Protein AF-A0A085LPL0-F1 (afdb_monomer_lite)

Organism: NCBI:txid68888

Foldseek 3Di:
DDDQADADDQWDDPDLFKIWGFLCDDDPAFHNHFTWIWGANDQETEIEFFAAPPPPVSLVVVLCCCVVVNHAHAEYEFQDQDRRRHRRVVVNQVSCVVVPHDRHQYEFADDPDQPLDDCRPPPPVDDHDHDDQQDWDDDHPWIWGWHQQAWLGNRGTKTQTPNQREIACEQLAEQDDHHFTSAPVSSLVSLVVQLVSLRQWYDYRHDDIGRRSNVRSVVRNVVLVLLLVLLVCVVVVDPADDQLLRSCCSRPPPDDPVCSVSSSSSSVNSVVVCVVVDVDDDDDDDADDDDDDDDDDDDDDDFFDALVNLPAAEQEWEDDQQKTKGQPQVSQCSCCVVVVFADWDDDPDDPDPDDDRRIGIGGLLRQLCCCPPRVHYWYAYPVRHTQDSVRSVVVNCVSPVCSVQLNVVVVVVSRVVWNWDACVVLVAGIFTDNDRVVPDDTAEGEHTDEPDPDPDDDPCDPVNVVVSCVSQVVVVHYYDYDYDDDDPDDDDDDDDDDDPPPQAFFKAKEFQDDDPPDDDFFADPPVLLSVLLPDLDPSVSSLSVLQVLCVLVNCCSHPVDASQRFDWDADPLRFIDGRDPVCLQKDKEWEDDDGMIMIGIHRFNWKFKYKYFLDDDPDPDQLVVVVVVVVQLAAPVLSVVLVPPPDDSSLSSVSVRQLVRALRRVCSRVSPPPPDRNNQWHKDDDDDSDQDAKDWPIWIGGPNRTDPQKTKIWGDPDPGMIMIMITGCPRPDPVCCVVPPPRRGHHYDYPCRSCVSRDHNDGDDPVSVVSSVPSDPPDD

pLDDT: mean 73.2, std 21.79, range [21.56, 98.81]

Radius of gyration: 35.39 Å; chains: 1; bounding box: 104×82×75 Å

InterPro domains:
  IPR001279 Metallo-beta-lactamase [PF00753] (32-206)
  IPR001279 Metallo-beta-lactamase [SM00849] (33-206)
  IPR006677 tRNA intron endonuclease, catalytic domain-like [PF01974] (403-450)
  IPR006677 tRNA intron endonuclease, catalytic domain-like [cd22363] (402-481)
  IPR006678 tRNA intron endonuclease, N-terminal [PF02778] (315-393)
  IPR008278 4'-phosphopantetheinyl transferase domain [PF01648] (607-726)
  IPR011856 tRNA endonuclease-like domain superfamily [G3DSA:3.40.1350.10] (401-495)
  IPR036167 tRNA intron endonuclease, catalytic domain-like superfamily [SSF53032] (401-481)
  IPR036388 Winged helix-like DNA-binding domain superfamily [G3DSA:1.10.10.10] (213-284)
  IPR036866 Ribonuclease Z/Hydroxyacylglutathione hydrolase-like [G3DSA:3.60.15.10] (4-211)
  IPR036866 Ribonuclease Z/Hydroxyacylglutathione hydrolase-like [SSF56281] (18-275)
  IPR037143 4'-phosphopantetheinyl transferase domain superfamily [G3DSA:3.90.470.20] (526-762)
  IPR037143 4'-phosphopantetheinyl transferase domain superfamily [G3DSA:3.90.470.20] (605-741)
  IPR037143 4'-phosphopantetheinyl transferase domain superfamily [SSF56214] (525-598)
  IPR037143 4'-phosphopantetheinyl transferase domain superfamily [SSF56214] (607-739)
  IPR041516 LACTB2, winged helix domain [PF17778] (243-276)
  IPR047921 LACTB2-like, MBL-fold metallo hydrolase domain [cd07722] (18-210)
  IPR050662 Secondary metabolite biosynthesis-associated thioesterase [PTHR23131] (6-276)
  IPR055066 4'-phosphopantetheinyl transferase, N-terminal [PF22624] (527-601)

Sequence (780 aa):
MTAVHKPLPYVALISGAVLRLLGRNPGPFTLQGSNIYLVGTGKRRILIDTGVSNDSEYLNDLKQLIVSSNIEVFAIVCTHWHLDHTGGVNDVLKVLRNIGQPKPSVMKYSVTDKSEDVNWPETLKFEYEHLCDGQEVMTAGATLRVVHTPGHTSDHIALHFLEENSLFSGDCILGHGSTVVSNMTCYMSSLNRLKGLNPVKLYPGHGPVVEDGPDRILRYIAHRNEREQAVLAALKSSHCNLTAKQIVDMVYKNLSADLHHAAERNVLVHLKKLQDSVDLVCMSVLPNLPPRIKPKKTRTSSSVVRSEQLSLKAVQGNLFGLVVVIENASAGLQLHAVGGFGKLAINTGSEQPSDGNGRLSLFLEEAWFLISHLNCLRVFNCNQKEIAPDEFLRLSKSMRPNFSSLYAVYFHFRSKNWIIAQGTNYGVDYVLYPDLPSVVHSSYLVVIRPNLIRKGRCPLIFRNLACYSRLATTISKVTLVTQWFANRHFSAERKCTASNANACGGPFASPVGTPRYRNGSIAWSPIEVERIGAMQCKQDALAAVVGRLMLRKAVCLGTGFSWRELTLCRELNGKPCLSDDQHAQYAFNISHHGDFVVLAAGAYGMCGVDVMRLQVPKVRKTIGEYLELMKSNFSPNEWARFWSPNLDDSGRLRLFYRYWCLKESYLKAVGKGIHCELSRLDFQLGRSTEIINIQTDTQLCIDGRTLDNVYFEESSISNDHVACVCYSDAYLLPSCRKYHQTGLSFREVDWNYLIEDAQALHRLSESECLSLKDKRIRGY

Secondary structure (DSSP, 8-state):
----PPP--SEEE-SSSEEEEE-S--BTTTBT-BEEEEE-SSSEEEEE---STT-HHHHHHHHHHHHHTT-EEEEEEESSS-HHHHTTHHHHHHHHHHTTPPPPEEEEE--S--TTSTT--TT--S-PEEE-TT-EEEETTEEEEEEE-TTSSTT-EEEEETTTTEEEEETTS-SSS----S-HHHHHHHHHHHHHH--S-EEESBSS-BS-HHHHHHHHHHHHHHHHHHHHHHHHH-SS---HHHHHHHHSTT--GGGHHHHHHHHHHHHHHHHHHS-----------PPPPPPSS-S---SS--GGGS--S-EEEEEETTEEEE--HHHHHHHHHHH--SEEPP-SS-S---S---PEEEEHHHHHHHHHTS--EEEE-TTSPEEPHHHHHHHHHHH-TTHHHHHHHHHHHHHTT-EEEE-GGGTSSEEEESS-TTTS---EEEEEEE----TTPPP--HHHHHHHHHHHHHTT-EEEEEEE-------------S--TTSSS--EEEE-PPP---S------HHHHHHHHT-SSHHHHHHHHHHHHHHHHHHHHHH---TTT--EEE-TTS-EEESSGGGTT-EEEEEEETTEEEEEEES-SEEEEEEEE----SSSS-HHHHHHHHGGGS-HHHHHHHT-TT--HHHHHHHHHHHHHHHHHHHHHHT-TT-S-GGGEEEE--S-SS--SEE---EEEETTEE-TT-EEEEEEEETTEEEEEEEE-TT--GGGGGGTTS--PPEE--HHHHHTT---SS---HHHHHHHH-------

Structure (mmCIF, N/CA/C/O backbone):
data_AF-A0A085LPL0-F1
#
_entry.id   AF-A0A085LPL0-F1
#
loop_
_atom_site.group_PDB
_atom_site.id
_atom_site.type_symbol
_atom_site.label_atom_id
_atom_site.label_alt_id
_atom_site.label_comp_id
_atom_site.label_asym_id
_atom_site.label_entity_id
_atom_site.label_seq_id
_atom_site.pdbx_PDB_ins_code
_atom_site.Cartn_x
_atom_site.Cartn_y
_atom_site.Cartn_z
_atom_site.occupancy
_atom_site.B_iso_or_equiv
_atom_site.auth_seq_id
_atom_site.auth_comp_id
_atom_site.auth_asym_id
_atom_site.auth_atom_id
_atom_site.pdbx_PDB_model_num
ATOM 1 N N . MET A 1 1 ? -21.525 12.798 -9.452 1.00 28.67 1 MET A N 1
ATOM 2 C CA . MET A 1 1 ? -22.712 13.268 -8.707 1.00 28.67 1 MET A CA 1
ATOM 3 C C . MET A 1 1 ? -22.917 12.311 -7.548 1.00 28.67 1 MET A C 1
ATOM 5 O O . MET A 1 1 ? -23.213 11.149 -7.792 1.00 28.67 1 MET A O 1
ATOM 9 N N . THR A 1 2 ? -22.638 12.744 -6.320 1.00 32.75 2 THR A N 1
ATOM 10 C CA . THR A 1 2 ? -22.842 11.947 -5.104 1.00 32.75 2 THR A CA 1
ATOM 11 C C . THR A 1 2 ? -24.338 11.731 -4.910 1.00 32.75 2 THR A C 1
ATOM 13 O O . THR A 1 2 ? -25.100 12.689 -4.803 1.00 32.75 2 THR A O 1
ATOM 16 N N . ALA A 1 3 ? -24.783 10.475 -4.926 1.00 39.72 3 ALA A N 1
ATOM 17 C CA . ALA A 1 3 ? -26.145 10.150 -4.533 1.00 39.72 3 ALA A CA 1
ATOM 18 C C . ALA A 1 3 ? -26.328 10.618 -3.083 1.00 39.72 3 ALA A C 1
ATOM 20 O O . ALA A 1 3 ? -25.626 10.149 -2.189 1.00 39.72 3 ALA A O 1
ATOM 21 N N . VAL A 1 4 ? -27.223 11.578 -2.853 1.00 50.56 4 VAL A N 1
ATOM 22 C CA . VAL A 1 4 ? -27.562 12.043 -1.506 1.00 50.56 4 VAL A CA 1
ATOM 23 C C . VAL A 1 4 ? -28.211 10.867 -0.781 1.00 50.56 4 VAL A C 1
ATOM 25 O O . VAL A 1 4 ? -29.355 10.507 -1.061 1.00 50.56 4 VAL A O 1
ATOM 28 N N . HIS A 1 5 ? -27.458 10.202 0.097 1.00 65.69 5 HIS A N 1
ATOM 29 C CA . HIS A 1 5 ? -27.999 9.108 0.892 1.00 65.69 5 HIS A CA 1
ATOM 30 C C . HIS A 1 5 ? -29.097 9.645 1.812 1.00 65.69 5 HIS A C 1
ATOM 32 O O . HIS A 1 5 ? -28.974 10.736 2.370 1.00 65.69 5 HIS A O 1
ATOM 38 N N . LYS A 1 6 ? -30.177 8.874 1.982 1.00 76.12 6 LYS A N 1
ATOM 39 C CA . LYS A 1 6 ? -31.279 9.259 2.870 1.00 76.12 6 LYS A CA 1
ATOM 40 C C . LYS A 1 6 ? -30.713 9.548 4.274 1.00 76.12 6 LYS A C 1
ATOM 42 O O . LYS A 1 6 ? -29.949 8.713 4.778 1.00 76.12 6 LYS A O 1
ATOM 47 N N . PRO A 1 7 ? -31.047 10.697 4.890 1.00 86.81 7 PRO A N 1
ATOM 48 C CA . PRO A 1 7 ? -30.532 11.046 6.204 1.00 86.81 7 PRO A CA 1
ATOM 49 C C . PRO A 1 7 ? -31.000 10.028 7.244 1.00 86.81 7 PRO A C 1
ATOM 51 O O . PRO A 1 7 ? -32.133 9.541 7.198 1.00 86.81 7 PRO A O 1
ATOM 54 N N . LEU A 1 8 ? -30.104 9.702 8.170 1.00 92.12 8 LEU A N 1
ATOM 55 C CA . LEU A 1 8 ? -30.374 8.829 9.301 1.00 92.12 8 LEU A CA 1
ATOM 56 C C . LEU A 1 8 ? -30.473 9.678 10.574 1.00 92.12 8 LEU A C 1
ATOM 58 O O . LEU A 1 8 ? -29.663 10.588 10.744 1.00 92.12 8 LEU A O 1
ATOM 62 N N . PRO A 1 9 ? -31.427 9.396 11.478 1.00 93.69 9 PRO A N 1
ATOM 63 C CA . PRO A 1 9 ? -31.464 10.062 12.776 1.00 93.69 9 PRO A CA 1
ATOM 64 C C . PRO A 1 9 ? -30.202 9.729 13.584 1.00 93.69 9 PRO A C 1
ATOM 66 O O . PRO A 1 9 ? -29.759 8.573 13.587 1.00 93.69 9 PRO A O 1
ATOM 69 N N . TYR A 1 10 ? -29.657 10.735 14.278 1.00 94.19 10 TYR A N 1
ATOM 70 C CA . TYR A 1 10 ? -28.447 10.602 15.101 1.00 94.19 10 TYR A CA 1
ATOM 71 C C . TYR A 1 10 ? -28.617 9.612 16.250 1.00 94.19 10 TYR A C 1
ATOM 73 O O . TYR A 1 10 ? -27.673 8.903 16.573 1.00 94.19 10 TYR A O 1
ATOM 81 N N . VAL A 1 11 ? -29.820 9.525 16.819 1.00 95.75 11 VAL A N 1
ATOM 82 C CA . VAL A 1 11 ? -30.198 8.519 17.815 1.00 95.75 11 VAL A CA 1
ATOM 83 C C . VAL A 1 11 ? -31.520 7.893 17.384 1.00 95.75 11 VAL A C 1
ATOM 85 O O . VAL A 1 11 ? -32.460 8.609 17.038 1.00 95.75 11 VAL A O 1
ATOM 88 N N . ALA A 1 12 ? -31.602 6.565 17.384 1.00 96.12 12 ALA A N 1
ATOM 89 C CA . ALA A 1 12 ? -32.832 5.847 17.064 1.00 96.12 12 ALA A CA 1
ATOM 90 C C . ALA A 1 12 ? -32.970 4.548 17.856 1.00 96.12 12 ALA A C 1
ATOM 92 O O . ALA A 1 12 ? -32.013 3.786 17.989 1.00 96.12 12 ALA A O 1
ATOM 93 N N . LEU A 1 13 ? -34.190 4.271 18.315 1.00 96.19 13 LEU A N 1
ATOM 94 C CA . LEU A 1 13 ? -34.595 2.941 18.758 1.00 96.19 13 LEU A CA 1
ATOM 95 C C . LEU A 1 13 ? -34.911 2.103 17.519 1.00 96.19 13 LEU A C 1
ATOM 97 O O . LEU A 1 13 ? -35.834 2.421 16.772 1.00 96.19 13 LEU A O 1
ATOM 101 N N . ILE A 1 14 ? -34.100 1.077 17.282 1.00 95.88 14 ILE A N 1
ATOM 102 C CA . ILE A 1 14 ? -34.196 0.210 16.105 1.00 95.88 14 ILE A CA 1
ATOM 103 C C . ILE A 1 14 ? -35.081 -1.003 16.396 1.00 95.88 14 ILE A C 1
ATOM 105 O O . ILE A 1 14 ? -35.869 -1.422 15.550 1.00 95.88 14 ILE A O 1
ATOM 109 N N . SER A 1 15 ? -34.973 -1.543 17.608 1.00 94.25 15 SER A N 1
ATOM 110 C CA . SER A 1 15 ? -35.792 -2.646 18.107 1.00 94.25 15 SER A CA 1
ATOM 111 C C . SER A 1 15 ? -36.008 -2.505 19.617 1.00 94.25 15 SER A C 1
ATOM 113 O O . SER A 1 15 ? -35.498 -1.568 20.231 1.00 94.25 15 SER A O 1
ATOM 115 N N . GLY A 1 16 ? -36.726 -3.442 20.246 1.00 92.69 16 GLY A N 1
ATOM 116 C CA . GLY A 1 16 ? -36.928 -3.434 21.701 1.00 92.69 16 GLY A CA 1
ATOM 117 C C . GLY A 1 16 ? -35.629 -3.513 22.520 1.00 92.69 16 GLY A C 1
ATOM 118 O O . GLY A 1 16 ? -35.604 -3.050 23.659 1.00 92.69 16 GLY A O 1
ATOM 119 N N . ALA A 1 17 ? -34.549 -4.052 21.943 1.00 96.31 17 ALA A N 1
ATOM 120 C CA . ALA A 1 17 ? -33.258 -4.232 22.608 1.00 96.31 17 ALA A CA 1
ATOM 121 C C . ALA A 1 17 ? -32.105 -3.437 21.969 1.00 96.31 17 ALA A C 1
ATOM 123 O O . ALA A 1 17 ? -31.012 -3.428 22.534 1.00 96.31 17 ALA A O 1
ATOM 124 N N . VAL A 1 18 ? -32.313 -2.779 20.821 1.00 98.06 18 VAL A N 1
ATOM 125 C CA . VAL A 1 18 ? -31.241 -2.137 20.041 1.00 98.06 18 VAL A CA 1
ATOM 126 C C . VAL A 1 18 ? -31.493 -0.639 19.879 1.00 98.06 18 VAL A C 1
ATOM 128 O O . VAL A 1 18 ? -32.429 -0.207 19.205 1.00 98.06 18 VAL A O 1
ATOM 131 N N . LEU A 1 19 ? -30.601 0.163 20.458 1.00 98.12 19 LEU A N 1
ATOM 132 C CA . LEU A 1 19 ? -30.471 1.598 20.206 1.00 98.12 19 LEU A CA 1
ATOM 133 C C . LEU A 1 19 ? -29.275 1.831 19.283 1.00 98.12 19 LEU A C 1
ATOM 135 O O . LEU A 1 19 ? -28.215 1.252 19.500 1.00 98.12 19 LEU A O 1
ATOM 139 N N . ARG A 1 20 ? -29.416 2.707 18.290 1.00 98.00 20 ARG A N 1
ATOM 140 C CA . ARG A 1 20 ? -28.324 3.119 17.404 1.00 98.00 20 ARG A CA 1
ATOM 141 C C . ARG A 1 20 ? -28.000 4.591 17.606 1.00 98.00 20 ARG A C 1
ATOM 143 O O . ARG A 1 20 ? -28.906 5.424 17.543 1.00 98.00 20 ARG A O 1
ATOM 150 N N . LEU A 1 21 ? -26.716 4.897 17.753 1.00 97.62 21 LEU A N 1
ATOM 151 C CA . LEU A 1 21 ? -26.152 6.233 17.620 1.00 97.62 21 LEU A CA 1
ATOM 152 C C . LEU A 1 21 ? -25.326 6.322 16.340 1.00 97.62 21 LEU A C 1
ATOM 154 O O . LEU A 1 21 ? -24.636 5.374 15.970 1.00 97.62 21 LEU A O 1
ATOM 158 N N . LEU A 1 22 ? -25.386 7.463 15.667 1.00 96.88 22 LEU A N 1
ATOM 159 C CA . LEU A 1 22 ? -24.558 7.745 14.503 1.00 96.88 22 LEU A CA 1
ATOM 160 C C . LEU A 1 22 ? -23.307 8.512 14.948 1.00 96.88 22 LEU A C 1
ATOM 162 O O . LEU A 1 22 ? -23.424 9.546 15.599 1.00 96.88 22 LEU A O 1
ATOM 166 N N . GLY A 1 23 ? -22.122 8.045 14.562 1.00 94.25 23 GLY A N 1
ATOM 167 C CA . GLY A 1 23 ? -20.823 8.595 14.972 1.00 94.25 23 GLY A CA 1
ATOM 168 C C . GLY A 1 23 ? -20.458 9.964 14.387 1.00 94.25 23 GLY A C 1
ATOM 169 O O . GLY A 1 23 ? -19.317 10.377 14.538 1.00 94.25 23 GLY A O 1
ATOM 170 N N . ARG A 1 24 ? -21.396 10.636 13.697 1.00 93.06 24 ARG A N 1
ATOM 171 C CA . ARG A 1 24 ? -21.269 11.983 13.091 1.00 93.06 24 ARG A CA 1
ATOM 172 C C . ARG A 1 24 ? -20.062 12.197 12.166 1.00 93.06 24 ARG A C 1
ATOM 174 O O . ARG A 1 24 ? -19.694 13.321 11.849 1.00 93.06 24 ARG A O 1
ATOM 181 N N . ASN A 1 25 ? -19.552 11.111 11.602 1.00 93.19 25 ASN A N 1
ATOM 182 C CA . ASN A 1 25 ? -18.387 11.056 10.727 1.00 93.19 25 ASN A CA 1
ATOM 183 C C . ASN A 1 25 ? -18.752 10.644 9.282 1.00 93.19 25 ASN A C 1
ATOM 185 O O . ASN A 1 25 ? -18.275 9.605 8.818 1.00 93.19 25 ASN A O 1
ATOM 189 N N . PRO A 1 26 ? -19.612 11.387 8.553 1.00 93.06 26 PRO A N 1
ATOM 190 C CA . PRO A 1 26 ? -20.010 11.017 7.199 1.00 93.06 26 PRO A CA 1
ATOM 191 C C . PRO A 1 26 ? -18.833 11.098 6.223 1.00 93.06 26 PRO A C 1
ATOM 193 O O . PRO A 1 26 ? -17.962 11.961 6.330 1.00 93.06 26 PRO A O 1
ATOM 196 N N . GLY A 1 27 ? -18.825 10.217 5.230 1.00 85.38 27 GLY A N 1
ATOM 197 C CA . GLY A 1 27 ? -17.711 10.113 4.301 1.00 85.38 27 GLY A CA 1
ATOM 198 C C . GLY A 1 27 ? -17.926 9.058 3.219 1.00 85.38 27 GLY A C 1
ATOM 199 O O . GLY A 1 27 ? -18.890 8.296 3.262 1.00 85.38 27 GLY A O 1
ATOM 200 N N . PRO A 1 28 ? -17.021 8.985 2.228 1.00 76.94 28 PRO A N 1
ATOM 201 C CA . PRO A 1 28 ? -17.141 8.035 1.122 1.00 76.94 28 PRO A CA 1
ATOM 202 C C . PRO A 1 28 ? -17.081 6.566 1.570 1.00 76.94 28 PRO A C 1
ATOM 204 O O . PRO A 1 28 ? -17.645 5.711 0.893 1.00 76.94 28 PRO A O 1
ATOM 207 N N . PHE A 1 29 ? -16.423 6.278 2.698 1.00 83.50 29 PHE A N 1
ATOM 208 C CA . PHE A 1 29 ? -16.316 4.929 3.269 1.00 83.50 29 PHE A CA 1
ATOM 209 C C . PHE A 1 29 ? -17.303 4.688 4.418 1.00 83.50 29 PHE A C 1
ATOM 211 O O . PHE A 1 29 ? -17.795 3.578 4.564 1.00 83.50 29 PHE A O 1
ATOM 218 N N . THR A 1 30 ? -17.668 5.737 5.157 1.00 89.94 30 THR A N 1
ATOM 219 C CA . THR A 1 30 ? -18.537 5.662 6.342 1.00 89.94 30 THR A CA 1
ATOM 220 C C . THR A 1 30 ? -20.007 5.991 6.052 1.00 89.94 30 THR A C 1
ATOM 222 O O . THR A 1 30 ? -20.852 5.935 6.943 1.00 89.94 30 THR A O 1
ATOM 225 N N . LEU A 1 31 ? -20.351 6.340 4.807 1.00 92.44 31 LEU A N 1
ATOM 226 C CA . LEU A 1 31 ? -21.689 6.765 4.379 1.00 92.44 31 LEU A CA 1
ATOM 227 C C . LEU A 1 31 ? -22.206 7.954 5.214 1.00 92.44 31 LEU A C 1
ATOM 229 O O . LEU A 1 31 ? -21.602 9.025 5.202 1.00 92.44 31 LEU A O 1
ATOM 233 N N . GLN A 1 32 ? -23.327 7.795 5.925 1.00 94.69 32 GLN A N 1
ATOM 234 C CA . GLN A 1 32 ? -23.854 8.807 6.847 1.00 94.69 32 GLN A CA 1
ATOM 235 C C . GLN A 1 32 ? -23.040 8.922 8.153 1.00 94.69 32 GLN A C 1
ATOM 237 O O . GLN A 1 32 ? -23.232 9.883 8.894 1.00 94.69 32 GLN A O 1
ATOM 242 N N . GLY A 1 33 ? -22.160 7.961 8.441 1.00 94.75 33 GLY A N 1
ATOM 243 C CA . GLY A 1 33 ? -21.382 7.832 9.672 1.00 94.75 33 GLY A CA 1
ATOM 244 C C . GLY A 1 33 ? -21.336 6.383 10.167 1.00 94.75 33 GLY A C 1
ATOM 245 O O . GLY A 1 33 ? -22.073 5.518 9.683 1.00 94.75 33 GLY A O 1
ATOM 246 N N . SER A 1 34 ? -20.474 6.112 11.144 1.00 97.69 34 SER A N 1
ATOM 247 C CA . SER A 1 34 ? -20.438 4.826 11.849 1.00 97.69 34 SER A CA 1
ATOM 248 C C . SER A 1 34 ? -21.726 4.628 12.641 1.00 97.69 34 SER A C 1
ATOM 250 O O . SER A 1 34 ? -22.193 5.544 13.315 1.00 97.69 34 SER A O 1
ATOM 252 N N . ASN A 1 35 ? -22.306 3.438 12.580 1.00 98.44 35 ASN A N 1
ATOM 253 C CA . ASN A 1 35 ? -23.418 3.033 13.420 1.00 98.44 35 ASN A CA 1
ATOM 254 C C . ASN A 1 35 ? -22.863 2.373 14.684 1.00 98.44 35 ASN A C 1
ATOM 256 O O . ASN A 1 35 ? -22.312 1.276 14.631 1.00 98.44 35 ASN A O 1
ATOM 260 N N . ILE A 1 36 ? -23.045 3.036 15.819 1.00 98.56 36 ILE A N 1
ATOM 261 C CA . ILE A 1 36 ? -22.702 2.529 17.144 1.00 98.56 36 ILE A CA 1
ATOM 262 C C . ILE A 1 36 ? -23.982 2.006 17.787 1.00 98.56 36 ILE A C 1
ATOM 264 O O . ILE A 1 36 ? -25.001 2.699 17.785 1.00 98.56 36 ILE A O 1
ATOM 268 N N . TYR A 1 37 ? -23.951 0.801 18.352 1.00 98.75 37 TYR A N 1
ATOM 269 C CA . TYR A 1 37 ? -25.153 0.171 18.906 1.00 98.75 37 TYR A CA 1
ATOM 270 C C . TYR A 1 37 ? -25.051 -0.034 20.414 1.00 98.75 37 TYR A C 1
ATOM 272 O O . TYR A 1 37 ? -24.065 -0.570 20.904 1.00 98.75 37 TYR A O 1
ATOM 280 N N . LEU A 1 38 ? -26.100 0.341 21.145 1.00 98.44 38 LEU A N 1
ATOM 281 C CA . LEU A 1 38 ? -26.320 -0.041 22.539 1.00 98.44 38 LEU A CA 1
ATOM 282 C C . LEU A 1 38 ? -27.350 -1.167 22.587 1.00 98.44 38 LEU A C 1
ATOM 284 O O . LEU A 1 38 ? -28.499 -0.975 22.182 1.00 98.44 38 LEU A O 1
ATOM 288 N N . VAL A 1 39 ? -26.938 -2.322 23.106 1.00 98.62 39 VAL A N 1
ATOM 289 C CA . VAL A 1 39 ? -27.707 -3.567 23.032 1.00 98.62 39 VAL A CA 1
ATOM 290 C C . VAL A 1 39 ? -28.039 -4.110 24.420 1.00 98.62 39 VAL A C 1
ATOM 292 O O . VAL A 1 39 ? -27.176 -4.191 25.298 1.00 98.62 39 VAL A O 1
ATOM 295 N N . GLY A 1 40 ? -29.305 -4.477 24.604 1.00 98.06 40 GLY A N 1
ATOM 296 C CA . GLY A 1 40 ? -29.882 -5.008 25.837 1.00 98.06 40 GLY A CA 1
ATOM 297 C C . GLY A 1 40 ? -31.146 -4.253 26.242 1.00 98.06 40 GLY A C 1
ATOM 298 O O . GLY A 1 40 ? -31.354 -3.104 25.859 1.00 98.06 40 GLY A O 1
ATOM 299 N N . THR A 1 41 ? -31.995 -4.887 27.044 1.00 96.94 41 THR A N 1
ATOM 300 C CA . THR A 1 41 ? -33.237 -4.291 27.564 1.00 96.94 41 THR A CA 1
ATOM 301 C C . THR A 1 41 ? -33.061 -3.732 28.975 1.00 96.94 41 THR A C 1
ATOM 303 O O . THR A 1 41 ? -33.719 -2.759 29.342 1.00 96.94 41 THR A O 1
ATOM 306 N N . GLY A 1 42 ? -32.141 -4.302 29.759 1.00 93.50 42 GLY A N 1
ATOM 307 C CA . GLY A 1 42 ? -31.882 -3.901 31.142 1.00 93.50 42 GLY A CA 1
ATOM 308 C C . GLY A 1 42 ? -30.979 -2.674 31.306 1.00 93.50 42 GLY A C 1
ATOM 309 O O . GLY A 1 42 ? -30.605 -1.999 30.342 1.00 93.50 42 GLY A O 1
ATOM 310 N N . LYS A 1 43 ? -30.610 -2.419 32.572 1.00 95.81 43 LYS A N 1
ATOM 311 C CA . LYS A 1 43 ? -29.707 -1.330 32.976 1.00 95.81 43 LYS A CA 1
ATOM 312 C C . LYS A 1 43 ? -28.322 -1.482 32.347 1.00 95.81 43 LYS A C 1
ATOM 314 O O . LYS A 1 43 ? -27.794 -0.526 31.800 1.00 95.81 43 LYS A O 1
ATOM 319 N N . ARG A 1 44 ? -27.728 -2.677 32.418 1.00 97.75 44 ARG A N 1
ATOM 320 C CA . ARG A 1 44 ? -26.390 -2.949 31.874 1.00 97.75 44 ARG A CA 1
ATOM 321 C C . ARG A 1 44 ? -26.502 -3.289 30.389 1.00 97.75 44 ARG A C 1
ATOM 323 O O . ARG A 1 44 ? -27.282 -4.168 30.035 1.00 97.75 44 ARG A O 1
ATOM 330 N N . ARG A 1 45 ? -25.756 -2.615 29.516 1.00 98.44 45 ARG A N 1
ATOM 331 C CA . ARG A 1 45 ? -25.820 -2.813 28.057 1.00 98.44 45 ARG A CA 1
ATOM 332 C C . ARG A 1 45 ? -24.439 -2.949 27.429 1.00 98.44 45 ARG A C 1
ATOM 334 O O . ARG A 1 45 ? -23.440 -2.496 27.992 1.00 98.44 45 ARG A O 1
ATOM 341 N N . ILE A 1 46 ? -24.414 -3.597 26.270 1.00 98.75 46 ILE A N 1
ATOM 342 C CA . ILE A 1 46 ? -23.220 -3.783 25.441 1.00 98.75 46 ILE A CA 1
ATOM 343 C C . ILE A 1 46 ? -23.169 -2.634 24.436 1.00 98.75 46 ILE A C 1
ATOM 345 O O . ILE A 1 46 ? -24.176 -2.351 23.789 1.00 98.75 46 ILE A O 1
ATOM 349 N N . LEU A 1 47 ? -22.017 -1.981 24.305 1.00 98.75 47 LEU A N 1
ATOM 350 C CA . LEU A 1 47 ? -21.745 -1.013 23.247 1.00 98.75 47 LEU A CA 1
ATOM 351 C C . LEU A 1 47 ? -20.974 -1.710 22.119 1.00 98.75 47 LEU A C 1
ATOM 353 O O . LEU A 1 47 ? -19.926 -2.299 22.375 1.00 98.75 47 LEU A O 1
ATOM 357 N N . ILE A 1 48 ? -21.477 -1.658 20.891 1.00 98.81 48 ILE A N 1
ATOM 358 C CA . ILE A 1 48 ? -20.807 -2.206 19.706 1.00 98.81 48 ILE A CA 1
ATOM 359 C C . ILE A 1 48 ? -20.214 -1.047 18.911 1.00 98.81 48 ILE A C 1
ATOM 361 O O . ILE A 1 48 ? -20.957 -0.159 18.489 1.00 98.81 48 ILE A O 1
ATOM 365 N N . ASP A 1 49 ? -18.896 -1.103 18.704 1.00 98.44 49 ASP A N 1
ATOM 366 C CA . ASP A 1 49 ? -18.052 -0.062 18.107 1.00 98.44 49 ASP A CA 1
ATOM 367 C C . ASP A 1 49 ? -18.100 1.292 18.839 1.00 98.44 49 ASP A C 1
ATOM 369 O O . ASP A 1 49 ? -18.826 1.489 19.813 1.00 98.44 49 ASP A O 1
ATOM 373 N N . THR A 1 50 ? -17.226 2.221 18.442 1.00 96.94 50 THR A N 1
ATOM 374 C CA . THR A 1 50 ? -17.004 3.476 19.184 1.00 96.94 50 THR A CA 1
ATOM 375 C C . THR A 1 50 ? -16.893 4.727 18.322 1.00 96.94 50 THR A C 1
ATOM 377 O O . THR A 1 50 ? -16.801 5.817 18.884 1.00 96.94 50 THR A O 1
ATOM 380 N N . GLY A 1 51 ? -16.945 4.603 16.994 1.00 93.94 51 GLY A N 1
ATOM 381 C CA . GLY A 1 51 ? -16.766 5.739 16.092 1.00 93.94 51 GLY A CA 1
ATOM 382 C C . GLY A 1 51 ? -15.305 6.190 15.980 1.00 93.94 51 GLY A C 1
ATOM 383 O O . GLY A 1 51 ? -14.373 5.477 16.367 1.00 93.94 51 GLY A O 1
ATOM 384 N N . VAL A 1 52 ? -15.118 7.403 15.457 1.00 92.19 52 VAL A N 1
ATOM 385 C CA . VAL A 1 52 ? -13.815 8.081 15.350 1.00 92.19 52 VAL A CA 1
ATOM 386 C C . VAL A 1 52 ? -13.433 8.792 16.654 1.00 92.19 52 VAL A C 1
ATOM 388 O O . VAL A 1 52 ? -14.275 9.085 17.500 1.00 92.19 52 VAL A O 1
ATOM 391 N N . SER A 1 53 ? -12.147 9.101 16.819 1.00 89.50 53 SER A N 1
ATOM 392 C CA . SER A 1 53 ? -11.649 9.873 17.966 1.00 89.50 53 SER A CA 1
ATOM 393 C C . SER A 1 53 ? -12.057 11.350 17.909 1.00 89.50 53 SER A C 1
ATOM 395 O O . SER A 1 53 ? -12.075 11.934 16.826 1.00 89.50 53 SER A O 1
ATOM 397 N N . ASN A 1 54 ? -12.211 11.981 19.076 1.00 85.25 54 ASN A N 1
ATOM 398 C CA . ASN A 1 54 ? -12.422 13.425 19.264 1.00 85.25 54 ASN A CA 1
ATOM 399 C C . ASN A 1 54 ? -13.700 14.027 18.637 1.00 85.25 54 ASN A C 1
ATOM 401 O O . ASN A 1 54 ? -13.755 15.242 18.442 1.00 85.25 54 ASN A O 1
ATOM 405 N N . ASP A 1 55 ? -14.741 13.234 18.370 1.00 90.25 55 ASP A N 1
ATOM 406 C CA . ASP A 1 55 ? -16.048 13.771 17.961 1.00 90.25 55 ASP A CA 1
ATOM 407 C C . ASP A 1 55 ? -16.878 14.184 19.190 1.00 90.25 55 ASP A C 1
ATOM 409 O O . ASP A 1 55 ? -17.489 13.360 19.874 1.00 90.25 55 ASP A O 1
ATOM 413 N N . SER A 1 56 ? -16.864 15.476 19.522 1.00 91.94 56 SER A N 1
ATOM 414 C CA . SER A 1 56 ? -17.524 15.997 20.725 1.00 91.94 56 SER A CA 1
ATOM 415 C C . SER A 1 56 ? -19.050 15.894 20.680 1.00 91.94 56 SER A C 1
ATOM 417 O O . SER A 1 56 ? -19.674 15.727 21.731 1.00 91.94 56 SER A O 1
ATOM 419 N N . GLU A 1 57 ? -19.655 15.973 19.495 1.00 94.19 57 GLU A N 1
ATOM 420 C CA . GLU A 1 57 ? -21.106 15.927 19.326 1.00 94.19 57 GLU A CA 1
ATOM 421 C C . GLU A 1 57 ? -21.633 14.504 19.531 1.00 94.19 57 GLU A C 1
ATOM 423 O O . GLU A 1 57 ? -22.550 14.305 20.329 1.00 94.19 57 GLU A O 1
ATOM 428 N N . TYR A 1 58 ? -21.004 13.503 18.907 1.00 95.50 58 TYR A N 1
ATOM 429 C CA . TYR A 1 58 ? -21.330 12.093 19.132 1.00 95.50 58 TYR A CA 1
ATOM 430 C C . TYR A 1 58 ? -21.141 11.698 20.605 1.00 95.50 58 TYR A C 1
ATOM 432 O O . TYR A 1 58 ? -22.013 11.059 21.198 1.00 95.50 58 TYR A O 1
ATOM 440 N N . LEU A 1 59 ? -20.034 12.110 21.232 1.00 96.75 59 LEU A N 1
ATOM 441 C CA . LEU A 1 59 ? -19.774 11.811 22.644 1.00 96.75 59 LEU A CA 1
ATOM 442 C C . LEU A 1 59 ? -20.811 12.460 23.573 1.00 96.75 59 LEU A C 1
ATOM 444 O O . LEU A 1 59 ? -21.173 11.877 24.600 1.00 96.75 59 LEU A O 1
ATOM 448 N N . ASN A 1 60 ? -21.305 13.649 23.219 1.00 96.38 60 ASN A N 1
ATOM 449 C CA . ASN A 1 60 ? -22.394 14.297 23.939 1.00 96.38 60 ASN A CA 1
ATOM 450 C C . ASN A 1 60 ? -23.726 13.552 23.748 1.00 96.38 60 ASN A C 1
ATOM 452 O O . ASN A 1 60 ? -24.406 13.300 24.743 1.00 96.38 60 ASN A O 1
ATOM 456 N N . ASP A 1 61 ? -24.067 13.141 22.524 1.00 95.62 61 ASP A N 1
ATOM 457 C CA . ASP A 1 61 ? -25.269 12.346 22.234 1.00 95.62 61 ASP A CA 1
ATOM 458 C C . ASP A 1 61 ? -25.246 11.012 23.009 1.00 95.62 61 ASP A C 1
ATOM 460 O O . ASP A 1 61 ? -26.227 10.640 23.661 1.00 95.62 61 ASP A O 1
ATOM 464 N N . LEU A 1 62 ? -24.092 10.333 23.037 1.00 97.31 62 LEU A N 1
ATOM 465 C CA . LEU A 1 62 ? -23.874 9.111 23.816 1.00 97.31 62 LEU A CA 1
ATOM 466 C C . LEU A 1 62 ? -24.063 9.352 25.316 1.00 97.31 62 LEU A C 1
ATOM 468 O O . LEU A 1 62 ? -24.795 8.613 25.976 1.00 97.31 62 LEU A O 1
ATOM 472 N N . LYS A 1 63 ? -23.441 10.404 25.861 1.00 97.62 63 LYS A N 1
ATOM 473 C CA . LYS A 1 63 ? -23.585 10.777 27.274 1.00 97.62 63 LYS A CA 1
ATOM 474 C C . LYS A 1 63 ? -25.047 11.042 27.633 1.00 97.62 63 LYS A C 1
ATOM 476 O O . LYS A 1 63 ? -25.523 10.538 28.650 1.00 97.62 63 LYS A O 1
ATOM 481 N N . GLN A 1 64 ? -25.753 11.831 26.823 1.00 96.88 64 GLN A N 1
ATOM 482 C CA . GLN A 1 64 ? -27.155 12.175 27.061 1.00 96.88 64 GLN A CA 1
ATOM 483 C C . GLN A 1 64 ? -28.048 10.935 27.031 1.00 96.88 64 GLN A C 1
ATOM 485 O O . GLN A 1 64 ? -28.877 10.765 27.926 1.00 96.88 64 GLN A O 1
ATOM 490 N N . LEU A 1 65 ? -27.853 10.042 26.059 1.00 96.19 65 LEU A N 1
ATOM 491 C CA . LEU A 1 65 ? -28.621 8.804 25.956 1.00 96.19 65 LEU A CA 1
ATOM 492 C C . LEU A 1 65 ? -28.396 7.890 27.166 1.00 96.19 65 LEU A C 1
ATOM 494 O O . LEU A 1 65 ? -29.358 7.410 27.764 1.00 96.19 65 LEU A O 1
ATOM 498 N N . ILE A 1 66 ? -27.136 7.693 27.559 1.00 96.94 66 ILE A N 1
ATOM 499 C CA . ILE A 1 66 ? -26.764 6.853 28.701 1.00 96.94 66 ILE A CA 1
ATOM 500 C C . ILE A 1 66 ? -27.379 7.385 30.002 1.00 96.94 66 ILE A C 1
ATOM 502 O O . ILE A 1 66 ? -27.973 6.616 30.759 1.00 96.94 66 ILE A O 1
ATOM 506 N N . VAL A 1 67 ? -27.275 8.695 30.254 1.00 96.62 67 VAL A N 1
ATOM 507 C CA . VAL A 1 67 ? -27.799 9.324 31.477 1.00 96.62 67 VAL A CA 1
ATOM 508 C C . VAL A 1 67 ? -29.329 9.318 31.496 1.00 96.62 67 VAL A C 1
ATOM 510 O O . VAL A 1 67 ? -29.921 8.892 32.484 1.00 96.62 67 VAL A O 1
ATOM 513 N N . SER A 1 68 ? -29.977 9.749 30.409 1.00 95.44 68 SER A N 1
ATOM 514 C CA . SER A 1 68 ? -31.445 9.842 30.338 1.00 95.44 68 SER A CA 1
ATOM 515 C C . SER A 1 68 ? -32.138 8.481 30.412 1.00 95.44 68 SER A C 1
ATOM 517 O O . SER A 1 68 ? -33.220 8.376 30.983 1.00 95.44 68 SER A O 1
ATOM 519 N N . SER A 1 69 ? -31.503 7.434 29.881 1.00 94.50 69 SER A N 1
ATOM 520 C CA . SER A 1 69 ? -32.046 6.071 29.882 1.00 94.50 69 SER A CA 1
ATOM 521 C C . SER A 1 69 ? -31.556 5.224 31.063 1.00 94.50 69 SER A C 1
ATOM 523 O O . SER A 1 69 ? -31.872 4.037 31.122 1.00 94.50 69 SER A O 1
ATOM 525 N N . ASN A 1 70 ? -30.784 5.806 31.993 1.00 95.25 70 ASN A N 1
ATOM 526 C CA . ASN A 1 70 ? -30.167 5.112 33.131 1.00 95.25 70 ASN A CA 1
ATOM 527 C C . ASN A 1 70 ? -29.430 3.822 32.710 1.00 95.25 70 ASN A C 1
ATOM 529 O O . ASN A 1 70 ? -29.597 2.768 33.321 1.00 95.25 70 ASN A O 1
ATOM 533 N N . ILE A 1 71 ? -28.648 3.894 31.631 1.00 97.62 71 ILE A N 1
ATOM 534 C CA . ILE A 1 71 ? -27.890 2.761 31.083 1.00 97.62 71 ILE A CA 1
ATOM 535 C C . ILE A 1 71 ? -26.494 2.730 31.713 1.00 97.62 71 ILE A C 1
ATOM 537 O O . ILE A 1 71 ? -25.865 3.764 31.890 1.00 97.62 71 ILE A O 1
ATOM 541 N N . GLU A 1 72 ? -25.977 1.544 32.012 1.00 98.12 72 GLU A N 1
ATOM 542 C CA . GLU A 1 72 ? -24.583 1.286 32.374 1.00 98.12 72 GLU A CA 1
ATOM 543 C C . GLU A 1 72 ? -23.914 0.496 31.245 1.00 98.12 72 GLU A C 1
ATOM 545 O O . GLU A 1 72 ? -24.354 -0.605 30.912 1.00 98.12 72 GLU A O 1
ATOM 550 N N . VAL A 1 73 ? -22.850 1.031 30.648 1.00 98.44 73 VAL A N 1
ATOM 551 C CA . VAL A 1 73 ? -22.077 0.291 29.642 1.00 98.44 73 VAL A CA 1
ATOM 552 C C . VAL A 1 73 ? -21.097 -0.610 30.379 1.00 98.44 73 VAL A C 1
ATOM 554 O O . VAL A 1 73 ? -20.164 -0.114 31.003 1.00 98.44 73 VAL A O 1
ATOM 557 N N . PHE A 1 74 ? -21.305 -1.927 30.323 1.00 97.38 74 PHE A N 1
ATOM 558 C CA . PHE A 1 74 ? -20.422 -2.883 31.008 1.00 97.38 74 PHE A CA 1
ATOM 559 C C . PHE A 1 74 ? -19.420 -3.565 30.070 1.00 97.38 74 PHE A C 1
ATOM 561 O O . PHE A 1 74 ? -18.388 -4.049 30.533 1.00 97.38 74 PHE A O 1
ATOM 568 N N . ALA A 1 75 ? -19.714 -3.592 28.768 1.00 97.94 75 ALA A N 1
ATOM 569 C CA . ALA A 1 75 ? -18.849 -4.156 27.743 1.00 97.94 75 ALA A CA 1
ATOM 570 C C . ALA A 1 75 ? -18.855 -3.273 26.490 1.00 97.94 75 ALA A C 1
ATOM 572 O O . ALA A 1 75 ? -19.909 -2.791 26.072 1.00 97.94 75 ALA A O 1
ATOM 573 N N . ILE A 1 76 ? -17.680 -3.087 25.892 1.00 98.50 76 ILE A N 1
ATOM 574 C CA . ILE A 1 76 ? -17.482 -2.464 24.582 1.00 98.50 76 ILE A CA 1
ATOM 575 C C . ILE A 1 76 ? -16.908 -3.538 23.661 1.00 98.50 76 ILE A C 1
ATOM 577 O O . ILE A 1 76 ? -15.844 -4.074 23.952 1.00 98.50 76 ILE A O 1
ATOM 581 N N . VAL A 1 77 ? -17.584 -3.850 22.561 1.00 98.56 77 VAL A N 1
ATOM 582 C CA . VAL A 1 77 ? -17.148 -4.855 21.585 1.00 98.56 77 VAL A CA 1
ATOM 583 C C . VAL A 1 77 ? -16.812 -4.159 20.272 1.00 98.56 77 VAL A C 1
ATOM 585 O O . VAL A 1 77 ? -17.685 -3.554 19.658 1.00 98.56 77 VAL A O 1
ATOM 588 N N . CYS A 1 78 ? -15.553 -4.239 19.842 1.00 97.62 78 CYS A N 1
ATOM 589 C CA . CYS A 1 78 ? -15.106 -3.654 18.575 1.00 97.62 78 CYS A CA 1
ATOM 590 C C . CYS A 1 78 ? -15.086 -4.710 17.465 1.00 97.62 78 CYS A C 1
ATOM 592 O O . CYS A 1 78 ? -14.427 -5.744 17.607 1.00 97.62 78 CYS A O 1
ATOM 594 N N . THR A 1 79 ? -15.752 -4.427 16.346 1.00 98.00 79 THR A N 1
ATOM 595 C CA . THR A 1 79 ? -15.915 -5.355 15.218 1.00 98.00 79 THR A CA 1
ATOM 596 C C . THR A 1 79 ? -14.606 -5.634 14.487 1.00 98.00 79 THR A C 1
ATOM 598 O O . THR A 1 79 ? -14.314 -6.785 14.182 1.00 98.00 79 THR A O 1
ATOM 601 N N . HIS A 1 80 ? -13.793 -4.610 14.224 1.00 94.94 80 HIS A N 1
ATOM 602 C CA . HIS A 1 80 ? -12.508 -4.731 13.525 1.00 94.94 80 HIS A CA 1
ATOM 603 C C . HIS A 1 80 ? -11.596 -3.525 13.803 1.00 94.94 80 HIS A C 1
ATOM 605 O O . HIS A 1 80 ? -11.922 -2.708 14.661 1.00 94.94 80 HIS A O 1
ATOM 611 N N . TRP A 1 81 ? -10.368 -3.497 13.273 1.00 91.12 81 TRP A N 1
ATOM 612 C CA . TRP A 1 81 ? -9.338 -2.543 13.722 1.00 91.12 81 TRP A CA 1
ATOM 613 C C . TRP A 1 81 ? -9.457 -1.130 13.143 1.00 91.12 81 TRP A C 1
ATOM 615 O O . TRP A 1 81 ? -8.778 -0.238 13.651 1.00 91.12 81 TRP A O 1
ATOM 625 N N . HIS A 1 82 ? -10.274 -0.899 12.111 1.00 91.31 82 HIS A N 1
ATOM 626 C CA . HIS A 1 82 ? -10.357 0.422 11.487 1.00 91.31 82 HIS A CA 1
ATOM 627 C C . HIS A 1 82 ? -10.767 1.514 12.496 1.00 91.31 82 HIS A C 1
ATOM 629 O O . HIS A 1 82 ? -11.466 1.281 13.493 1.00 91.31 82 HIS A O 1
ATOM 635 N N . LEU A 1 83 ? -10.242 2.722 12.272 1.00 91.69 83 LEU A N 1
ATOM 636 C CA . LEU A 1 83 ? -10.276 3.821 13.245 1.00 91.69 83 LEU A CA 1
ATOM 637 C C . LEU A 1 83 ? -11.661 4.446 13.419 1.00 91.69 83 LEU A C 1
ATOM 639 O O . LEU A 1 83 ? -11.915 5.105 14.416 1.00 91.69 83 LEU A O 1
ATOM 643 N N . ASP A 1 84 ? -12.559 4.241 12.477 1.00 93.50 84 ASP A N 1
ATOM 644 C CA . ASP A 1 84 ? -13.962 4.629 12.542 1.00 93.50 84 ASP A CA 1
ATOM 645 C C . ASP A 1 84 ? -14.829 3.657 13.358 1.00 93.50 84 ASP A C 1
ATOM 647 O O . ASP A 1 84 ? -15.986 3.970 13.643 1.00 93.50 84 ASP A O 1
ATOM 651 N N . HIS A 1 85 ? -14.257 2.539 13.815 1.00 95.56 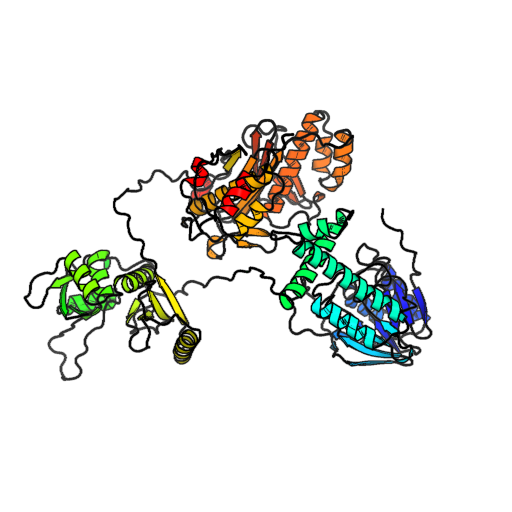85 HIS A N 1
ATOM 652 C CA . HIS A 1 85 ? -14.879 1.599 14.753 1.00 95.56 85 HIS A CA 1
ATOM 653 C C . HIS A 1 85 ? -14.169 1.584 16.113 1.00 95.56 85 HIS A C 1
ATOM 655 O O . HIS A 1 85 ? -14.823 1.468 17.152 1.00 95.56 85 HIS A O 1
ATOM 661 N N . THR A 1 86 ? -12.841 1.747 16.131 1.00 93.69 86 THR A N 1
ATOM 662 C CA . THR A 1 86 ? -12.008 1.671 17.351 1.00 93.69 86 THR A CA 1
ATOM 663 C C . THR A 1 86 ? -11.448 3.010 17.832 1.00 93.69 86 THR A C 1
ATOM 665 O O . THR A 1 86 ? -10.947 3.096 18.955 1.00 93.69 86 THR A O 1
ATOM 668 N N . GLY A 1 87 ? -11.499 4.065 17.016 1.00 92.25 87 GLY A N 1
ATOM 669 C CA . GLY A 1 87 ? -10.844 5.338 17.321 1.00 92.25 87 GLY A CA 1
ATOM 670 C C . GLY A 1 87 ? -11.426 6.032 18.548 1.00 92.25 87 GLY A C 1
ATOM 671 O O . GLY A 1 87 ? -10.687 6.664 19.303 1.00 92.25 87 GLY A O 1
ATOM 672 N N . GLY A 1 88 ? -12.728 5.867 18.786 1.00 94.12 88 GLY A N 1
ATOM 673 C CA . GLY A 1 88 ? -13.442 6.463 19.911 1.00 94.12 88 GLY A CA 1
ATOM 674 C C . GLY A 1 88 ? -13.271 5.752 21.259 1.00 94.12 88 GLY A C 1
ATOM 675 O O . GLY A 1 88 ? -13.734 6.288 22.264 1.00 94.12 88 GLY A O 1
ATOM 676 N N . VAL A 1 89 ? -12.605 4.589 21.343 1.00 95.12 89 VAL A N 1
ATOM 677 C CA . VAL A 1 89 ? -12.528 3.771 22.580 1.00 95.12 89 VAL A CA 1
ATOM 678 C C . VAL A 1 89 ? -12.082 4.586 23.794 1.00 95.12 89 VAL A C 1
ATOM 680 O O . VAL A 1 89 ? -12.755 4.603 24.825 1.00 95.12 89 VAL A O 1
ATOM 683 N N . ASN A 1 90 ? -10.967 5.310 23.678 1.00 94.69 90 ASN A N 1
ATOM 684 C CA . ASN A 1 90 ? -10.442 6.109 24.786 1.00 94.69 90 ASN A CA 1
ATOM 685 C C . ASN A 1 90 ? -11.373 7.263 25.173 1.00 94.69 90 ASN A C 1
ATOM 687 O O . ASN A 1 90 ? -11.435 7.634 26.345 1.00 94.69 90 ASN A O 1
ATOM 691 N N . ASP A 1 91 ? -12.089 7.837 24.213 1.00 94.94 91 ASP A N 1
ATOM 692 C CA . ASP A 1 91 ? -12.964 8.979 24.453 1.00 94.94 91 ASP A CA 1
ATOM 693 C C . ASP A 1 91 ? -14.283 8.544 25.093 1.00 94.94 91 ASP A C 1
ATOM 695 O O . ASP A 1 91 ? -14.715 9.153 26.073 1.00 94.94 91 ASP A O 1
ATOM 699 N N . VAL A 1 92 ? -14.846 7.416 24.653 1.00 96.94 92 VAL A N 1
ATOM 700 C CA . VAL A 1 92 ? -15.984 6.762 25.311 1.00 96.94 92 VAL A CA 1
ATOM 701 C C . VAL A 1 92 ? -15.632 6.418 26.759 1.00 96.94 92 VAL A C 1
ATOM 703 O O . VAL A 1 92 ? -16.374 6.780 27.670 1.00 96.94 92 VAL A O 1
ATOM 706 N N . LEU A 1 93 ? -14.470 5.808 27.019 1.00 96.94 93 LEU A N 1
ATOM 707 C CA . LEU A 1 93 ? -14.036 5.494 28.387 1.00 96.94 93 LEU A CA 1
ATOM 708 C C . LEU A 1 93 ? -13.900 6.742 29.270 1.00 96.94 93 LEU A C 1
ATOM 710 O O . LEU A 1 93 ? -14.276 6.708 30.445 1.00 96.94 93 LEU A O 1
ATOM 714 N N . LYS A 1 94 ? -13.397 7.858 28.723 1.00 96.56 94 LYS A N 1
ATOM 715 C CA . LYS A 1 94 ? -13.361 9.144 29.442 1.00 96.56 94 LYS A CA 1
ATOM 716 C C . LYS A 1 94 ? -14.773 9.631 29.767 1.00 96.56 94 LYS A C 1
ATOM 718 O O . LYS A 1 94 ? -14.997 10.063 30.895 1.00 96.56 94 LYS A O 1
ATOM 723 N N . VAL A 1 95 ? -15.714 9.551 28.822 1.00 97.44 95 VAL A N 1
ATOM 724 C CA . VAL A 1 95 ? -17.118 9.936 29.043 1.00 97.44 95 VAL A CA 1
ATOM 725 C C . VAL A 1 95 ? -17.741 9.099 30.158 1.00 97.44 95 VAL A C 1
ATOM 727 O O . VAL A 1 95 ? -18.269 9.681 31.103 1.00 97.44 95 VAL A O 1
ATOM 730 N N . LEU A 1 96 ? -17.617 7.768 30.095 1.00 97.69 96 LEU A N 1
ATOM 731 C CA . LEU A 1 96 ? -18.158 6.840 31.098 1.00 97.69 96 LEU A CA 1
ATOM 732 C C . LEU A 1 96 ? -17.586 7.111 32.496 1.00 97.69 96 LEU A C 1
ATOM 734 O O . LEU A 1 96 ? -18.333 7.203 33.471 1.00 97.69 96 LEU A O 1
ATOM 738 N N . ARG A 1 97 ? -16.271 7.340 32.591 1.00 97.31 97 ARG A N 1
ATOM 739 C CA . ARG A 1 97 ? -15.612 7.717 33.849 1.00 97.31 97 ARG A CA 1
ATOM 740 C C . ARG A 1 97 ? -16.140 9.044 34.396 1.00 97.31 97 ARG A C 1
ATOM 742 O O . ARG A 1 97 ? -16.384 9.155 35.593 1.00 97.31 97 ARG A O 1
ATOM 749 N N . ASN A 1 98 ? -16.329 10.047 33.538 1.00 97.12 98 ASN A N 1
ATOM 750 C CA . ASN A 1 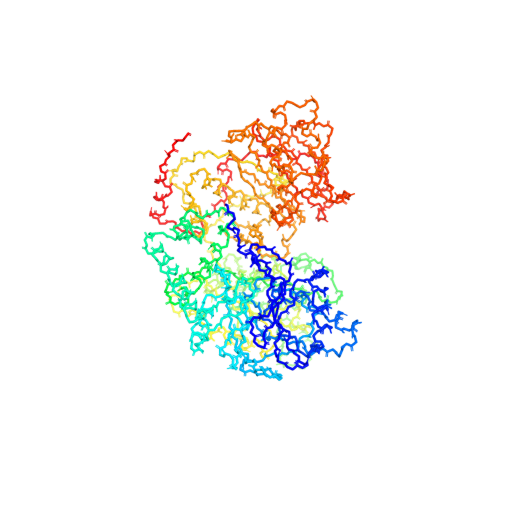98 ? -16.791 11.377 33.947 1.00 97.12 98 ASN A CA 1
ATOM 751 C C . ASN A 1 98 ? -18.239 11.379 34.465 1.00 97.12 98 ASN A C 1
ATOM 753 O O . ASN A 1 98 ? -18.601 12.269 35.228 1.00 97.12 98 ASN A O 1
ATOM 757 N N . ILE A 1 99 ? -19.060 10.406 34.063 1.00 96.69 99 ILE A N 1
ATOM 758 C CA . ILE A 1 99 ? -20.418 10.206 34.598 1.00 96.69 99 ILE A CA 1
ATOM 759 C C . ILE A 1 99 ? -20.468 9.182 35.746 1.00 96.69 99 ILE A C 1
ATOM 761 O O . ILE A 1 99 ? -21.553 8.798 36.171 1.00 96.69 99 ILE A O 1
ATOM 765 N N . GLY A 1 100 ? -19.311 8.741 36.253 1.00 96.31 100 GLY A N 1
ATOM 766 C CA . GLY A 1 100 ? -19.208 7.861 37.418 1.00 96.31 100 GLY A CA 1
ATOM 767 C C . GLY A 1 100 ? -19.510 6.384 37.153 1.00 96.31 100 GLY A C 1
ATOM 768 O O . GLY A 1 100 ? -19.784 5.655 38.105 1.00 96.31 100 GLY A O 1
ATOM 769 N N . GLN A 1 101 ? -19.477 5.920 35.899 1.00 96.94 101 GLN A N 1
ATOM 770 C CA . GLN A 1 101 ? -19.658 4.496 35.602 1.00 96.94 101 GLN A CA 1
ATOM 771 C C . GLN A 1 101 ? -18.382 3.681 35.863 1.00 96.94 101 GLN A C 1
ATOM 773 O O . GLN A 1 101 ? -17.273 4.195 35.675 1.00 96.94 101 GLN A O 1
ATOM 778 N N . PRO A 1 102 ? -18.514 2.398 36.257 1.00 95.19 102 PRO A N 1
ATOM 779 C CA . PRO A 1 102 ? -17.393 1.465 36.287 1.00 95.19 102 PRO A CA 1
ATOM 780 C C . PRO A 1 102 ? -16.718 1.352 34.915 1.00 95.19 102 PRO A C 1
ATOM 782 O O . PRO A 1 102 ? -17.359 1.527 33.879 1.00 95.19 102 PRO A O 1
ATOM 785 N N . LYS A 1 103 ? -15.421 1.023 34.895 1.00 95.38 103 LYS A N 1
ATOM 786 C CA . LYS A 1 103 ? -14.708 0.758 33.639 1.00 95.38 103 LYS A CA 1
ATOM 787 C C . LYS A 1 103 ? -15.304 -0.503 32.980 1.00 95.38 103 LYS A C 1
ATOM 789 O O . LYS A 1 103 ? -15.260 -1.553 33.621 1.00 95.38 103 LYS A O 1
ATOM 794 N N . PRO A 1 104 ? -15.818 -0.432 31.738 1.00 97.00 104 PRO A N 1
ATOM 795 C CA . PRO A 1 104 ? -16.282 -1.618 31.027 1.00 97.00 104 PRO A CA 1
ATOM 796 C C . PRO A 1 104 ? -15.118 -2.512 30.594 1.00 97.00 104 PRO A C 1
ATOM 798 O O . PRO A 1 104 ? -13.996 -2.034 30.390 1.00 97.00 104 PRO A O 1
ATOM 801 N N . SER A 1 105 ? -15.417 -3.790 30.365 1.00 96.81 105 SER A N 1
ATOM 802 C CA . SER A 1 105 ? -14.546 -4.674 29.587 1.00 96.81 105 SER A CA 1
ATOM 803 C C . SER A 1 105 ? -14.528 -4.214 28.134 1.00 96.81 105 SER A C 1
ATOM 805 O O . SER A 1 105 ? -15.578 -3.978 27.539 1.00 96.81 105 SER A O 1
ATOM 807 N N . VAL A 1 106 ? -13.343 -4.065 27.550 1.00 97.06 106 VAL A N 1
ATOM 808 C CA . VAL A 1 106 ? -13.193 -3.610 26.163 1.00 97.06 106 VAL A CA 1
ATOM 809 C C . VAL A 1 106 ? -12.598 -4.748 25.357 1.00 97.06 106 VAL A C 1
ATOM 811 O O . VAL A 1 106 ? -11.451 -5.139 25.560 1.00 97.06 106 VAL A O 1
ATOM 814 N N . MET A 1 107 ? -13.412 -5.294 24.467 1.00 96.88 107 MET A N 1
ATOM 815 C CA . MET A 1 107 ? -13.226 -6.599 23.865 1.00 96.88 107 MET A CA 1
ATOM 816 C C . MET A 1 107 ? -13.010 -6.484 22.360 1.00 96.88 107 MET A C 1
ATOM 818 O O . MET A 1 107 ? -13.678 -5.706 21.670 1.00 96.88 107 MET A O 1
ATOM 822 N N . LYS A 1 108 ? -12.084 -7.288 21.842 1.00 94.31 108 LYS A N 1
ATOM 823 C CA . LYS A 1 108 ? -11.757 -7.340 20.420 1.00 94.31 108 LYS A CA 1
ATOM 824 C C . LYS A 1 108 ? -11.229 -8.714 20.036 1.00 94.31 108 LYS A C 1
ATOM 826 O O . LYS A 1 108 ? -10.509 -9.349 20.803 1.00 94.31 108 LYS A O 1
ATOM 831 N N . TYR A 1 109 ? -11.555 -9.168 18.833 1.00 92.31 109 TYR A N 1
ATOM 832 C CA . TYR A 1 109 ? -10.999 -10.411 18.314 1.00 92.31 109 TYR A CA 1
ATOM 833 C C . TYR A 1 109 ? -9.489 -10.292 18.087 1.00 92.31 109 TYR A C 1
ATOM 835 O O . TYR A 1 109 ? -9.008 -9.297 17.540 1.00 92.31 109 TYR A O 1
ATOM 843 N N . SER A 1 110 ? -8.738 -11.295 18.538 1.00 82.81 110 SER A N 1
ATOM 844 C CA . SER A 1 110 ? -7.281 -11.323 18.394 1.00 82.81 110 SER A CA 1
ATOM 845 C C . SER A 1 110 ? -6.874 -12.107 17.158 1.00 82.81 110 SER A C 1
ATOM 847 O O . SER A 1 110 ? -7.418 -13.177 16.896 1.00 82.81 110 SER A O 1
ATOM 849 N N . VAL A 1 111 ? -5.875 -11.610 16.433 1.00 74.00 111 VAL A N 1
ATOM 850 C CA . VAL A 1 111 ? -5.289 -12.313 15.287 1.00 74.00 111 VAL A CA 1
ATOM 851 C C . VAL A 1 111 ? -3.801 -12.477 15.531 1.00 74.00 111 VAL A C 1
ATOM 853 O O . VAL A 1 111 ? -3.113 -11.533 15.928 1.00 74.00 111 VAL A O 1
ATOM 856 N N . THR A 1 112 ? -3.314 -13.693 15.314 1.00 60.72 112 THR A N 1
ATOM 857 C CA . THR A 1 112 ? -1.905 -14.058 15.488 1.00 60.72 112 THR A CA 1
ATOM 858 C C . THR A 1 112 ? -1.039 -13.601 14.316 1.00 60.72 112 THR A C 1
ATOM 860 O O . THR A 1 112 ? 0.125 -13.269 14.523 1.00 60.72 112 THR A O 1
ATOM 863 N N . ASP A 1 113 ? -1.607 -13.534 13.111 1.00 56.34 113 ASP A N 1
ATOM 864 C CA . ASP A 1 113 ? -0.954 -13.047 11.898 1.00 56.34 113 ASP A CA 1
ATOM 865 C C . ASP A 1 113 ? -1.660 -11.785 11.387 1.00 56.34 113 ASP A C 1
ATOM 867 O O . ASP A 1 113 ? -2.842 -11.809 11.055 1.00 56.34 113 ASP A O 1
ATOM 871 N N . LYS A 1 114 ? -0.924 -10.672 11.354 1.00 61.59 114 LYS A N 1
ATOM 872 C CA . LYS A 1 114 ? -1.408 -9.354 10.908 1.00 61.59 114 LYS A CA 1
ATOM 873 C C . LYS A 1 114 ? -0.881 -8.979 9.521 1.00 61.59 114 LYS A C 1
ATOM 875 O O . LYS A 1 114 ? -1.118 -7.868 9.059 1.00 61.59 114 LYS A O 1
ATOM 880 N N . SER A 1 115 ? -0.133 -9.873 8.870 1.00 52.94 115 SER A N 1
ATOM 881 C CA . SER A 1 115 ? 0.567 -9.595 7.610 1.00 52.94 115 SER A CA 1
ATOM 882 C C . SER A 1 115 ? -0.368 -9.337 6.423 1.00 52.94 115 SER A C 1
ATOM 884 O O . SER A 1 115 ? 0.050 -8.720 5.443 1.00 52.94 115 SER A O 1
ATOM 886 N N . GLU A 1 116 ? -1.632 -9.767 6.509 1.00 52.88 116 GLU A N 1
ATOM 887 C CA . GLU A 1 116 ? -2.633 -9.571 5.455 1.00 52.88 116 GLU A CA 1
ATOM 888 C C . GLU A 1 116 ? -3.330 -8.200 5.495 1.00 52.88 116 GLU A C 1
ATOM 890 O O . GLU A 1 116 ? -3.929 -7.799 4.495 1.00 52.88 116 GLU A O 1
ATOM 895 N N . ASP A 1 117 ? -3.236 -7.458 6.605 1.00 56.28 117 ASP A N 1
ATOM 896 C CA . ASP A 1 117 ? -3.888 -6.156 6.762 1.00 56.28 117 ASP A CA 1
ATOM 897 C C . ASP A 1 117 ? -2.905 -5.005 6.485 1.00 56.28 117 ASP A C 1
ATOM 899 O O . ASP A 1 117 ? -2.002 -4.699 7.267 1.00 56.28 117 ASP A O 1
ATOM 903 N N . VAL A 1 118 ? -3.094 -4.324 5.350 1.00 47.34 118 VAL A N 1
ATOM 904 C CA . VAL A 1 118 ? -2.307 -3.140 4.971 1.00 47.34 118 VAL A CA 1
ATOM 905 C C . VAL A 1 118 ? -2.634 -1.990 5.931 1.00 47.34 118 VAL A C 1
ATOM 907 O O . VAL A 1 118 ? -3.792 -1.600 6.049 1.00 47.34 118 VAL A O 1
ATOM 910 N N . ASN A 1 119 ? -1.611 -1.404 6.559 1.00 51.12 119 ASN A N 1
ATOM 911 C CA . ASN A 1 119 ? -1.716 -0.307 7.534 1.00 51.12 119 ASN A CA 1
ATOM 912 C C . ASN A 1 119 ? -2.300 -0.678 8.908 1.00 51.12 119 ASN A C 1
ATOM 914 O O . ASN A 1 119 ? -2.872 0.202 9.556 1.00 51.12 119 ASN A O 1
ATOM 918 N N . TRP A 1 120 ? -2.121 -1.918 9.392 1.00 57.12 120 TRP A N 1
ATOM 919 C CA . TRP A 1 120 ? -2.373 -2.217 10.808 1.00 57.12 120 TRP A CA 1
ATOM 920 C C . TRP A 1 120 ? -1.653 -1.171 11.675 1.00 57.12 120 TRP A C 1
ATOM 922 O O . TRP A 1 120 ? -0.426 -1.057 11.584 1.00 57.12 120 TRP A O 1
ATOM 932 N N . PRO A 1 121 ? -2.358 -0.382 12.502 1.00 56.53 121 PRO A N 1
ATOM 933 C CA . PRO A 1 121 ? -1.702 0.651 13.267 1.00 56.53 121 PRO A CA 1
ATOM 934 C C . PRO A 1 121 ? -0.755 -0.034 14.250 1.00 56.53 121 PRO A C 1
ATOM 936 O O . PRO A 1 121 ? -1.196 -0.708 15.184 1.00 56.53 121 PRO A O 1
ATOM 939 N N . GLU A 1 122 ? 0.557 0.184 14.082 1.00 45.06 122 GLU A N 1
ATOM 940 C CA . GLU A 1 122 ? 1.593 -0.191 15.069 1.00 45.06 122 GLU A CA 1
ATOM 941 C C . GLU A 1 122 ? 1.256 0.356 16.471 1.00 45.06 122 GLU A C 1
ATOM 943 O O . GLU A 1 122 ? 1.780 -0.090 17.486 1.00 45.06 122 GLU A O 1
ATOM 948 N N . THR A 1 123 ? 0.328 1.314 16.521 1.00 44.03 123 THR A N 1
ATOM 949 C CA . THR A 1 123 ? -0.153 2.042 17.684 1.00 44.03 123 THR A CA 1
ATOM 950 C C . THR A 1 123 ? -1.642 1.810 17.975 1.00 44.03 123 THR A C 1
ATOM 952 O O . THR A 1 123 ? -2.351 2.754 18.325 1.00 44.03 123 THR A O 1
ATOM 955 N N . LEU A 1 124 ? -2.145 0.569 17.940 1.00 53.00 124 LEU A N 1
ATOM 956 C CA . LEU A 1 124 ? -3.293 0.238 18.804 1.00 53.00 124 LEU A CA 1
ATOM 957 C C . LEU A 1 124 ? -2.825 0.367 20.266 1.00 53.00 124 LEU A C 1
ATOM 959 O O . LEU A 1 124 ? -2.442 -0.605 20.903 1.00 53.00 124 LEU A O 1
ATOM 963 N N . LYS A 1 125 ? -2.800 1.598 20.790 1.00 56.94 125 LYS A N 1
ATOM 964 C CA . LYS A 1 125 ? -2.325 1.967 22.140 1.00 56.94 125 LYS A CA 1
ATOM 965 C C . LYS A 1 125 ? -3.272 1.514 23.262 1.00 56.94 125 LYS A C 1
ATOM 967 O O . LYS A 1 125 ? -3.251 2.087 24.348 1.00 56.94 125 LYS A O 1
ATOM 972 N N . PHE A 1 126 ? -4.145 0.552 22.989 1.00 69.56 126 PHE A N 1
ATOM 973 C CA . PHE A 1 126 ? -5.172 0.091 23.907 1.00 69.56 126 PHE A CA 1
ATOM 974 C C . PHE A 1 126 ? -5.089 -1.430 24.033 1.00 69.56 126 PHE A C 1
ATOM 976 O O . PHE A 1 126 ? -5.097 -2.139 23.028 1.00 69.56 126 PHE A O 1
ATOM 983 N N . GLU A 1 127 ? -4.987 -1.921 25.265 1.00 80.56 127 GLU A N 1
ATOM 984 C CA . GLU A 1 127 ? -5.006 -3.353 25.561 1.00 80.56 127 GLU A CA 1
ATOM 985 C C . GLU A 1 127 ? -6.454 -3.845 25.584 1.00 80.56 127 GLU A C 1
ATOM 987 O O . GLU A 1 127 ? -7.255 -3.411 26.412 1.00 80.56 127 GLU A O 1
ATOM 992 N N . TYR A 1 128 ? -6.785 -4.734 24.649 1.00 88.62 128 TYR A N 1
ATOM 993 C CA . TYR A 1 128 ? -8.113 -5.326 24.521 1.00 88.62 128 TYR A CA 1
ATOM 994 C C . TYR A 1 128 ? -8.168 -6.690 25.203 1.00 88.62 128 TYR A C 1
ATOM 996 O O . TYR A 1 128 ? -7.238 -7.488 25.091 1.00 88.62 128 TYR A O 1
ATOM 1004 N N . GLU A 1 129 ? -9.306 -6.993 25.816 1.00 93.56 129 GLU A N 1
ATOM 1005 C CA . GLU A 1 129 ? -9.673 -8.366 26.141 1.00 93.56 129 GLU A CA 1
ATOM 1006 C C . GLU A 1 129 ? -9.955 -9.132 24.842 1.00 93.56 129 GLU A C 1
ATOM 1008 O O . GLU A 1 129 ? -10.633 -8.634 23.937 1.00 93.56 129 GLU A O 1
ATOM 1013 N N . HIS A 1 130 ? -9.413 -10.341 24.724 1.00 91.88 130 HIS A N 1
ATOM 1014 C CA . HIS A 1 130 ? -9.480 -11.102 23.483 1.00 91.88 130 HIS A CA 1
ATOM 1015 C C . HIS A 1 130 ? -10.768 -11.914 23.376 1.00 91.88 130 HIS A C 1
ATOM 1017 O O . HIS A 1 130 ? -11.057 -12.749 24.230 1.00 91.88 130 HIS A O 1
ATOM 1023 N N . LEU A 1 131 ? -11.509 -11.688 22.292 1.00 93.31 131 LEU A N 1
ATOM 1024 C CA . LEU A 1 131 ? -12.664 -12.505 21.927 1.00 93.31 131 LEU A CA 1
ATOM 1025 C C . LEU A 1 131 ? -12.237 -13.745 21.146 1.00 93.31 131 LEU A C 1
ATOM 1027 O O . LEU A 1 131 ? -11.295 -13.693 20.354 1.00 93.31 131 LEU A O 1
ATOM 1031 N N . CYS A 1 132 ? -12.988 -14.827 21.337 1.00 93.56 132 CYS A N 1
ATOM 1032 C CA . CYS A 1 132 ? -12.885 -16.061 20.562 1.00 93.56 132 CYS A CA 1
ATOM 1033 C C . CYS A 1 132 ? -14.132 -16.281 19.698 1.00 93.56 132 CYS A C 1
ATOM 1035 O O . CYS A 1 132 ? -15.221 -15.795 20.005 1.00 93.56 132 CYS A O 1
ATOM 1037 N N . ASP A 1 133 ? -13.983 -17.044 18.617 1.00 96.00 133 ASP A N 1
ATOM 1038 C CA . ASP A 1 133 ? -15.106 -17.413 17.759 1.00 96.00 133 ASP A CA 1
ATOM 1039 C C . ASP A 1 133 ? -16.105 -18.279 18.540 1.00 96.00 133 ASP A C 1
ATOM 1041 O O . ASP A 1 133 ? -15.711 -19.163 19.301 1.00 96.00 133 ASP A O 1
ATOM 1045 N N . GLY A 1 134 ? -17.399 -17.999 18.390 1.00 96.31 134 GLY A N 1
ATOM 1046 C CA . GLY A 1 134 ? -18.466 -18.665 19.135 1.00 96.31 134 GLY A CA 1
ATOM 1047 C C . GLY A 1 134 ? -18.647 -18.194 20.583 1.00 96.31 134 GLY A C 1
ATOM 1048 O O . GLY A 1 134 ? -19.613 -18.612 21.215 1.00 96.31 134 GLY A O 1
ATOM 1049 N N . GLN A 1 135 ? -17.781 -17.319 21.110 1.00 97.50 135 GLN A N 1
ATOM 1050 C CA . GLN A 1 135 ? -17.955 -16.741 22.445 1.00 97.50 135 GLN A CA 1
ATOM 1051 C C . GLN A 1 135 ? -19.257 -15.934 22.521 1.00 97.50 135 GLN A C 1
ATOM 1053 O O . GLN A 1 135 ? -19.584 -15.190 21.601 1.00 97.50 135 GLN A O 1
ATOM 1058 N N . G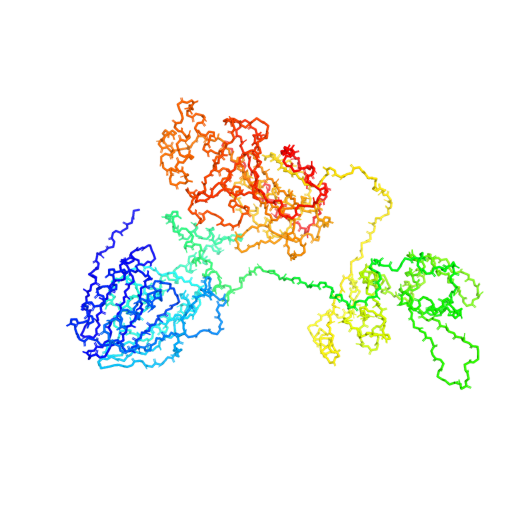LU A 1 136 ? -19.984 -16.041 23.630 1.00 98.31 136 GLU A N 1
ATOM 1059 C CA . GLU A 1 136 ? -21.217 -15.285 23.857 1.00 98.31 136 GLU A CA 1
ATOM 1060 C C . GLU A 1 136 ? -20.985 -14.149 24.857 1.00 98.31 136 GLU A C 1
ATOM 1062 O O . GLU A 1 136 ? -20.402 -14.346 25.924 1.00 98.31 136 GLU A O 1
ATOM 1067 N N . VAL A 1 137 ? -21.452 -12.949 24.508 1.00 97.62 137 VAL A N 1
ATOM 1068 C CA . VAL A 1 137 ? -21.495 -11.780 25.394 1.00 97.62 137 VAL A CA 1
ATOM 1069 C C . VAL A 1 137 ? -22.958 -11.498 25.715 1.00 97.62 137 VAL A C 1
ATOM 1071 O O . VAL A 1 137 ? -23.756 -11.216 24.821 1.00 97.62 137 VAL A O 1
ATOM 1074 N N . MET A 1 138 ? -23.319 -11.610 26.993 1.00 97.88 138 MET A N 1
ATOM 1075 C CA . MET A 1 138 ? -24.714 -11.639 27.436 1.00 97.88 138 MET A CA 1
ATOM 1076 C C . MET A 1 138 ? -25.064 -10.437 28.307 1.00 97.88 138 MET A C 1
ATOM 1078 O O . MET A 1 138 ? -24.284 -10.014 29.159 1.00 97.88 138 MET A O 1
ATOM 1082 N N . THR A 1 139 ? -26.280 -9.933 28.143 1.00 97.38 139 THR A N 1
ATOM 1083 C CA . THR A 1 139 ? -26.938 -9.020 29.077 1.00 97.38 139 THR A CA 1
ATOM 1084 C C . THR A 1 139 ? -28.443 -9.293 29.114 1.00 97.38 139 THR A C 1
ATOM 1086 O O . THR A 1 139 ? -28.962 -10.118 28.365 1.00 97.38 139 THR A O 1
ATOM 1089 N N . ALA A 1 140 ? -29.177 -8.614 29.994 1.00 97.06 140 ALA A N 1
ATOM 1090 C CA . ALA A 1 140 ? -30.629 -8.722 30.048 1.00 97.06 140 ALA A CA 1
ATOM 1091 C C . ALA A 1 140 ? -31.247 -8.407 28.673 1.00 97.06 140 ALA A C 1
ATOM 1093 O O . ALA A 1 140 ? -31.075 -7.303 28.151 1.00 97.06 140 ALA A O 1
ATOM 1094 N N . GLY A 1 141 ? -31.956 -9.386 28.106 1.00 96.19 141 GLY A N 1
ATOM 1095 C CA . GLY A 1 141 ? -32.624 -9.285 26.809 1.00 96.19 141 GLY A CA 1
ATOM 1096 C C . GLY A 1 141 ? -31.704 -9.326 25.588 1.00 96.19 141 GLY A C 1
ATOM 1097 O O . GLY A 1 141 ? -32.187 -9.015 24.502 1.00 96.19 141 GLY A O 1
ATOM 1098 N N . ALA A 1 142 ? -30.414 -9.661 25.743 1.00 98.19 142 ALA A N 1
ATOM 1099 C CA . ALA A 1 142 ? -29.536 -9.862 24.597 1.00 98.19 142 ALA A CA 1
ATOM 1100 C C . ALA A 1 142 ? -28.378 -10.843 24.817 1.00 98.19 142 ALA A C 1
ATOM 1102 O O . ALA A 1 142 ? -27.577 -10.686 25.740 1.00 98.19 142 ALA A O 1
ATOM 1103 N N . THR A 1 143 ? -28.230 -11.770 23.873 1.00 98.62 143 THR A N 1
ATOM 1104 C CA . THR A 1 143 ? -27.127 -12.719 23.751 1.00 98.62 143 THR A CA 1
ATOM 1105 C C . THR A 1 143 ? -26.452 -12.512 22.402 1.00 98.62 143 THR A C 1
ATOM 1107 O O . THR A 1 143 ? -27.025 -12.798 21.348 1.00 98.62 143 THR A O 1
ATOM 1110 N N . LEU A 1 144 ? -25.224 -11.990 22.429 1.00 98.69 144 LEU A N 1
ATOM 1111 C CA . LEU A 1 144 ? -24.425 -11.725 21.236 1.00 98.69 144 LEU A CA 1
ATOM 1112 C C . LEU A 1 144 ? -23.358 -12.801 21.077 1.00 98.69 144 LEU A C 1
ATOM 1114 O O . LEU A 1 144 ? -22.359 -12.801 21.797 1.00 98.69 144 LEU A O 1
ATOM 1118 N N . ARG A 1 145 ? -23.554 -13.707 20.121 1.00 98.69 145 ARG A N 1
ATOM 1119 C CA . ARG A 1 145 ? -22.556 -14.718 19.770 1.00 98.69 145 ARG A CA 1
ATOM 1120 C C . ARG A 1 145 ? -21.564 -14.152 18.760 1.00 98.69 145 ARG A C 1
ATOM 1122 O O . ARG A 1 145 ? -21.957 -13.685 17.692 1.00 98.69 145 ARG A O 1
ATOM 1129 N N . VAL A 1 146 ? -20.279 -14.217 19.086 1.00 98.62 146 VAL A N 1
ATOM 1130 C CA . VAL A 1 146 ? -19.180 -13.810 18.209 1.00 98.62 146 VAL A CA 1
ATOM 1131 C C . VAL A 1 146 ? -19.088 -14.766 17.027 1.00 98.62 146 VAL A C 1
ATOM 1133 O O . VAL A 1 146 ? -19.008 -15.981 17.195 1.00 98.62 146 VAL A O 1
ATOM 1136 N N . VAL A 1 147 ? -19.071 -14.201 15.825 1.00 98.31 147 VAL A N 1
ATOM 1137 C CA . VAL A 1 147 ? -18.850 -14.919 14.573 1.00 98.31 147 VAL A CA 1
ATOM 1138 C C . VAL A 1 147 ? -17.643 -14.282 13.901 1.00 98.31 147 VAL A C 1
ATOM 1140 O O . VAL A 1 147 ? -17.724 -13.167 13.392 1.00 98.31 147 VAL A O 1
ATOM 1143 N N . HIS A 1 148 ? -16.505 -14.970 13.902 1.00 97.50 148 HIS A N 1
ATOM 1144 C CA . HIS A 1 148 ? -15.317 -14.539 13.171 1.00 97.50 148 HIS A CA 1
ATOM 1145 C C . HIS A 1 148 ? -15.594 -14.580 11.669 1.00 97.50 148 HIS A C 1
ATOM 1147 O O . HIS A 1 148 ? -15.957 -15.618 11.104 1.00 97.50 148 HIS A O 1
ATOM 1153 N N . THR A 1 149 ? -15.470 -13.419 11.034 1.00 96.94 149 THR A N 1
ATOM 1154 C CA . THR A 1 149 ? -15.811 -13.200 9.627 1.00 96.94 149 THR A CA 1
ATOM 1155 C C . THR A 1 149 ? -14.674 -12.455 8.924 1.00 96.94 149 THR A C 1
ATOM 1157 O O . THR A 1 149 ? -14.865 -11.308 8.501 1.00 96.94 149 THR A O 1
ATOM 1160 N N . PRO A 1 150 ? -13.482 -13.070 8.794 1.00 94.56 150 PRO A N 1
ATOM 1161 C CA . PRO A 1 150 ? -12.337 -12.425 8.170 1.00 94.56 150 PRO A CA 1
ATOM 1162 C C . PRO A 1 150 ? -12.604 -12.122 6.692 1.00 94.56 150 PRO A C 1
ATOM 1164 O O . PRO A 1 150 ? -13.413 -12.777 6.025 1.00 94.56 150 PRO A O 1
ATOM 1167 N N . GLY A 1 151 ? -11.884 -11.139 6.159 1.00 89.75 151 GLY A N 1
ATOM 1168 C CA . GLY A 1 151 ? -11.845 -10.827 4.731 1.00 89.75 151 GLY A CA 1
ATOM 1169 C C . GLY A 1 151 ? -12.063 -9.354 4.409 1.00 89.75 151 GLY A C 1
ATOM 1170 O O . GLY A 1 151 ? -11.469 -8.874 3.452 1.00 89.75 151 GLY A O 1
ATOM 1171 N N . HIS A 1 152 ? -12.852 -8.624 5.205 1.00 90.75 152 HIS A N 1
ATOM 1172 C CA . HIS A 1 152 ? -12.788 -7.155 5.203 1.00 90.75 152 HIS A CA 1
ATOM 1173 C C . HIS A 1 152 ? -11.473 -6.695 5.855 1.00 90.75 152 HIS A C 1
ATOM 1175 O O . HIS A 1 152 ? -10.689 -5.980 5.238 1.00 90.75 152 HIS A O 1
ATOM 1181 N N . THR A 1 153 ? -11.212 -7.223 7.051 1.00 91.00 153 THR A N 1
ATOM 1182 C CA . THR A 1 153 ? -9.918 -7.263 7.746 1.00 91.00 153 THR A CA 1
ATOM 1183 C C . THR A 1 153 ? -9.713 -8.671 8.317 1.00 91.00 153 THR A C 1
ATOM 1185 O O . THR A 1 153 ? -10.659 -9.472 8.354 1.00 91.00 153 THR A O 1
ATOM 1188 N N . SER A 1 154 ? -8.496 -9.013 8.743 1.00 90.38 154 SER A N 1
ATOM 1189 C CA . SER A 1 154 ? -8.196 -10.330 9.334 1.00 90.38 154 SER A CA 1
ATOM 1190 C C . SER A 1 154 ? -8.888 -10.550 10.692 1.00 90.38 154 SER A C 1
ATOM 1192 O O . SER A 1 154 ? -9.260 -11.673 11.043 1.00 90.38 154 SER A O 1
ATOM 1194 N N . ASP A 1 155 ? -9.126 -9.466 11.432 1.00 92.56 155 ASP A N 1
ATOM 1195 C CA . ASP A 1 155 ? -9.693 -9.458 12.785 1.00 92.56 155 ASP A CA 1
ATOM 1196 C C . ASP A 1 155 ? -11.208 -9.232 12.838 1.00 92.56 155 ASP A C 1
ATOM 1198 O O . ASP A 1 155 ? -11.771 -9.105 13.925 1.00 92.56 155 ASP A O 1
ATOM 1202 N N . HIS A 1 156 ? -11.866 -9.152 11.680 1.00 97.19 156 HIS A N 1
ATOM 1203 C CA . HIS A 1 156 ? -13.267 -8.769 11.615 1.00 97.19 156 HIS A CA 1
ATOM 1204 C C . HIS A 1 156 ? -14.179 -9.821 12.255 1.00 97.19 156 HIS A C 1
ATOM 1206 O O . HIS A 1 156 ? -14.137 -11.005 11.907 1.00 97.19 156 HIS A O 1
ATOM 1212 N N . ILE A 1 157 ? -15.089 -9.365 13.114 1.00 98.44 157 ILE A N 1
ATOM 1213 C CA . ILE A 1 157 ? -16.192 -10.162 13.658 1.00 98.44 157 ILE A CA 1
ATOM 1214 C C . ILE A 1 157 ? -17.550 -9.568 13.291 1.00 98.44 157 ILE A C 1
ATOM 1216 O O . ILE A 1 157 ? -17.727 -8.353 13.227 1.00 98.44 157 ILE A O 1
ATOM 1220 N N . ALA A 1 158 ? -18.521 -10.449 13.094 1.00 98.69 158 ALA A N 1
ATOM 1221 C CA . ALA A 1 158 ? -19.936 -10.136 13.199 1.00 98.69 158 ALA A CA 1
ATOM 1222 C C . ALA A 1 158 ? -20.470 -10.659 14.543 1.00 98.69 158 ALA A C 1
ATOM 1224 O O . ALA A 1 158 ? -19.883 -11.555 15.154 1.00 98.69 158 ALA A O 1
ATOM 1225 N N . LEU A 1 159 ? -21.595 -10.116 15.004 1.00 98.81 159 LEU A N 1
ATOM 1226 C CA . LEU A 1 159 ? -22.246 -10.559 16.241 1.00 98.81 159 LEU A CA 1
ATOM 1227 C C . LEU A 1 159 ? -23.658 -11.044 15.919 1.00 98.81 159 LEU A C 1
ATOM 1229 O O . LEU A 1 159 ? -24.499 -10.267 15.462 1.00 98.81 159 LEU A O 1
ATOM 1233 N N . HIS A 1 160 ? -23.918 -12.332 16.141 1.00 98.69 160 HIS A N 1
ATOM 1234 C CA . HIS A 1 160 ? -25.244 -12.927 15.984 1.00 98.69 160 HIS A CA 1
ATOM 1235 C C . HIS A 1 160 ? -26.054 -12.681 17.249 1.00 98.69 160 HIS A C 1
ATOM 1237 O O . HIS A 1 160 ? -25.739 -13.202 18.317 1.00 98.69 160 HIS A O 1
ATOM 1243 N N . PHE A 1 161 ? -27.080 -11.852 17.115 1.00 98.50 161 PHE A N 1
ATOM 1244 C CA . PHE A 1 161 ? -28.037 -11.556 18.162 1.00 98.50 161 PHE A CA 1
ATOM 1245 C C . PHE A 1 161 ? -29.133 -12.620 18.152 1.00 98.50 161 PHE A C 1
ATOM 1247 O O . PHE A 1 161 ? -29.973 -12.648 17.247 1.00 98.50 161 PHE A O 1
ATOM 1254 N N . LEU A 1 162 ? -29.086 -13.520 19.136 1.00 98.25 162 LEU A N 1
ATOM 1255 C CA . LEU A 1 162 ? -29.874 -14.752 19.125 1.00 98.25 162 LEU A CA 1
ATOM 1256 C C . LEU A 1 162 ? -31.376 -14.501 19.302 1.00 98.25 162 LEU A C 1
ATOM 1258 O O . LEU A 1 162 ? -32.178 -15.134 18.620 1.00 98.25 162 LEU A O 1
ATOM 1262 N N . GLU A 1 163 ? -31.764 -13.566 20.168 1.00 97.56 163 GLU A N 1
ATOM 1263 C CA . GLU A 1 163 ? -33.165 -13.304 20.515 1.00 97.56 163 GLU A CA 1
ATOM 1264 C C . GLU A 1 163 ? -33.971 -12.723 19.344 1.00 97.56 163 GLU A C 1
ATOM 1266 O O . GLU A 1 163 ? -35.141 -13.060 19.178 1.00 97.56 163 GLU A O 1
ATOM 1271 N N . GLU A 1 164 ? -33.352 -11.885 18.507 1.00 95.75 164 GLU A N 1
ATOM 1272 C CA . GLU A 1 164 ? -33.986 -11.324 17.302 1.00 95.75 164 GLU A CA 1
ATOM 1273 C C . GLU A 1 164 ? -33.602 -12.071 16.018 1.00 95.75 164 GLU A C 1
ATOM 1275 O O . GLU A 1 164 ? -33.981 -11.646 14.924 1.00 95.75 164 GLU A O 1
ATOM 1280 N N . ASN A 1 165 ? -32.804 -13.139 16.128 1.00 97.25 165 ASN A N 1
ATOM 1281 C CA . ASN A 1 165 ? -32.123 -13.791 15.009 1.00 97.25 165 ASN A CA 1
ATOM 1282 C C . ASN A 1 165 ? -31.584 -12.769 13.987 1.00 97.25 165 ASN A C 1
ATOM 1284 O O . ASN A 1 165 ? -31.890 -12.820 12.797 1.00 97.25 165 ASN A O 1
ATOM 1288 N N . SER A 1 166 ? -30.843 -11.778 14.471 1.00 98.25 166 SER A N 1
ATOM 1289 C CA . SER A 1 166 ? -30.350 -10.651 13.673 1.00 98.25 166 SER A CA 1
ATOM 1290 C C . SER A 1 166 ? -28.833 -10.556 13.775 1.00 98.25 166 SER A C 1
ATOM 1292 O O . SER A 1 166 ? -28.224 -11.161 14.654 1.00 98.25 166 SER A O 1
ATOM 1294 N N . LEU A 1 167 ? -28.191 -9.832 12.863 1.00 98.31 167 LEU A N 1
ATOM 1295 C CA . LEU A 1 167 ? -26.732 -9.794 12.790 1.00 98.31 167 LEU A CA 1
ATOM 1296 C C . LEU A 1 167 ? -26.205 -8.364 12.835 1.00 98.31 167 LEU A C 1
ATOM 1298 O O . LEU A 1 167 ? -26.512 -7.569 11.950 1.00 98.31 167 LEU A O 1
ATOM 1302 N N . PHE A 1 168 ? -25.332 -8.062 13.792 1.00 98.81 168 PHE A N 1
ATOM 1303 C CA . PHE A 1 168 ? -24.468 -6.890 13.687 1.00 98.81 168 PHE A CA 1
ATOM 1304 C C . PHE A 1 168 ? -23.322 -7.232 12.740 1.00 98.81 168 PHE A C 1
ATOM 1306 O O . PHE A 1 168 ? -22.420 -7.990 13.098 1.00 98.81 168 PHE A O 1
ATOM 1313 N N . SER A 1 169 ? -23.398 -6.745 11.502 1.00 98.56 169 SER A N 1
ATOM 1314 C CA . SER A 1 169 ? -22.521 -7.200 10.417 1.00 98.56 169 SER A CA 1
ATOM 1315 C C . SER A 1 169 ? -21.200 -6.443 10.312 1.00 98.56 169 SER A C 1
ATOM 1317 O O . SER A 1 169 ? -20.369 -6.837 9.492 1.00 98.56 169 SER A O 1
ATOM 1319 N N . GLY A 1 170 ? -21.007 -5.376 11.099 1.00 98.19 170 GLY A N 1
ATOM 1320 C CA . GLY A 1 170 ? -19.863 -4.473 10.952 1.00 98.19 170 GLY A CA 1
ATOM 1321 C C . GLY A 1 170 ? -19.717 -4.026 9.496 1.00 98.19 170 GLY A C 1
ATOM 1322 O O . GLY A 1 170 ? -20.716 -3.737 8.826 1.00 98.19 170 GLY A O 1
ATOM 1323 N N . ASP A 1 171 ? -18.493 -4.096 8.989 1.00 97.88 171 ASP A N 1
ATOM 1324 C CA . ASP A 1 171 ? -18.154 -3.734 7.614 1.00 97.88 171 ASP A CA 1
ATOM 1325 C C . ASP A 1 171 ? -18.122 -4.919 6.650 1.00 97.88 171 ASP A C 1
ATOM 1327 O O . ASP A 1 171 ? -17.866 -4.763 5.451 1.00 97.88 171 ASP A O 1
ATOM 1331 N N . CYS A 1 172 ? -18.480 -6.114 7.131 1.00 96.81 172 CYS A N 1
ATOM 1332 C CA . CYS A 1 172 ? -18.669 -7.276 6.275 1.00 96.81 172 CYS A CA 1
ATOM 1333 C C . CYS A 1 172 ? -19.840 -7.055 5.301 1.00 96.81 172 CYS A C 1
ATOM 1335 O O . CYS A 1 172 ? -19.722 -7.353 4.109 1.00 96.81 172 CYS A O 1
ATOM 1337 N N . ILE A 1 173 ? -20.956 -6.489 5.778 1.00 97.69 173 ILE A N 1
ATOM 1338 C CA . ILE A 1 173 ? -22.137 -6.148 4.968 1.00 97.69 173 ILE A CA 1
ATOM 1339 C C . ILE A 1 173 ? -22.650 -4.775 5.399 1.00 97.69 173 ILE A C 1
ATOM 1341 O O . ILE A 1 173 ? -22.938 -4.567 6.574 1.00 97.69 173 ILE A O 1
ATOM 1345 N N . LEU A 1 174 ? -22.806 -3.862 4.436 1.00 96.75 174 LEU A N 1
ATOM 1346 C CA . LEU A 1 174 ? -23.263 -2.490 4.665 1.00 96.75 174 LEU A CA 1
ATOM 1347 C C . LEU A 1 174 ? -24.754 -2.345 4.351 1.00 96.75 174 LEU A C 1
ATOM 1349 O O . LEU A 1 174 ? -25.307 -3.051 3.495 1.00 96.75 174 LEU A O 1
ATOM 1353 N N . GLY A 1 175 ? -25.392 -1.357 4.975 1.00 93.44 175 GLY A N 1
ATOM 1354 C CA . GLY A 1 175 ? -26.800 -1.021 4.754 1.00 93.44 175 GLY A CA 1
ATOM 1355 C C . GLY A 1 175 ? -27.092 -0.478 3.358 1.00 93.44 175 GLY A C 1
ATOM 1356 O O . GLY A 1 175 ? -28.203 -0.593 2.845 1.00 93.44 175 GLY A O 1
ATOM 1357 N N . HIS A 1 176 ? -26.080 0.091 2.708 1.00 88.94 176 HIS A N 1
ATOM 1358 C CA . HIS A 1 176 ? -26.162 0.588 1.344 1.00 88.94 176 HIS A CA 1
ATOM 1359 C C . HIS A 1 176 ? -24.838 0.358 0.611 1.00 88.94 176 HIS A C 1
ATOM 1361 O O . HIS A 1 176 ? -23.785 0.274 1.234 1.00 88.94 176 HIS A O 1
ATOM 1367 N N . GLY A 1 177 ? -24.885 0.248 -0.719 1.00 86.62 177 GLY A N 1
ATOM 1368 C CA . GLY A 1 177 ? -23.684 0.032 -1.528 1.00 86.62 177 GLY A CA 1
ATOM 1369 C C . GLY A 1 177 ? -23.019 -1.325 -1.276 1.00 86.62 177 GLY A C 1
ATOM 1370 O O . GLY A 1 177 ? -23.709 -2.314 -1.011 1.00 86.62 177 GLY A O 1
ATOM 1371 N N . SER A 1 178 ? -21.691 -1.352 -1.409 1.00 85.50 178 SER A N 1
ATOM 1372 C CA . SER A 1 178 ? -20.809 -2.507 -1.202 1.00 85.50 178 SER A CA 1
ATOM 1373 C C . SER A 1 178 ? -19.610 -2.100 -0.334 1.00 85.50 178 SER A C 1
ATOM 1375 O O . SER A 1 178 ? -19.340 -0.911 -0.199 1.00 85.50 178 SER A O 1
ATOM 1377 N N . THR A 1 179 ? -18.891 -3.072 0.232 1.00 88.38 179 THR A N 1
ATOM 1378 C CA . THR A 1 179 ? -17.725 -2.842 1.112 1.00 88.38 179 THR A CA 1
ATOM 1379 C C . THR A 1 179 ? -16.389 -3.079 0.396 1.00 88.38 179 THR A C 1
ATOM 1381 O O . THR A 1 179 ? -16.338 -3.743 -0.651 1.00 88.38 179 THR A O 1
ATOM 1384 N N . VAL A 1 180 ? -15.302 -2.572 0.980 1.00 84.06 180 VAL A N 1
ATOM 1385 C CA . VAL A 1 180 ? -13.918 -2.904 0.607 1.00 84.06 180 VAL A CA 1
ATOM 1386 C C . VAL A 1 180 ? -13.537 -4.260 1.218 1.00 84.06 180 VAL A C 1
ATOM 1388 O O . VAL A 1 180 ? -14.059 -4.650 2.257 1.00 84.06 180 VAL A O 1
ATOM 1391 N N . VAL A 1 181 ? -12.665 -5.014 0.549 1.00 86.00 181 VAL A N 1
ATOM 1392 C CA . VAL A 1 181 ? -12.276 -6.381 0.935 1.00 86.00 181 VAL A CA 1
ATOM 1393 C C . VAL A 1 181 ? -10.757 -6.503 0.829 1.00 86.00 181 VAL A C 1
ATOM 1395 O O . VAL A 1 181 ? -10.209 -6.102 -0.197 1.00 86.00 181 VAL A O 1
ATOM 1398 N N . SER A 1 182 ? -10.091 -7.050 1.849 1.00 82.06 182 SER A N 1
ATOM 1399 C CA . SER A 1 182 ? -8.647 -7.332 1.860 1.00 82.06 182 SER A CA 1
ATOM 1400 C C . SER A 1 182 ? -8.317 -8.741 1.351 1.00 82.06 182 SER A C 1
ATOM 1402 O O . SER A 1 182 ? -7.352 -8.917 0.608 1.00 82.06 182 SER A O 1
ATOM 1404 N N . ASN A 1 183 ? -9.152 -9.737 1.669 1.00 84.88 183 ASN A N 1
ATOM 1405 C CA . ASN A 1 183 ? -8.977 -11.131 1.253 1.00 84.88 183 ASN A CA 1
ATOM 1406 C C . ASN A 1 183 ? -10.310 -11.732 0.763 1.00 84.88 183 ASN A C 1
ATOM 1408 O O . ASN A 1 183 ? -11.212 -12.006 1.557 1.00 84.88 183 ASN A O 1
ATOM 1412 N N . MET A 1 184 ? -10.441 -11.955 -0.554 1.00 89.06 184 MET A N 1
ATOM 1413 C CA . MET A 1 184 ? -11.697 -12.414 -1.169 1.00 89.06 184 MET A CA 1
ATOM 1414 C C . MET A 1 184 ? -12.068 -13.840 -0.757 1.00 89.06 184 MET A C 1
ATOM 1416 O O . MET A 1 184 ? -13.250 -14.140 -0.604 1.00 89.06 184 MET A O 1
ATOM 1420 N N . THR A 1 185 ? -11.086 -14.727 -0.581 1.00 87.25 185 THR A N 1
ATOM 1421 C CA . THR A 1 185 ? -11.327 -16.130 -0.208 1.00 87.25 185 THR A CA 1
ATOM 1422 C C . THR A 1 185 ? -11.946 -16.210 1.183 1.00 87.25 185 THR A C 1
ATOM 1424 O O . THR A 1 185 ? -13.002 -16.829 1.366 1.00 87.25 185 THR A O 1
ATOM 1427 N N . CYS A 1 186 ? -11.340 -15.511 2.146 1.00 90.62 186 CYS A N 1
ATOM 1428 C CA . CYS A 1 186 ? -11.868 -15.389 3.501 1.00 90.62 186 CYS A CA 1
ATOM 1429 C C . CYS A 1 186 ? -13.237 -14.703 3.494 1.00 90.62 186 CYS A C 1
ATOM 1431 O O . CYS A 1 186 ? -14.189 -15.225 4.069 1.00 90.62 186 CYS A O 1
ATOM 1433 N N . TYR A 1 187 ? -13.377 -13.598 2.757 1.00 94.69 187 TYR A N 1
ATOM 1434 C CA . TYR A 1 187 ? -14.620 -12.831 2.698 1.00 94.69 187 TYR A CA 1
ATOM 1435 C C . TYR A 1 187 ? -15.803 -13.643 2.150 1.00 94.69 187 TYR A C 1
ATOM 1437 O O . TYR A 1 187 ? -16.883 -13.638 2.737 1.00 94.69 187 TYR A O 1
ATOM 1445 N N . MET A 1 188 ? -15.611 -14.398 1.063 1.00 94.06 188 MET A N 1
ATOM 1446 C CA . MET A 1 188 ? -16.658 -15.270 0.516 1.00 94.06 188 MET A CA 1
ATOM 1447 C C . MET A 1 188 ? -17.013 -16.417 1.465 1.00 94.06 188 MET A C 1
ATOM 1449 O O . MET A 1 188 ? -18.183 -16.788 1.568 1.00 94.06 188 MET A O 1
ATOM 1453 N N . SER A 1 189 ? -16.033 -16.963 2.186 1.00 94.75 189 SER A N 1
ATOM 1454 C CA . SER A 1 189 ? -16.284 -17.973 3.223 1.00 94.75 189 SER A CA 1
ATOM 1455 C C . SER A 1 189 ? -17.111 -17.385 4.371 1.00 94.75 189 SER A C 1
ATOM 1457 O O . SER A 1 189 ? -18.101 -17.986 4.786 1.00 94.75 189 SER A O 1
ATOM 1459 N N . SER A 1 190 ? -16.784 -16.165 4.801 1.00 97.88 190 SER A N 1
ATOM 1460 C CA . SER A 1 190 ? -17.532 -15.401 5.801 1.00 97.88 190 SER A CA 1
ATOM 1461 C C . SER A 1 190 ? -18.974 -15.134 5.368 1.00 97.88 190 SER A C 1
ATOM 1463 O O . SER A 1 190 ? -19.896 -15.420 6.127 1.00 97.88 190 SER A O 1
ATOM 1465 N N . LEU A 1 191 ? -19.212 -14.679 4.132 1.00 97.88 191 LEU A N 1
ATOM 1466 C CA . LEU A 1 191 ? -20.573 -14.476 3.618 1.00 97.88 191 LEU A CA 1
ATOM 1467 C C . LEU A 1 191 ? -21.388 -15.778 3.584 1.00 97.88 191 LEU A C 1
ATOM 1469 O O . LEU A 1 191 ? -22.562 -15.774 3.947 1.00 97.88 191 LEU A O 1
ATOM 1473 N N . ASN A 1 192 ? -20.779 -16.901 3.189 1.00 97.12 192 ASN A N 1
ATOM 1474 C CA . ASN A 1 192 ? -21.450 -18.204 3.208 1.00 97.12 192 ASN A CA 1
ATOM 1475 C C . ASN A 1 192 ? -21.747 -18.685 4.636 1.00 97.12 192 ASN A C 1
ATOM 1477 O O . ASN A 1 192 ? -22.813 -19.249 4.881 1.00 97.12 192 ASN A O 1
ATOM 1481 N N . ARG A 1 193 ? -20.847 -18.416 5.588 1.00 97.75 193 ARG A N 1
ATOM 1482 C CA . ARG A 1 193 ? -21.079 -18.681 7.012 1.00 97.75 193 ARG A CA 1
ATOM 1483 C C . ARG A 1 193 ? -22.267 -17.871 7.533 1.00 97.75 193 ARG A C 1
ATOM 1485 O O . ARG A 1 193 ? -23.166 -18.445 8.137 1.00 97.75 193 ARG A O 1
ATOM 1492 N N . LEU A 1 194 ? -22.311 -16.570 7.239 1.00 97.81 194 LEU A N 1
ATOM 1493 C CA . LEU A 1 194 ? -23.416 -15.686 7.626 1.00 97.81 194 LEU A CA 1
ATOM 1494 C C . LEU A 1 194 ? -24.742 -16.081 6.964 1.00 97.81 194 LEU A C 1
ATOM 1496 O O . LEU A 1 194 ? -25.780 -16.058 7.619 1.00 97.81 194 LEU A O 1
ATOM 1500 N N . LYS A 1 195 ? -24.712 -16.519 5.699 1.00 97.62 195 LYS A N 1
ATOM 1501 C CA . LYS A 1 195 ? -25.877 -17.100 5.015 1.00 97.62 195 LYS A CA 1
ATOM 1502 C C . LYS A 1 195 ? -26.433 -18.304 5.782 1.00 97.62 195 LYS A C 1
ATOM 1504 O O . LYS A 1 195 ? -27.646 -18.433 5.900 1.00 97.62 195 LYS A O 1
ATOM 1509 N N . GLY A 1 196 ? -25.561 -19.164 6.312 1.00 96.50 196 GLY A N 1
ATOM 1510 C CA . GLY A 1 196 ? -25.951 -20.333 7.106 1.00 96.50 196 GLY A CA 1
ATOM 1511 C C . GLY A 1 196 ? -26.652 -19.993 8.425 1.00 96.50 196 GLY A C 1
ATOM 1512 O O . GLY A 1 196 ? -27.417 -20.814 8.920 1.00 96.50 196 GLY A O 1
ATOM 1513 N N . LEU A 1 197 ? -26.443 -18.786 8.966 1.00 96.44 197 LEU A N 1
ATOM 1514 C CA . LEU A 1 197 ? -27.156 -18.300 10.155 1.00 96.44 197 LEU A CA 1
ATOM 1515 C C . LEU A 1 197 ? -28.589 -17.847 9.838 1.00 96.44 197 LEU A C 1
ATOM 1517 O O . LEU A 1 197 ? -29.409 -17.768 10.745 1.00 96.44 197 LEU A O 1
ATOM 1521 N N . ASN A 1 198 ? -28.883 -17.553 8.565 1.00 96.62 198 ASN A N 1
ATOM 1522 C CA . ASN A 1 198 ? -30.173 -17.050 8.088 1.00 96.62 198 ASN A CA 1
ATOM 1523 C C . ASN A 1 198 ? -30.747 -15.901 8.957 1.00 96.62 198 ASN A C 1
ATOM 1525 O O . ASN A 1 198 ? -31.866 -16.025 9.470 1.00 96.62 198 ASN A O 1
ATOM 1529 N N . PRO A 1 199 ? -29.986 -14.807 9.179 1.00 97.25 199 PRO A N 1
ATOM 1530 C CA . PRO A 1 199 ? -30.428 -13.716 10.040 1.00 97.25 199 PRO A CA 1
ATOM 1531 C C . PRO A 1 199 ? -31.571 -12.942 9.380 1.00 97.25 199 PRO A C 1
ATOM 1533 O O . PRO A 1 199 ? -31.475 -12.594 8.207 1.00 97.25 199 PRO A O 1
ATOM 1536 N N . VAL A 1 200 ? -32.620 -12.629 10.140 1.00 97.12 200 VAL A N 1
ATOM 1537 C CA . VAL A 1 200 ? -33.803 -11.897 9.664 1.00 97.12 200 VAL A CA 1
ATOM 1538 C C . VAL A 1 200 ? -33.428 -10.472 9.260 1.00 97.12 200 VAL A C 1
ATOM 1540 O O . VAL A 1 200 ? -33.773 -10.043 8.163 1.00 97.12 200 VAL A O 1
ATOM 1543 N N . LYS A 1 201 ? -32.674 -9.761 10.110 1.00 97.38 201 LYS A N 1
ATOM 1544 C CA . LYS A 1 201 ? -32.209 -8.388 9.860 1.00 97.38 201 LYS A CA 1
ATOM 1545 C C . LYS A 1 201 ? -30.701 -8.254 10.011 1.00 97.38 201 LYS A C 1
ATOM 1547 O O . LYS A 1 201 ? -30.070 -9.017 10.747 1.00 97.38 201 LYS A O 1
ATOM 1552 N N . LEU A 1 202 ? -30.136 -7.235 9.363 1.00 98.50 202 LEU A N 1
ATOM 1553 C CA . LEU A 1 202 ? -28.744 -6.825 9.568 1.00 98.50 202 LEU A CA 1
ATOM 1554 C C . LEU A 1 202 ? -28.677 -5.407 10.142 1.00 98.50 202 LEU A C 1
ATOM 1556 O O . LEU A 1 202 ? -29.320 -4.480 9.640 1.00 98.50 202 LEU A O 1
ATOM 1560 N N . TYR A 1 203 ? -27.831 -5.251 11.153 1.00 98.62 203 TYR A N 1
ATOM 1561 C CA . TYR A 1 203 ? -27.442 -4.002 11.792 1.00 98.62 203 TYR A CA 1
ATOM 1562 C C . TYR A 1 203 ? -26.000 -3.670 11.361 1.00 98.62 203 TYR A C 1
ATOM 1564 O O . TYR A 1 203 ? -25.040 -4.117 11.993 1.00 98.62 203 TYR A O 1
ATOM 1572 N N . PRO A 1 204 ? -25.813 -2.963 10.232 1.00 98.44 204 PRO A N 1
ATOM 1573 C CA . PRO A 1 204 ? -24.494 -2.779 9.629 1.00 98.44 204 PRO A CA 1
ATOM 1574 C C . PRO A 1 204 ? -23.652 -1.732 10.356 1.00 98.44 204 PRO A C 1
ATOM 1576 O O . PRO A 1 204 ? -24.204 -0.851 11.017 1.00 98.44 204 PRO A O 1
ATOM 1579 N N . GLY A 1 205 ? -22.332 -1.776 10.154 1.00 97.94 205 GLY A N 1
ATOM 1580 C CA . GLY A 1 205 ? -21.393 -0.740 10.601 1.00 97.94 205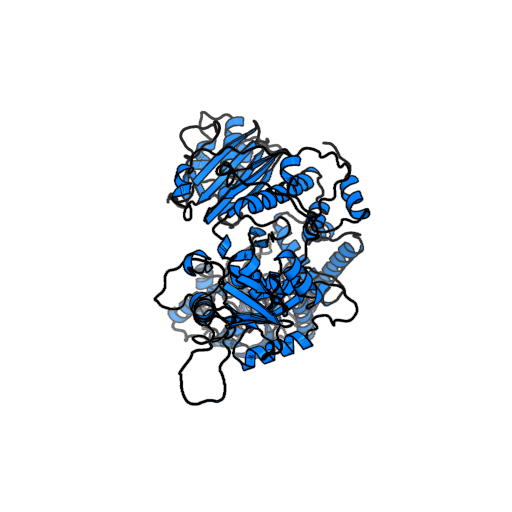 GLY A CA 1
ATOM 1581 C C . GLY A 1 205 ? -21.675 0.621 9.964 1.00 97.94 205 GLY A C 1
ATOM 1582 O O . GLY A 1 205 ? -21.592 1.641 10.636 1.00 97.94 205 GLY A O 1
ATOM 1583 N N . HIS A 1 206 ? -22.159 0.633 8.716 1.00 97.50 206 HIS A N 1
ATOM 1584 C CA . HIS A 1 206 ?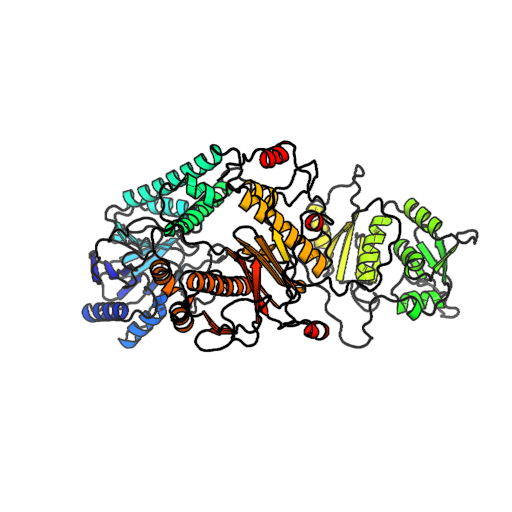 -22.576 1.852 8.018 1.00 97.50 206 HIS A CA 1
ATOM 1585 C C . HIS A 1 206 ? -23.880 1.673 7.239 1.00 97.50 206 HIS A C 1
ATOM 1587 O O . HIS A 1 206 ? -24.173 0.608 6.683 1.00 97.50 206 HIS A O 1
ATOM 1593 N N . GLY A 1 207 ? -24.645 2.760 7.127 1.00 96.56 207 GLY A N 1
ATOM 1594 C CA . GLY A 1 207 ? -25.886 2.810 6.356 1.00 96.56 207 GLY A CA 1
ATOM 1595 C C . GLY A 1 207 ? -27.136 2.377 7.138 1.00 96.56 207 GLY A C 1
ATOM 1596 O O . GLY A 1 207 ? -27.084 2.166 8.349 1.00 96.56 207 GLY A O 1
ATOM 1597 N N . PRO A 1 208 ? -28.303 2.307 6.472 1.00 96.69 208 PRO A N 1
ATOM 1598 C CA . PRO A 1 208 ? -29.567 1.958 7.119 1.00 96.69 208 PRO A CA 1
ATOM 1599 C C . PRO A 1 208 ? -29.615 0.488 7.560 1.00 96.69 208 PRO A C 1
ATOM 1601 O O . PRO A 1 208 ? -28.882 -0.352 7.046 1.00 96.69 208 PRO A O 1
ATOM 1604 N N . VAL A 1 209 ? -30.539 0.179 8.472 1.00 97.50 209 VAL A N 1
ATOM 1605 C CA . VAL A 1 209 ? -30.893 -1.204 8.826 1.00 97.50 209 VAL A CA 1
ATOM 1606 C C . VAL A 1 209 ? -31.349 -1.950 7.576 1.00 97.50 209 VAL A C 1
ATOM 1608 O O . VAL A 1 209 ? -32.052 -1.395 6.727 1.00 97.50 209 VAL A O 1
ATOM 1611 N N . VAL A 1 210 ? -30.940 -3.210 7.468 1.00 97.56 210 VAL A N 1
ATOM 1612 C CA . VAL A 1 210 ? -31.370 -4.104 6.397 1.00 97.56 210 VAL A CA 1
ATOM 1613 C C . VAL A 1 210 ? -32.483 -4.988 6.940 1.00 97.56 210 VAL A C 1
ATOM 1615 O O . VAL A 1 210 ? -32.228 -5.863 7.763 1.00 97.56 210 VAL A O 1
ATOM 1618 N N . GLU A 1 211 ? -33.707 -4.752 6.470 1.00 96.94 211 GLU A N 1
ATOM 1619 C CA . GLU A 1 211 ? -34.901 -5.487 6.915 1.00 96.94 211 GLU A CA 1
ATOM 1620 C C . GLU A 1 211 ? -34.980 -6.919 6.363 1.00 96.94 211 GLU A C 1
ATOM 1622 O O . GLU A 1 211 ? -35.606 -7.769 6.983 1.00 96.94 211 GLU A O 1
ATOM 1627 N N . ASP A 1 212 ? -34.345 -7.181 5.215 1.00 97.50 212 ASP A N 1
ATOM 1628 C CA . ASP A 1 212 ? -34.263 -8.505 4.584 1.00 97.50 212 ASP A CA 1
ATOM 1629 C C . ASP A 1 212 ? -32.799 -8.967 4.546 1.00 97.50 212 ASP A C 1
ATOM 1631 O O . ASP A 1 212 ? -32.047 -8.725 3.592 1.00 97.50 212 ASP A O 1
ATOM 1635 N N . GLY A 1 213 ? -32.361 -9.556 5.659 1.00 97.06 213 GLY A N 1
ATOM 1636 C CA . GLY A 1 213 ? -31.002 -10.057 5.831 1.00 97.06 213 GLY A CA 1
ATOM 1637 C C . GLY A 1 213 ? -30.614 -11.162 4.843 1.00 97.06 213 GLY A C 1
ATOM 1638 O O . GLY A 1 213 ? -29.543 -11.041 4.229 1.00 97.06 213 GLY A O 1
ATOM 1639 N N . PRO A 1 214 ? -31.445 -12.204 4.625 1.00 97.75 214 PRO A N 1
ATOM 1640 C CA . PRO A 1 214 ? -31.098 -13.300 3.727 1.00 97.75 214 PRO A CA 1
ATOM 1641 C C . PRO A 1 214 ? -30.910 -12.829 2.282 1.00 97.75 214 PRO A C 1
ATOM 1643 O O . PRO A 1 214 ? -29.906 -13.177 1.650 1.00 97.75 214 PRO A O 1
ATOM 1646 N N . ASP A 1 215 ? -31.811 -11.986 1.771 1.00 97.06 215 ASP A N 1
ATOM 1647 C CA . ASP A 1 215 ? -31.685 -11.419 0.426 1.00 97.06 215 ASP A CA 1
ATOM 1648 C C . ASP A 1 215 ? -30.430 -10.544 0.298 1.00 97.06 215 ASP A C 1
ATOM 1650 O O . ASP A 1 215 ? -29.672 -10.687 -0.666 1.00 97.06 215 ASP A O 1
ATOM 1654 N N . ARG A 1 216 ? -30.131 -9.689 1.286 1.00 96.81 216 ARG A N 1
ATOM 1655 C CA . ARG A 1 216 ? -28.942 -8.825 1.234 1.00 96.81 216 ARG A CA 1
ATOM 1656 C C . ARG A 1 216 ? -27.643 -9.627 1.178 1.00 96.81 216 ARG A C 1
ATOM 1658 O O . ARG A 1 216 ? -26.760 -9.275 0.391 1.00 96.81 216 ARG A O 1
ATOM 1665 N N . ILE A 1 217 ? -27.530 -10.701 1.965 1.00 97.56 217 ILE A N 1
ATOM 1666 C CA . ILE A 1 217 ? -26.367 -11.603 1.943 1.00 97.56 217 ILE A CA 1
ATOM 1667 C C . ILE A 1 217 ? -26.244 -12.268 0.567 1.00 97.56 217 ILE A C 1
ATOM 1669 O O . ILE A 1 217 ? -25.160 -12.271 -0.022 1.00 97.56 217 ILE A O 1
ATOM 1673 N N . LEU A 1 218 ? -27.349 -12.785 0.017 1.00 96.69 218 LEU A N 1
ATOM 1674 C CA . LEU A 1 218 ? -27.359 -13.407 -1.310 1.00 96.69 218 LEU A CA 1
ATOM 1675 C C . LEU A 1 218 ? -26.960 -12.421 -2.410 1.00 96.69 218 LEU A C 1
ATOM 1677 O O . LEU A 1 218 ? -26.153 -12.775 -3.267 1.00 96.69 218 LEU A O 1
ATOM 1681 N N . ARG A 1 219 ? -27.447 -11.176 -2.362 1.00 94.69 219 ARG A N 1
ATOM 1682 C CA . ARG A 1 219 ? -27.046 -10.116 -3.301 1.00 94.69 219 ARG A CA 1
ATOM 1683 C C . ARG A 1 219 ? -25.559 -9.799 -3.202 1.00 94.69 219 ARG A C 1
ATOM 1685 O O . ARG A 1 219 ? -24.922 -9.602 -4.232 1.00 94.69 219 ARG A O 1
ATOM 1692 N N . TYR A 1 220 ? -24.984 -9.780 -1.998 1.00 95.69 220 TYR A N 1
ATOM 1693 C CA . TYR A 1 220 ? -23.539 -9.604 -1.817 1.00 95.69 220 TYR A CA 1
ATOM 1694 C C . TYR A 1 220 ? -22.746 -10.756 -2.443 1.00 95.69 220 TYR A C 1
ATOM 1696 O O . TYR A 1 220 ? -21.813 -10.504 -3.203 1.00 95.69 220 TYR A O 1
ATOM 1704 N N . ILE A 1 221 ? -23.143 -12.007 -2.185 1.00 95.06 221 ILE A N 1
ATOM 1705 C CA . ILE A 1 221 ? -22.515 -13.200 -2.777 1.00 95.06 221 ILE A CA 1
ATOM 1706 C C . ILE A 1 221 ? -22.609 -13.155 -4.308 1.00 95.06 221 ILE A C 1
ATOM 1708 O O . ILE A 1 221 ? -21.596 -13.316 -4.990 1.00 95.06 221 ILE A O 1
ATOM 1712 N N . ALA A 1 222 ? -23.803 -12.898 -4.848 1.00 93.31 222 ALA A N 1
ATOM 1713 C CA . ALA A 1 222 ? -24.039 -12.800 -6.285 1.00 93.31 222 ALA A CA 1
ATOM 1714 C C . ALA A 1 222 ? -23.173 -11.704 -6.913 1.00 93.31 222 ALA A C 1
ATOM 1716 O O . ALA A 1 222 ? -22.442 -11.975 -7.859 1.00 93.31 222 ALA A O 1
ATOM 1717 N N . HIS A 1 223 ? -23.145 -10.512 -6.314 1.00 89.75 223 HIS A N 1
ATOM 1718 C CA . HIS A 1 223 ? -22.339 -9.393 -6.791 1.00 89.75 223 HIS A CA 1
ATOM 1719 C C . HIS A 1 223 ? -20.840 -9.724 -6.875 1.00 89.75 223 HIS A C 1
ATOM 1721 O O . HIS A 1 223 ? -20.173 -9.351 -7.843 1.00 89.75 223 HIS A O 1
ATOM 1727 N N . ARG A 1 224 ? -20.285 -10.432 -5.877 1.00 90.44 224 ARG A N 1
ATOM 1728 C CA . ARG A 1 224 ? -18.873 -10.854 -5.902 1.00 90.44 224 ARG A CA 1
ATOM 1729 C C . ARG A 1 224 ? -18.617 -11.931 -6.949 1.00 90.44 224 ARG A C 1
ATOM 1731 O O . ARG A 1 224 ? -17.616 -11.845 -7.655 1.00 90.44 224 ARG A O 1
ATOM 1738 N N . ASN A 1 225 ? -19.521 -12.896 -7.091 1.00 88.94 225 ASN A N 1
ATOM 1739 C CA . ASN A 1 225 ? -19.403 -13.941 -8.105 1.00 88.94 225 ASN A CA 1
ATOM 1740 C C . ASN A 1 225 ? -19.505 -13.368 -9.524 1.00 88.94 225 ASN A C 1
ATOM 1742 O O . ASN A 1 225 ? -18.692 -13.707 -10.375 1.00 88.94 225 ASN A O 1
ATOM 1746 N N . GLU A 1 226 ? -20.448 -12.462 -9.780 1.00 89.38 226 GLU A N 1
ATOM 1747 C CA . GLU A 1 226 ? -20.575 -11.752 -11.057 1.00 89.38 226 GLU A CA 1
ATOM 1748 C C . GLU A 1 226 ? -19.302 -10.972 -11.386 1.00 89.38 226 GLU A C 1
ATOM 1750 O O . GLU A 1 226 ? -18.811 -11.026 -12.515 1.00 89.38 226 GLU A O 1
ATOM 1755 N N . ARG A 1 227 ? -18.721 -10.287 -10.390 1.00 87.81 227 ARG A N 1
ATOM 1756 C CA . ARG A 1 227 ? -17.460 -9.565 -10.570 1.00 87.81 227 ARG A CA 1
ATOM 1757 C C . ARG A 1 227 ? -16.305 -10.508 -10.881 1.00 87.81 227 ARG A C 1
ATOM 1759 O O . ARG A 1 227 ? -15.542 -10.235 -11.801 1.00 87.81 227 ARG A O 1
ATOM 1766 N N . GLU A 1 228 ? -16.193 -11.614 -10.155 1.00 89.31 228 GLU A N 1
ATOM 1767 C CA . GLU A 1 228 ? -15.179 -12.637 -10.400 1.00 89.31 228 GLU A CA 1
ATOM 1768 C C . GLU A 1 228 ? -15.315 -13.243 -11.800 1.00 89.31 228 GLU A C 1
ATOM 1770 O O . GLU A 1 228 ? -14.319 -13.376 -12.505 1.00 89.31 228 GLU A O 1
ATOM 1775 N N . GLN A 1 229 ? -16.540 -13.534 -12.248 1.00 86.75 229 GLN A N 1
ATOM 1776 C CA . GLN A 1 229 ? -16.789 -14.012 -13.608 1.00 86.75 229 GLN A CA 1
ATOM 1777 C C . GLN A 1 229 ? -16.442 -12.959 -14.659 1.00 86.75 229 GLN A C 1
ATOM 1779 O O . GLN A 1 229 ? -15.872 -13.304 -15.690 1.00 86.75 229 GLN A O 1
ATOM 1784 N N . ALA A 1 230 ? -16.711 -11.677 -14.405 1.00 87.50 230 ALA A N 1
ATOM 1785 C CA . ALA A 1 230 ? -16.297 -10.599 -15.297 1.00 87.50 230 ALA A CA 1
ATOM 1786 C C . ALA A 1 230 ? -14.763 -10.477 -15.377 1.00 87.50 230 ALA A C 1
ATOM 1788 O O . ALA A 1 230 ? -14.222 -10.317 -16.469 1.00 87.50 230 ALA A O 1
ATOM 1789 N N . VAL A 1 231 ? -14.056 -10.617 -14.249 1.00 88.31 231 VAL A N 1
ATOM 1790 C CA . VAL A 1 231 ? -12.583 -10.664 -14.200 1.00 88.31 231 VAL A CA 1
ATOM 1791 C C . VAL A 1 231 ? -12.053 -11.885 -14.956 1.00 88.31 231 VAL A C 1
ATOM 1793 O O . VAL A 1 231 ? -11.169 -11.746 -15.796 1.00 88.31 231 VAL A O 1
ATOM 1796 N N . LEU A 1 232 ? -12.626 -13.070 -14.739 1.00 85.06 232 LEU A N 1
ATOM 1797 C CA . LEU A 1 232 ? -12.268 -14.289 -15.467 1.00 85.06 232 LEU A CA 1
ATOM 1798 C C . LEU A 1 232 ? -12.545 -14.174 -16.967 1.00 85.06 232 LEU A C 1
ATOM 1800 O O . LEU A 1 232 ? -11.735 -14.621 -17.773 1.00 85.06 232 LEU A O 1
ATOM 1804 N N . ALA A 1 233 ? -13.666 -13.575 -17.361 1.00 84.56 233 ALA A N 1
ATOM 1805 C CA . ALA A 1 233 ? -13.993 -13.331 -18.760 1.00 84.56 233 ALA A CA 1
ATOM 1806 C C . ALA A 1 233 ? -13.014 -12.334 -19.390 1.00 84.56 233 ALA A C 1
ATOM 1808 O O . ALA A 1 233 ? -12.570 -12.554 -20.516 1.00 84.56 233 ALA A O 1
ATOM 1809 N N . ALA A 1 234 ? -12.619 -11.283 -18.665 1.00 86.44 234 ALA A N 1
ATOM 1810 C CA . ALA A 1 234 ? -11.584 -10.351 -19.105 1.00 86.44 234 ALA A CA 1
ATOM 1811 C C . ALA A 1 234 ? -10.236 -11.065 -19.308 1.00 86.44 234 ALA A C 1
ATOM 1813 O O . ALA A 1 234 ? -9.611 -10.901 -20.352 1.00 86.44 234 ALA A O 1
ATOM 1814 N N . LEU A 1 235 ? -9.842 -11.934 -18.372 1.00 80.38 235 LEU A N 1
ATOM 1815 C CA . LEU A 1 235 ? -8.634 -12.757 -18.488 1.00 80.38 235 LEU A CA 1
ATOM 1816 C C . LEU A 1 235 ? -8.703 -13.734 -19.674 1.00 80.38 235 LEU A C 1
ATOM 1818 O O . LEU A 1 235 ? -7.748 -13.829 -20.431 1.00 80.38 235 LEU A O 1
ATOM 1822 N N . LYS A 1 236 ? -9.830 -14.432 -19.869 1.00 78.31 236 LYS A N 1
ATOM 1823 C CA . LYS A 1 236 ? -10.012 -15.424 -20.950 1.00 78.31 236 LYS A CA 1
ATOM 1824 C C . LYS A 1 236 ? -10.119 -14.801 -22.341 1.00 78.31 236 LYS A C 1
ATOM 1826 O O . LYS A 1 236 ? -9.711 -15.420 -23.318 1.00 78.31 236 LYS A O 1
ATOM 1831 N N . SER A 1 237 ? -10.720 -13.617 -22.441 1.00 73.62 237 SER A N 1
ATOM 1832 C CA . SER A 1 237 ? -10.871 -12.890 -23.710 1.00 73.62 237 SER A CA 1
ATOM 1833 C C . SER A 1 237 ? -9.594 -12.164 -24.133 1.00 73.62 237 SER A C 1
ATOM 1835 O O . SER A 1 237 ? -9.465 -11.783 -25.295 1.00 73.62 237 SER A O 1
ATOM 1837 N N . SER A 1 238 ? -8.644 -11.994 -23.213 1.00 62.00 238 SER A N 1
ATOM 1838 C CA . SER A 1 238 ? -7.336 -11.428 -23.504 1.00 62.00 238 SER A CA 1
ATOM 1839 C C . SER A 1 238 ? -6.345 -12.522 -23.890 1.00 62.00 238 SER A C 1
ATOM 1841 O O . SER A 1 238 ? -6.165 -13.506 -23.180 1.00 62.00 238 SER A O 1
ATOM 1843 N N . HIS A 1 239 ? -5.645 -12.333 -25.006 1.00 53.72 239 HIS A N 1
ATOM 1844 C CA . HIS A 1 239 ? -4.535 -13.200 -25.419 1.00 53.72 239 HIS A CA 1
ATOM 1845 C C . HIS A 1 239 ? -3.175 -12.730 -24.863 1.00 53.72 239 HIS A C 1
ATOM 1847 O O . HIS A 1 239 ? -2.129 -13.210 -25.296 1.00 53.72 239 HIS A O 1
ATOM 1853 N N . CYS A 1 240 ? -3.177 -11.772 -23.927 1.00 48.38 240 CYS A N 1
ATOM 1854 C CA . CYS A 1 240 ? -1.994 -11.224 -23.265 1.00 48.38 240 CYS A CA 1
ATOM 1855 C C . CYS A 1 240 ? -2.212 -11.049 -21.754 1.00 48.38 240 CYS A C 1
ATOM 1857 O O . CYS A 1 240 ? -3.351 -10.986 -21.280 1.00 48.38 240 CYS A O 1
ATOM 1859 N N . ASN A 1 241 ? -1.111 -10.934 -21.007 1.00 61.12 241 ASN A N 1
ATOM 1860 C CA . ASN A 1 241 ? -1.140 -10.674 -19.571 1.00 61.12 241 ASN A CA 1
ATOM 1861 C C . ASN A 1 241 ? -1.769 -9.303 -19.277 1.00 61.12 241 ASN A C 1
ATOM 1863 O O . ASN A 1 241 ? -1.483 -8.310 -19.953 1.00 61.12 241 ASN A O 1
ATOM 1867 N N . LEU A 1 242 ? -2.637 -9.259 -18.266 1.00 71.06 242 LEU A N 1
ATOM 1868 C CA . LEU A 1 242 ? -3.399 -8.075 -17.884 1.00 71.06 242 LEU A CA 1
ATOM 1869 C C . LEU A 1 242 ? -2.942 -7.555 -16.520 1.00 71.06 242 LEU A C 1
ATOM 1871 O O . LEU A 1 242 ? -2.820 -8.307 -15.555 1.00 71.06 242 LEU A O 1
ATOM 1875 N N . THR A 1 243 ? -2.753 -6.244 -16.421 1.00 78.56 243 THR A N 1
ATOM 1876 C CA . THR A 1 243 ? -2.616 -5.553 -15.132 1.00 78.56 243 THR A CA 1
ATOM 1877 C C . THR A 1 243 ? -3.985 -5.383 -14.471 1.00 78.56 243 THR A C 1
ATOM 1879 O O . THR A 1 243 ? -5.012 -5.329 -15.153 1.00 78.56 243 THR A O 1
ATOM 1882 N N . ALA A 1 244 ? -4.018 -5.232 -13.143 1.00 77.00 244 ALA A N 1
ATOM 1883 C CA . ALA A 1 244 ? -5.268 -5.014 -12.414 1.00 77.00 244 ALA A CA 1
ATOM 1884 C C . ALA A 1 244 ? -6.050 -3.799 -12.943 1.00 77.00 244 ALA A C 1
ATOM 1886 O O . ALA A 1 244 ? -7.254 -3.902 -13.165 1.00 77.00 244 ALA A O 1
ATOM 1887 N N . LYS A 1 245 ? -5.367 -2.691 -13.255 1.00 81.25 245 LYS A N 1
ATOM 1888 C CA . LYS A 1 245 ? -5.973 -1.512 -13.889 1.00 81.25 245 LYS A CA 1
ATOM 1889 C C . LYS A 1 245 ? -6.637 -1.813 -15.241 1.00 81.25 245 LYS A C 1
ATOM 1891 O O . LYS A 1 245 ? -7.746 -1.356 -15.481 1.00 81.25 245 LYS A O 1
ATOM 1896 N N . GLN A 1 246 ? -6.014 -2.611 -16.109 1.00 83.06 246 GLN A N 1
ATOM 1897 C CA . GLN A 1 246 ? -6.620 -2.972 -17.402 1.00 83.06 246 GLN A CA 1
ATOM 1898 C C . GLN A 1 246 ? -7.877 -3.825 -17.225 1.00 83.06 246 GLN A C 1
ATOM 1900 O O . GLN A 1 246 ? -8.867 -3.625 -17.922 1.00 83.06 246 GLN A O 1
ATOM 1905 N N . ILE A 1 247 ? -7.863 -4.743 -16.259 1.00 84.50 247 ILE A N 1
ATOM 1906 C CA . ILE A 1 247 ? -9.058 -5.511 -15.908 1.00 84.50 247 ILE A CA 1
ATOM 1907 C C . ILE A 1 247 ? -10.138 -4.573 -15.356 1.00 84.50 247 ILE A C 1
ATOM 1909 O O . ILE A 1 247 ? -11.301 -4.737 -15.716 1.00 84.50 247 ILE A O 1
ATOM 1913 N N . VAL A 1 248 ? -9.786 -3.559 -14.553 1.00 83.56 248 VAL A N 1
ATOM 1914 C CA . VAL A 1 248 ? -10.746 -2.531 -14.113 1.00 83.56 248 VAL A CA 1
ATOM 1915 C C . VAL A 1 248 ? -11.400 -1.846 -15.307 1.00 83.56 248 VAL A C 1
ATOM 1917 O O . VAL A 1 248 ? -12.624 -1.794 -15.358 1.00 83.56 248 VAL A O 1
ATOM 1920 N N . ASP A 1 249 ? -10.626 -1.388 -16.288 1.00 83.44 249 ASP A N 1
ATOM 1921 C CA . ASP A 1 249 ? -11.162 -0.691 -17.465 1.00 83.44 249 ASP A CA 1
ATOM 1922 C C . ASP A 1 249 ? -12.091 -1.591 -18.306 1.00 83.44 249 ASP A C 1
ATOM 1924 O O . ASP A 1 249 ? -13.078 -1.126 -18.880 1.00 83.44 249 ASP A O 1
ATOM 1928 N N . MET A 1 250 ? -11.818 -2.900 -18.348 1.00 85.62 250 MET A N 1
ATOM 1929 C CA . MET A 1 250 ? -12.661 -3.886 -19.036 1.00 85.62 250 MET A CA 1
ATOM 1930 C C . MET A 1 250 ? -13.952 -4.206 -18.267 1.00 85.62 250 MET A C 1
ATOM 1932 O O . MET A 1 250 ? -15.008 -4.409 -18.873 1.00 85.62 250 MET A O 1
ATOM 1936 N N . VAL A 1 251 ? -13.870 -4.272 -16.937 1.00 84.88 251 VAL A N 1
ATOM 1937 C CA . VAL A 1 251 ? -14.916 -4.814 -16.054 1.00 84.88 251 VAL A CA 1
ATOM 1938 C C . VAL A 1 251 ? -15.798 -3.716 -15.434 1.00 84.88 251 VAL A C 1
ATOM 1940 O O . VAL A 1 251 ? -16.964 -3.960 -15.124 1.00 84.88 251 VAL A O 1
ATOM 1943 N N . TYR A 1 252 ? -15.298 -2.490 -15.276 1.00 80.12 252 TYR A N 1
ATOM 1944 C CA . TYR A 1 252 ? -15.996 -1.348 -14.670 1.00 80.12 252 TYR A CA 1
ATOM 1945 C C . TYR A 1 252 ? -16.220 -0.235 -15.706 1.00 80.12 252 TYR A C 1
ATOM 1947 O O . TYR A 1 252 ? -15.556 0.799 -15.700 1.00 80.12 252 TYR A O 1
ATOM 1955 N N . LYS A 1 253 ? -17.191 -0.430 -16.606 1.00 73.25 253 LYS A N 1
ATOM 1956 C CA . LYS A 1 253 ? -17.549 0.579 -17.619 1.00 73.25 253 LYS A CA 1
ATOM 1957 C C . LYS A 1 253 ? -18.153 1.826 -16.953 1.00 73.25 253 LYS A C 1
ATOM 1959 O O . LYS A 1 253 ? -19.078 1.698 -16.156 1.00 73.25 253 LYS A O 1
ATOM 1964 N N . ASN A 1 254 ? -17.674 3.017 -17.325 1.00 67.00 254 ASN A N 1
ATOM 1965 C CA . ASN A 1 254 ? -18.142 4.328 -16.835 1.00 67.00 254 ASN A CA 1
ATOM 1966 C C . ASN A 1 254 ? -17.910 4.595 -15.333 1.00 67.00 254 ASN A C 1
ATOM 1968 O O . ASN A 1 254 ? -18.678 5.328 -14.707 1.00 67.00 254 ASN A O 1
ATOM 1972 N N . LEU A 1 255 ? -16.861 4.013 -14.746 1.00 73.50 255 LEU A N 1
ATOM 1973 C CA . LEU A 1 255 ? -16.462 4.318 -13.374 1.00 73.50 255 LEU A CA 1
ATOM 1974 C C . LEU A 1 255 ? -15.885 5.743 -13.284 1.00 73.50 255 LEU A C 1
ATOM 1976 O O . LEU A 1 255 ? -15.096 6.157 -14.130 1.00 73.50 255 LEU A O 1
ATOM 1980 N N . SER A 1 256 ? -16.275 6.516 -12.269 1.00 67.44 256 SER A N 1
ATOM 1981 C CA . SER A 1 256 ? -15.673 7.832 -12.022 1.00 67.44 256 SER A CA 1
ATOM 1982 C C . SER A 1 256 ? -14.211 7.687 -11.590 1.00 67.44 256 SER A C 1
ATOM 1984 O O . SER A 1 256 ? -13.877 6.744 -10.872 1.00 67.44 256 SER A O 1
ATOM 1986 N N . ALA A 1 257 ? -13.357 8.648 -11.963 1.00 67.81 257 ALA A N 1
ATOM 1987 C CA . ALA A 1 257 ? -11.920 8.638 -11.656 1.00 67.81 257 ALA A CA 1
ATOM 1988 C C . ALA A 1 257 ? -11.620 8.348 -10.171 1.00 67.81 257 ALA A C 1
ATOM 1990 O O . ALA A 1 257 ? -10.757 7.527 -9.865 1.00 67.81 257 ALA A O 1
ATOM 1991 N N . ASP A 1 258 ? -12.415 8.923 -9.265 1.00 56.06 258 ASP A N 1
ATOM 1992 C CA . ASP A 1 258 ? -12.265 8.787 -7.809 1.00 56.06 258 ASP A CA 1
ATOM 1993 C C . ASP A 1 258 ? -12.432 7.345 -7.291 1.00 56.06 258 ASP A C 1
ATOM 1995 O O . ASP A 1 258 ? -11.962 7.010 -6.206 1.00 56.06 258 ASP A O 1
ATOM 1999 N N . LEU A 1 259 ? -13.086 6.466 -8.060 1.00 61.69 259 LEU A N 1
ATOM 2000 C CA . LEU A 1 259 ? -13.366 5.082 -7.667 1.00 61.69 259 LEU A CA 1
ATOM 2001 C C . LEU A 1 259 ? -12.423 4.062 -8.324 1.00 61.69 259 LEU A C 1
ATOM 2003 O O . LEU A 1 259 ? -12.446 2.888 -7.945 1.00 61.69 259 LEU A O 1
ATOM 2007 N N . HIS A 1 260 ? -11.564 4.478 -9.265 1.00 73.19 260 HIS A N 1
ATOM 2008 C CA . HIS A 1 260 ? -10.674 3.559 -9.989 1.00 73.19 260 HIS A CA 1
ATOM 2009 C C . HIS A 1 260 ? -9.699 2.827 -9.066 1.00 73.19 260 HIS A C 1
ATOM 2011 O O . HIS A 1 260 ? -9.523 1.620 -9.208 1.00 73.19 260 HIS A O 1
ATOM 2017 N N . HIS A 1 261 ? -9.115 3.511 -8.080 1.00 68.12 261 HIS A N 1
ATOM 2018 C CA . HIS A 1 261 ? -8.203 2.867 -7.130 1.00 68.12 261 HIS A CA 1
ATOM 2019 C C . HIS A 1 261 ? -8.902 1.815 -6.258 1.00 68.12 261 HIS A C 1
ATOM 2021 O O . HIS A 1 261 ? -8.328 0.765 -5.968 1.00 68.12 261 HIS A O 1
ATOM 2027 N N . ALA A 1 262 ? -10.150 2.070 -5.857 1.00 65.12 262 ALA A N 1
ATOM 2028 C CA . ALA A 1 262 ? -10.939 1.105 -5.098 1.00 65.12 262 ALA A CA 1
ATOM 2029 C C . ALA A 1 262 ? -11.298 -0.118 -5.959 1.00 65.12 262 ALA A C 1
ATOM 2031 O O . ALA A 1 262 ? -11.199 -1.254 -5.494 1.00 65.12 262 ALA A O 1
ATOM 2032 N N . ALA A 1 263 ? -11.647 0.102 -7.230 1.00 75.69 263 ALA A N 1
ATOM 2033 C CA . ALA A 1 263 ? -11.889 -0.973 -8.187 1.00 75.69 263 ALA A CA 1
ATOM 2034 C C . ALA A 1 263 ? -10.618 -1.785 -8.489 1.00 75.69 263 ALA A C 1
ATOM 2036 O O . ALA A 1 263 ? -10.690 -3.008 -8.555 1.00 75.69 263 ALA A O 1
ATOM 2037 N N . GLU A 1 264 ? -9.450 -1.147 -8.600 1.00 79.50 264 GLU A N 1
ATOM 2038 C CA . GLU A 1 264 ? -8.170 -1.832 -8.832 1.00 79.50 264 GLU A CA 1
ATOM 2039 C C . GLU A 1 264 ? -7.798 -2.736 -7.660 1.00 79.50 264 GLU A C 1
ATOM 2041 O O . GLU A 1 264 ? -7.466 -3.904 -7.863 1.00 79.50 264 GLU A O 1
ATOM 2046 N N . ARG A 1 265 ? -7.951 -2.245 -6.424 1.00 75.75 265 ARG A N 1
ATOM 2047 C CA . ARG A 1 265 ? -7.812 -3.082 -5.225 1.00 75.75 265 ARG A CA 1
ATOM 2048 C C . ARG A 1 265 ? -8.796 -4.246 -5.234 1.00 75.75 265 ARG A C 1
ATOM 2050 O O . ARG A 1 265 ? -8.405 -5.371 -4.944 1.00 75.75 265 ARG A O 1
ATOM 2057 N N . ASN A 1 266 ? -10.052 -4.007 -5.611 1.00 78.69 266 ASN A N 1
ATOM 2058 C CA . ASN A 1 266 ? -11.050 -5.070 -5.689 1.00 78.69 266 ASN A CA 1
ATOM 2059 C C . ASN A 1 266 ? -10.663 -6.150 -6.716 1.00 78.69 266 ASN A C 1
ATOM 2061 O O . ASN A 1 266 ? -10.754 -7.338 -6.410 1.00 78.69 266 ASN A O 1
ATOM 2065 N N . VAL A 1 267 ? -10.156 -5.752 -7.886 1.00 84.31 267 VAL A N 1
ATOM 2066 C CA . VAL A 1 267 ? -9.617 -6.676 -8.894 1.00 84.31 267 VAL A CA 1
ATOM 2067 C C . VAL A 1 267 ? -8.423 -7.459 -8.355 1.00 84.31 267 VAL A C 1
ATOM 2069 O O . VAL A 1 267 ? -8.410 -8.676 -8.496 1.00 84.31 267 VAL A O 1
ATOM 2072 N N . LEU A 1 268 ? -7.444 -6.809 -7.715 1.00 82.12 268 LEU A N 1
ATOM 2073 C CA . LEU A 1 268 ? -6.272 -7.488 -7.141 1.00 82.12 268 LEU A CA 1
ATOM 2074 C C . LEU A 1 268 ? -6.672 -8.582 -6.145 1.00 82.12 268 LEU A C 1
ATOM 2076 O O . LEU A 1 268 ? -6.109 -9.675 -6.150 1.00 82.12 268 LEU A O 1
ATOM 2080 N N . VAL A 1 269 ? -7.678 -8.304 -5.322 1.00 81.88 269 VAL A N 1
ATOM 2081 C CA . VAL A 1 269 ? -8.170 -9.231 -4.300 1.00 81.88 269 VAL A CA 1
ATOM 2082 C C . VAL A 1 269 ? -8.943 -10.402 -4.928 1.00 81.88 269 VAL A C 1
ATOM 2084 O O . VAL A 1 269 ? -8.805 -11.537 -4.468 1.00 81.88 269 VAL A O 1
ATOM 2087 N N . HIS A 1 270 ? -9.663 -10.179 -6.036 1.00 82.56 270 HIS A N 1
ATOM 2088 C CA . HIS A 1 270 ? -10.207 -11.264 -6.866 1.00 82.56 270 HIS A CA 1
ATOM 2089 C C . HIS A 1 270 ? -9.103 -12.095 -7.539 1.00 82.56 270 HIS A C 1
ATOM 2091 O O . HIS A 1 270 ? -9.159 -13.320 -7.495 1.00 82.56 270 HIS A O 1
ATOM 2097 N N . LEU A 1 271 ? -8.083 -11.457 -8.121 1.00 82.19 271 LEU A N 1
ATOM 2098 C CA . LEU A 1 271 ? -6.962 -12.148 -8.766 1.00 82.19 271 LEU A CA 1
ATOM 2099 C C . LEU A 1 271 ? -6.204 -13.046 -7.789 1.00 82.19 271 LEU A C 1
ATOM 2101 O O . LEU A 1 271 ? -5.889 -14.175 -8.145 1.00 82.19 271 LEU A O 1
ATOM 2105 N N . LYS A 1 272 ? -5.964 -12.584 -6.555 1.00 78.75 272 LYS A N 1
ATOM 2106 C CA . LYS A 1 272 ? -5.310 -13.387 -5.513 1.00 78.75 272 LYS A CA 1
ATOM 2107 C C . LYS A 1 272 ? -6.109 -14.657 -5.195 1.00 78.75 272 LYS A C 1
ATOM 2109 O O . LYS A 1 272 ? -5.548 -15.743 -5.216 1.00 78.75 272 LYS A O 1
ATOM 2114 N N . LYS A 1 273 ? -7.434 -14.552 -5.022 1.00 79.69 273 LYS A N 1
ATOM 2115 C CA . LYS A 1 273 ? -8.308 -15.730 -4.854 1.00 79.69 273 LYS A CA 1
ATOM 2116 C C . LYS A 1 273 ? -8.271 -16.669 -6.065 1.00 79.69 273 LYS A C 1
ATOM 2118 O O . LYS A 1 273 ? -8.299 -17.888 -5.907 1.00 79.69 273 LYS A O 1
ATOM 2123 N N . LEU A 1 274 ? -8.248 -16.117 -7.278 1.00 75.38 274 LEU A N 1
ATOM 2124 C CA . LEU A 1 274 ? -8.173 -16.914 -8.503 1.00 75.38 274 LEU A CA 1
ATOM 2125 C C . LEU A 1 274 ? -6.818 -17.617 -8.650 1.00 75.38 274 LEU A C 1
ATOM 2127 O O . LEU A 1 274 ? -6.790 -18.742 -9.128 1.00 75.38 274 LEU A O 1
ATOM 2131 N N . GLN A 1 275 ? -5.726 -17.005 -8.188 1.00 68.38 275 GLN A N 1
ATOM 2132 C CA . GLN A 1 275 ? -4.396 -17.615 -8.141 1.00 68.38 275 GLN A CA 1
ATOM 2133 C C . GLN A 1 275 ? -4.357 -18.881 -7.276 1.00 68.38 275 GLN A C 1
ATOM 2135 O O . GLN A 1 275 ? -3.687 -19.847 -7.627 1.00 68.38 275 GLN A O 1
ATOM 2140 N N . ASP A 1 276 ? -5.107 -18.891 -6.174 1.00 55.38 276 ASP A N 1
ATOM 2141 C CA . ASP A 1 276 ? -5.175 -20.034 -5.260 1.00 55.38 276 ASP A CA 1
ATOM 2142 C C . ASP A 1 276 ? -6.093 -21.165 -5.770 1.00 55.38 276 ASP A C 1
ATOM 2144 O O . ASP A 1 276 ? -6.049 -22.280 -5.252 1.00 55.38 276 ASP A O 1
ATOM 2148 N N . SER A 1 277 ? -6.955 -20.893 -6.761 1.00 49.12 277 SER A N 1
ATOM 2149 C CA . SER A 1 277 ? -8.017 -21.812 -7.220 1.00 49.12 277 SER A CA 1
ATOM 2150 C C . SER A 1 277 ? -7.941 -22.212 -8.700 1.00 49.12 277 SER A C 1
ATOM 2152 O O . SER A 1 277 ? -8.625 -23.147 -9.116 1.00 49.12 277 SER A O 1
ATOM 2154 N N . VAL A 1 278 ? -7.114 -21.534 -9.497 1.00 42.62 278 VAL A N 1
ATOM 2155 C CA . VAL A 1 278 ? -6.908 -21.742 -10.937 1.00 42.62 278 VAL A CA 1
ATOM 2156 C C . VAL A 1 278 ? -5.405 -21.601 -11.220 1.00 42.62 278 VAL A C 1
ATOM 2158 O O . VAL A 1 278 ? -4.759 -20.798 -10.556 1.00 42.62 278 VAL A O 1
ATOM 2161 N N . ASP A 1 279 ? -4.847 -22.333 -12.198 1.00 35.19 279 ASP A N 1
ATOM 2162 C CA . ASP A 1 279 ? -3.437 -22.238 -12.646 1.00 35.19 279 ASP A CA 1
ATOM 2163 C C . ASP A 1 279 ? -3.092 -20.836 -13.213 1.00 35.19 279 ASP A C 1
ATOM 2165 O O . ASP A 1 279 ? -2.929 -20.627 -14.415 1.00 35.19 279 ASP A O 1
ATOM 2169 N N . LEU A 1 280 ? -3.009 -19.841 -12.333 1.00 35.84 280 LEU A N 1
ATOM 2170 C CA . LEU A 1 280 ? -2.614 -18.458 -12.579 1.00 35.84 280 LEU A CA 1
ATOM 2171 C C . LEU A 1 280 ? -1.235 -18.252 -11.945 1.00 35.84 280 LEU A C 1
ATOM 2173 O O . LEU A 1 280 ? -1.036 -18.487 -10.756 1.00 35.84 280 LEU A O 1
ATOM 2177 N N . VAL A 1 281 ? -0.256 -17.816 -12.737 1.00 35.59 281 VAL A N 1
ATOM 2178 C CA . VAL A 1 281 ? 1.127 -17.632 -12.275 1.00 35.59 281 VAL A CA 1
ATOM 2179 C C . VAL A 1 281 ? 1.361 -16.168 -11.901 1.00 35.59 281 VAL A C 1
ATOM 2181 O O . VAL A 1 281 ? 1.237 -15.282 -12.743 1.00 35.59 281 VAL A O 1
ATOM 2184 N N . CYS A 1 282 ? 1.744 -15.918 -10.646 1.00 31.86 282 CYS A N 1
ATOM 2185 C CA . CYS A 1 282 ? 2.125 -14.600 -10.127 1.00 31.86 282 CYS A CA 1
ATOM 2186 C C . CYS A 1 282 ? 3.627 -14.584 -9.785 1.00 31.86 282 CYS A C 1
ATOM 2188 O O . CYS A 1 282 ? 4.135 -15.538 -9.198 1.00 31.86 282 CYS A O 1
ATOM 2190 N N . MET A 1 283 ? 4.361 -13.531 -10.162 1.00 27.27 283 MET A N 1
ATOM 2191 C CA . MET A 1 283 ? 5.830 -13.465 -10.023 1.00 27.27 283 MET A CA 1
ATOM 2192 C C . MET A 1 283 ? 6.282 -12.519 -8.877 1.00 27.27 283 MET A C 1
ATOM 2194 O O . MET A 1 283 ? 5.918 -11.346 -8.895 1.00 27.27 283 MET A O 1
ATOM 2198 N N . SER A 1 284 ? 7.112 -12.989 -7.915 1.00 25.78 284 SER A N 1
ATOM 2199 C CA . SER A 1 284 ? 7.652 -12.230 -6.738 1.00 25.78 284 SER A CA 1
ATOM 2200 C C . SER A 1 284 ? 9.147 -12.542 -6.392 1.00 25.78 284 SER A C 1
ATOM 2202 O O . SER A 1 284 ? 9.603 -13.632 -6.725 1.00 25.78 284 SER A O 1
ATOM 2204 N N . VAL A 1 285 ? 9.926 -11.651 -5.715 1.00 28.00 285 VAL A N 1
ATOM 2205 C CA . VAL A 1 285 ? 11.424 -11.732 -5.490 1.00 28.00 285 VAL A CA 1
ATOM 2206 C C . VAL A 1 285 ? 11.890 -11.419 -4.016 1.00 28.00 285 VAL A C 1
ATOM 2208 O O . VAL A 1 285 ? 11.214 -10.639 -3.356 1.00 28.00 285 VAL A O 1
ATOM 2211 N N . LEU A 1 286 ? 13.025 -11.990 -3.507 1.00 25.34 286 LEU A N 1
ATOM 2212 C CA . LEU A 1 286 ? 13.543 -12.082 -2.081 1.00 25.34 286 LEU A CA 1
ATOM 2213 C C . LEU A 1 286 ? 14.960 -11.414 -1.764 1.00 25.34 286 LEU A C 1
ATOM 2215 O O . LEU A 1 286 ? 15.629 -11.059 -2.733 1.00 25.34 286 LEU A O 1
ATOM 2219 N N . PRO A 1 287 ? 15.457 -11.274 -0.475 1.00 27.62 287 PRO A N 1
ATOM 2220 C CA . PRO A 1 287 ? 16.526 -10.321 0.024 1.00 27.62 287 PRO A CA 1
ATOM 2221 C C . PRO A 1 287 ? 17.970 -10.837 0.453 1.00 27.62 287 PRO A C 1
ATOM 2223 O O . PRO A 1 287 ? 18.195 -12.043 0.520 1.00 27.62 287 PRO A O 1
ATOM 2226 N N . ASN A 1 288 ? 18.942 -9.918 0.758 1.00 32.03 288 ASN A N 1
ATOM 2227 C CA . ASN A 1 288 ? 20.445 -10.037 0.925 1.00 32.03 288 ASN A CA 1
ATOM 2228 C C . ASN A 1 288 ? 21.044 -10.309 2.363 1.00 32.03 288 ASN A C 1
ATOM 2230 O O . ASN A 1 288 ? 20.406 -10.000 3.363 1.00 32.03 288 ASN A O 1
ATOM 2234 N N . LEU A 1 289 ? 22.303 -10.820 2.486 1.00 33.09 289 LEU A N 1
ATOM 2235 C CA . LEU A 1 289 ? 23.039 -11.165 3.752 1.00 33.09 289 LEU A CA 1
ATOM 2236 C C . LEU A 1 289 ? 24.204 -10.190 4.142 1.00 33.09 289 LEU A C 1
ATOM 2238 O O . LEU A 1 289 ? 24.921 -9.738 3.249 1.00 33.09 289 LEU A O 1
ATOM 2242 N N . PRO A 1 290 ? 24.499 -9.948 5.448 1.00 30.86 290 PRO A N 1
ATOM 2243 C CA . PRO A 1 290 ? 25.409 -8.881 5.920 1.00 30.86 290 PRO A CA 1
ATOM 2244 C C . PRO A 1 290 ? 26.920 -9.242 6.048 1.00 30.86 290 PRO A C 1
ATOM 2246 O O . PRO A 1 290 ? 27.271 -10.401 6.293 1.00 30.86 290 PRO A O 1
ATOM 2249 N N . PRO A 1 291 ? 27.849 -8.257 5.962 1.00 36.88 291 PRO A N 1
ATOM 2250 C CA . PRO A 1 291 ? 29.295 -8.451 6.146 1.00 36.88 291 PRO A CA 1
ATOM 2251 C C . PRO A 1 291 ? 29.798 -8.375 7.611 1.00 36.88 291 PRO A C 1
ATOM 2253 O O . PRO A 1 291 ? 29.126 -7.911 8.524 1.00 36.88 291 PRO A O 1
ATOM 2256 N N . ARG A 1 292 ? 31.028 -8.876 7.810 1.00 34.72 292 ARG A N 1
ATOM 2257 C CA . ARG A 1 292 ? 31.683 -9.331 9.058 1.00 34.72 292 ARG A CA 1
ATOM 2258 C C . ARG A 1 292 ? 31.809 -8.304 10.213 1.00 34.72 292 ARG A C 1
ATOM 2260 O O . ARG A 1 292 ? 32.277 -7.186 10.013 1.00 34.72 292 ARG A O 1
ATOM 2267 N N . ILE A 1 293 ? 31.542 -8.765 11.446 1.00 35.47 293 ILE A N 1
ATOM 2268 C CA . ILE A 1 293 ? 31.804 -8.075 12.731 1.00 35.47 293 ILE A CA 1
ATOM 2269 C C . ILE A 1 293 ? 33.317 -8.081 13.043 1.00 35.47 293 ILE A C 1
ATOM 2271 O O . ILE A 1 293 ? 33.966 -9.129 12.995 1.00 35.47 293 ILE A O 1
ATOM 2275 N N . LYS A 1 294 ? 33.892 -6.910 13.358 1.00 30.86 294 LYS A N 1
ATOM 2276 C CA . LYS A 1 294 ? 35.321 -6.730 13.695 1.00 30.86 294 LYS A CA 1
ATOM 2277 C C . LYS A 1 294 ? 35.658 -7.344 15.071 1.00 30.86 294 LYS A C 1
ATOM 2279 O O . LYS A 1 294 ? 34.956 -7.033 16.033 1.00 30.86 294 LYS A O 1
ATOM 2284 N N . PRO A 1 295 ? 36.740 -8.137 15.222 1.00 30.33 295 PRO A N 1
ATOM 2285 C CA . PRO A 1 295 ? 37.219 -8.543 16.541 1.00 30.33 295 PRO A CA 1
ATOM 2286 C C . PRO A 1 295 ? 37.896 -7.369 17.272 1.00 30.33 295 PRO A C 1
ATOM 2288 O O . PRO A 1 295 ? 38.444 -6.448 16.658 1.00 30.33 295 PRO A O 1
ATOM 2291 N N . LYS A 1 296 ? 37.821 -7.389 18.608 1.00 30.25 296 LYS A N 1
ATOM 2292 C CA . LYS A 1 296 ? 38.346 -6.346 19.497 1.00 30.25 296 LYS A CA 1
ATOM 2293 C C . LYS A 1 296 ? 39.880 -6.322 19.492 1.00 30.25 296 LYS A C 1
ATOM 2295 O O . LYS A 1 296 ? 40.497 -7.268 19.950 1.00 30.25 296 LYS A O 1
ATOM 2300 N N . LYS A 1 297 ? 40.411 -5.158 19.093 1.00 36.75 297 LYS A N 1
ATOM 2301 C CA . LYS A 1 297 ? 41.727 -4.552 19.385 1.00 36.75 297 LYS A CA 1
ATOM 2302 C C . LYS A 1 297 ? 42.990 -5.359 19.020 1.00 36.75 297 LYS A C 1
ATOM 2304 O O . LYS A 1 297 ? 43.178 -6.499 19.404 1.00 36.75 297 LYS A O 1
ATOM 2309 N N . THR A 1 298 ? 43.922 -4.631 18.395 1.00 34.34 298 THR A N 1
ATOM 2310 C CA . THR A 1 298 ? 45.336 -4.962 18.114 1.00 34.34 298 THR A CA 1
ATOM 2311 C C . THR A 1 298 ? 45.649 -5.801 16.868 1.00 34.34 298 THR A C 1
ATOM 2313 O O . THR A 1 298 ? 46.176 -6.899 16.943 1.00 34.34 298 THR A O 1
ATOM 2316 N N . ARG A 1 299 ? 45.434 -5.214 15.686 1.00 31.00 299 ARG A N 1
ATOM 2317 C CA . ARG A 1 299 ? 46.455 -5.097 14.622 1.00 31.00 299 ARG A CA 1
ATOM 2318 C C . ARG A 1 299 ? 45.905 -4.248 13.478 1.00 31.00 299 ARG A C 1
ATOM 2320 O O . ARG A 1 299 ? 44.701 -4.196 13.245 1.00 31.00 299 ARG A O 1
ATOM 2327 N N . THR A 1 300 ? 46.800 -3.497 12.858 1.00 32.03 300 THR A N 1
ATOM 2328 C CA . THR A 1 300 ? 46.546 -2.461 11.859 1.00 32.03 300 THR A CA 1
ATOM 2329 C C . THR A 1 300 ? 45.661 -2.951 10.715 1.00 32.03 300 THR A C 1
ATOM 2331 O O . THR A 1 300 ? 45.912 -3.965 10.070 1.00 32.03 300 THR A O 1
ATOM 2334 N N . SER A 1 301 ? 44.597 -2.196 10.464 1.00 32.34 301 SER A N 1
ATOM 2335 C CA . SER A 1 301 ? 43.662 -2.405 9.369 1.00 32.34 301 SER A CA 1
ATOM 2336 C C . SER A 1 301 ? 44.318 -2.058 8.033 1.00 32.34 301 SER A C 1
ATOM 2338 O O . SER A 1 301 ? 44.361 -0.891 7.649 1.00 32.34 301 SER A O 1
ATOM 2340 N N . SER A 1 302 ? 44.791 -3.069 7.306 1.00 31.75 302 SER A N 1
ATOM 2341 C CA . SER A 1 302 ? 44.953 -2.983 5.854 1.00 31.75 302 SER A CA 1
ATOM 2342 C C . SER A 1 302 ? 44.616 -4.325 5.205 1.00 31.75 302 SER A C 1
ATOM 2344 O O . SER A 1 302 ? 44.958 -5.393 5.703 1.00 31.75 302 SER A O 1
ATOM 2346 N N . SER A 1 303 ? 43.848 -4.217 4.130 1.00 40.91 303 SER A N 1
ATOM 2347 C CA . SER A 1 303 ? 43.372 -5.243 3.206 1.00 40.91 303 SER A CA 1
ATOM 2348 C C . SER A 1 303 ? 44.480 -6.145 2.660 1.00 40.91 303 SER A C 1
ATOM 2350 O O . SER A 1 303 ? 45.468 -5.599 2.182 1.00 40.91 303 SER A O 1
ATOM 2352 N N . VAL A 1 304 ? 44.225 -7.459 2.611 1.00 41.69 304 VAL A N 1
ATOM 2353 C CA . VAL A 1 304 ? 44.949 -8.518 1.879 1.00 41.69 304 VAL A CA 1
ATOM 2354 C C . VAL A 1 304 ? 46.453 -8.535 2.153 1.00 41.69 304 VAL A C 1
ATOM 2356 O O . VAL A 1 304 ? 47.165 -7.619 1.766 1.00 41.69 304 VAL A O 1
ATOM 2359 N N . VAL A 1 305 ? 46.960 -9.611 2.763 1.00 47.06 305 VAL A N 1
ATOM 2360 C CA . VAL A 1 305 ? 48.405 -9.816 2.981 1.00 47.06 305 VAL A CA 1
ATOM 2361 C C . VAL A 1 305 ? 49.156 -9.581 1.666 1.00 47.06 305 VAL A C 1
ATOM 2363 O O . VAL A 1 305 ? 49.019 -10.363 0.725 1.00 47.06 305 VAL A O 1
ATOM 2366 N N . ARG A 1 306 ? 49.897 -8.470 1.577 1.00 46.78 306 ARG A N 1
ATOM 2367 C CA . ARG A 1 306 ? 50.696 -8.106 0.396 1.00 46.78 306 ARG A CA 1
ATOM 2368 C C . ARG A 1 306 ? 52.047 -8.811 0.467 1.00 46.78 306 ARG A C 1
ATOM 2370 O O . ARG A 1 306 ? 52.569 -9.034 1.557 1.00 46.78 306 ARG A O 1
ATOM 2377 N N . SER A 1 307 ? 52.642 -9.125 -0.684 1.00 44.66 307 SER A N 1
ATOM 2378 C CA . SER A 1 307 ? 53.972 -9.759 -0.774 1.00 44.66 307 SER A CA 1
ATOM 2379 C C . SER A 1 307 ? 55.056 -8.982 -0.008 1.00 44.66 307 SER A C 1
ATOM 2381 O O . SER A 1 307 ? 55.947 -9.578 0.592 1.00 44.66 307 SER A O 1
ATOM 2383 N N . GLU A 1 308 ? 54.915 -7.658 0.055 1.00 45.00 308 GLU A N 1
ATOM 2384 C CA . GLU A 1 308 ? 55.772 -6.718 0.788 1.00 45.00 308 GLU A CA 1
ATOM 2385 C C . GLU A 1 308 ? 55.786 -6.956 2.310 1.00 45.00 308 GLU A C 1
ATOM 2387 O O . GLU A 1 308 ? 56.808 -6.731 2.952 1.00 45.00 308 GLU A O 1
ATOM 2392 N N . GLN A 1 309 ? 54.690 -7.460 2.893 1.00 49.41 309 GLN A N 1
ATOM 2393 C CA . GLN A 1 309 ? 54.598 -7.779 4.328 1.00 49.41 309 GLN A CA 1
ATOM 2394 C C . GLN A 1 309 ? 55.242 -9.122 4.688 1.00 49.41 309 GLN A C 1
ATOM 2396 O O . GLN A 1 309 ? 55.517 -9.377 5.859 1.00 49.41 309 GLN A O 1
ATOM 2401 N N . LEU A 1 310 ? 55.468 -9.989 3.699 1.00 52.78 310 LEU A N 1
ATOM 2402 C CA . LEU A 1 310 ? 56.038 -11.315 3.911 1.00 52.78 310 LEU A CA 1
ATOM 2403 C C . LEU A 1 310 ? 57.563 -11.334 3.781 1.00 52.78 310 LEU A C 1
ATOM 2405 O O . LEU A 1 310 ? 58.133 -12.363 4.089 1.00 52.78 310 LEU A O 1
ATOM 2409 N N . SER A 1 311 ? 58.218 -10.252 3.332 1.00 49.84 311 SER A N 1
ATOM 2410 C CA . SER A 1 311 ? 59.688 -10.105 3.209 1.00 49.84 311 SER A CA 1
ATOM 2411 C C . SER A 1 311 ? 60.456 -11.292 2.586 1.00 49.84 311 SER A C 1
ATOM 2413 O O . SER A 1 311 ? 61.670 -11.399 2.748 1.00 49.84 311 SER A O 1
ATOM 2415 N N . LEU A 1 312 ? 59.781 -12.177 1.848 1.00 54.75 312 LEU A N 1
ATOM 2416 C CA . LEU A 1 312 ? 60.335 -13.419 1.314 1.00 54.75 312 LEU A CA 1
ATOM 2417 C C . LEU A 1 312 ? 60.585 -13.272 -0.187 1.00 54.75 312 LEU A C 1
ATOM 2419 O O . LEU A 1 312 ? 59.649 -13.180 -0.982 1.00 54.75 312 LEU A O 1
ATOM 2423 N N . LYS A 1 313 ? 61.856 -13.293 -0.600 1.00 53.62 313 LYS A N 1
ATOM 2424 C CA . LYS A 1 313 ? 62.210 -13.462 -2.013 1.00 53.62 313 LYS A CA 1
ATOM 2425 C C . LYS A 1 313 ? 62.304 -14.957 -2.324 1.00 53.62 313 LYS A C 1
ATOM 2427 O O . LYS A 1 313 ? 63.272 -15.604 -1.951 1.00 53.62 313 LYS A O 1
ATOM 2432 N N . ALA A 1 314 ? 61.294 -15.454 -3.041 1.00 63.75 314 ALA A N 1
ATOM 2433 C CA . ALA A 1 314 ? 61.237 -16.766 -3.692 1.00 63.75 314 ALA A CA 1
ATOM 2434 C C . ALA A 1 314 ? 61.399 -17.993 -2.772 1.00 63.75 314 ALA A C 1
ATOM 2436 O O . ALA A 1 314 ? 62.424 -18.671 -2.780 1.00 63.75 314 ALA A O 1
ATOM 2437 N N . VAL A 1 315 ? 60.334 -18.324 -2.041 1.00 81.19 315 VAL A N 1
ATOM 2438 C CA . VAL A 1 315 ? 60.210 -19.594 -1.316 1.00 81.19 315 VAL A CA 1
ATOM 2439 C C . VAL A 1 315 ? 60.143 -20.748 -2.314 1.00 81.19 315 VAL A C 1
ATOM 2441 O O . VAL A 1 315 ? 59.441 -20.654 -3.319 1.00 81.19 315 VAL A O 1
ATOM 2444 N N . GLN A 1 316 ? 60.862 -21.837 -2.051 1.00 87.19 316 GLN A N 1
ATOM 2445 C CA . GLN A 1 316 ? 60.839 -23.036 -2.891 1.00 87.19 316 GLN A CA 1
ATOM 2446 C C . GLN A 1 316 ? 59.895 -24.087 -2.301 1.00 87.19 316 GLN A C 1
ATOM 2448 O O . GLN A 1 316 ? 59.903 -24.325 -1.092 1.00 87.19 316 GLN A O 1
ATOM 2453 N N . GLY A 1 317 ? 59.090 -24.717 -3.155 1.00 88.88 317 GLY A N 1
ATOM 2454 C CA . GLY A 1 317 ? 58.225 -25.832 -2.787 1.00 88.88 317 GLY A CA 1
ATOM 2455 C C . GLY A 1 317 ? 58.282 -26.970 -3.802 1.00 88.88 317 GLY A C 1
ATOM 2456 O O . GLY A 1 317 ? 58.458 -26.744 -4.993 1.00 88.88 317 GLY A O 1
ATOM 2457 N N . ASN A 1 318 ? 58.096 -28.198 -3.339 1.00 89.06 318 ASN A N 1
ATOM 2458 C CA . ASN A 1 318 ? 58.093 -29.404 -4.161 1.00 89.06 318 ASN A CA 1
ATOM 2459 C C . ASN A 1 318 ? 56.648 -29.882 -4.377 1.00 89.06 318 ASN A C 1
ATOM 2461 O O . ASN A 1 318 ? 55.882 -30.002 -3.417 1.00 89.06 318 ASN A O 1
ATOM 2465 N N . LEU A 1 319 ? 56.248 -30.130 -5.628 1.00 88.69 319 LEU A N 1
ATOM 2466 C CA . LEU A 1 319 ? 54.912 -30.633 -5.967 1.00 88.69 319 LEU A CA 1
ATOM 2467 C C . LEU A 1 319 ? 54.832 -32.153 -5.770 1.00 88.69 319 LEU A C 1
ATOM 2469 O O . LEU A 1 319 ? 55.493 -32.913 -6.475 1.00 88.69 319 LEU A O 1
ATOM 2473 N N . PHE A 1 320 ? 53.939 -32.587 -4.881 1.00 83.12 320 PHE A N 1
ATOM 2474 C CA . PHE A 1 320 ? 53.614 -33.987 -4.620 1.00 83.12 320 PHE A CA 1
ATOM 2475 C C . PHE A 1 320 ? 52.104 -34.216 -4.777 1.00 83.12 320 PHE A C 1
ATOM 2477 O O . PHE A 1 320 ? 51.304 -33.960 -3.874 1.00 83.12 320 PHE A O 1
ATOM 2484 N N . GLY A 1 321 ? 51.687 -34.700 -5.950 1.00 83.12 321 GLY A N 1
ATOM 2485 C CA . GLY A 1 321 ? 50.274 -34.947 -6.251 1.00 83.12 321 GLY A CA 1
ATOM 2486 C C . GLY A 1 321 ? 49.427 -33.669 -6.173 1.00 83.12 321 GLY A C 1
ATOM 2487 O O . GLY A 1 321 ? 49.632 -32.737 -6.943 1.00 83.12 321 GLY A O 1
ATOM 2488 N N . LEU A 1 322 ? 48.462 -33.619 -5.245 1.00 82.94 322 LEU A N 1
ATOM 2489 C CA . LEU A 1 322 ? 47.565 -32.465 -5.045 1.00 82.94 322 LEU A CA 1
ATOM 2490 C C . LEU A 1 322 ? 48.082 -31.443 -4.012 1.00 82.94 322 LEU A C 1
ATOM 2492 O O . LEU A 1 322 ? 47.328 -30.559 -3.594 1.00 82.94 322 LEU A O 1
ATOM 2496 N N . VAL A 1 323 ? 49.332 -31.573 -3.566 1.00 87.12 323 VAL A N 1
ATOM 2497 C CA . VAL A 1 323 ? 49.913 -30.747 -2.500 1.00 87.12 323 VAL A CA 1
ATOM 2498 C C . VAL A 1 323 ? 51.290 -30.239 -2.918 1.00 87.12 323 VAL A C 1
ATOM 2500 O O . VAL A 1 323 ? 52.057 -30.953 -3.557 1.00 87.12 323 VAL A O 1
ATOM 2503 N N . VAL A 1 324 ? 51.616 -29.006 -2.536 1.00 88.88 324 VAL A N 1
ATOM 2504 C CA . VAL A 1 324 ? 52.970 -28.446 -2.631 1.00 88.88 324 VAL A CA 1
ATOM 2505 C C . VAL A 1 324 ? 53.557 -28.349 -1.229 1.00 88.88 324 VAL A C 1
ATOM 2507 O O . VAL A 1 324 ? 52.927 -27.782 -0.336 1.00 88.88 324 VAL A O 1
ATOM 2510 N N . VAL A 1 325 ? 54.751 -28.904 -1.034 1.00 88.94 325 VAL A N 1
ATOM 2511 C CA . VAL A 1 325 ? 55.436 -28.945 0.263 1.00 88.94 325 VAL A CA 1
ATOM 2512 C C . VAL A 1 325 ? 56.622 -27.993 0.252 1.00 88.94 325 VAL A C 1
ATOM 2514 O O . VAL A 1 325 ? 57.491 -28.091 -0.607 1.00 88.94 325 VAL A O 1
ATOM 2517 N N . ILE A 1 326 ? 56.671 -27.083 1.220 1.00 87.69 326 ILE A N 1
ATOM 2518 C CA . ILE A 1 326 ? 57.807 -26.187 1.450 1.00 87.69 326 ILE A CA 1
ATOM 2519 C C . ILE A 1 326 ? 58.654 -26.789 2.563 1.00 87.69 326 ILE A C 1
ATOM 2521 O O . ILE A 1 326 ? 58.182 -26.944 3.690 1.00 87.69 326 ILE A O 1
ATOM 2525 N N . GLU A 1 327 ? 59.897 -27.132 2.240 1.00 80.62 327 GLU A N 1
ATOM 2526 C CA . GLU A 1 327 ? 60.812 -27.789 3.180 1.00 80.62 327 GLU A CA 1
ATOM 2527 C C . GLU A 1 327 ? 61.583 -26.799 4.058 1.00 80.62 327 GLU A C 1
ATOM 2529 O O . GLU A 1 327 ? 61.970 -27.139 5.172 1.00 80.62 327 GLU A O 1
ATOM 2534 N N . ASN A 1 328 ? 61.750 -25.552 3.604 1.00 80.94 328 ASN A N 1
ATOM 2535 C CA . ASN A 1 328 ? 62.379 -24.505 4.401 1.00 80.94 328 ASN A CA 1
ATOM 2536 C C . ASN A 1 328 ? 61.457 -24.083 5.559 1.00 80.94 328 ASN A C 1
ATOM 2538 O O . ASN A 1 328 ? 60.461 -23.381 5.356 1.00 80.94 328 ASN A O 1
ATOM 2542 N N . ALA A 1 329 ? 61.827 -24.489 6.775 1.00 71.94 329 ALA A N 1
ATOM 2543 C CA . ALA A 1 329 ? 61.031 -24.295 7.982 1.00 71.94 329 ALA A CA 1
ATOM 2544 C C . ALA A 1 329 ? 60.745 -22.821 8.305 1.00 71.94 329 ALA A C 1
ATOM 2546 O O . ALA A 1 329 ? 59.625 -22.476 8.679 1.00 71.94 329 ALA A O 1
ATOM 2547 N N . SER A 1 330 ? 61.735 -21.941 8.122 1.00 74.56 330 SER A N 1
ATOM 2548 C CA . SER A 1 330 ? 61.595 -20.509 8.410 1.00 74.56 330 SER A CA 1
ATOM 2549 C C . SER A 1 330 ? 60.594 -19.846 7.457 1.00 74.56 330 SER A C 1
ATOM 2551 O O . SER A 1 330 ? 59.666 -19.166 7.899 1.00 74.56 330 SER A O 1
ATOM 2553 N N . ALA A 1 331 ? 60.709 -20.132 6.157 1.00 73.81 331 ALA A N 1
ATOM 2554 C CA . ALA A 1 331 ? 59.790 -19.611 5.149 1.00 73.81 331 ALA A CA 1
ATOM 2555 C C . ALA A 1 331 ? 58.365 -20.175 5.306 1.00 73.81 331 ALA A C 1
ATOM 2557 O O . ALA A 1 331 ? 57.382 -19.441 5.174 1.00 73.81 331 ALA A O 1
ATOM 2558 N N . GLY A 1 332 ? 58.242 -21.468 5.628 1.00 76.69 332 GLY A N 1
ATOM 2559 C CA . GLY A 1 332 ? 56.958 -22.118 5.891 1.00 76.69 332 GLY A CA 1
ATOM 2560 C C . GLY A 1 332 ? 56.231 -21.526 7.104 1.00 76.69 332 GLY A C 1
ATOM 2561 O O . GLY A 1 332 ? 55.045 -21.201 7.023 1.00 76.69 332 GLY A O 1
ATOM 2562 N N . LEU A 1 333 ? 56.945 -21.308 8.211 1.00 75.88 333 LEU A N 1
ATOM 2563 C CA . LEU A 1 333 ? 56.389 -20.688 9.418 1.00 75.88 333 LEU A CA 1
ATOM 2564 C C . LEU A 1 333 ? 55.899 -19.262 9.163 1.00 75.88 333 LEU A C 1
ATOM 2566 O O . LEU A 1 333 ? 54.824 -18.896 9.634 1.00 75.88 333 LEU A O 1
ATOM 2570 N N . GLN A 1 334 ? 56.637 -18.469 8.385 1.00 75.44 334 GLN A N 1
ATOM 2571 C CA . GLN A 1 334 ? 56.242 -17.096 8.081 1.00 75.44 334 GLN A CA 1
ATOM 2572 C C . GLN A 1 334 ? 54.978 -17.039 7.206 1.00 75.44 334 GLN A C 1
ATOM 2574 O O . GLN A 1 334 ? 54.058 -16.275 7.505 1.00 75.44 334 GLN A O 1
ATOM 2579 N N . LEU A 1 335 ? 54.873 -17.891 6.179 1.00 78.62 335 LEU A N 1
ATOM 2580 C CA . LEU A 1 335 ? 53.665 -17.992 5.348 1.00 78.62 335 LEU A CA 1
ATOM 2581 C C . LEU A 1 335 ? 52.433 -18.423 6.160 1.00 78.62 335 LEU A C 1
ATOM 2583 O O . LEU A 1 335 ? 51.338 -17.893 5.949 1.00 78.62 335 LEU A O 1
ATOM 2587 N N . HIS A 1 336 ? 52.607 -19.336 7.115 1.00 80.06 336 HIS A N 1
ATOM 2588 C CA . HIS A 1 336 ? 51.519 -19.787 7.975 1.00 80.06 336 HIS A CA 1
ATOM 2589 C C . HIS A 1 336 ? 51.112 -18.730 9.010 1.00 80.06 336 HIS A C 1
ATOM 2591 O O . HIS A 1 336 ? 49.945 -18.356 9.078 1.00 80.06 336 HIS A O 1
ATOM 2597 N N . ALA A 1 337 ? 52.064 -18.205 9.783 1.00 71.12 337 ALA A N 1
ATOM 2598 C CA . ALA A 1 337 ? 51.786 -17.309 10.905 1.00 71.12 337 ALA A CA 1
ATOM 2599 C C . ALA A 1 337 ? 51.355 -15.898 10.476 1.00 71.12 337 ALA A C 1
ATOM 2601 O O . ALA A 1 337 ? 50.600 -15.244 11.192 1.00 71.12 337 ALA A O 1
ATOM 2602 N N . VAL A 1 338 ? 51.826 -15.416 9.322 1.00 68.62 338 VAL A N 1
ATOM 2603 C CA . VAL A 1 338 ? 51.503 -14.066 8.825 1.00 68.62 338 VAL A CA 1
ATOM 2604 C C . VAL A 1 338 ? 50.383 -14.107 7.786 1.00 68.62 338 VAL A C 1
ATOM 2606 O O . VAL A 1 338 ? 49.519 -13.234 7.775 1.00 68.62 338 VAL A O 1
ATOM 2609 N N . GLY A 1 339 ? 50.377 -15.117 6.912 1.00 69.25 339 GLY A N 1
ATOM 2610 C CA . GLY A 1 339 ? 49.430 -15.211 5.798 1.00 69.25 339 GLY A CA 1
ATOM 2611 C C . GLY A 1 339 ? 48.251 -16.164 6.009 1.00 69.25 339 GLY A C 1
ATOM 2612 O O . GLY A 1 339 ? 47.292 -16.153 5.225 1.00 69.25 339 GLY A O 1
ATOM 2613 N N . GLY A 1 340 ? 48.310 -17.009 7.042 1.00 79.06 340 GLY A N 1
ATOM 2614 C CA . GLY A 1 340 ? 47.348 -18.087 7.249 1.00 79.06 340 GLY A CA 1
ATOM 2615 C C . GLY A 1 340 ? 47.321 -19.075 6.088 1.00 79.06 340 GLY A C 1
ATOM 2616 O O . GLY A 1 340 ? 46.241 -19.514 5.707 1.00 79.06 340 GLY A O 1
ATOM 2617 N N . PHE A 1 341 ? 48.468 -19.330 5.450 1.00 84.75 341 PHE A N 1
ATOM 2618 C CA . PHE A 1 341 ? 48.584 -20.283 4.345 1.00 84.75 341 PHE A CA 1
ATOM 2619 C C . PHE A 1 341 ? 49.019 -21.657 4.846 1.00 84.75 341 PHE A C 1
ATOM 2621 O O . PHE A 1 341 ? 49.903 -21.764 5.698 1.00 84.75 341 PHE A O 1
ATOM 2628 N N . GLY A 1 342 ? 48.439 -22.699 4.258 1.00 80.31 342 GLY A N 1
ATOM 2629 C CA . GLY A 1 342 ? 48.885 -24.076 4.413 1.00 80.31 342 GLY A CA 1
ATOM 2630 C C . GLY A 1 342 ? 48.701 -24.665 5.808 1.00 80.31 342 GLY A C 1
ATOM 2631 O O . GLY A 1 342 ? 48.255 -24.021 6.759 1.00 80.31 342 GLY A O 1
ATOM 2632 N N . LYS A 1 343 ? 49.066 -25.940 5.923 1.00 82.50 343 LYS A N 1
ATOM 2633 C CA . LYS A 1 343 ? 49.048 -26.715 7.163 1.00 82.50 343 LYS A CA 1
ATOM 2634 C C . LYS A 1 343 ? 50.470 -27.145 7.511 1.00 82.50 343 LYS A C 1
ATOM 2636 O O . LYS A 1 343 ? 51.149 -27.749 6.680 1.00 82.50 343 LYS A O 1
ATOM 2641 N N . LEU A 1 344 ? 50.914 -26.841 8.729 1.00 76.06 344 LEU A N 1
ATOM 2642 C CA . LEU A 1 344 ? 52.210 -27.291 9.237 1.00 76.06 344 LEU A CA 1
ATOM 2643 C C . LEU A 1 344 ? 52.161 -28.797 9.533 1.00 76.06 344 LEU A C 1
ATOM 2645 O O . LEU A 1 344 ? 51.202 -29.286 10.137 1.00 76.06 344 LEU A O 1
ATOM 2649 N N . ALA A 1 345 ? 53.182 -29.532 9.094 1.00 63.91 345 ALA A N 1
ATOM 2650 C CA . ALA A 1 345 ? 53.367 -30.928 9.470 1.00 63.91 345 ALA A CA 1
ATOM 2651 C C . ALA A 1 345 ? 53.885 -30.996 10.916 1.00 63.91 345 ALA A C 1
ATOM 2653 O O . ALA A 1 345 ? 54.927 -30.429 11.232 1.00 63.91 345 ALA A O 1
ATOM 2654 N N . ILE A 1 346 ? 53.147 -31.671 11.797 1.00 53.12 346 ILE A N 1
ATOM 2655 C CA . ILE A 1 346 ? 53.560 -31.937 13.179 1.00 53.12 346 ILE A CA 1
ATOM 2656 C C . ILE A 1 346 ? 54.038 -33.389 13.200 1.00 53.12 346 ILE A C 1
ATOM 2658 O O . ILE A 1 346 ? 53.239 -34.283 12.921 1.00 53.12 346 ILE A O 1
ATOM 2662 N N . ASN A 1 347 ? 55.320 -33.634 13.486 1.00 44.69 347 ASN A N 1
ATOM 2663 C CA . ASN A 1 347 ? 55.805 -35.000 13.678 1.00 44.69 347 ASN A CA 1
ATOM 2664 C C . ASN A 1 347 ? 55.205 -35.552 14.974 1.00 44.69 347 ASN A C 1
ATOM 2666 O O . ASN A 1 347 ? 55.574 -35.156 16.078 1.00 44.69 347 ASN A O 1
ATOM 2670 N N . THR A 1 348 ? 54.264 -36.475 14.838 1.00 39.16 348 THR A N 1
ATOM 2671 C CA . THR A 1 348 ? 53.827 -37.346 15.924 1.00 39.16 348 THR A CA 1
ATOM 2672 C C . THR A 1 348 ? 54.895 -38.421 16.123 1.00 39.16 348 THR A C 1
ATOM 2674 O O . THR A 1 348 ? 54.838 -39.463 15.475 1.00 39.16 348 THR A O 1
ATOM 2677 N N . GLY A 1 349 ? 55.884 -38.148 16.979 1.00 39.44 349 GLY A N 1
ATOM 2678 C CA . GLY A 1 349 ? 56.814 -39.160 17.493 1.00 39.44 349 GLY A CA 1
ATOM 2679 C C . GLY A 1 349 ? 58.300 -38.829 17.342 1.00 39.44 349 GLY A C 1
ATOM 2680 O O . GLY A 1 349 ? 58.942 -39.352 16.444 1.00 39.44 349 GLY A O 1
ATOM 2681 N N . SER A 1 350 ? 58.842 -38.005 18.243 1.00 28.86 350 SER A N 1
ATOM 2682 C CA . SER A 1 350 ? 60.196 -38.145 18.814 1.00 28.86 350 SER A CA 1
ATOM 2683 C C . SER A 1 350 ? 60.428 -37.022 19.829 1.00 28.86 350 SER A C 1
ATOM 2685 O O . SER A 1 350 ? 60.341 -35.840 19.495 1.00 28.86 350 SER A O 1
ATOM 2687 N N . GLU A 1 351 ? 60.693 -37.398 21.076 1.00 39.31 351 GLU A N 1
ATOM 2688 C CA . GLU A 1 351 ? 61.110 -36.506 22.155 1.00 39.31 351 GLU A CA 1
ATOM 2689 C C . GLU A 1 351 ? 62.499 -35.938 21.842 1.00 39.31 351 GLU A C 1
ATOM 2691 O O . GLU A 1 351 ? 63.482 -36.662 21.924 1.00 39.31 351 GLU A O 1
ATOM 2696 N N . GLN A 1 352 ? 62.545 -34.673 21.417 1.00 32.88 352 GLN A N 1
ATOM 2697 C CA . GLN A 1 352 ? 63.588 -33.645 21.607 1.00 32.88 352 GLN A CA 1
ATOM 2698 C C . GLN A 1 352 ? 63.439 -32.606 20.474 1.00 32.88 352 GLN A C 1
ATOM 2700 O O . GLN A 1 352 ? 63.477 -32.975 19.300 1.00 32.88 352 GLN A O 1
ATOM 2705 N N . PRO A 1 353 ? 63.245 -31.306 20.775 1.00 36.97 353 PRO A N 1
ATOM 2706 C CA . PRO A 1 353 ? 63.176 -30.251 19.771 1.00 36.97 353 PRO A CA 1
ATOM 2707 C C . PRO A 1 353 ? 64.596 -29.797 19.406 1.00 36.97 353 PRO A C 1
ATOM 2709 O O . PRO A 1 353 ? 65.011 -28.686 19.726 1.00 36.97 353 PRO A O 1
ATOM 2712 N N . SER A 1 354 ? 65.355 -30.670 18.757 1.00 40.78 354 SER A N 1
ATOM 2713 C CA . SER A 1 354 ? 66.606 -30.320 18.089 1.00 40.78 354 SER A CA 1
ATOM 2714 C C . SER A 1 354 ? 66.432 -30.603 16.597 1.00 40.78 354 SER A C 1
ATOM 2716 O O . SER A 1 354 ? 66.080 -31.705 16.195 1.00 40.78 354 SER A O 1
ATOM 2718 N N . ASP A 1 355 ? 66.600 -29.549 15.799 1.00 37.75 355 ASP A N 1
ATOM 2719 C CA . ASP A 1 355 ? 66.350 -29.431 14.355 1.00 37.75 355 ASP A CA 1
ATOM 2720 C C . ASP A 1 355 ? 64.875 -29.385 13.912 1.00 37.75 355 ASP A C 1
ATOM 2722 O O . ASP A 1 355 ? 64.230 -30.355 13.511 1.00 37.75 355 ASP A O 1
ATOM 2726 N N . GLY A 1 356 ? 64.333 -28.162 13.936 1.00 48.19 356 GLY A N 1
ATOM 2727 C CA . GLY A 1 356 ? 63.010 -27.827 13.425 1.00 48.19 356 GLY A CA 1
ATOM 2728 C C . GLY A 1 356 ? 62.860 -28.084 11.924 1.00 48.19 356 GLY A C 1
ATOM 2729 O O . GLY A 1 356 ? 63.182 -27.233 11.101 1.00 48.19 356 GLY A O 1
ATOM 2730 N N . ASN A 1 357 ? 62.250 -29.211 11.565 1.00 52.09 357 ASN A N 1
ATOM 2731 C CA . ASN A 1 357 ? 61.756 -29.468 10.211 1.00 52.09 357 ASN A CA 1
ATOM 2732 C C . ASN A 1 357 ? 60.287 -29.017 10.074 1.00 52.09 357 ASN A C 1
ATOM 2734 O O . ASN A 1 357 ? 59.357 -29.818 9.991 1.00 52.09 357 ASN A O 1
ATOM 2738 N N . GLY A 1 358 ? 60.072 -27.698 10.069 1.00 57.19 358 GLY A N 1
ATOM 2739 C CA . GLY A 1 358 ? 58.769 -27.036 9.902 1.00 57.19 358 GLY A CA 1
ATOM 2740 C C . GLY A 1 358 ? 58.235 -27.078 8.466 1.00 57.19 358 GLY A C 1
ATOM 2741 O O . GLY A 1 358 ? 58.094 -26.037 7.826 1.00 57.19 358 GLY A O 1
ATOM 2742 N N . ARG A 1 359 ? 57.942 -28.271 7.938 1.00 73.25 359 ARG A N 1
ATOM 2743 C CA . ARG A 1 359 ? 57.434 -28.421 6.564 1.00 73.25 359 ARG A CA 1
ATOM 2744 C C . ARG A 1 359 ? 55.998 -27.901 6.447 1.00 73.25 359 ARG A C 1
ATOM 2746 O O . ARG A 1 359 ? 55.113 -28.334 7.191 1.00 73.25 359 ARG A O 1
ATOM 2753 N N . LEU A 1 360 ? 55.750 -27.001 5.494 1.00 85.06 360 LEU A N 1
ATOM 2754 C CA . LEU A 1 360 ? 54.420 -26.438 5.227 1.00 85.06 360 LEU A CA 1
ATOM 2755 C C . LEU A 1 360 ? 53.790 -27.109 4.006 1.00 85.06 360 LEU A C 1
ATOM 2757 O O . LEU A 1 360 ? 54.379 -27.111 2.929 1.00 85.06 360 LEU A O 1
ATOM 2761 N N . SER A 1 361 ? 52.580 -27.644 4.165 1.00 87.12 361 SER A N 1
ATOM 2762 C CA . SER A 1 361 ? 51.808 -28.248 3.074 1.00 87.12 361 SER A CA 1
ATOM 2763 C C . SER A 1 361 ? 50.721 -27.300 2.576 1.00 87.12 361 SER A C 1
ATOM 2765 O O . SER A 1 361 ? 49.877 -26.861 3.356 1.00 87.12 361 SER A O 1
ATOM 2767 N N . LEU A 1 362 ? 50.713 -27.024 1.275 1.00 89.25 362 LEU A N 1
ATOM 2768 C CA . LEU A 1 362 ? 49.752 -26.155 0.594 1.00 89.25 362 LEU A CA 1
ATOM 2769 C C . LEU A 1 362 ? 48.905 -26.969 -0.374 1.00 89.25 362 LEU A C 1
ATOM 2771 O O . LEU A 1 362 ? 49.438 -27.781 -1.131 1.00 89.25 362 LEU A O 1
ATOM 2775 N N . PHE A 1 363 ? 47.601 -26.717 -0.422 1.00 90.56 363 PHE A N 1
ATOM 2776 C CA . PHE A 1 363 ? 46.779 -27.286 -1.490 1.00 90.56 363 PHE A CA 1
ATOM 2777 C C . PHE A 1 363 ? 46.897 -26.481 -2.788 1.00 90.56 363 PHE A C 1
ATOM 2779 O O . PHE A 1 363 ? 47.335 -25.333 -2.780 1.00 90.56 363 PHE A O 1
ATOM 2786 N N . LEU A 1 364 ? 46.526 -27.081 -3.925 1.00 89.81 364 LEU A N 1
ATOM 2787 C CA . LEU A 1 364 ? 46.802 -26.500 -5.247 1.00 89.81 364 LEU A CA 1
ATOM 2788 C C . LEU A 1 364 ? 46.271 -25.066 -5.417 1.00 89.81 364 LEU A C 1
ATOM 2790 O O . LEU A 1 364 ? 46.959 -24.235 -6.006 1.00 89.81 364 LEU A O 1
ATOM 2794 N N . GLU A 1 365 ? 45.065 -24.755 -4.926 1.00 91.62 365 GLU A N 1
ATOM 2795 C CA . GLU A 1 365 ? 44.481 -23.411 -5.046 1.00 91.62 365 GLU A CA 1
ATOM 2796 C C . GLU A 1 365 ? 45.252 -22.370 -4.212 1.00 91.62 365 GLU A C 1
ATOM 2798 O O . GLU A 1 365 ? 45.465 -21.244 -4.662 1.00 91.62 365 GLU A O 1
ATOM 2803 N N . GLU A 1 366 ? 45.732 -22.769 -3.033 1.00 90.25 366 GLU A N 1
ATOM 2804 C CA . GLU A 1 366 ? 46.623 -21.975 -2.183 1.00 90.25 366 GLU A CA 1
ATOM 2805 C C . GLU A 1 366 ? 47.975 -21.730 -2.852 1.00 90.25 366 GLU A C 1
ATOM 2807 O O . GLU A 1 366 ? 48.404 -20.583 -2.979 1.00 90.25 366 GLU A O 1
ATOM 2812 N N . ALA A 1 367 ? 48.626 -22.797 -3.320 1.00 89.19 367 ALA A N 1
ATOM 2813 C CA . ALA A 1 367 ? 49.920 -22.716 -3.987 1.00 89.19 367 ALA A CA 1
ATOM 2814 C C . ALA A 1 367 ? 49.836 -21.840 -5.243 1.00 89.19 367 ALA A C 1
ATOM 2816 O O . ALA A 1 367 ? 50.676 -20.967 -5.447 1.00 89.19 367 ALA A O 1
ATOM 2817 N N . TRP A 1 368 ? 48.775 -21.992 -6.041 1.00 92.25 368 TRP A N 1
ATOM 2818 C CA . TRP A 1 368 ? 48.559 -21.148 -7.211 1.00 92.25 368 TRP A CA 1
ATOM 2819 C C . TRP A 1 368 ? 48.357 -19.679 -6.843 1.00 92.25 368 TRP A C 1
ATOM 2821 O O . TRP A 1 368 ? 48.856 -18.814 -7.555 1.00 92.25 368 TRP A O 1
ATOM 2831 N N . PHE A 1 369 ? 47.694 -19.361 -5.727 1.00 88.56 369 PHE A N 1
ATOM 2832 C CA . PHE A 1 369 ? 47.605 -17.980 -5.240 1.00 88.56 369 PHE A CA 1
ATOM 2833 C C . PHE A 1 369 ? 48.983 -17.407 -4.876 1.00 88.56 369 PHE A C 1
ATOM 2835 O O . PHE A 1 369 ? 49.290 -16.275 -5.251 1.00 88.56 369 PHE A O 1
ATOM 2842 N N . LEU A 1 370 ? 49.838 -18.193 -4.215 1.00 86.75 370 LEU A N 1
ATOM 2843 C CA . LEU A 1 370 ? 51.200 -17.768 -3.871 1.00 86.75 370 LEU A CA 1
ATOM 2844 C C . LEU A 1 370 ? 52.096 -17.571 -5.103 1.00 86.75 370 LEU A C 1
ATOM 2846 O O . LEU A 1 370 ? 52.906 -16.647 -5.120 1.00 86.75 370 LEU A O 1
ATOM 2850 N N . ILE A 1 371 ? 51.925 -18.398 -6.137 1.00 84.94 371 ILE A N 1
ATOM 2851 C CA . ILE A 1 371 ? 52.654 -18.291 -7.411 1.00 84.94 371 ILE A CA 1
ATOM 2852 C C . ILE A 1 371 ? 52.145 -17.095 -8.227 1.00 84.94 371 ILE A C 1
ATOM 2854 O O . ILE A 1 371 ? 52.929 -16.258 -8.654 1.00 84.94 371 ILE A O 1
ATOM 2858 N N . SER A 1 372 ? 50.831 -17.002 -8.445 1.00 79.50 372 SER A N 1
ATOM 2859 C CA . SER A 1 372 ? 50.249 -16.071 -9.425 1.00 79.50 372 SER A CA 1
ATOM 2860 C C . SER A 1 372 ? 49.950 -14.677 -8.879 1.00 79.50 372 SER A C 1
ATOM 2862 O O . SER A 1 372 ? 50.046 -13.710 -9.626 1.00 79.50 372 SER A O 1
ATOM 2864 N N . HIS A 1 373 ? 49.574 -14.558 -7.601 1.00 77.50 373 HIS A N 1
ATOM 2865 C CA . HIS A 1 373 ? 49.126 -13.284 -7.024 1.00 77.50 373 HIS A CA 1
ATOM 2866 C C . HIS A 1 373 ? 50.119 -12.692 -6.031 1.00 77.50 373 HIS A C 1
ATOM 2868 O O . HIS A 1 373 ? 50.280 -11.476 -5.998 1.00 77.50 373 HIS A O 1
ATOM 2874 N N . LEU A 1 374 ? 50.794 -13.525 -5.232 1.00 79.19 374 LEU A N 1
ATOM 2875 C CA . LEU A 1 374 ? 51.838 -13.045 -4.316 1.00 79.19 374 LEU A CA 1
ATOM 2876 C C . LEU A 1 374 ? 53.255 -13.162 -4.889 1.00 79.19 374 LEU A C 1
ATOM 2878 O O . LEU A 1 374 ? 54.170 -12.557 -4.334 1.00 79.19 374 LEU A O 1
ATOM 2882 N N . ASN A 1 375 ? 53.423 -13.887 -6.000 1.00 78.81 375 ASN A N 1
ATOM 2883 C CA . ASN A 1 375 ? 54.687 -14.097 -6.709 1.00 78.81 375 ASN A CA 1
ATOM 2884 C C . ASN A 1 375 ? 55.862 -14.461 -5.779 1.00 78.81 375 ASN A C 1
ATOM 2886 O O . ASN A 1 375 ? 56.979 -13.963 -5.926 1.00 78.81 375 ASN A O 1
ATOM 2890 N N . CYS A 1 376 ? 55.591 -15.292 -4.770 1.00 82.25 376 CYS A N 1
ATOM 2891 C CA . CYS A 1 376 ? 56.537 -15.590 -3.693 1.00 82.25 376 CYS A CA 1
ATOM 2892 C C . CYS A 1 376 ? 56.893 -17.076 -3.567 1.00 82.25 376 CYS A C 1
ATOM 2894 O O . CYS A 1 376 ? 57.751 -17.410 -2.753 1.00 82.25 376 CYS A O 1
ATOM 2896 N N . LEU A 1 377 ? 56.289 -17.951 -4.379 1.00 87.12 377 LEU A N 1
ATOM 2897 C CA . LEU A 1 377 ? 56.528 -19.396 -4.385 1.00 87.12 377 LEU A CA 1
ATOM 2898 C C . LEU A 1 377 ? 57.012 -19.861 -5.766 1.00 87.12 377 LEU A C 1
ATOM 2900 O O . LEU A 1 377 ? 56.357 -19.585 -6.768 1.00 87.12 377 LEU A O 1
ATOM 2904 N N . ARG A 1 378 ? 58.123 -20.603 -5.810 1.00 88.75 378 ARG A N 1
ATOM 2905 C CA . ARG A 1 378 ? 58.591 -21.358 -6.984 1.00 88.75 378 ARG A CA 1
ATOM 2906 C C . ARG A 1 378 ? 58.427 -22.847 -6.725 1.00 88.75 378 ARG A C 1
ATOM 2908 O O . ARG A 1 378 ? 58.736 -23.305 -5.624 1.00 88.75 378 ARG A O 1
ATOM 2915 N N . VAL A 1 379 ? 57.936 -23.589 -7.715 1.00 90.31 379 VAL A N 1
ATOM 2916 C CA . VAL A 1 379 ? 57.583 -25.003 -7.539 1.00 90.31 379 VAL A CA 1
ATOM 2917 C C . VAL A 1 379 ? 58.475 -25.907 -8.374 1.00 90.31 379 VAL A C 1
ATOM 2919 O O . VAL A 1 379 ? 58.665 -25.653 -9.555 1.00 90.31 379 VAL A O 1
ATOM 2922 N N . PHE A 1 380 ? 58.976 -26.983 -7.775 1.00 90.25 380 PHE A N 1
ATOM 2923 C CA . PHE A 1 380 ? 59.839 -27.976 -8.409 1.00 90.25 380 PHE A CA 1
ATOM 2924 C C . PHE A 1 380 ? 59.151 -29.345 -8.448 1.00 90.25 380 PHE A C 1
ATOM 2926 O O . PHE A 1 380 ? 58.305 -29.663 -7.607 1.00 90.25 380 PHE A O 1
ATOM 2933 N N . ASN A 1 381 ? 59.482 -30.151 -9.456 1.00 85.88 381 ASN A N 1
ATOM 2934 C CA . ASN A 1 381 ? 59.019 -31.535 -9.560 1.00 85.88 381 ASN A CA 1
ATOM 2935 C C . ASN A 1 381 ? 59.964 -32.515 -8.833 1.00 85.88 381 ASN A C 1
ATOM 2937 O O . ASN A 1 381 ? 61.007 -32.128 -8.311 1.00 85.88 381 ASN A O 1
ATOM 2941 N N . CYS A 1 382 ? 59.626 -33.808 -8.842 1.00 79.31 382 CYS A N 1
ATOM 2942 C CA . CYS A 1 382 ? 60.420 -34.858 -8.189 1.00 79.31 382 CYS A CA 1
ATOM 2943 C C . CYS A 1 382 ? 61.860 -34.995 -8.718 1.00 79.31 382 CYS A C 1
ATOM 2945 O O . CYS A 1 382 ? 62.714 -35.516 -8.010 1.00 79.31 382 CYS A O 1
ATOM 2947 N N . ASN A 1 383 ? 62.142 -34.497 -9.925 1.00 82.56 383 ASN A N 1
ATOM 2948 C CA . ASN A 1 383 ? 63.471 -34.514 -10.539 1.00 82.56 383 ASN A CA 1
ATOM 2949 C C . ASN A 1 383 ? 64.232 -33.195 -10.307 1.00 82.56 383 ASN A C 1
ATOM 2951 O O . ASN A 1 383 ? 65.185 -32.913 -11.029 1.00 82.56 383 ASN A O 1
ATOM 2955 N N . GLN A 1 384 ? 63.789 -32.364 -9.352 1.00 83.19 384 GLN A N 1
ATOM 2956 C CA . GLN A 1 384 ? 64.367 -31.051 -9.029 1.00 83.19 384 GLN A CA 1
ATOM 2957 C C . GLN A 1 384 ? 64.369 -30.058 -10.201 1.00 83.19 384 GLN A C 1
ATOM 2959 O O . GLN A 1 384 ? 65.132 -29.094 -10.227 1.00 83.19 384 GLN A O 1
ATOM 2964 N N . LYS A 1 385 ? 63.477 -30.257 -11.176 1.00 87.00 385 LYS A N 1
ATOM 2965 C CA . LYS A 1 385 ? 63.271 -29.305 -12.265 1.00 87.00 385 LYS A CA 1
ATOM 2966 C C . LYS A 1 385 ? 62.160 -28.329 -11.890 1.00 87.00 385 LYS A C 1
ATOM 2968 O O . LYS A 1 385 ? 61.075 -28.753 -11.484 1.00 87.00 385 LYS A O 1
ATOM 2973 N N . GLU A 1 386 ? 62.431 -27.035 -12.048 1.00 90.12 386 GLU A N 1
ATOM 2974 C CA . GLU A 1 386 ? 61.448 -25.977 -11.811 1.00 90.12 386 GLU A CA 1
ATOM 2975 C C . GLU A 1 386 ? 60.278 -26.097 -12.798 1.00 90.12 386 GLU A C 1
ATOM 2977 O O . GLU A 1 386 ? 60.471 -26.281 -14.003 1.00 90.12 386 GLU A O 1
ATOM 2982 N N . ILE A 1 387 ? 59.060 -26.003 -12.272 1.00 89.50 387 ILE A N 1
ATOM 2983 C CA . ILE A 1 387 ? 57.810 -26.013 -13.021 1.00 89.50 387 ILE A CA 1
ATOM 2984 C C . ILE A 1 387 ? 57.406 -24.560 -13.258 1.00 89.50 387 ILE A C 1
ATOM 2986 O O . ILE A 1 387 ? 57.100 -23.825 -12.316 1.00 89.50 387 ILE A O 1
ATOM 2990 N N . ALA A 1 388 ? 57.355 -24.149 -14.524 1.00 87.81 388 ALA A N 1
ATOM 2991 C CA . ALA A 1 388 ? 56.912 -22.804 -14.875 1.00 87.81 388 ALA A CA 1
ATOM 2992 C C . ALA A 1 388 ? 55.438 -22.575 -14.461 1.00 87.81 388 ALA A C 1
ATOM 2994 O O . ALA A 1 388 ? 54.639 -23.514 -14.523 1.00 87.81 388 ALA A O 1
ATOM 2995 N N . PRO A 1 389 ? 55.017 -21.344 -14.105 1.00 86.94 389 PRO A N 1
ATOM 2996 C CA . PRO A 1 389 ? 53.648 -21.066 -13.650 1.00 86.94 389 PRO A CA 1
ATOM 2997 C C . PRO A 1 389 ? 52.543 -21.580 -14.590 1.00 86.94 389 PRO A C 1
ATOM 2999 O O . PRO A 1 389 ? 51.587 -22.214 -14.141 1.00 86.94 389 PRO A O 1
ATOM 3002 N N . ASP A 1 390 ? 52.691 -21.390 -15.903 1.00 82.31 390 ASP A N 1
ATOM 3003 C CA . ASP A 1 390 ? 51.714 -21.871 -16.892 1.00 82.31 390 ASP A CA 1
ATOM 3004 C C . ASP A 1 390 ? 51.658 -23.401 -16.985 1.00 82.31 390 ASP A C 1
ATOM 3006 O O . ASP A 1 390 ? 50.616 -23.995 -17.284 1.00 82.31 390 ASP A O 1
ATOM 3010 N N . GLU A 1 391 ? 52.785 -24.065 -16.739 1.00 85.81 391 GLU A N 1
ATOM 3011 C CA . GLU A 1 391 ? 52.857 -25.519 -16.640 1.00 85.81 391 GLU A CA 1
ATOM 3012 C C . GLU A 1 391 ? 52.196 -26.004 -15.345 1.00 85.81 391 GLU A C 1
ATOM 3014 O O . GLU A 1 391 ? 51.355 -26.901 -15.395 1.00 85.81 391 GLU A O 1
ATOM 3019 N N . PHE A 1 392 ? 52.448 -25.339 -14.214 1.00 89.25 392 PHE A N 1
ATOM 3020 C CA . PHE A 1 392 ? 51.807 -25.643 -12.935 1.00 89.25 392 PHE A CA 1
ATOM 3021 C C . PHE A 1 392 ? 50.278 -25.496 -13.002 1.00 89.25 392 PHE A C 1
ATOM 3023 O O . PHE A 1 392 ? 49.544 -26.362 -12.518 1.00 89.25 392 PHE A O 1
ATOM 3030 N N . LEU A 1 393 ? 49.768 -24.441 -13.649 1.00 83.69 393 LEU A N 1
ATOM 3031 C CA . LEU A 1 393 ? 48.330 -24.240 -13.849 1.00 83.69 393 LEU A CA 1
ATOM 3032 C C . LEU A 1 393 ? 47.710 -25.344 -14.717 1.00 83.69 393 LEU A C 1
ATOM 3034 O O . LEU A 1 393 ? 46.608 -25.821 -14.423 1.00 83.69 393 LEU A O 1
ATOM 3038 N N . ARG A 1 394 ? 48.397 -25.760 -15.790 1.00 83.00 394 ARG A N 1
ATOM 3039 C CA . ARG A 1 394 ? 47.948 -26.866 -16.652 1.00 83.00 394 ARG A CA 1
ATOM 3040 C C . ARG A 1 394 ? 47.923 -28.189 -15.892 1.00 83.00 394 ARG A C 1
ATOM 3042 O O . ARG A 1 394 ? 46.907 -28.884 -15.939 1.00 83.00 394 ARG A O 1
ATOM 3049 N N . LEU A 1 395 ? 48.982 -28.496 -15.144 1.00 85.06 395 LEU A N 1
ATOM 3050 C CA . LEU A 1 395 ? 49.060 -29.685 -14.295 1.00 85.06 395 LEU A CA 1
ATOM 3051 C C . LEU A 1 395 ? 47.955 -29.679 -13.232 1.00 85.06 395 LEU A C 1
ATOM 3053 O O . LEU A 1 395 ? 47.253 -30.673 -13.080 1.00 85.06 395 LEU A O 1
ATOM 3057 N N . SER A 1 396 ? 47.708 -28.544 -12.575 1.00 85.31 396 SER A N 1
ATOM 3058 C CA . SER A 1 396 ? 46.659 -28.410 -11.553 1.00 85.31 396 SER A CA 1
ATOM 3059 C C . SER A 1 396 ? 45.254 -28.663 -12.108 1.00 85.31 396 SER A C 1
ATOM 3061 O O . SER A 1 396 ? 44.457 -29.367 -11.488 1.00 85.31 396 SER A O 1
ATOM 3063 N N . LYS A 1 397 ? 44.950 -28.151 -13.310 1.00 81.12 397 LYS A N 1
ATOM 3064 C CA . LYS A 1 397 ? 43.680 -28.424 -14.011 1.00 81.12 397 LYS A CA 1
ATOM 3065 C C . LYS A 1 397 ? 43.544 -29.888 -14.437 1.00 81.12 397 LYS A C 1
ATOM 3067 O O . LYS A 1 397 ? 42.432 -30.410 -14.429 1.00 81.12 397 LYS A O 1
ATOM 3072 N N . SER A 1 398 ? 44.653 -30.530 -14.811 1.00 81.81 398 SER A N 1
ATOM 3073 C CA . SER A 1 398 ? 44.685 -31.951 -15.175 1.00 81.81 398 SER A CA 1
ATOM 3074 C C . SER A 1 398 ? 44.445 -32.848 -13.956 1.00 81.81 398 SER A C 1
ATOM 3076 O O . SER A 1 398 ? 43.561 -33.700 -13.974 1.00 81.81 398 SER A O 1
ATOM 3078 N N . MET A 1 399 ? 45.164 -32.596 -12.858 1.00 81.62 399 MET A N 1
ATOM 3079 C CA . MET A 1 399 ? 45.061 -33.376 -11.621 1.00 81.62 399 MET A CA 1
ATOM 3080 C C . MET A 1 399 ? 43.735 -33.146 -10.883 1.00 81.62 399 MET A C 1
ATOM 3082 O O . MET A 1 399 ? 43.218 -34.060 -10.241 1.00 81.62 399 MET A O 1
ATOM 3086 N N . ARG A 1 400 ? 43.153 -31.940 -10.976 1.00 78.38 400 ARG A N 1
ATOM 3087 C CA . ARG A 1 400 ? 41.871 -31.597 -10.345 1.00 78.38 400 ARG A CA 1
ATOM 3088 C C . ARG A 1 400 ? 40.914 -30.950 -11.361 1.00 78.38 400 ARG A C 1
ATOM 3090 O O . ARG A 1 400 ? 40.952 -29.738 -11.560 1.00 78.38 400 ARG A O 1
ATOM 3097 N N . PRO A 1 401 ? 39.961 -31.709 -11.938 1.00 69.31 401 PRO A N 1
ATOM 3098 C CA . PRO A 1 401 ? 39.079 -31.213 -13.005 1.00 69.31 401 PRO A CA 1
ATOM 3099 C C . PRO A 1 401 ? 38.233 -29.974 -12.660 1.00 69.31 401 PRO A C 1
ATOM 3101 O O . PRO A 1 401 ? 37.852 -29.223 -13.555 1.00 69.31 401 PRO A O 1
ATOM 3104 N N . ASN A 1 402 ? 37.947 -29.736 -11.373 1.00 69.25 402 ASN A N 1
ATOM 3105 C CA . ASN A 1 402 ? 37.176 -28.576 -10.897 1.00 69.25 402 ASN A CA 1
ATOM 3106 C C . ASN A 1 402 ? 38.059 -27.420 -10.390 1.00 69.25 402 ASN A C 1
ATOM 3108 O O . ASN A 1 402 ? 37.543 -26.476 -9.791 1.00 69.25 402 ASN A O 1
ATOM 3112 N N . PHE A 1 403 ? 39.375 -27.484 -10.615 1.00 79.81 403 PHE A N 1
ATOM 3113 C CA . PHE A 1 403 ? 40.353 -26.539 -10.075 1.00 79.81 403 PHE A CA 1
ATOM 3114 C C . PHE A 1 403 ? 39.990 -25.074 -10.341 1.00 79.81 403 PHE A C 1
ATOM 3116 O O . PHE A 1 403 ? 40.072 -24.248 -9.443 1.00 79.81 403 PHE A O 1
ATOM 3123 N N . SER A 1 404 ? 39.528 -24.736 -11.549 1.00 75.50 404 SER A N 1
ATOM 3124 C CA . SER A 1 404 ? 39.206 -23.343 -11.899 1.00 75.50 404 SER A CA 1
ATOM 3125 C C . SER A 1 404 ? 38.053 -22.762 -11.078 1.00 75.50 404 SER A C 1
ATOM 3127 O O . SER A 1 404 ? 38.110 -21.601 -10.686 1.00 75.50 404 SER A O 1
ATOM 3129 N N . SER A 1 405 ? 37.034 -23.569 -10.783 1.00 67.94 405 SER A N 1
ATOM 3130 C CA . SER A 1 405 ? 35.891 -23.138 -9.971 1.00 67.94 405 SER A CA 1
ATOM 3131 C C . SER A 1 405 ? 36.269 -23.008 -8.501 1.00 67.94 405 SER A C 1
ATOM 3133 O O . SER A 1 405 ? 35.896 -22.039 -7.847 1.00 67.94 405 SER A O 1
ATOM 3135 N N . LEU A 1 406 ? 37.047 -23.968 -8.002 1.00 73.06 406 LEU A N 1
ATOM 3136 C CA . LEU A 1 406 ? 37.559 -23.961 -6.637 1.00 73.06 406 LEU A CA 1
ATOM 3137 C C . LEU A 1 406 ? 38.472 -22.755 -6.405 1.00 73.06 406 LEU A C 1
ATOM 3139 O O . LEU A 1 406 ? 38.257 -21.988 -5.470 1.00 73.06 406 LEU A O 1
ATOM 3143 N N . TYR A 1 407 ? 39.403 -22.509 -7.326 1.00 82.00 407 TYR A N 1
ATOM 3144 C CA . TYR A 1 407 ? 40.317 -21.382 -7.241 1.00 82.00 407 TYR A CA 1
ATOM 3145 C C . TYR A 1 407 ? 39.606 -20.027 -7.310 1.00 82.00 407 TYR A C 1
ATOM 3147 O O . TYR A 1 407 ? 39.960 -19.122 -6.565 1.00 82.00 407 TYR A O 1
ATOM 3155 N N . ALA A 1 408 ? 38.581 -19.868 -8.151 1.00 69.94 408 ALA A N 1
ATOM 3156 C CA . ALA A 1 408 ? 37.853 -18.603 -8.238 1.00 69.94 408 ALA A CA 1
ATOM 3157 C C . ALA A 1 408 ? 37.110 -18.257 -6.937 1.00 69.94 408 ALA A C 1
ATOM 3159 O O . ALA A 1 408 ? 37.112 -17.105 -6.505 1.00 69.94 408 ALA A O 1
ATOM 3160 N N . VAL A 1 409 ? 36.512 -19.257 -6.283 1.00 69.19 409 VAL A N 1
ATOM 3161 C CA . VAL A 1 409 ? 35.867 -19.064 -4.978 1.00 69.19 409 VAL A CA 1
ATOM 3162 C C . VAL A 1 409 ? 36.909 -18.844 -3.880 1.00 69.19 409 VAL A C 1
ATOM 3164 O O . VAL A 1 409 ? 36.733 -17.963 -3.039 1.00 69.19 409 VAL A O 1
ATOM 3167 N N . TYR A 1 410 ? 38.018 -19.587 -3.915 1.00 83.31 410 TYR A N 1
ATOM 3168 C CA . TYR A 1 410 ? 39.154 -19.365 -3.023 1.00 83.31 410 TYR A CA 1
ATOM 3169 C C . TYR A 1 410 ? 39.672 -17.922 -3.141 1.00 83.31 410 TYR A C 1
ATOM 3171 O O . TYR A 1 410 ? 39.826 -17.237 -2.132 1.00 83.31 410 TYR A O 1
ATOM 3179 N N . PHE A 1 411 ? 39.850 -17.427 -4.369 1.00 77.00 411 PHE A N 1
ATOM 3180 C CA . PHE A 1 411 ? 40.275 -16.061 -4.660 1.00 77.00 411 PHE A CA 1
ATOM 3181 C C . PHE A 1 411 ? 39.276 -15.026 -4.133 1.00 77.00 411 PHE A C 1
ATOM 3183 O O . PHE A 1 411 ? 39.686 -14.091 -3.452 1.00 77.00 411 PHE A O 1
ATOM 3190 N N . HIS A 1 412 ? 37.973 -15.222 -4.365 1.00 73.19 412 HIS A N 1
ATOM 3191 C CA . HIS A 1 412 ? 36.923 -14.325 -3.872 1.00 73.19 412 HIS A CA 1
ATOM 3192 C C . HIS A 1 412 ? 36.930 -14.183 -2.345 1.00 73.19 412 HIS A C 1
ATOM 3194 O O . HIS A 1 412 ? 36.801 -13.084 -1.803 1.00 73.19 412 HIS A O 1
ATOM 3200 N N . PHE A 1 413 ? 37.063 -15.295 -1.620 1.00 74.00 413 PHE A N 1
ATOM 3201 C CA . PHE A 1 413 ? 37.087 -15.238 -0.162 1.00 74.00 413 PHE A CA 1
ATOM 3202 C C . PHE A 1 413 ? 38.423 -14.711 0.368 1.00 74.00 413 PHE A C 1
ATOM 3204 O O . PHE A 1 413 ? 38.418 -13.925 1.320 1.00 74.00 413 PHE A O 1
ATOM 3211 N N . ARG A 1 414 ? 39.551 -15.034 -0.284 1.00 77.56 414 ARG A N 1
ATOM 3212 C CA . ARG A 1 414 ? 40.858 -14.446 0.047 1.00 77.56 414 ARG A CA 1
ATOM 3213 C C . ARG A 1 414 ? 40.877 -12.937 -0.177 1.00 77.56 414 ARG A C 1
ATOM 3215 O O . ARG A 1 414 ? 41.385 -12.223 0.683 1.00 77.56 414 ARG A O 1
ATOM 3222 N N . SER A 1 415 ? 40.279 -12.432 -1.258 1.00 66.06 415 SER A N 1
ATOM 3223 C CA . SER A 1 415 ? 40.203 -10.991 -1.539 1.00 66.06 415 SER A CA 1
ATOM 3224 C C . SER A 1 415 ? 39.333 -10.237 -0.527 1.00 66.06 415 SER A C 1
ATOM 3226 O O . SER A 1 415 ? 39.489 -9.033 -0.348 1.00 66.06 415 SER A O 1
ATOM 3228 N N . LYS A 1 416 ? 38.446 -10.953 0.179 1.00 68.31 416 LYS A N 1
ATOM 3229 C CA . LYS A 1 416 ? 37.650 -10.458 1.313 1.00 68.31 416 LYS A CA 1
ATOM 3230 C C . LYS A 1 416 ? 38.281 -10.752 2.684 1.00 68.31 416 LYS A C 1
ATOM 3232 O O . LYS A 1 416 ? 37.620 -10.577 3.705 1.00 68.31 416 LYS A O 1
ATOM 3237 N N . ASN A 1 417 ? 39.550 -11.165 2.721 1.00 72.75 417 ASN A N 1
ATOM 3238 C CA . ASN A 1 417 ? 40.330 -11.449 3.933 1.00 72.75 417 ASN A CA 1
ATOM 3239 C C . ASN A 1 417 ? 39.791 -12.593 4.807 1.00 72.75 417 ASN A C 1
ATOM 3241 O O . ASN A 1 417 ? 39.972 -12.582 6.025 1.00 72.75 417 ASN A O 1
ATOM 3245 N N . TRP A 1 418 ? 39.130 -13.585 4.212 1.00 79.69 418 TRP A N 1
ATOM 3246 C CA . TRP A 1 418 ? 38.862 -14.846 4.905 1.00 79.69 418 TRP A CA 1
ATOM 3247 C C . TRP A 1 418 ? 40.083 -15.758 4.818 1.00 79.69 418 TRP A C 1
ATOM 3249 O O . TRP A 1 418 ? 40.705 -15.864 3.761 1.00 79.69 418 TRP A O 1
ATOM 3259 N N . ILE A 1 419 ? 40.406 -16.445 5.913 1.00 82.88 419 ILE A N 1
ATOM 3260 C CA . ILE A 1 419 ? 41.346 -17.566 5.882 1.00 82.88 419 ILE A CA 1
ATOM 3261 C C . ILE A 1 419 ? 40.557 -18.805 5.474 1.00 82.88 419 ILE A C 1
ATOM 3263 O O . ILE A 1 419 ? 39.495 -19.086 6.027 1.00 82.88 419 ILE A O 1
ATOM 3267 N N . ILE A 1 420 ? 41.042 -19.521 4.466 1.00 88.81 420 ILE A N 1
ATOM 3268 C CA . ILE A 1 420 ? 40.327 -20.650 3.874 1.00 88.81 420 ILE A CA 1
ATOM 3269 C C . ILE A 1 420 ? 41.106 -21.926 4.150 1.00 88.81 420 ILE A C 1
ATOM 3271 O O . ILE A 1 420 ? 42.262 -22.035 3.759 1.00 88.81 420 ILE A O 1
ATOM 3275 N N . ALA A 1 421 ? 40.452 -22.897 4.779 1.00 84.00 421 ALA A N 1
ATOM 3276 C CA . ALA A 1 421 ? 40.987 -24.240 4.970 1.00 84.00 421 ALA A CA 1
ATOM 3277 C C . ALA A 1 421 ? 40.205 -25.262 4.133 1.00 84.00 421 ALA A C 1
ATOM 3279 O O . ALA A 1 421 ? 39.053 -25.025 3.750 1.00 84.00 421 ALA A O 1
ATOM 3280 N N . GLN A 1 422 ? 40.809 -26.428 3.881 1.00 82.31 422 GLN A N 1
ATOM 3281 C CA . GLN A 1 422 ? 40.097 -27.544 3.255 1.00 82.31 422 GLN A CA 1
ATOM 3282 C C . GLN A 1 422 ? 38.945 -28.025 4.144 1.00 82.31 422 GLN A C 1
ATOM 3284 O O . GLN A 1 422 ? 39.124 -28.271 5.336 1.00 82.31 422 GLN A O 1
ATOM 3289 N N . GLY A 1 423 ? 37.763 -28.191 3.548 1.00 76.44 423 GLY A N 1
ATOM 3290 C CA . GLY A 1 423 ? 36.559 -28.629 4.255 1.00 76.44 423 GLY A CA 1
ATOM 3291 C C . GLY A 1 423 ? 36.306 -30.133 4.257 1.00 76.44 423 GLY A C 1
ATOM 3292 O O . GLY A 1 423 ? 35.238 -30.559 4.694 1.00 76.44 423 GLY A O 1
ATOM 3293 N N . THR A 1 424 ? 37.263 -30.943 3.796 1.00 71.12 424 THR A N 1
ATOM 3294 C CA . THR A 1 424 ? 37.116 -32.399 3.623 1.00 71.12 424 THR A CA 1
ATOM 3295 C C . THR A 1 424 ? 36.709 -33.112 4.911 1.00 71.12 424 THR A C 1
ATOM 3297 O O . THR A 1 424 ? 35.820 -33.957 4.872 1.00 71.12 424 THR A O 1
ATOM 3300 N N . ASN A 1 425 ? 37.246 -32.692 6.061 1.00 61.81 425 ASN A N 1
ATOM 3301 C CA . ASN A 1 425 ? 36.874 -33.217 7.384 1.00 61.81 425 ASN A CA 1
ATOM 3302 C C . ASN A 1 425 ? 35.404 -32.952 7.773 1.00 61.81 425 ASN A C 1
ATOM 3304 O O . ASN A 1 425 ? 34.887 -33.596 8.679 1.00 61.81 425 ASN A O 1
ATOM 3308 N N . TYR A 1 426 ? 34.733 -32.012 7.099 1.00 61.88 426 TYR A N 1
ATOM 3309 C CA . TYR A 1 426 ? 33.334 -31.631 7.326 1.00 61.88 426 TYR A CA 1
ATOM 3310 C C . TYR A 1 426 ? 32.426 -31.964 6.127 1.00 61.88 426 TYR A C 1
ATOM 3312 O O . TYR A 1 426 ? 31.271 -31.547 6.095 1.00 61.88 426 TYR A O 1
ATOM 3320 N N . GLY A 1 427 ? 32.937 -32.678 5.116 1.00 59.69 427 GLY A N 1
ATOM 3321 C CA . GLY A 1 427 ? 32.174 -33.039 3.916 1.00 59.69 427 GLY A CA 1
ATOM 3322 C C . GLY A 1 427 ? 31.813 -31.862 2.995 1.00 59.69 427 GLY A C 1
ATOM 3323 O O . GLY A 1 427 ? 30.868 -31.975 2.210 1.00 59.69 427 GLY A O 1
ATOM 3324 N N . VAL A 1 428 ? 32.537 -30.739 3.079 1.00 68.19 428 VAL A N 1
ATOM 3325 C CA . VAL A 1 428 ? 32.329 -29.526 2.260 1.00 68.19 428 VAL A CA 1
ATOM 3326 C C . VAL A 1 428 ? 33.616 -29.118 1.532 1.00 68.19 428 VAL A C 1
ATOM 3328 O O . VAL A 1 428 ? 34.690 -29.637 1.829 1.00 68.19 428 VAL A O 1
ATOM 3331 N N . ASP A 1 429 ? 33.533 -28.208 0.558 1.00 78.25 429 ASP A N 1
ATOM 3332 C CA . ASP A 1 429 ? 34.698 -27.835 -0.256 1.00 78.25 429 ASP A CA 1
ATOM 3333 C C . ASP A 1 429 ? 35.689 -26.968 0.540 1.00 78.25 429 ASP A C 1
ATOM 3335 O O . ASP A 1 429 ? 36.877 -27.294 0.608 1.00 78.25 429 ASP A O 1
ATOM 3339 N N . TYR A 1 430 ? 35.198 -25.919 1.212 1.00 83.88 430 TYR A N 1
ATOM 3340 C CA . TYR A 1 430 ? 36.009 -25.029 2.048 1.00 83.88 430 TYR A CA 1
ATOM 3341 C C . TYR A 1 430 ? 35.376 -24.736 3.401 1.00 83.88 430 TYR A C 1
ATOM 3343 O O . TYR A 1 430 ? 34.169 -24.855 3.603 1.00 83.88 430 TYR A O 1
ATOM 3351 N N . VAL A 1 431 ? 36.216 -24.280 4.321 1.00 80.50 431 VAL A N 1
ATOM 3352 C CA . VAL A 1 431 ? 35.803 -23.726 5.606 1.00 80.50 431 VAL A CA 1
ATOM 3353 C C . VAL A 1 431 ? 36.427 -22.346 5.752 1.00 80.50 431 VAL A C 1
ATOM 3355 O O . VAL A 1 431 ? 37.633 -22.191 5.555 1.00 80.50 431 VAL A O 1
ATOM 3358 N N . LEU A 1 432 ? 35.604 -21.346 6.077 1.00 81.56 432 LEU A N 1
ATOM 3359 C CA . LEU A 1 432 ? 36.055 -19.963 6.207 1.00 81.56 432 LEU A CA 1
ATOM 3360 C C . LEU A 1 432 ? 36.273 -19.604 7.665 1.00 81.56 432 LEU A C 1
ATOM 3362 O O . LEU A 1 432 ? 35.357 -19.686 8.489 1.00 81.56 432 LEU A O 1
ATOM 3366 N N . TYR A 1 433 ? 37.478 -19.139 7.946 1.00 76.88 433 TYR A N 1
ATOM 3367 C CA . TYR A 1 433 ? 37.869 -18.625 9.234 1.00 76.88 433 TYR A CA 1
ATOM 3368 C C . TYR A 1 433 ? 38.018 -17.112 9.183 1.00 76.88 433 TYR A C 1
ATOM 3370 O O . TYR A 1 433 ? 38.607 -16.567 8.240 1.00 76.88 433 TYR A O 1
ATOM 3378 N N . PRO A 1 434 ? 37.495 -16.420 10.201 1.00 73.56 434 PRO A N 1
ATOM 3379 C CA . PRO A 1 434 ? 37.718 -14.999 10.321 1.00 73.56 434 PRO A CA 1
ATOM 3380 C C . PRO A 1 434 ? 39.214 -14.697 10.577 1.00 73.56 434 PRO A C 1
ATOM 3382 O O . PRO A 1 434 ? 39.746 -13.709 10.074 1.00 73.56 434 PRO A O 1
ATOM 3385 N N . ASP A 1 435 ? 39.911 -15.551 11.314 1.00 74.94 435 ASP A N 1
ATOM 3386 C CA . ASP A 1 435 ? 41.316 -15.385 11.706 1.00 74.94 435 ASP A CA 1
ATOM 3387 C C . ASP A 1 435 ? 42.009 -16.758 11.754 1.00 74.94 435 ASP A C 1
ATOM 3389 O O . ASP A 1 435 ? 41.400 -17.754 11.360 1.00 74.94 435 ASP A O 1
ATOM 3393 N N . LEU A 1 436 ? 43.277 -16.840 12.165 1.00 71.75 436 LEU A N 1
ATOM 3394 C CA . LEU A 1 436 ? 44.042 -18.091 12.143 1.00 71.75 436 LEU A CA 1
ATOM 3395 C C . LEU A 1 436 ? 43.273 -19.234 12.840 1.00 71.75 436 LEU A C 1
ATOM 3397 O O . LEU A 1 436 ? 42.780 -19.040 13.954 1.00 71.75 436 LEU A O 1
ATOM 3401 N N . PRO A 1 437 ? 43.186 -20.441 12.239 1.00 68.50 437 PRO A N 1
ATOM 3402 C CA . PRO A 1 437 ? 42.447 -21.569 12.818 1.00 68.50 437 PRO A CA 1
ATOM 3403 C C . PRO A 1 437 ? 42.930 -22.018 14.205 1.00 68.50 437 PRO A C 1
ATOM 3405 O O . PRO A 1 437 ? 42.193 -22.697 14.912 1.00 68.50 437 PRO A O 1
ATOM 3408 N N . SER A 1 438 ? 44.155 -21.653 14.593 1.00 63.56 438 SER A N 1
ATOM 3409 C CA . SER A 1 438 ? 44.700 -21.861 15.940 1.00 63.56 438 SER A CA 1
ATOM 3410 C C . SER A 1 438 ? 44.121 -20.906 16.993 1.00 63.56 438 SER A C 1
ATOM 3412 O O . SER A 1 438 ? 44.289 -21.153 18.182 1.00 63.56 438 SER A O 1
ATOM 3414 N N . VAL A 1 439 ? 43.452 -19.827 16.570 1.00 61.53 439 VAL A N 1
ATOM 3415 C CA . VAL A 1 439 ? 42.972 -18.731 17.428 1.00 61.53 439 VAL A CA 1
ATOM 3416 C C . VAL A 1 439 ? 41.444 -18.629 17.432 1.00 61.53 439 VAL A C 1
ATOM 3418 O O . VAL A 1 439 ? 40.858 -18.275 18.453 1.00 61.53 439 VAL A O 1
ATOM 3421 N N . VAL A 1 440 ? 40.773 -18.932 16.314 1.00 64.19 440 VAL A N 1
ATOM 3422 C CA . VAL A 1 440 ? 39.313 -18.777 16.177 1.00 64.19 440 VAL A CA 1
ATOM 3423 C C . VAL A 1 440 ? 38.640 -19.973 15.512 1.00 64.19 440 VAL A C 1
ATOM 3425 O O . VAL A 1 440 ? 39.218 -20.668 14.677 1.00 64.19 440 VAL A O 1
ATOM 3428 N N . HIS A 1 441 ? 37.357 -20.168 15.820 1.00 69.94 441 HIS A N 1
ATOM 3429 C CA . HIS A 1 441 ? 36.519 -21.124 15.104 1.00 69.94 441 HIS A CA 1
ATOM 3430 C C . HIS A 1 441 ? 36.076 -20.574 13.743 1.00 69.94 441 HIS A C 1
ATOM 3432 O O . HIS A 1 441 ? 35.890 -19.372 13.549 1.00 69.94 441 HIS A O 1
ATOM 3438 N N . SER A 1 442 ? 35.874 -21.474 12.786 1.00 69.00 442 SER A N 1
ATOM 3439 C CA . SER A 1 442 ? 35.376 -21.108 11.462 1.00 69.00 442 SER A CA 1
ATOM 3440 C C . SER A 1 442 ? 33.927 -20.643 11.508 1.00 69.00 442 SER A C 1
ATOM 3442 O O . SER A 1 442 ? 33.110 -21.293 12.159 1.00 69.00 442 SER A O 1
ATOM 3444 N N . SER A 1 443 ? 33.597 -19.617 10.729 1.00 66.62 443 SER A N 1
ATOM 3445 C CA . SER A 1 443 ? 32.255 -19.033 10.661 1.00 66.62 443 SER A CA 1
ATOM 3446 C C . SER A 1 443 ? 31.356 -19.708 9.625 1.00 66.62 443 SER A C 1
ATOM 3448 O O . SER A 1 443 ? 30.147 -19.800 9.829 1.00 66.62 443 SER A O 1
ATOM 3450 N N . TYR A 1 444 ? 31.935 -20.201 8.525 1.00 68.12 444 TYR A N 1
ATOM 3451 C CA . TYR A 1 444 ? 31.155 -20.717 7.402 1.00 68.12 444 TYR A CA 1
ATOM 3452 C C . TYR A 1 444 ? 31.689 -22.041 6.869 1.00 68.12 444 TYR A C 1
ATOM 3454 O O . TYR A 1 444 ? 32.899 -22.230 6.725 1.00 68.12 444 TYR A O 1
ATOM 3462 N N . LEU A 1 445 ? 30.758 -22.928 6.525 1.00 64.19 445 LEU A N 1
ATOM 3463 C CA . LEU A 1 445 ? 31.002 -24.089 5.676 1.00 64.19 445 LEU A CA 1
ATOM 3464 C C . LEU A 1 445 ? 30.649 -23.708 4.239 1.00 64.19 445 LEU A C 1
ATOM 3466 O O . LEU A 1 445 ? 29.534 -23.257 3.990 1.00 64.19 445 LEU A O 1
ATOM 3470 N N . VAL A 1 446 ? 31.563 -23.888 3.292 1.00 65.69 446 VAL A N 1
ATOM 3471 C CA . VAL A 1 446 ? 31.364 -23.478 1.897 1.00 65.69 446 VAL A CA 1
ATOM 3472 C C . VAL A 1 446 ? 31.305 -24.700 0.999 1.00 65.69 446 VAL A C 1
ATOM 3474 O O . VAL A 1 446 ? 32.238 -25.502 0.950 1.00 65.69 446 VAL A O 1
ATOM 3477 N N . VAL A 1 447 ? 30.215 -24.799 0.243 1.00 67.06 447 VAL A N 1
ATOM 3478 C CA . VAL A 1 447 ? 30.020 -25.807 -0.802 1.00 67.06 447 VAL A CA 1
ATOM 3479 C C . VAL A 1 447 ? 30.043 -25.107 -2.156 1.00 67.06 447 VAL A C 1
ATOM 3481 O O . VAL A 1 447 ? 29.261 -24.187 -2.403 1.00 67.06 447 VAL A O 1
ATOM 3484 N N . ILE A 1 448 ? 30.942 -25.540 -3.035 1.00 66.81 448 ILE A N 1
ATOM 3485 C CA . ILE A 1 448 ? 31.198 -24.938 -4.342 1.00 66.81 448 ILE A CA 1
ATOM 3486 C C . ILE A 1 448 ? 30.566 -25.807 -5.418 1.00 66.81 448 ILE A C 1
ATOM 3488 O O . ILE A 1 448 ? 30.861 -26.999 -5.558 1.00 66.81 448 ILE A O 1
ATOM 3492 N N . ARG A 1 449 ? 29.704 -25.200 -6.236 1.00 61.72 449 ARG A N 1
ATOM 3493 C CA . ARG A 1 449 ? 29.118 -25.867 -7.398 1.00 61.72 449 ARG A CA 1
ATOM 3494 C C . ARG A 1 449 ? 29.684 -25.297 -8.696 1.00 61.72 449 ARG A C 1
ATOM 3496 O O . ARG A 1 449 ? 29.379 -24.157 -9.050 1.00 61.72 449 ARG A O 1
ATOM 3503 N N . PRO A 1 450 ? 30.497 -26.076 -9.432 1.00 51.53 450 PRO A N 1
ATOM 3504 C CA . PRO A 1 450 ? 30.898 -25.693 -10.774 1.00 51.53 450 PRO A CA 1
ATOM 3505 C C . PRO A 1 450 ? 29.683 -25.793 -11.697 1.00 51.53 450 PRO A C 1
ATOM 3507 O O . PRO A 1 450 ? 29.002 -26.819 -11.717 1.00 51.53 450 PRO A O 1
ATOM 3510 N N . ASN A 1 451 ? 29.423 -24.757 -12.491 1.00 45.31 451 ASN A N 1
ATOM 3511 C CA . ASN A 1 451 ? 28.367 -24.786 -13.498 1.00 45.31 451 ASN A CA 1
ATOM 3512 C C . ASN A 1 451 ? 28.848 -25.520 -14.764 1.00 45.31 451 ASN A C 1
ATOM 3514 O O . ASN A 1 451 ? 28.978 -24.948 -15.842 1.00 45.31 451 ASN A O 1
ATOM 3518 N N . LEU A 1 452 ? 29.198 -26.796 -14.607 1.00 38.34 452 LEU A N 1
ATOM 3519 C CA . LEU A 1 452 ? 29.474 -27.698 -15.715 1.00 38.34 452 LEU A CA 1
ATOM 3520 C C . LEU A 1 452 ? 28.318 -28.686 -15.792 1.00 38.34 452 LEU A C 1
ATOM 3522 O O . LEU A 1 452 ? 28.194 -29.574 -14.950 1.00 38.34 452 LEU A O 1
ATOM 3526 N N . ILE A 1 453 ? 27.514 -28.565 -16.846 1.00 38.09 453 ILE A N 1
ATOM 3527 C CA . ILE A 1 453 ? 26.692 -29.658 -17.363 1.00 38.09 453 ILE A CA 1
ATOM 3528 C C . ILE A 1 453 ? 27.670 -30.749 -17.830 1.00 38.09 453 ILE A C 1
ATOM 3530 O O . ILE A 1 453 ? 28.017 -30.860 -19.001 1.00 38.09 453 ILE A O 1
ATOM 3534 N N . ARG A 1 454 ? 28.204 -31.531 -16.894 1.00 34.62 454 ARG A N 1
ATOM 3535 C CA . ARG A 1 454 ? 28.774 -32.845 -17.176 1.00 34.62 454 ARG A CA 1
ATOM 3536 C C . ARG A 1 454 ? 27.782 -33.860 -16.635 1.00 34.62 454 ARG A C 1
ATOM 3538 O O . ARG A 1 454 ? 27.445 -33.828 -15.452 1.00 34.62 454 ARG A O 1
ATOM 3545 N N . LYS A 1 455 ? 27.297 -34.720 -17.537 1.00 34.56 455 LYS A N 1
ATOM 3546 C CA . LYS A 1 455 ? 26.406 -35.853 -17.260 1.00 34.56 455 LYS A CA 1
ATOM 3547 C C . LYS A 1 455 ? 26.811 -36.532 -15.944 1.00 34.56 455 LYS A C 1
ATOM 3549 O O . LYS A 1 455 ? 27.941 -36.994 -15.825 1.00 34.56 455 LYS A O 1
ATOM 3554 N N . GLY A 1 456 ? 25.892 -36.585 -14.979 1.00 35.16 456 GLY A N 1
ATOM 3555 C CA . GLY A 1 456 ? 25.995 -37.504 -13.841 1.00 35.16 456 GLY A CA 1
ATOM 3556 C C . GLY A 1 456 ? 26.236 -36.916 -12.448 1.00 35.16 456 GLY A C 1
ATOM 3557 O O . GLY A 1 456 ? 26.357 -37.702 -11.514 1.00 35.16 456 GLY A O 1
ATOM 3558 N N . ARG A 1 457 ? 26.271 -35.590 -12.234 1.00 37.41 457 ARG A N 1
ATOM 3559 C CA . ARG A 1 457 ? 26.188 -35.045 -10.860 1.00 37.41 457 ARG A CA 1
ATOM 3560 C C . ARG A 1 457 ? 24.793 -34.524 -10.552 1.00 37.41 457 ARG A C 1
ATOM 3562 O O . ARG A 1 457 ? 24.265 -33.677 -11.263 1.00 37.41 457 ARG A O 1
ATOM 3569 N N . CYS A 1 458 ? 24.225 -35.076 -9.481 1.00 35.59 458 CYS A N 1
ATOM 3570 C CA . CYS A 1 458 ? 22.878 -34.791 -9.012 1.00 35.59 458 CYS A CA 1
ATOM 3571 C C . CYS A 1 458 ? 22.728 -33.282 -8.725 1.00 35.59 458 CYS A C 1
ATOM 3573 O O . CYS A 1 458 ? 23.602 -32.723 -8.047 1.00 35.59 458 CYS A O 1
ATOM 3575 N N . PRO A 1 459 ? 21.669 -32.612 -9.222 1.00 44.06 459 PRO A N 1
ATOM 3576 C CA . PRO A 1 459 ? 21.372 -31.232 -8.853 1.00 44.06 459 PRO A CA 1
ATOM 3577 C C . PRO A 1 459 ? 21.263 -31.107 -7.329 1.00 44.06 459 PRO A C 1
ATOM 3579 O O . PRO A 1 459 ? 21.030 -32.089 -6.619 1.00 44.06 459 PRO A O 1
ATOM 3582 N N . LEU A 1 460 ? 21.488 -29.902 -6.802 1.00 40.28 460 LEU A N 1
ATOM 3583 C CA . LEU A 1 460 ? 21.440 -29.635 -5.366 1.00 40.28 460 LEU A CA 1
ATOM 3584 C C . LEU A 1 460 ? 19.980 -29.703 -4.894 1.00 40.28 460 LEU A C 1
ATOM 3586 O O . LEU A 1 460 ? 19.291 -28.701 -4.776 1.00 40.28 460 LEU A O 1
ATOM 3590 N N . ILE A 1 461 ? 19.499 -30.926 -4.699 1.00 40.41 461 ILE A N 1
ATOM 3591 C CA . ILE A 1 461 ? 18.159 -31.227 -4.213 1.00 40.41 461 ILE A CA 1
ATOM 3592 C C . ILE A 1 461 ? 18.052 -30.845 -2.737 1.00 40.41 461 ILE A C 1
ATOM 3594 O O . ILE A 1 461 ? 19.041 -30.891 -2.001 1.00 40.41 461 ILE A O 1
ATOM 3598 N N . PHE A 1 462 ? 16.840 -30.513 -2.293 1.00 37.22 462 PHE A N 1
ATOM 3599 C CA . PHE A 1 462 ? 16.543 -30.079 -0.924 1.00 37.22 462 PHE A CA 1
ATOM 3600 C C . PHE A 1 462 ? 17.172 -30.985 0.150 1.00 37.22 462 PHE A C 1
ATOM 3602 O O . PHE A 1 462 ? 17.719 -30.505 1.140 1.00 37.22 462 PHE A O 1
ATOM 3609 N N . ARG A 1 463 ? 17.208 -32.300 -0.099 1.00 39.41 463 ARG A N 1
ATOM 3610 C CA . ARG A 1 463 ? 17.851 -33.300 0.766 1.00 39.41 463 ARG A CA 1
ATOM 3611 C C . ARG A 1 463 ? 19.336 -33.012 1.036 1.00 39.41 463 ARG A C 1
ATOM 3613 O O . ARG A 1 463 ? 19.785 -33.182 2.165 1.00 39.41 463 ARG A O 1
ATOM 3620 N N . ASN A 1 464 ? 20.083 -32.539 0.040 1.00 42.78 464 ASN A N 1
ATOM 3621 C CA . ASN A 1 464 ? 21.507 -32.231 0.179 1.00 42.78 464 ASN A CA 1
ATOM 3622 C C . ASN A 1 464 ? 21.712 -30.930 0.976 1.00 42.78 464 ASN A C 1
ATOM 3624 O O . ASN A 1 464 ? 22.560 -30.895 1.862 1.00 42.78 464 ASN A O 1
ATOM 3628 N N . LEU A 1 465 ? 20.892 -29.898 0.729 1.00 46.75 465 LEU A N 1
ATOM 3629 C CA . LEU A 1 465 ? 20.853 -28.658 1.527 1.00 46.75 465 LEU A CA 1
ATOM 3630 C C . LEU A 1 465 ? 20.499 -28.932 2.993 1.00 46.75 465 LEU A C 1
ATOM 3632 O O . LEU A 1 465 ? 21.160 -28.414 3.888 1.00 46.75 465 LEU A O 1
ATOM 3636 N N . ALA A 1 466 ? 19.524 -29.808 3.243 1.00 42.31 466 ALA A N 1
ATOM 3637 C CA . ALA A 1 466 ? 19.121 -30.215 4.585 1.00 42.31 466 ALA A CA 1
ATOM 3638 C C . ALA A 1 466 ? 20.208 -31.022 5.321 1.00 42.31 466 ALA A C 1
ATOM 3640 O O . ALA A 1 466 ? 20.305 -30.948 6.545 1.00 42.31 466 ALA A O 1
ATOM 3641 N N . CYS A 1 467 ? 21.034 -31.798 4.611 1.00 44.50 467 CYS A N 1
ATOM 3642 C CA . CYS A 1 467 ? 22.198 -32.468 5.201 1.00 44.50 467 CYS A CA 1
ATOM 3643 C C . CYS A 1 467 ? 23.311 -31.471 5.556 1.00 44.50 467 CYS A C 1
ATOM 3645 O O . CYS A 1 467 ? 23.837 -31.539 6.664 1.00 44.50 467 CYS A O 1
ATOM 3647 N N . TYR A 1 468 ? 23.633 -30.520 4.670 1.00 48.00 468 TYR A N 1
ATOM 3648 C CA . TYR A 1 468 ? 24.636 -29.488 4.962 1.00 48.00 468 TYR A CA 1
ATOM 3649 C C . TYR A 1 468 ? 24.195 -28.548 6.089 1.00 48.00 468 TYR A C 1
ATOM 3651 O O . TYR A 1 468 ? 25.005 -28.224 6.952 1.00 48.00 468 TYR A O 1
ATOM 3659 N N . SER A 1 469 ? 22.910 -28.179 6.123 1.00 43.56 469 SER A N 1
ATOM 3660 C CA . SER A 1 469 ? 22.316 -27.368 7.188 1.00 43.56 469 SER A CA 1
ATOM 3661 C C . SER A 1 469 ? 22.378 -28.083 8.538 1.00 43.56 469 SER A C 1
ATOM 3663 O O . SER A 1 469 ? 22.857 -27.493 9.502 1.00 43.56 469 SER A O 1
ATOM 3665 N N . ARG A 1 470 ? 22.021 -29.377 8.598 1.00 46.97 470 ARG A N 1
ATOM 3666 C CA . ARG A 1 470 ? 22.154 -30.180 9.825 1.00 46.97 470 ARG A CA 1
ATOM 3667 C C . ARG A 1 470 ? 23.598 -30.234 10.317 1.00 46.97 470 ARG A C 1
ATOM 3669 O O . ARG A 1 470 ? 23.856 -29.934 11.478 1.00 46.97 470 ARG A O 1
ATOM 3676 N N . LEU A 1 471 ? 24.542 -30.522 9.422 1.00 44.22 471 LEU A N 1
ATOM 3677 C CA . LEU A 1 471 ? 25.966 -30.594 9.754 1.00 44.22 471 LEU A CA 1
ATOM 3678 C C . LEU A 1 471 ? 26.513 -29.238 10.234 1.00 44.22 471 LEU A C 1
ATOM 3680 O O . LEU A 1 471 ? 27.318 -29.202 11.158 1.00 44.22 471 LEU A O 1
ATOM 3684 N N . ALA A 1 472 ? 26.030 -28.127 9.667 1.00 45.69 472 ALA A N 1
ATOM 3685 C CA . ALA A 1 472 ? 26.383 -26.773 10.085 1.00 45.69 472 ALA A CA 1
ATOM 3686 C C . ALA A 1 472 ? 25.786 -26.411 11.458 1.00 45.69 472 ALA A C 1
ATOM 3688 O O . ALA A 1 472 ? 26.502 -25.867 12.296 1.00 45.69 472 ALA A O 1
ATOM 3689 N N . THR A 1 473 ? 24.534 -26.797 11.741 1.00 43.28 473 THR A N 1
ATOM 3690 C CA . THR A 1 473 ? 23.898 -26.575 13.054 1.00 43.28 473 THR A CA 1
ATOM 3691 C C . THR A 1 473 ? 24.563 -27.357 14.184 1.00 43.28 473 THR A C 1
ATOM 3693 O O . THR A 1 473 ? 24.714 -26.817 15.273 1.00 43.28 473 THR A O 1
ATOM 3696 N N . THR A 1 474 ? 25.042 -28.583 13.934 1.00 37.75 474 THR A N 1
ATOM 3697 C CA . THR A 1 474 ? 25.722 -29.400 14.961 1.00 37.75 474 THR A CA 1
ATOM 3698 C C . THR A 1 474 ? 27.056 -28.799 15.413 1.00 37.75 474 THR A C 1
ATOM 3700 O O . THR A 1 474 ? 27.536 -29.112 16.496 1.00 37.75 474 THR A O 1
ATOM 3703 N N . ILE A 1 475 ? 27.657 -27.923 14.604 1.00 44.50 475 ILE A N 1
ATOM 3704 C CA . ILE A 1 475 ? 28.930 -27.255 14.913 1.00 44.50 475 ILE A CA 1
ATOM 3705 C C . ILE A 1 475 ? 28.802 -25.724 14.973 1.00 44.50 475 ILE A C 1
ATOM 3707 O O . ILE A 1 475 ? 29.821 -25.038 14.897 1.00 44.50 475 ILE A O 1
ATOM 3711 N N . SER A 1 476 ? 27.573 -25.202 15.096 1.00 42.41 476 SER A N 1
ATOM 3712 C CA . SER A 1 476 ? 27.233 -23.770 15.197 1.00 42.41 476 SER A CA 1
ATOM 3713 C C . SER A 1 476 ? 27.786 -22.891 14.065 1.00 42.41 476 SER A C 1
ATOM 3715 O O . SER A 1 476 ? 28.317 -21.806 14.300 1.00 42.41 476 SER A O 1
ATOM 3717 N N . LYS A 1 477 ? 27.683 -23.361 12.818 1.00 48.41 477 LYS A N 1
ATOM 3718 C CA . LYS A 1 477 ? 28.153 -22.666 11.606 1.00 48.41 477 LYS A CA 1
ATOM 3719 C C . LYS A 1 477 ? 27.022 -22.457 10.609 1.00 48.41 477 LYS A C 1
ATOM 3721 O O . LYS A 1 477 ? 25.988 -23.115 10.670 1.00 48.41 477 LYS A O 1
ATOM 3726 N N . VAL A 1 478 ? 27.256 -21.572 9.644 1.00 45.81 478 VAL A N 1
ATOM 3727 C CA . VAL A 1 478 ? 26.322 -21.293 8.544 1.00 45.81 478 VAL A CA 1
ATOM 3728 C C . VAL A 1 478 ? 26.848 -21.906 7.242 1.00 45.81 478 VAL A C 1
ATOM 3730 O O . VAL A 1 478 ? 28.040 -21.814 6.936 1.00 45.81 478 VAL A O 1
ATOM 3733 N N . THR A 1 479 ? 25.972 -22.550 6.465 1.00 38.88 479 THR A N 1
ATOM 3734 C CA . THR A 1 479 ? 26.315 -23.097 5.142 1.00 38.88 479 THR A CA 1
ATOM 3735 C C . THR A 1 479 ? 26.184 -22.025 4.063 1.00 38.88 479 THR A C 1
ATOM 3737 O O . THR A 1 479 ? 25.105 -21.477 3.862 1.00 38.88 479 THR A O 1
ATOM 3740 N N . LEU A 1 480 ? 27.258 -21.781 3.314 1.00 47.25 480 LEU A N 1
ATOM 3741 C CA . LEU A 1 480 ? 27.260 -20.955 2.109 1.00 47.25 480 LEU A CA 1
ATOM 3742 C C . LEU A 1 480 ? 27.351 -21.847 0.869 1.00 47.25 480 LEU A C 1
ATOM 3744 O O . LEU A 1 480 ? 28.304 -22.612 0.703 1.00 47.25 480 LEU A O 1
ATOM 3748 N N . VAL A 1 481 ? 26.374 -21.721 -0.027 1.00 43.12 481 VAL A N 1
ATOM 3749 C CA . VAL A 1 481 ? 26.401 -22.365 -1.345 1.00 43.12 481 VAL A CA 1
ATOM 3750 C C . VAL A 1 481 ? 26.865 -21.332 -2.361 1.00 43.12 481 VAL A C 1
ATOM 3752 O O . VAL A 1 481 ? 26.221 -20.303 -2.535 1.00 43.12 481 VAL A O 1
ATOM 3755 N N . THR A 1 482 ? 27.990 -21.590 -3.024 1.00 40.81 482 THR A N 1
ATOM 3756 C CA . THR A 1 482 ? 28.568 -20.666 -4.007 1.00 40.81 482 THR A CA 1
ATOM 3757 C C . THR A 1 482 ? 28.554 -21.280 -5.402 1.00 40.81 482 THR A C 1
ATOM 3759 O O . THR A 1 482 ? 28.896 -22.451 -5.596 1.00 40.81 482 THR A O 1
ATOM 3762 N N . GLN A 1 483 ? 28.140 -20.482 -6.387 1.00 45.00 483 GLN A N 1
ATOM 3763 C CA . GLN A 1 483 ? 28.088 -20.879 -7.790 1.00 45.00 483 GLN A CA 1
ATOM 3764 C C . GLN A 1 483 ? 29.041 -20.004 -8.596 1.00 45.00 483 GLN A C 1
ATOM 3766 O O . GLN A 1 483 ? 29.032 -18.781 -8.481 1.00 45.00 483 GLN A O 1
ATOM 3771 N N . TRP A 1 484 ? 29.888 -20.647 -9.396 1.00 40.06 484 TRP A N 1
ATOM 3772 C CA . TRP A 1 484 ? 30.890 -19.969 -10.209 1.00 40.06 484 TRP A CA 1
ATOM 3773 C C . TRP A 1 484 ? 30.575 -20.089 -11.701 1.00 40.06 484 TRP A C 1
ATOM 3775 O O . TRP A 1 484 ? 30.191 -21.161 -12.180 1.00 40.06 484 TRP A O 1
ATOM 3785 N N . PHE A 1 485 ? 30.803 -18.997 -12.433 1.00 37.69 485 PHE A N 1
ATOM 3786 C CA . PHE A 1 485 ? 30.573 -18.881 -13.869 1.00 37.69 485 PHE A CA 1
ATOM 3787 C C . PHE A 1 485 ? 31.907 -18.653 -14.593 1.00 37.69 485 PHE A C 1
ATOM 3789 O O . PHE A 1 485 ? 32.606 -17.674 -14.339 1.00 37.69 485 PHE A O 1
ATOM 3796 N N . ALA A 1 486 ? 32.274 -1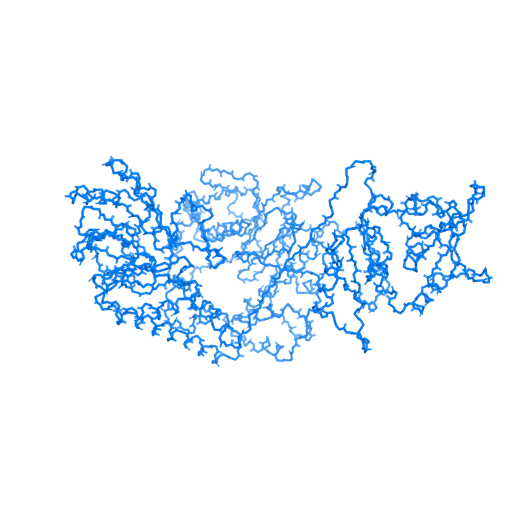9.564 -15.497 1.00 36.22 486 ALA A N 1
ATOM 3797 C CA . ALA A 1 486 ? 33.464 -19.419 -16.330 1.00 36.22 486 ALA A CA 1
ATOM 3798 C C . ALA A 1 486 ? 33.138 -18.560 -17.559 1.00 36.22 486 ALA A C 1
ATOM 3800 O O . ALA A 1 486 ? 32.475 -19.041 -18.477 1.00 36.22 486 ALA A O 1
ATOM 3801 N N . ASN A 1 487 ? 33.632 -17.324 -17.619 1.00 30.95 487 ASN A N 1
ATOM 3802 C CA . ASN A 1 487 ? 33.624 -16.560 -18.867 1.00 30.95 487 ASN A CA 1
ATOM 3803 C C . ASN A 1 487 ? 34.771 -17.067 -19.754 1.00 30.95 487 ASN A C 1
ATOM 3805 O O . ASN A 1 487 ? 35.942 -16.912 -19.408 1.00 30.95 487 ASN A O 1
ATOM 3809 N N . ARG A 1 488 ? 34.463 -17.707 -20.888 1.00 27.97 488 ARG A N 1
ATOM 3810 C CA . ARG A 1 488 ? 35.471 -17.961 -21.926 1.00 27.97 488 ARG A CA 1
ATOM 3811 C C . ARG A 1 488 ? 35.549 -16.735 -22.836 1.00 27.97 488 ARG A C 1
ATOM 3813 O O . ARG A 1 488 ? 34.536 -16.352 -23.405 1.00 27.97 488 ARG A O 1
ATOM 3820 N N . HIS A 1 489 ? 36.774 -16.225 -22.983 1.00 28.30 489 HIS A N 1
ATOM 3821 C CA . HIS A 1 489 ? 37.240 -15.120 -23.836 1.00 28.30 489 HIS A CA 1
ATOM 3822 C C . HIS A 1 489 ? 37.027 -13.700 -23.303 1.00 28.30 489 HIS A C 1
ATOM 3824 O O . HIS A 1 489 ? 35.943 -13.156 -23.415 1.00 28.30 489 HIS A O 1
ATOM 3830 N N . PHE A 1 490 ? 38.110 -13.095 -22.802 1.00 25.30 490 PHE A N 1
ATOM 3831 C CA . PHE A 1 490 ? 38.580 -11.762 -23.206 1.00 25.30 490 PHE A CA 1
ATOM 3832 C C . PHE A 1 490 ? 40.031 -11.592 -22.719 1.00 25.30 490 PHE A C 1
ATOM 3834 O O . PHE A 1 490 ? 40.304 -11.541 -21.523 1.00 25.30 490 PHE A O 1
ATOM 3841 N N . SER A 1 491 ? 40.967 -11.591 -23.664 1.00 25.34 491 SER A N 1
ATOM 3842 C CA . SER A 1 491 ? 42.361 -11.172 -23.502 1.00 25.34 491 SER A CA 1
ATOM 3843 C C . SER A 1 491 ? 42.530 -9.762 -24.076 1.00 25.34 491 SER A C 1
ATOM 3845 O O . SER A 1 491 ? 41.782 -9.391 -24.977 1.00 25.34 491 SER A O 1
ATOM 3847 N N . ALA A 1 492 ? 43.576 -9.070 -23.615 1.00 23.86 492 ALA A N 1
ATOM 3848 C CA . ALA A 1 492 ? 44.071 -7.745 -24.013 1.00 23.86 492 ALA A CA 1
ATOM 3849 C C . ALA A 1 492 ? 43.550 -6.551 -23.189 1.00 23.86 492 ALA A C 1
ATOM 3851 O O . ALA A 1 492 ? 42.510 -5.953 -23.449 1.00 23.86 492 ALA A O 1
ATOM 3852 N N . GLU A 1 493 ? 44.357 -6.239 -22.172 1.00 27.91 493 GLU A N 1
ATOM 3853 C CA . GLU A 1 493 ? 44.813 -4.907 -21.766 1.00 27.91 493 GLU A CA 1
ATOM 3854 C C . GLU A 1 493 ? 44.121 -3.694 -22.413 1.00 27.91 493 GLU A C 1
ATOM 3856 O O . GLU A 1 493 ? 44.353 -3.362 -23.573 1.00 27.91 493 GLU A O 1
ATOM 3861 N N . ARG A 1 494 ? 43.420 -2.909 -21.589 1.00 22.69 494 ARG A N 1
ATOM 3862 C CA . ARG A 1 494 ? 43.468 -1.447 -21.685 1.00 22.69 494 ARG A CA 1
ATOM 3863 C C . ARG A 1 494 ? 43.578 -0.855 -20.282 1.00 22.69 494 ARG A C 1
ATOM 3865 O O . ARG A 1 494 ? 42.700 -1.025 -19.443 1.00 22.69 494 ARG A O 1
ATOM 3872 N N . LYS A 1 495 ? 44.717 -0.204 -20.039 1.00 24.70 495 LYS A N 1
ATOM 3873 C CA . LYS A 1 495 ? 45.023 0.609 -18.858 1.00 24.70 495 LYS A CA 1
ATOM 3874 C C . LYS A 1 495 ? 43.974 1.718 -18.719 1.00 24.70 495 LYS A C 1
ATOM 3876 O O . LYS A 1 495 ? 43.835 2.528 -19.631 1.00 24.70 495 LYS A O 1
ATOM 3881 N N . CYS A 1 496 ? 43.295 1.793 -17.577 1.00 21.56 496 CYS A N 1
ATOM 3882 C CA . CYS A 1 496 ? 42.571 2.999 -17.176 1.00 21.56 496 CYS A CA 1
ATOM 3883 C C . CYS A 1 496 ? 43.578 4.030 -16.654 1.00 21.56 496 CYS A C 1
ATOM 3885 O O . CYS A 1 496 ? 44.178 3.841 -15.596 1.00 21.56 496 CYS A O 1
ATOM 3887 N N . THR A 1 497 ? 43.778 5.111 -17.403 1.00 23.20 497 THR A N 1
ATOM 3888 C CA . THR A 1 497 ? 44.443 6.332 -16.938 1.00 23.20 497 THR A CA 1
ATOM 3889 C C . THR A 1 497 ? 43.451 7.238 -16.202 1.00 23.20 497 THR A C 1
ATOM 3891 O O . THR A 1 497 ? 42.243 7.210 -16.434 1.00 23.20 497 THR A O 1
ATOM 3894 N N . ALA A 1 498 ? 43.981 8.037 -15.278 1.00 25.84 498 ALA A N 1
ATOM 3895 C CA . ALA A 1 498 ? 43.269 8.853 -14.298 1.00 25.84 498 ALA A CA 1
ATOM 3896 C C . ALA A 1 498 ? 42.589 10.125 -14.866 1.00 25.84 498 ALA A C 1
ATOM 3898 O O . ALA A 1 498 ? 42.785 11.212 -14.332 1.00 25.84 498 ALA A O 1
ATOM 3899 N N . SER A 1 499 ? 41.775 10.017 -15.923 1.00 24.94 499 SER A N 1
ATOM 3900 C CA . SER A 1 499 ? 41.089 11.174 -16.538 1.00 24.94 499 SER A CA 1
ATOM 3901 C C . SER A 1 499 ? 39.560 11.217 -16.380 1.00 24.94 499 SER A C 1
ATOM 3903 O O . SER A 1 499 ? 38.946 12.182 -16.819 1.00 24.94 499 SER A O 1
ATOM 3905 N N . ASN A 1 500 ? 38.919 10.248 -15.717 1.00 25.56 500 ASN A N 1
ATOM 3906 C CA . ASN A 1 500 ? 37.445 10.151 -15.674 1.00 25.56 500 ASN A CA 1
ATOM 3907 C C . ASN A 1 500 ? 36.804 10.473 -14.311 1.00 25.56 500 ASN A C 1
ATOM 3909 O O . ASN A 1 500 ? 35.764 9.923 -13.965 1.00 25.56 500 ASN A O 1
ATOM 3913 N N . ALA A 1 501 ? 37.370 11.409 -13.545 1.00 27.97 501 ALA A N 1
ATOM 3914 C CA . ALA A 1 501 ? 36.727 11.906 -12.320 1.00 27.97 501 ALA A CA 1
ATOM 3915 C C . ALA A 1 501 ? 35.501 12.819 -12.579 1.00 27.97 501 ALA A C 1
ATOM 3917 O O . ALA A 1 501 ? 34.789 13.147 -11.638 1.00 27.97 501 ALA A O 1
ATOM 3918 N N . ASN A 1 502 ? 35.218 13.188 -13.837 1.00 29.98 502 ASN A N 1
ATOM 3919 C CA . ASN A 1 502 ? 34.070 14.026 -14.223 1.00 29.98 502 ASN A CA 1
ATOM 3920 C C . ASN A 1 502 ? 32.839 13.229 -14.711 1.00 29.98 502 ASN A C 1
ATOM 3922 O O . ASN A 1 502 ? 31.901 13.824 -15.232 1.00 29.98 502 ASN A O 1
ATOM 3926 N N . ALA A 1 503 ? 32.825 11.895 -14.591 1.00 32.41 503 ALA A N 1
ATOM 3927 C CA . ALA A 1 503 ? 31.755 11.056 -15.150 1.00 32.41 503 ALA A CA 1
ATOM 3928 C C . ALA A 1 503 ? 30.738 10.519 -14.123 1.00 32.41 503 ALA A C 1
ATOM 3930 O O . ALA A 1 503 ? 29.798 9.829 -14.513 1.00 32.41 503 ALA A O 1
ATOM 3931 N N . CYS A 1 504 ? 30.887 10.823 -12.831 1.00 34.16 504 CYS A N 1
ATOM 3932 C CA . CYS A 1 504 ? 30.096 10.173 -11.784 1.00 34.16 504 CYS A CA 1
ATOM 3933 C C . CYS A 1 504 ? 29.222 11.177 -11.014 1.00 34.16 504 CYS A C 1
ATOM 3935 O O . CYS A 1 504 ? 29.601 11.626 -9.937 1.00 34.16 504 CYS A O 1
ATOM 3937 N N . GLY A 1 505 ? 28.042 11.489 -11.565 1.00 44.31 505 GLY A N 1
ATOM 3938 C CA . GLY A 1 505 ? 26.952 12.195 -10.874 1.00 44.31 505 GLY A CA 1
ATOM 3939 C C . GLY A 1 505 ? 26.546 13.506 -11.546 1.00 44.31 505 GLY A C 1
ATOM 3940 O O . GLY A 1 505 ? 27.190 14.528 -11.343 1.00 44.31 505 GLY A O 1
ATOM 3941 N N . GLY A 1 506 ? 25.476 13.474 -12.342 1.00 39.72 506 GLY A N 1
ATOM 3942 C CA . GLY A 1 506 ? 24.871 14.655 -12.956 1.00 39.72 506 GLY A CA 1
ATOM 3943 C C . GLY A 1 506 ? 23.489 14.335 -13.542 1.00 39.72 506 GLY A C 1
ATOM 3944 O O . GLY A 1 506 ? 23.194 13.158 -13.775 1.00 39.72 506 GLY A O 1
ATOM 3945 N N . PRO A 1 507 ? 22.623 15.342 -13.746 1.00 34.84 507 PRO A N 1
ATOM 3946 C CA . PRO A 1 507 ? 21.315 15.150 -14.355 1.00 34.84 507 PRO A CA 1
ATOM 3947 C C . PRO A 1 507 ? 21.438 14.839 -15.861 1.00 34.84 507 PRO A C 1
ATOM 3949 O O . PRO A 1 507 ? 22.201 15.472 -16.591 1.00 34.84 507 PRO A O 1
ATOM 3952 N N . PHE A 1 508 ? 20.690 13.844 -16.342 1.00 34.25 508 PHE A N 1
ATOM 3953 C CA . PHE A 1 508 ? 20.675 13.405 -17.744 1.00 34.25 508 PHE A CA 1
ATOM 3954 C C . PHE A 1 508 ? 19.298 13.652 -18.365 1.00 34.25 508 PHE A C 1
ATOM 3956 O O . PHE A 1 508 ? 18.283 13.378 -17.724 1.00 34.25 508 PHE A O 1
ATOM 3963 N N . ALA A 1 509 ? 19.256 14.119 -19.613 1.00 27.89 509 ALA A N 1
ATOM 3964 C CA . ALA A 1 509 ? 18.035 14.282 -20.403 1.00 27.89 509 ALA A CA 1
ATOM 3965 C C . ALA A 1 509 ? 18.167 13.527 -21.731 1.00 27.89 509 ALA A C 1
ATOM 3967 O O . ALA A 1 509 ? 19.245 13.483 -22.312 1.00 27.89 509 ALA A O 1
ATOM 3968 N N . SER A 1 510 ? 17.095 12.915 -22.226 1.00 32.06 510 SER A N 1
ATOM 3969 C CA . SER A 1 510 ? 17.103 12.262 -23.541 1.00 32.06 510 SER A CA 1
ATOM 3970 C C . SER A 1 510 ? 15.811 12.569 -24.303 1.00 32.06 510 SER A C 1
ATOM 3972 O O . SER A 1 510 ? 14.731 12.403 -23.721 1.00 32.06 510 SER A O 1
ATOM 3974 N N . PRO A 1 511 ? 15.889 13.021 -25.571 1.00 29.17 511 PRO A N 1
ATOM 3975 C CA . PRO A 1 511 ? 14.712 13.270 -26.395 1.00 29.17 511 PRO A CA 1
ATOM 3976 C C . PRO A 1 511 ? 14.042 11.958 -26.834 1.00 29.17 511 PRO A C 1
ATOM 3978 O O . PRO A 1 511 ? 14.697 10.991 -27.234 1.00 29.17 511 PRO A O 1
ATOM 3981 N N . VAL A 1 512 ? 12.709 11.924 -26.819 1.00 33.16 512 VAL A N 1
ATOM 3982 C CA . VAL A 1 512 ? 11.903 10.762 -27.230 1.00 33.16 512 VAL A CA 1
ATOM 3983 C C . VAL A 1 512 ? 11.781 10.717 -28.766 1.00 33.16 512 VAL A C 1
ATOM 3985 O O . VAL A 1 512 ? 10.756 11.053 -29.351 1.00 33.16 512 VAL A O 1
ATOM 3988 N N . GLY A 1 513 ? 12.853 10.310 -29.453 1.00 29.03 513 GLY A N 1
ATOM 3989 C CA . GLY A 1 513 ? 12.882 10.108 -30.912 1.00 29.03 513 GLY A CA 1
ATOM 3990 C C . GLY A 1 513 ? 12.528 8.677 -31.349 1.00 29.03 513 GLY A C 1
ATOM 3991 O O . GLY A 1 513 ? 12.713 7.719 -30.601 1.00 29.03 513 GLY A O 1
ATOM 3992 N N . THR A 1 514 ? 12.040 8.488 -32.584 1.00 29.14 514 THR A N 1
ATOM 3993 C CA . THR A 1 514 ? 11.764 7.149 -33.146 1.00 29.14 514 THR A CA 1
ATOM 3994 C C . THR A 1 514 ? 13.059 6.374 -33.442 1.00 29.14 514 THR A C 1
ATOM 3996 O O . THR A 1 514 ? 13.785 6.768 -34.359 1.00 29.14 514 THR A O 1
ATOM 3999 N N . PRO A 1 515 ? 13.334 5.229 -32.785 1.00 32.16 515 PRO A N 1
ATOM 4000 C CA . PRO A 1 515 ? 14.482 4.397 -33.128 1.00 32.16 515 PRO A CA 1
ATOM 4001 C C . PRO A 1 515 ? 14.202 3.640 -34.432 1.00 32.16 515 PRO A C 1
ATOM 4003 O O . PRO A 1 515 ? 13.147 3.016 -34.590 1.00 32.16 515 PRO A O 1
ATOM 4006 N N . ARG A 1 516 ? 15.153 3.630 -35.373 1.00 28.73 516 ARG A N 1
ATOM 4007 C CA . ARG A 1 516 ? 15.133 2.655 -36.474 1.00 28.73 516 ARG A CA 1
ATOM 4008 C C . ARG A 1 516 ? 15.534 1.293 -35.902 1.00 28.73 516 ARG A C 1
ATOM 4010 O O . ARG A 1 516 ? 16.717 1.028 -35.724 1.00 28.73 516 ARG A O 1
ATOM 4017 N N . TYR A 1 517 ? 14.555 0.428 -35.632 1.00 33.31 517 TYR A N 1
ATOM 4018 C CA . TYR A 1 517 ? 14.781 -0.968 -35.236 1.00 33.31 517 TYR A CA 1
ATOM 4019 C C . TYR A 1 517 ? 15.423 -1.761 -36.388 1.00 33.31 517 TYR A C 1
ATOM 4021 O O . TYR A 1 517 ? 14.744 -2.461 -37.139 1.00 33.31 517 TYR A O 1
ATOM 4029 N N . ARG A 1 518 ? 16.745 -1.665 -36.544 1.00 28.05 518 ARG A N 1
ATOM 4030 C CA . ARG A 1 518 ? 17.535 -2.651 -37.288 1.00 28.05 518 ARG A CA 1
ATOM 4031 C C . ARG A 1 518 ? 18.145 -3.614 -36.276 1.00 28.05 518 ARG A C 1
ATOM 4033 O O . ARG A 1 518 ? 18.981 -3.203 -35.488 1.00 28.05 518 ARG A O 1
ATOM 4040 N N . ASN A 1 519 ? 17.650 -4.855 -36.297 1.00 33.47 519 ASN A N 1
ATOM 4041 C CA . ASN A 1 519 ? 18.183 -6.065 -35.659 1.00 33.47 519 ASN A CA 1
ATOM 4042 C C . ASN A 1 519 ? 19.215 -5.827 -34.541 1.00 33.47 519 ASN A C 1
ATOM 4044 O O . ASN A 1 519 ? 20.412 -5.768 -34.801 1.00 33.47 519 ASN A O 1
ATOM 4048 N N . GLY A 1 520 ? 18.749 -5.743 -33.294 1.00 31.83 520 GLY A N 1
ATOM 4049 C CA . GLY A 1 520 ? 19.618 -5.577 -32.133 1.00 31.83 520 GLY A CA 1
ATOM 4050 C C . GLY A 1 520 ? 18.943 -6.085 -30.868 1.00 31.83 520 GLY A C 1
ATOM 4051 O O . GLY A 1 520 ? 18.040 -5.457 -30.328 1.00 31.83 520 GLY A O 1
ATOM 4052 N N . SER A 1 521 ? 19.371 -7.262 -30.434 1.00 38.91 521 SER A N 1
ATOM 4053 C CA . SER A 1 521 ? 18.959 -7.994 -29.241 1.00 38.91 521 SER A CA 1
ATOM 4054 C C . SER A 1 521 ? 19.345 -7.261 -27.950 1.00 38.91 521 SER A C 1
ATOM 4056 O O . SER A 1 521 ? 20.392 -7.537 -27.369 1.00 38.91 521 SER A O 1
ATOM 4058 N N . ILE A 1 522 ? 18.490 -6.348 -27.487 1.00 40.38 522 ILE A N 1
ATOM 4059 C CA . ILE A 1 522 ? 18.540 -5.804 -26.123 1.00 40.38 522 ILE A CA 1
ATOM 4060 C C . ILE A 1 522 ? 17.403 -6.450 -25.345 1.00 40.38 522 ILE A C 1
ATOM 4062 O O . ILE A 1 522 ? 16.229 -6.245 -25.646 1.00 40.38 522 ILE A O 1
ATOM 4066 N N . ALA A 1 523 ? 17.765 -7.276 -24.371 1.00 44.34 523 ALA A N 1
ATOM 4067 C CA . ALA A 1 523 ? 16.815 -8.044 -23.591 1.00 44.34 523 ALA A CA 1
ATOM 4068 C C . ALA A 1 523 ? 16.782 -7.561 -22.143 1.00 44.34 523 ALA A C 1
ATOM 4070 O O . ALA A 1 523 ? 17.822 -7.435 -21.496 1.00 44.34 523 ALA A O 1
ATOM 4071 N N . TRP A 1 524 ? 15.571 -7.297 -21.671 1.00 45.53 524 TRP A N 1
ATOM 4072 C CA . TRP A 1 524 ? 15.241 -6.676 -20.386 1.00 45.53 524 TRP A CA 1
ATOM 4073 C C . TRP A 1 524 ? 15.044 -7.722 -19.284 1.00 45.53 524 TRP A C 1
ATOM 4075 O O . TRP A 1 524 ? 15.409 -8.870 -19.467 1.00 45.53 524 TRP A O 1
ATOM 4085 N N . SER A 1 525 ? 14.474 -7.408 -18.126 1.00 41.94 525 SER A N 1
ATOM 4086 C CA . SER A 1 525 ? 13.801 -8.490 -17.390 1.00 41.94 525 SER A CA 1
ATOM 4087 C C . SER A 1 525 ? 12.486 -8.809 -18.123 1.00 41.94 525 SER A C 1
ATOM 4089 O O . SER A 1 525 ? 11.894 -7.881 -18.681 1.00 41.94 525 SER A O 1
ATOM 4091 N N . PRO A 1 526 ? 12.003 -10.064 -18.146 1.00 44.00 526 PRO A N 1
ATOM 4092 C CA . PRO A 1 526 ? 10.722 -10.404 -18.779 1.00 44.00 526 PRO A CA 1
ATOM 4093 C C . PRO A 1 526 ? 9.561 -9.498 -18.321 1.00 44.00 526 PRO A C 1
ATOM 4095 O O . PRO A 1 526 ? 8.781 -9.023 -19.138 1.00 44.00 526 PRO A O 1
ATOM 4098 N N . ILE A 1 527 ? 9.555 -9.126 -17.035 1.00 44.38 527 ILE A N 1
ATOM 4099 C CA . ILE A 1 527 ? 8.595 -8.199 -16.407 1.00 44.38 527 ILE A CA 1
ATOM 4100 C C . ILE A 1 527 ? 8.628 -6.794 -17.039 1.00 44.38 527 ILE A C 1
ATOM 4102 O O . ILE A 1 527 ? 7.591 -6.156 -17.207 1.00 44.38 527 ILE A O 1
ATOM 4106 N N . GLU A 1 528 ? 9.807 -6.275 -17.398 1.00 48.94 528 GLU A N 1
ATOM 4107 C CA . GLU A 1 528 ? 9.918 -4.953 -18.029 1.00 48.94 528 GLU A CA 1
ATOM 4108 C C . GLU A 1 528 ? 9.549 -4.982 -19.516 1.00 48.94 528 GLU A C 1
ATOM 4110 O O . GLU A 1 528 ? 8.937 -4.024 -19.989 1.00 48.94 528 GLU A O 1
ATOM 4115 N N . VAL A 1 529 ? 9.852 -6.075 -20.234 1.00 50.22 529 VAL A N 1
ATOM 4116 C CA . VAL A 1 529 ? 9.382 -6.276 -21.623 1.00 50.22 529 VAL A CA 1
ATOM 4117 C C . VAL A 1 529 ? 7.863 -6.254 -21.668 1.00 50.22 529 VAL A C 1
ATOM 4119 O O . VAL A 1 529 ? 7.282 -5.561 -22.496 1.00 50.22 529 VAL A O 1
ATOM 4122 N N . GLU A 1 530 ? 7.226 -6.965 -20.745 1.00 52.03 530 GLU A N 1
ATOM 4123 C CA . GLU A 1 530 ? 5.777 -7.064 -20.639 1.00 52.03 530 GLU A CA 1
ATOM 4124 C C . GLU A 1 530 ? 5.134 -5.719 -20.266 1.00 52.03 530 GLU A C 1
ATOM 4126 O O . GLU A 1 530 ? 4.179 -5.284 -20.907 1.00 52.03 530 GLU A O 1
ATOM 4131 N N . ARG A 1 531 ? 5.722 -4.989 -19.306 1.00 53.78 531 ARG A N 1
ATOM 4132 C CA . ARG A 1 531 ? 5.262 -3.654 -18.890 1.00 53.78 531 ARG A CA 1
ATOM 4133 C C . ARG A 1 531 ? 5.346 -2.617 -20.014 1.00 53.78 531 ARG A C 1
ATOM 4135 O O . ARG A 1 531 ? 4.404 -1.853 -20.204 1.00 53.78 531 ARG A O 1
ATOM 4142 N N . ILE A 1 532 ? 6.457 -2.581 -20.755 1.00 53.31 532 ILE A N 1
ATOM 4143 C CA . ILE A 1 532 ? 6.632 -1.714 -21.938 1.00 53.31 532 ILE A CA 1
ATOM 4144 C C . ILE A 1 532 ? 5.709 -2.186 -23.078 1.00 53.31 532 ILE A C 1
ATOM 4146 O O . ILE A 1 532 ? 5.113 -1.375 -23.795 1.00 53.31 532 ILE A O 1
ATOM 4150 N N . GLY A 1 533 ? 5.532 -3.502 -23.214 1.00 49.38 533 GLY A N 1
ATOM 4151 C CA . GLY A 1 533 ? 4.616 -4.142 -24.156 1.00 49.38 533 GLY A CA 1
ATOM 4152 C C . GLY A 1 533 ? 3.149 -3.758 -23.932 1.00 49.38 533 GLY A C 1
ATOM 4153 O O . GLY A 1 533 ? 2.442 -3.513 -24.909 1.00 49.38 533 GLY A O 1
ATOM 4154 N N . ALA A 1 534 ? 2.722 -3.588 -22.678 1.00 50.59 534 ALA A N 1
ATOM 4155 C CA . ALA A 1 534 ? 1.358 -3.226 -22.280 1.00 50.59 534 ALA A CA 1
ATOM 4156 C C . ALA A 1 534 ? 0.982 -1.744 -22.507 1.00 50.59 534 ALA A C 1
ATOM 4158 O O . ALA A 1 534 ? -0.195 -1.389 -22.410 1.00 50.59 534 ALA A O 1
ATOM 4159 N N . MET A 1 535 ? 1.945 -0.864 -22.815 1.00 53.00 535 MET A N 1
ATOM 4160 C CA . MET A 1 535 ? 1.673 0.565 -23.025 1.00 53.00 535 MET A CA 1
ATOM 4161 C C . MET A 1 535 ? 0.936 0.807 -24.347 1.00 53.00 535 MET A C 1
ATOM 4163 O O . MET A 1 535 ? 1.369 0.351 -25.408 1.00 53.00 535 MET A O 1
ATOM 4167 N N . GLN A 1 536 ? -0.178 1.540 -24.287 1.00 50.31 536 GLN A N 1
ATOM 4168 C CA . GLN A 1 536 ? -1.042 1.803 -25.445 1.00 50.31 536 GLN A CA 1
ATOM 4169 C C . GLN A 1 536 ? -0.455 2.865 -26.386 1.00 50.31 536 GLN A C 1
ATOM 4171 O O . GLN A 1 536 ? -0.633 2.781 -27.601 1.00 50.31 536 GLN A O 1
ATOM 4176 N N . CYS A 1 537 ? 0.277 3.839 -25.837 1.00 57.28 537 CYS A N 1
ATOM 4177 C CA . CYS A 1 537 ? 0.943 4.883 -26.604 1.00 57.28 537 CYS A CA 1
ATOM 4178 C C . CYS A 1 537 ? 2.407 4.519 -26.875 1.00 57.28 537 CYS A C 1
ATOM 4180 O O . CYS A 1 537 ? 3.150 4.110 -25.979 1.00 57.28 537 CYS A O 1
ATOM 4182 N N . LYS A 1 538 ? 2.845 4.709 -28.124 1.00 59.97 538 LYS A N 1
ATOM 4183 C CA . LYS A 1 538 ? 4.240 4.490 -28.527 1.00 59.97 538 LYS A CA 1
ATOM 4184 C C . LYS A 1 538 ? 5.200 5.437 -27.799 1.00 59.97 538 LYS A C 1
ATOM 4186 O O . LYS A 1 538 ? 6.297 5.011 -27.455 1.00 59.97 538 LYS A O 1
ATOM 4191 N N . GLN A 1 539 ? 4.799 6.686 -27.563 1.00 58.00 539 GLN A N 1
ATOM 4192 C CA . GLN A 1 539 ? 5.627 7.669 -26.856 1.00 58.00 539 GLN A CA 1
ATOM 4193 C C . GLN A 1 539 ? 5.850 7.262 -25.396 1.00 58.00 539 GLN A C 1
ATOM 4195 O O . GLN A 1 539 ? 6.991 7.264 -24.950 1.00 58.00 539 GLN A O 1
ATOM 4200 N N . ASP A 1 540 ? 4.813 6.787 -24.699 1.00 58.91 540 ASP A N 1
ATOM 4201 C CA . ASP A 1 540 ? 4.943 6.295 -23.320 1.00 58.91 540 ASP A CA 1
ATOM 4202 C C . ASP A 1 540 ? 5.836 5.049 -23.243 1.00 58.91 540 ASP A C 1
ATOM 4204 O O . ASP A 1 540 ? 6.702 4.949 -22.373 1.00 58.91 540 ASP A O 1
ATOM 4208 N N . ALA A 1 541 ? 5.685 4.121 -24.199 1.00 58.06 541 ALA A N 1
ATOM 4209 C CA . ALA A 1 541 ? 6.542 2.939 -24.305 1.00 58.06 541 ALA A CA 1
ATOM 4210 C C . ALA A 1 541 ? 8.015 3.319 -24.512 1.00 58.06 541 ALA A C 1
ATOM 4212 O O . ALA A 1 541 ? 8.897 2.768 -23.852 1.00 58.06 541 ALA A O 1
ATOM 4213 N N . LEU A 1 542 ? 8.282 4.279 -25.402 1.00 60.22 542 LEU A N 1
ATOM 4214 C CA . LEU A 1 542 ? 9.629 4.787 -25.654 1.00 60.22 542 LEU A CA 1
ATOM 4215 C C . LEU A 1 542 ? 10.195 5.515 -24.430 1.00 60.22 542 LEU A C 1
ATOM 4217 O O . LEU A 1 542 ? 11.330 5.239 -24.050 1.00 60.22 542 LEU A O 1
ATOM 4221 N N . ALA A 1 543 ? 9.410 6.366 -23.770 1.00 62.78 543 ALA A N 1
ATOM 4222 C CA . ALA A 1 543 ? 9.823 7.061 -22.554 1.00 62.78 543 ALA A CA 1
ATOM 4223 C C . ALA A 1 543 ? 10.171 6.073 -21.425 1.00 62.78 543 ALA A C 1
ATOM 4225 O O . ALA A 1 543 ? 11.185 6.222 -20.742 1.00 62.78 543 ALA A O 1
ATOM 4226 N N . ALA A 1 544 ? 9.391 5.001 -21.275 1.00 64.81 544 ALA A N 1
ATOM 4227 C CA . ALA A 1 544 ? 9.668 3.951 -20.304 1.00 64.81 544 ALA A CA 1
ATOM 4228 C C . ALA A 1 544 ? 10.941 3.156 -20.633 1.00 64.81 544 ALA A C 1
ATOM 4230 O O . ALA A 1 544 ? 11.736 2.885 -19.732 1.00 64.81 544 ALA A O 1
ATOM 4231 N N . VAL A 1 545 ? 11.159 2.806 -21.907 1.00 64.00 545 VAL A N 1
ATOM 4232 C CA . VAL A 1 545 ? 12.385 2.144 -22.389 1.00 64.00 545 VAL A CA 1
ATOM 4233 C C . VAL A 1 545 ? 13.609 3.006 -22.101 1.00 64.00 545 VAL A C 1
ATOM 4235 O O . VAL A 1 545 ? 14.537 2.556 -21.425 1.00 64.00 545 VAL A O 1
ATOM 4238 N N . VAL A 1 546 ? 13.593 4.249 -22.587 1.00 64.31 546 VAL A N 1
ATOM 4239 C CA . VAL A 1 546 ? 14.676 5.222 -22.416 1.00 64.31 546 VAL A CA 1
ATOM 4240 C C . VAL A 1 546 ? 14.958 5.410 -20.935 1.00 64.31 546 VAL A C 1
ATOM 4242 O O . VAL A 1 546 ? 16.102 5.286 -20.503 1.00 64.31 546 VAL A O 1
ATOM 4245 N N . GLY A 1 547 ? 13.910 5.573 -20.129 1.00 66.44 547 GLY A N 1
ATOM 4246 C CA . GLY A 1 547 ? 14.078 5.769 -18.706 1.00 66.44 547 GLY A CA 1
ATOM 4247 C C . GLY A 1 547 ? 14.698 4.577 -17.980 1.00 66.44 547 GLY A C 1
ATOM 4248 O O . GLY A 1 547 ? 15.521 4.747 -17.080 1.00 66.44 547 GLY A O 1
ATOM 4249 N N . ARG A 1 548 ? 14.387 3.345 -18.392 1.00 73.75 548 ARG A N 1
ATOM 4250 C CA . ARG A 1 548 ? 15.028 2.154 -17.821 1.00 73.75 548 ARG A CA 1
ATOM 4251 C C . ARG A 1 548 ? 16.495 2.021 -18.212 1.00 73.75 548 ARG A C 1
ATOM 4253 O O . ARG A 1 548 ? 17.286 1.636 -17.351 1.00 73.75 548 ARG A O 1
ATOM 4260 N N . LEU A 1 549 ? 16.866 2.346 -19.453 1.00 68.50 549 LEU A N 1
ATOM 4261 C CA . LEU A 1 549 ? 18.278 2.357 -19.862 1.00 68.50 549 LEU A CA 1
ATOM 4262 C C . LEU A 1 549 ? 19.046 3.432 -19.112 1.00 68.50 549 LEU A C 1
ATOM 4264 O O . LEU A 1 549 ? 20.100 3.130 -18.564 1.00 68.50 549 LEU A O 1
ATOM 4268 N N . MET A 1 550 ? 18.496 4.647 -19.037 1.00 69.94 550 MET A N 1
ATOM 4269 C CA . MET A 1 550 ? 19.099 5.756 -18.298 1.00 69.94 550 MET A CA 1
ATOM 4270 C C . MET A 1 550 ? 19.335 5.366 -16.845 1.00 69.94 550 MET A C 1
ATOM 4272 O O . MET A 1 550 ? 20.432 5.556 -16.336 1.00 69.94 550 MET A O 1
ATOM 4276 N N . LEU A 1 551 ? 18.343 4.756 -16.193 1.00 74.19 551 LEU A N 1
ATOM 4277 C CA . LEU A 1 551 ? 18.456 4.348 -14.798 1.00 74.19 551 LEU A CA 1
ATOM 4278 C C . LEU A 1 551 ? 19.498 3.244 -14.609 1.00 74.19 551 LEU A C 1
ATOM 4280 O O . LEU A 1 551 ? 20.374 3.370 -13.760 1.00 74.19 551 LEU A O 1
ATOM 4284 N N . ARG A 1 552 ? 19.460 2.187 -15.425 1.00 73.62 552 ARG A N 1
ATOM 4285 C CA . ARG A 1 552 ? 20.435 1.091 -15.348 1.00 73.62 552 ARG A CA 1
ATOM 4286 C C . ARG A 1 552 ? 21.857 1.581 -15.635 1.00 73.62 552 ARG A C 1
ATOM 4288 O O . ARG A 1 552 ? 22.754 1.266 -14.862 1.00 73.62 552 ARG A O 1
ATOM 4295 N N . LYS A 1 553 ? 22.050 2.400 -16.676 1.00 73.25 553 LYS A N 1
ATOM 4296 C CA . LYS A 1 553 ? 23.349 2.992 -17.032 1.00 73.25 553 LYS A CA 1
ATOM 4297 C C . LYS A 1 553 ? 23.854 3.940 -15.945 1.00 73.25 553 LYS A C 1
ATOM 4299 O O . LYS A 1 553 ? 24.998 3.796 -15.529 1.00 73.25 553 LYS A O 1
ATOM 4304 N N . ALA A 1 554 ? 23.015 4.840 -15.431 1.00 64.44 554 ALA A N 1
ATOM 4305 C CA . ALA A 1 554 ? 23.395 5.767 -14.365 1.00 64.44 554 ALA A CA 1
ATOM 4306 C C . ALA A 1 554 ? 23.840 5.026 -13.100 1.00 64.44 554 ALA A C 1
ATOM 4308 O O . ALA A 1 554 ? 24.893 5.339 -12.551 1.00 64.44 554 ALA A O 1
ATOM 4309 N N . VAL A 1 555 ? 23.100 3.994 -12.684 1.00 69.94 555 VAL A N 1
ATOM 4310 C CA . VAL A 1 555 ? 23.484 3.205 -11.510 1.00 69.94 555 VAL A CA 1
ATOM 4311 C C . VAL A 1 555 ? 24.751 2.390 -11.774 1.00 69.94 555 VAL A C 1
ATOM 4313 O O . VAL A 1 555 ? 25.644 2.404 -10.936 1.00 69.94 555 VAL A O 1
ATOM 4316 N N . CYS A 1 556 ? 24.901 1.752 -12.940 1.00 70.62 556 CYS A N 1
ATOM 4317 C CA . CYS A 1 556 ? 26.148 1.069 -13.305 1.00 70.62 556 CYS A CA 1
ATOM 4318 C C . CYS A 1 556 ? 27.365 2.010 -13.256 1.00 70.62 556 CYS A C 1
ATOM 4320 O O . CYS A 1 556 ? 28.401 1.635 -12.710 1.00 70.62 556 CYS A O 1
ATOM 4322 N N . LEU A 1 557 ? 27.239 3.238 -13.772 1.00 65.69 557 LEU A N 1
ATOM 4323 C CA . LEU A 1 557 ? 28.304 4.248 -13.728 1.00 65.69 557 LEU A CA 1
ATOM 4324 C C . LEU A 1 557 ? 28.582 4.741 -12.301 1.00 65.69 557 LEU A C 1
ATOM 4326 O O . LEU A 1 557 ? 29.736 4.954 -11.936 1.00 65.69 557 LEU A O 1
ATOM 4330 N N . GLY A 1 558 ? 27.535 4.924 -11.496 1.00 58.31 558 GLY A N 1
ATOM 4331 C CA . GLY A 1 558 ? 27.642 5.467 -10.146 1.00 58.31 558 GLY A CA 1
ATOM 4332 C C . GLY A 1 558 ? 28.094 4.475 -9.077 1.00 58.31 558 GLY A C 1
ATOM 4333 O O . GLY A 1 558 ? 28.744 4.885 -8.120 1.00 58.31 558 GLY A O 1
ATOM 4334 N N . THR A 1 559 ? 27.776 3.185 -9.230 1.00 64.50 559 THR A N 1
ATOM 4335 C CA . THR A 1 559 ? 28.096 2.142 -8.238 1.00 64.50 559 THR A CA 1
ATOM 4336 C C . THR A 1 559 ? 29.161 1.154 -8.711 1.00 64.50 559 THR A C 1
ATOM 4338 O O . THR A 1 559 ? 29.715 0.421 -7.895 1.00 64.50 559 THR A O 1
ATOM 4341 N N . GLY A 1 560 ? 29.447 1.101 -10.016 1.00 61.75 560 GLY A N 1
ATOM 4342 C CA . GLY A 1 560 ? 30.385 0.147 -10.610 1.00 61.75 560 GLY A CA 1
ATOM 4343 C C . GLY A 1 560 ? 29.832 -1.272 -10.796 1.00 61.75 560 GLY A C 1
ATOM 4344 O O . GLY A 1 560 ? 30.589 -2.162 -11.182 1.00 61.75 560 GLY A O 1
ATOM 4345 N N . PHE A 1 561 ? 28.536 -1.511 -10.544 1.00 68.31 561 PHE A N 1
ATOM 4346 C CA . PHE A 1 561 ? 27.903 -2.800 -10.846 1.00 68.31 561 PHE A CA 1
ATOM 4347 C C . PHE A 1 561 ? 27.886 -3.072 -12.349 1.00 68.31 561 PHE A C 1
ATOM 4349 O O . PHE A 1 561 ? 27.573 -2.184 -13.145 1.00 68.31 561 PHE A O 1
ATOM 4356 N N . SER A 1 562 ? 28.129 -4.322 -12.752 1.00 66.81 562 SER A N 1
ATOM 4357 C CA . SER A 1 562 ? 27.967 -4.691 -14.157 1.00 66.81 562 SER A CA 1
ATOM 4358 C C . SER A 1 562 ? 26.488 -4.772 -14.553 1.00 66.81 562 SER A C 1
ATOM 4360 O O . SER A 1 562 ? 25.601 -5.037 -13.734 1.00 66.81 562 SER A O 1
ATOM 4362 N N . TRP A 1 563 ? 26.211 -4.602 -15.850 1.00 61.91 563 TRP A N 1
ATOM 4363 C CA . TRP A 1 563 ? 24.848 -4.580 -16.387 1.00 61.91 563 TRP A CA 1
ATOM 4364 C C . TRP A 1 563 ? 24.012 -5.820 -16.030 1.00 61.91 563 TRP A C 1
ATOM 4366 O O . TRP A 1 563 ? 22.792 -5.712 -15.971 1.00 61.91 563 TRP A O 1
ATOM 4376 N N . ARG A 1 564 ? 24.610 -6.998 -15.796 1.00 68.12 564 ARG A N 1
ATOM 4377 C CA . ARG A 1 564 ? 23.886 -8.235 -15.422 1.00 68.12 564 ARG A CA 1
ATOM 4378 C C . ARG A 1 564 ? 23.682 -8.404 -13.920 1.00 68.12 564 ARG A C 1
ATOM 4380 O O . ARG A 1 564 ? 22.718 -9.046 -13.520 1.00 68.12 564 ARG A O 1
ATOM 4387 N N . GLU A 1 565 ? 24.564 -7.828 -13.117 1.00 65.81 565 GLU A N 1
ATOM 4388 C CA . GLU A 1 565 ? 24.510 -7.894 -11.653 1.00 65.81 565 GLU A CA 1
ATOM 4389 C C . GLU A 1 565 ? 23.511 -6.888 -11.078 1.00 65.81 565 GLU A C 1
ATOM 4391 O O . GLU A 1 565 ? 22.989 -7.092 -9.983 1.00 65.81 565 GLU A O 1
ATOM 4396 N N . LEU A 1 566 ? 23.210 -5.817 -11.825 1.00 60.06 566 LEU A N 1
ATOM 4397 C CA . LEU A 1 566 ? 22.307 -4.778 -11.357 1.00 60.06 566 LEU A CA 1
ATOM 4398 C C . LEU A 1 566 ? 20.877 -5.309 -11.167 1.00 60.06 566 LEU A C 1
ATOM 4400 O O . LEU A 1 566 ? 20.128 -5.519 -12.127 1.00 60.06 566 LEU A O 1
ATOM 4404 N N . THR A 1 567 ? 20.458 -5.443 -9.915 1.00 65.19 567 THR A N 1
ATOM 4405 C CA . THR A 1 567 ? 19.073 -5.759 -9.563 1.00 65.19 567 THR A CA 1
ATOM 4406 C C . THR A 1 567 ? 18.410 -4.496 -9.035 1.00 65.19 567 THR A C 1
ATOM 4408 O O . THR A 1 567 ? 18.746 -4.000 -7.965 1.00 65.19 567 THR A O 1
ATOM 4411 N N . LEU A 1 568 ? 17.504 -3.940 -9.837 1.00 60.56 568 LEU A N 1
ATOM 4412 C CA . LEU A 1 568 ? 16.711 -2.775 -9.464 1.00 60.56 568 LEU A CA 1
ATOM 4413 C C . LEU A 1 568 ? 15.417 -3.266 -8.824 1.00 60.56 568 LEU A C 1
ATOM 4415 O O . LEU A 1 568 ? 14.644 -3.978 -9.467 1.00 60.56 568 LEU A O 1
ATOM 4419 N N . CYS A 1 569 ? 15.187 -2.873 -7.580 1.00 62.31 569 CYS A N 1
ATOM 4420 C CA . CYS A 1 569 ? 13.967 -3.153 -6.836 1.00 62.31 569 CYS A CA 1
ATOM 4421 C C . CYS A 1 569 ? 13.042 -1.931 -6.858 1.00 62.31 569 CYS A C 1
ATOM 4423 O O . CYS A 1 569 ? 13.359 -0.889 -7.441 1.00 62.31 569 CYS A O 1
ATOM 4425 N N . ARG A 1 570 ? 11.861 -2.069 -6.258 1.00 58.34 570 ARG A N 1
ATOM 4426 C CA . ARG A 1 570 ? 10.984 -0.942 -5.952 1.00 58.34 570 ARG A CA 1
ATOM 4427 C C . ARG A 1 570 ? 10.662 -0.964 -4.466 1.00 58.34 570 ARG A C 1
ATOM 4429 O O . ARG A 1 570 ? 10.406 -2.031 -3.916 1.00 58.34 570 ARG A O 1
ATOM 4436 N N . GLU A 1 571 ? 10.670 0.208 -3.854 1.00 55.91 571 GLU A N 1
ATOM 4437 C CA . GLU A 1 571 ? 10.123 0.426 -2.518 1.00 55.91 571 GLU A CA 1
ATOM 4438 C C . GLU A 1 571 ? 8.603 0.170 -2.511 1.00 55.91 571 GLU A C 1
ATOM 4440 O O . GLU A 1 571 ? 7.966 0.104 -3.565 1.00 55.91 571 GLU A O 1
ATOM 4445 N N . LEU A 1 572 ? 8.002 0.066 -1.321 1.00 48.22 572 LEU A N 1
ATOM 4446 C CA . LEU A 1 572 ? 6.556 -0.150 -1.124 1.00 48.22 572 LEU A CA 1
ATOM 4447 C C . LEU A 1 572 ? 5.674 0.891 -1.842 1.00 48.22 572 LEU A C 1
ATOM 4449 O O . LEU A 1 572 ? 4.568 0.580 -2.272 1.00 48.22 572 LEU A O 1
ATOM 4453 N N . ASN A 1 573 ? 6.178 2.116 -2.013 1.00 51.69 573 ASN A N 1
ATOM 4454 C CA . ASN A 1 573 ? 5.529 3.218 -2.737 1.00 51.69 573 ASN A CA 1
ATOM 4455 C C . ASN A 1 573 ? 5.759 3.170 -4.267 1.00 51.69 573 ASN A C 1
ATOM 4457 O O . ASN A 1 573 ? 5.325 4.061 -4.996 1.00 51.69 573 ASN A O 1
ATOM 4461 N N . GLY A 1 574 ? 6.479 2.163 -4.765 1.00 55.09 574 GLY A N 1
ATOM 4462 C CA . GLY A 1 574 ? 6.818 1.997 -6.171 1.00 55.09 574 GLY A CA 1
ATOM 4463 C C . GLY A 1 574 ? 8.069 2.748 -6.641 1.00 55.09 574 GLY A C 1
ATOM 4464 O O . GLY A 1 574 ? 8.406 2.618 -7.820 1.00 55.09 574 GLY A O 1
ATOM 4465 N N . LYS A 1 575 ? 8.796 3.496 -5.799 1.00 64.44 575 LYS A N 1
ATOM 4466 C CA . LYS A 1 575 ? 10.035 4.198 -6.193 1.00 64.44 575 LYS A CA 1
ATOM 4467 C C . LYS A 1 575 ? 11.155 3.192 -6.521 1.00 64.44 575 LYS A C 1
ATOM 4469 O O . LYS A 1 575 ? 11.398 2.294 -5.719 1.00 64.44 575 LYS A O 1
ATOM 4474 N N . PRO A 1 576 ? 11.831 3.283 -7.687 1.00 63.31 576 PRO A N 1
ATOM 4475 C CA . PRO A 1 576 ? 12.972 2.419 -7.996 1.00 63.31 576 PRO A CA 1
ATOM 4476 C C . PRO A 1 576 ? 14.128 2.607 -7.000 1.00 63.31 576 PRO A C 1
ATOM 4478 O O . PRO A 1 576 ? 14.539 3.740 -6.770 1.00 63.31 576 PRO A O 1
ATOM 4481 N N . CYS A 1 577 ? 14.673 1.512 -6.469 1.00 66.31 577 CYS A N 1
ATOM 4482 C CA . CYS A 1 577 ? 15.770 1.506 -5.494 1.00 66.31 577 CYS A CA 1
ATOM 4483 C C . CYS A 1 577 ? 16.744 0.332 -5.732 1.00 66.31 577 CYS A C 1
ATOM 4485 O O . CYS A 1 577 ? 16.493 -0.548 -6.563 1.00 66.31 577 CYS A O 1
ATOM 4487 N N . LEU A 1 578 ? 17.879 0.325 -5.026 1.00 64.50 578 LEU A N 1
ATOM 4488 C CA . LEU A 1 578 ? 18.838 -0.790 -5.012 1.00 64.50 578 LEU A CA 1
ATOM 4489 C C . LEU A 1 578 ? 18.506 -1.775 -3.883 1.00 64.50 578 LEU A C 1
ATOM 4491 O O . LEU A 1 578 ? 18.011 -1.376 -2.837 1.00 64.50 578 LEU A O 1
ATOM 4495 N N . SER A 1 579 ? 18.783 -3.064 -4.086 1.00 53.75 579 SER A N 1
ATOM 4496 C CA . SER A 1 579 ? 18.351 -4.160 -3.203 1.00 53.75 579 SER A CA 1
ATOM 4497 C C . SER A 1 579 ? 19.234 -4.413 -1.961 1.00 53.75 579 SER A C 1
ATOM 4499 O O . SER A 1 579 ? 19.139 -5.488 -1.368 1.00 53.75 579 SER A O 1
ATOM 4501 N N . ASP A 1 580 ? 20.155 -3.510 -1.603 1.00 51.06 580 ASP A N 1
ATOM 4502 C CA . ASP A 1 580 ? 21.176 -3.714 -0.555 1.00 51.06 580 ASP A CA 1
ATOM 4503 C C . ASP A 1 580 ? 21.400 -2.443 0.293 1.00 51.06 580 ASP A C 1
ATOM 4505 O O . ASP A 1 580 ? 21.580 -1.354 -0.255 1.00 51.06 580 ASP A O 1
ATOM 4509 N N . ASP A 1 581 ? 21.454 -2.581 1.622 1.00 43.06 581 ASP A N 1
ATOM 4510 C CA . ASP A 1 581 ? 21.477 -1.464 2.587 1.00 43.06 581 ASP A CA 1
ATOM 4511 C C . ASP A 1 581 ? 22.784 -0.651 2.570 1.00 43.06 581 ASP A C 1
ATOM 4513 O O . ASP A 1 581 ? 22.798 0.521 2.946 1.00 43.06 581 ASP A O 1
ATOM 4517 N N . GLN A 1 582 ? 23.900 -1.208 2.081 1.00 41.38 582 GLN A N 1
ATOM 4518 C CA . GLN A 1 582 ? 25.149 -0.437 1.927 1.00 41.38 582 GLN A CA 1
ATOM 4519 C C . GLN A 1 582 ? 25.091 0.599 0.791 1.00 41.38 582 GLN A C 1
ATOM 4521 O O . GLN A 1 582 ? 25.930 1.497 0.737 1.00 41.38 582 GLN A O 1
ATOM 4526 N N . HIS A 1 583 ? 24.094 0.495 -0.095 1.00 49.19 583 HIS A N 1
ATOM 4527 C CA . HIS A 1 583 ? 23.920 1.343 -1.277 1.00 49.19 583 HIS A CA 1
ATOM 4528 C C . HIS A 1 583 ? 22.890 2.463 -1.064 1.00 49.19 583 HIS A C 1
ATOM 4530 O O . HIS A 1 583 ? 22.655 3.255 -1.975 1.00 49.19 583 HIS A O 1
ATOM 4536 N N . ALA A 1 584 ? 22.340 2.592 0.150 1.00 48.56 584 ALA A N 1
ATOM 4537 C CA . ALA A 1 584 ? 21.404 3.649 0.549 1.00 48.56 584 ALA A CA 1
ATOM 4538 C C . ALA A 1 584 ? 21.979 5.082 0.450 1.00 48.56 584 ALA A C 1
ATOM 4540 O O . ALA A 1 584 ? 21.253 6.055 0.619 1.00 48.56 584 ALA A O 1
ATOM 4541 N N . GLN A 1 585 ? 23.279 5.224 0.166 1.00 57.72 585 GLN A N 1
ATOM 4542 C CA . GLN A 1 585 ? 23.957 6.508 -0.046 1.00 57.72 585 GLN A CA 1
ATOM 4543 C C . GLN A 1 585 ? 23.969 6.956 -1.517 1.00 57.72 585 GLN A C 1
ATOM 4545 O O . GLN A 1 585 ? 24.417 8.063 -1.793 1.00 57.72 585 GLN A O 1
ATOM 4550 N N . TYR A 1 586 ? 23.520 6.115 -2.460 1.00 65.81 586 TYR A N 1
ATOM 4551 C CA . TYR A 1 586 ? 23.420 6.443 -3.885 1.00 65.81 586 TYR A CA 1
ATOM 4552 C C . TYR A 1 586 ? 21.947 6.529 -4.300 1.00 65.81 586 TYR A C 1
ATOM 4554 O O . TYR A 1 586 ? 21.311 5.525 -4.630 1.00 65.81 586 TYR A O 1
ATOM 4562 N N . ALA A 1 587 ? 21.394 7.740 -4.263 1.00 72.75 587 ALA A N 1
ATOM 4563 C CA . ALA A 1 587 ? 20.007 8.001 -4.615 1.00 72.75 587 ALA A CA 1
ATOM 4564 C C . ALA A 1 587 ? 19.868 8.347 -6.100 1.00 72.75 587 ALA A C 1
ATOM 4566 O O . ALA A 1 587 ? 20.683 9.070 -6.674 1.00 72.75 587 ALA A O 1
ATOM 4567 N N . PHE A 1 588 ? 18.791 7.864 -6.713 1.00 74.88 588 PHE A N 1
ATOM 4568 C CA . PHE A 1 588 ? 18.428 8.188 -8.086 1.00 74.88 588 PHE A CA 1
ATOM 4569 C C . PHE A 1 588 ? 16.915 8.308 -8.234 1.00 74.88 588 PHE A C 1
ATOM 4571 O O . PHE A 1 588 ? 16.134 7.674 -7.521 1.00 74.88 588 PHE A O 1
ATOM 4578 N N . ASN A 1 589 ? 16.487 9.129 -9.182 1.00 83.50 589 ASN A N 1
ATOM 4579 C CA . ASN A 1 589 ? 15.088 9.300 -9.521 1.00 83.50 589 ASN A CA 1
ATOM 4580 C C . ASN A 1 589 ? 14.926 9.625 -11.004 1.00 83.50 589 ASN A C 1
ATOM 4582 O O . ASN A 1 589 ? 15.859 10.090 -11.655 1.00 83.50 589 ASN A O 1
ATOM 4586 N N . ILE A 1 590 ? 13.741 9.346 -11.539 1.00 81.75 590 ILE A N 1
ATOM 4587 C CA . ILE A 1 590 ? 13.450 9.510 -12.956 1.00 81.75 590 ILE A CA 1
ATOM 4588 C C . ILE A 1 590 ? 12.049 10.079 -13.164 1.00 81.75 590 ILE A C 1
ATOM 4590 O O . ILE A 1 590 ? 11.117 9.700 -12.453 1.00 81.75 590 ILE A O 1
ATOM 4594 N N . SER A 1 591 ? 11.900 10.946 -14.162 1.00 80.12 591 SER A N 1
ATOM 4595 C CA . SER A 1 591 ? 10.614 11.476 -14.613 1.00 80.12 591 SER A CA 1
ATOM 4596 C C . SER A 1 591 ? 10.557 11.559 -16.136 1.00 80.12 591 SER A C 1
ATOM 4598 O O . SER A 1 591 ? 11.585 11.531 -16.812 1.00 80.12 591 SER A O 1
ATOM 4600 N N . HIS A 1 592 ? 9.352 11.629 -16.687 1.00 79.56 592 HIS A N 1
ATOM 4601 C CA . HIS A 1 592 ? 9.135 11.872 -18.106 1.00 79.56 592 HIS A CA 1
ATOM 4602 C C . HIS A 1 592 ? 7.837 12.649 -18.306 1.00 79.56 592 HIS A C 1
ATOM 4604 O O . HIS A 1 592 ? 6.831 12.358 -17.659 1.00 79.56 592 HIS A O 1
ATOM 4610 N N . HIS A 1 593 ? 7.849 13.612 -19.220 1.00 78.38 593 HIS A N 1
ATOM 4611 C CA . HIS A 1 593 ? 6.659 14.346 -19.637 1.00 78.38 593 HIS A CA 1
ATOM 4612 C C . HIS A 1 593 ? 6.944 15.062 -20.956 1.00 78.38 593 HIS A C 1
ATOM 4614 O O . HIS A 1 593 ? 8.018 15.635 -21.134 1.00 78.38 593 HIS A O 1
ATOM 4620 N N . GLY A 1 594 ? 5.974 15.050 -21.871 1.00 81.62 594 GLY A N 1
ATOM 4621 C CA . GLY A 1 594 ? 6.172 15.587 -23.213 1.00 81.62 594 GLY A CA 1
ATOM 4622 C C . GLY A 1 594 ? 7.253 14.817 -23.967 1.00 81.62 594 GLY A C 1
ATOM 4623 O O . GLY A 1 594 ? 7.154 13.600 -24.122 1.00 81.62 594 GLY A O 1
ATOM 4624 N N . ASP A 1 595 ? 8.276 15.536 -24.419 1.00 79.12 595 ASP A N 1
ATOM 4625 C CA . ASP A 1 595 ? 9.273 15.017 -25.358 1.00 79.12 595 ASP A CA 1
ATOM 4626 C C . ASP A 1 595 ? 10.554 14.515 -24.667 1.00 79.12 595 ASP A C 1
ATOM 4628 O O . ASP A 1 595 ? 11.464 14.029 -25.340 1.00 79.12 595 ASP A O 1
ATOM 4632 N N . PHE A 1 596 ? 10.628 14.595 -23.331 1.00 75.62 596 PHE A N 1
ATOM 4633 C CA . PHE A 1 596 ? 11.838 14.287 -22.566 1.00 75.62 596 PHE A CA 1
ATOM 4634 C C . PHE A 1 596 ? 11.629 13.245 -21.467 1.00 75.62 596 PHE A C 1
ATOM 4636 O O . PHE A 1 596 ? 10.627 13.237 -20.745 1.00 75.62 596 PHE A O 1
ATOM 4643 N N . VAL A 1 597 ? 12.659 12.413 -21.294 1.00 76.88 597 VAL A N 1
ATOM 4644 C CA . VAL A 1 597 ? 12.906 11.627 -20.080 1.00 76.88 597 VAL A CA 1
ATOM 4645 C C . VAL A 1 597 ? 14.101 12.232 -19.358 1.00 76.88 597 VAL A C 1
ATOM 4647 O O . VAL A 1 597 ? 15.151 12.443 -19.968 1.00 76.88 597 VAL A O 1
ATOM 4650 N N . VAL A 1 598 ? 13.946 12.490 -18.062 1.00 75.81 598 VAL A N 1
ATOM 4651 C CA . VAL A 1 598 ? 14.978 13.087 -17.212 1.00 75.81 598 VAL A CA 1
ATOM 4652 C C . VAL A 1 598 ? 15.324 12.169 -16.050 1.00 75.81 598 VAL A C 1
ATOM 4654 O O . VAL A 1 598 ? 14.442 11.567 -15.436 1.00 75.81 598 VAL A O 1
ATOM 4657 N N . LEU A 1 599 ? 16.610 12.074 -15.724 1.00 83.81 599 LEU A N 1
ATOM 4658 C CA . LEU A 1 599 ? 17.114 11.308 -14.589 1.00 83.81 599 LEU A CA 1
ATOM 4659 C C . LEU A 1 599 ? 18.082 12.151 -13.767 1.00 83.81 599 LEU A C 1
ATOM 4661 O O . LEU A 1 599 ? 18.977 12.779 -14.324 1.00 83.81 599 LEU A O 1
ATOM 4665 N N . ALA A 1 600 ? 17.946 12.085 -12.446 1.00 77.44 600 ALA A N 1
ATOM 4666 C CA . ALA A 1 600 ? 18.934 12.590 -11.504 1.00 77.44 600 ALA A CA 1
ATOM 4667 C C . ALA A 1 600 ? 19.462 11.430 -10.658 1.00 77.44 600 ALA A C 1
ATOM 4669 O O . ALA A 1 600 ? 18.689 10.574 -10.223 1.00 77.44 600 ALA A O 1
ATOM 4670 N N . ALA A 1 601 ? 20.775 11.382 -10.448 1.00 73.31 601 ALA A N 1
ATOM 4671 C CA . ALA A 1 601 ? 21.418 10.368 -9.624 1.00 73.31 601 ALA A CA 1
ATOM 4672 C C . ALA A 1 601 ? 22.716 10.893 -9.012 1.00 73.31 601 ALA A C 1
ATOM 4674 O O . ALA A 1 601 ? 23.452 11.647 -9.649 1.00 73.31 601 ALA A O 1
ATOM 4675 N N . GLY A 1 602 ? 23.023 10.455 -7.795 1.00 66.88 602 GLY A N 1
ATOM 4676 C CA . GLY A 1 602 ? 24.257 10.830 -7.121 1.00 66.88 602 GLY A CA 1
ATOM 4677 C C . GLY A 1 602 ? 24.358 10.279 -5.707 1.00 66.88 602 GLY A C 1
ATOM 4678 O O . GLY A 1 602 ? 23.461 9.595 -5.217 1.00 66.88 602 GLY A O 1
ATOM 4679 N N . ALA A 1 603 ? 25.470 10.596 -5.045 1.00 65.81 603 ALA A N 1
ATOM 4680 C CA . ALA A 1 603 ? 25.748 10.192 -3.669 1.00 65.81 603 ALA A CA 1
ATOM 4681 C C . ALA A 1 603 ? 24.969 11.053 -2.646 1.00 65.81 603 ALA A C 1
ATOM 4683 O O . ALA A 1 603 ? 25.556 11.726 -1.797 1.00 65.81 603 ALA A O 1
ATOM 4684 N N . TYR A 1 604 ? 23.645 11.096 -2.794 1.00 65.38 604 TYR A N 1
ATOM 4685 C CA . TYR A 1 604 ? 22.719 11.850 -1.955 1.00 65.38 604 TYR A CA 1
ATOM 4686 C C . TYR A 1 604 ? 21.954 10.905 -1.032 1.00 65.38 604 TYR A C 1
ATOM 4688 O O . TYR A 1 604 ? 21.647 9.777 -1.410 1.00 65.38 604 TYR A O 1
ATOM 4696 N N . GLY A 1 605 ? 21.559 11.392 0.147 1.00 63.94 605 GLY A N 1
ATOM 4697 C CA . GLY A 1 605 ? 20.624 10.647 1.005 1.00 63.94 605 GLY A CA 1
ATOM 4698 C C . GLY A 1 605 ? 19.199 10.637 0.459 1.00 63.94 605 GLY A C 1
ATOM 4699 O O . GLY A 1 605 ? 18.401 9.769 0.790 1.00 63.94 605 GLY A O 1
ATOM 4700 N N . MET A 1 606 ? 18.875 11.623 -0.377 1.00 79.75 606 MET A N 1
ATOM 4701 C CA . MET A 1 606 ? 17.555 11.811 -0.956 1.00 79.75 606 MET A CA 1
ATOM 4702 C C . MET A 1 606 ? 17.701 12.463 -2.331 1.00 79.75 606 MET A C 1
ATOM 4704 O O . MET A 1 606 ? 18.457 13.422 -2.471 1.00 79.75 606 MET A O 1
ATOM 4708 N N . CYS A 1 607 ? 16.979 11.953 -3.332 1.00 81.56 607 CYS A N 1
ATOM 4709 C CA . CYS A 1 607 ? 16.962 12.499 -4.689 1.00 81.56 607 CYS A CA 1
ATOM 4710 C C . CYS A 1 607 ? 15.579 12.306 -5.331 1.00 81.56 607 CYS A C 1
ATOM 4712 O O . CYS A 1 607 ? 14.983 11.223 -5.228 1.00 81.56 607 CYS A O 1
ATOM 4714 N N . GLY A 1 608 ? 15.081 13.359 -5.974 1.00 88.12 608 GLY A N 1
ATOM 4715 C CA . GLY A 1 608 ? 13.853 13.410 -6.758 1.00 88.12 608 GLY A CA 1
ATOM 4716 C C . GLY A 1 608 ? 14.043 14.314 -7.973 1.00 88.12 608 GLY A C 1
ATOM 4717 O O . GLY A 1 608 ? 14.764 15.302 -7.897 1.00 88.12 608 GLY A O 1
ATOM 4718 N N . VAL A 1 609 ? 13.430 13.972 -9.101 1.00 86.94 609 VAL A N 1
ATOM 4719 C CA . VAL A 1 609 ? 13.457 14.793 -10.314 1.00 86.94 609 VAL A CA 1
ATOM 4720 C C . VAL A 1 609 ? 12.072 14.831 -10.928 1.00 86.94 609 VAL A C 1
ATOM 4722 O O . VAL A 1 609 ? 11.345 13.835 -10.906 1.00 86.94 609 VAL A O 1
ATOM 4725 N N . ASP A 1 610 ? 11.714 15.972 -11.497 1.00 92.81 610 ASP A N 1
ATOM 4726 C CA . ASP A 1 610 ? 10.524 16.096 -12.316 1.00 92.81 610 ASP A CA 1
ATOM 4727 C C . ASP A 1 610 ? 10.771 16.913 -13.587 1.00 92.81 610 ASP A C 1
ATOM 4729 O O . ASP A 1 610 ? 11.746 17.659 -13.669 1.00 92.81 610 ASP A O 1
ATOM 4733 N N . VAL A 1 611 ? 9.917 16.712 -14.593 1.00 86.56 611 VAL A N 1
ATOM 4734 C CA . VAL A 1 611 ? 9.909 17.471 -15.846 1.00 86.56 611 VAL A CA 1
ATOM 4735 C C . VAL A 1 611 ? 8.468 17.728 -16.260 1.00 86.56 611 VAL A C 1
ATOM 4737 O O . VAL A 1 611 ? 7.630 16.833 -16.176 1.00 86.56 611 VAL A O 1
ATOM 4740 N N . MET A 1 612 ? 8.186 18.940 -16.729 1.00 86.75 612 MET A N 1
ATOM 4741 C CA . MET A 1 612 ? 6.857 19.373 -17.149 1.00 86.75 612 MET A CA 1
ATOM 4742 C C . MET A 1 612 ? 6.933 20.100 -18.489 1.00 86.75 612 MET A C 1
ATOM 4744 O O . MET A 1 612 ? 7.782 20.966 -18.697 1.00 86.75 612 MET A O 1
ATOM 4748 N N . ARG A 1 613 ? 6.004 19.762 -19.390 1.00 88.25 613 ARG A N 1
ATOM 4749 C CA . ARG A 1 613 ? 5.833 20.450 -20.676 1.00 88.25 613 ARG A CA 1
ATOM 4750 C C . ARG A 1 613 ? 4.885 21.621 -20.483 1.00 88.25 613 ARG A C 1
ATOM 4752 O O . ARG A 1 613 ? 3.778 21.441 -19.976 1.00 88.25 613 ARG A O 1
ATOM 4759 N N . LEU A 1 614 ? 5.290 22.792 -20.949 1.00 86.75 614 LEU A N 1
ATOM 4760 C CA . LEU A 1 614 ? 4.511 24.015 -20.909 1.00 86.75 614 LEU A CA 1
ATOM 4761 C C . LEU A 1 614 ? 3.427 23.982 -21.984 1.00 86.75 614 LEU A C 1
ATOM 4763 O O . LEU A 1 614 ? 3.587 24.502 -23.084 1.00 86.75 614 LEU A O 1
ATOM 4767 N N . GLN A 1 615 ? 2.309 23.344 -21.655 1.00 84.31 615 GLN A N 1
ATOM 4768 C CA . GLN A 1 615 ? 1.158 23.233 -22.545 1.00 84.31 615 GLN A CA 1
ATOM 4769 C C . GLN A 1 615 ? -0.051 23.970 -21.978 1.00 84.31 615 GLN A C 1
ATOM 4771 O O . GLN A 1 615 ? -0.347 23.893 -20.783 1.00 84.31 615 GLN A O 1
ATOM 4776 N N . VAL A 1 616 ? -0.782 24.665 -22.846 1.00 77.50 616 VAL A N 1
ATOM 4777 C CA . VAL A 1 616 ? -2.065 25.260 -22.465 1.00 77.50 616 VAL A CA 1
ATOM 4778 C C . VAL A 1 616 ? -3.044 24.122 -22.137 1.00 77.50 616 VAL A C 1
ATOM 4780 O O . VAL A 1 616 ? -3.143 23.167 -22.917 1.00 77.50 616 VAL A O 1
ATOM 4783 N N . PRO A 1 617 ? -3.758 24.174 -20.998 1.00 73.44 617 PRO A N 1
ATOM 4784 C CA . PRO A 1 617 ? -4.729 23.149 -20.636 1.00 73.44 617 PRO A CA 1
ATOM 4785 C C . PRO A 1 617 ? -5.770 22.956 -21.745 1.00 73.44 617 PRO A C 1
ATOM 4787 O O . PRO A 1 617 ? -6.350 23.920 -22.234 1.00 73.44 617 PRO A O 1
ATOM 4790 N N . LYS A 1 618 ? -6.071 21.705 -22.114 1.00 66.56 618 LYS A N 1
ATOM 4791 C CA . LYS A 1 618 ? -7.053 21.368 -23.174 1.00 66.56 618 LYS A CA 1
ATOM 4792 C C . LYS A 1 618 ? -8.520 21.630 -22.780 1.00 66.56 618 LYS A C 1
ATOM 4794 O O . LYS A 1 618 ? -9.443 21.162 -23.445 1.00 66.56 618 LYS A O 1
ATOM 4799 N N . VAL A 1 619 ? -8.750 22.327 -21.673 1.00 61.09 619 VAL A N 1
ATOM 4800 C CA . VAL A 1 619 ? -10.077 22.621 -21.126 1.00 61.09 619 VAL A CA 1
ATOM 4801 C C . VAL A 1 619 ? -10.598 23.898 -21.793 1.00 61.09 619 VAL A C 1
ATOM 4803 O O . VAL A 1 619 ? -9.823 24.818 -22.025 1.00 61.09 619 VAL A O 1
ATOM 4806 N N . ARG A 1 620 ? -11.903 23.992 -22.089 1.00 61.97 620 ARG A N 1
ATOM 4807 C CA . ARG A 1 620 ? -12.546 25.232 -22.584 1.00 61.97 620 ARG A CA 1
ATOM 4808 C C . ARG A 1 620 ? -12.638 26.296 -21.471 1.00 61.97 620 ARG A C 1
ATOM 4810 O O . ARG A 1 620 ? -13.738 26.656 -21.067 1.00 61.97 620 ARG A O 1
ATOM 4817 N N . LYS A 1 621 ? -11.503 26.715 -20.914 1.00 73.56 621 LYS A N 1
ATOM 4818 C CA . LYS A 1 621 ? -11.379 27.695 -19.827 1.00 73.56 621 LYS A CA 1
ATOM 4819 C C . LYS A 1 621 ? -10.187 28.609 -20.088 1.00 73.56 621 LYS A C 1
ATOM 4821 O O . LYS A 1 621 ? -9.229 28.208 -20.747 1.00 73.56 621 LYS A O 1
ATOM 4826 N N . THR A 1 622 ? -10.247 29.823 -19.561 1.00 84.88 622 THR A N 1
ATOM 4827 C CA . THR A 1 622 ? -9.112 30.752 -19.527 1.00 84.88 622 THR A CA 1
ATOM 4828 C C . THR A 1 622 ? -8.027 30.257 -18.562 1.00 84.88 622 THR A C 1
ATOM 4830 O O . THR A 1 622 ? -8.285 29.427 -17.686 1.00 84.88 622 THR A O 1
ATOM 4833 N N . ILE A 1 623 ? -6.799 30.772 -18.694 1.00 84.69 623 ILE A N 1
ATOM 4834 C CA . ILE A 1 623 ? -5.689 30.405 -17.797 1.00 84.69 623 ILE A CA 1
ATOM 4835 C C . ILE A 1 623 ? -6.000 30.806 -16.350 1.00 84.69 623 ILE A C 1
ATOM 4837 O O . ILE A 1 623 ? -5.741 30.024 -15.439 1.00 84.69 623 ILE A O 1
ATOM 4841 N N . GLY A 1 624 ? -6.634 31.961 -16.131 1.00 84.44 624 GLY A N 1
ATOM 4842 C CA . GLY A 1 624 ? -7.052 32.387 -14.794 1.00 84.44 624 GLY A CA 1
ATOM 4843 C C . GLY A 1 624 ? -8.065 31.438 -14.142 1.00 84.44 624 GLY A C 1
ATOM 4844 O O . GLY A 1 624 ? -7.875 31.024 -13.001 1.00 84.44 624 GLY A O 1
ATOM 4845 N N . GLU A 1 625 ? -9.095 31.015 -14.880 1.00 85.19 625 GLU A N 1
ATOM 4846 C CA . GLU A 1 625 ? -10.077 30.037 -14.386 1.00 85.19 625 GLU A CA 1
ATOM 4847 C C . GLU A 1 625 ? -9.450 28.667 -14.113 1.00 85.19 625 GLU A C 1
ATOM 4849 O O . GLU A 1 625 ? -9.856 27.974 -13.182 1.00 85.19 625 GLU A O 1
ATOM 4854 N N . TYR A 1 626 ? -8.475 28.254 -14.927 1.00 86.38 626 TYR A N 1
ATOM 4855 C CA . TYR A 1 626 ? -7.732 27.021 -14.688 1.00 86.38 626 TYR A CA 1
ATOM 4856 C C . TYR A 1 626 ? -6.920 27.097 -13.391 1.00 86.38 626 TYR A C 1
ATOM 4858 O O . TYR A 1 626 ? -6.959 26.160 -12.596 1.00 86.38 626 TYR A O 1
ATOM 4866 N N . LEU A 1 627 ? -6.231 28.214 -13.146 1.00 88.25 627 LEU A N 1
ATOM 4867 C CA . LEU A 1 627 ? -5.465 28.411 -11.917 1.00 88.25 627 LEU A CA 1
ATOM 4868 C C . LEU A 1 627 ? -6.369 28.389 -10.683 1.00 88.25 627 LEU A C 1
ATOM 4870 O O . LEU A 1 627 ? -6.009 27.753 -9.697 1.00 88.25 627 LEU A O 1
ATOM 4874 N N . GLU A 1 628 ? -7.549 29.013 -10.734 1.00 88.56 628 GLU A N 1
ATOM 4875 C CA . GLU A 1 628 ? -8.491 29.024 -9.600 1.00 88.56 628 GLU A CA 1
ATOM 4876 C C . GLU A 1 628 ? -8.943 27.613 -9.194 1.00 88.56 628 GLU A C 1
ATOM 4878 O O . GLU A 1 628 ? -9.054 27.314 -8.006 1.00 88.56 628 GLU A O 1
ATOM 4883 N N . LEU A 1 629 ? -9.112 26.693 -10.153 1.00 87.00 629 LEU A N 1
ATOM 4884 C CA . LEU A 1 629 ? -9.397 25.282 -9.845 1.00 87.00 629 LEU A CA 1
ATOM 4885 C C . LEU A 1 629 ? -8.240 24.594 -9.115 1.00 87.00 629 LEU A C 1
ATOM 4887 O O . LEU A 1 629 ? -8.460 23.652 -8.359 1.00 87.00 629 LEU A O 1
ATOM 4891 N N . MET A 1 630 ? -7.012 25.044 -9.368 1.00 88.38 630 MET A N 1
ATOM 4892 C CA . MET A 1 630 ? -5.789 24.460 -8.824 1.00 88.38 630 MET A CA 1
ATOM 4893 C C . MET A 1 630 ? -5.319 25.151 -7.540 1.00 88.38 630 MET A C 1
ATOM 4895 O O . MET A 1 630 ? -4.318 24.730 -6.962 1.00 88.38 630 MET A O 1
ATOM 4899 N N . LYS A 1 631 ? -6.037 26.179 -7.070 1.00 91.81 631 LYS A N 1
ATOM 4900 C CA . LYS A 1 631 ? -5.668 27.027 -5.929 1.00 91.81 631 LYS A CA 1
ATOM 4901 C C . LYS A 1 631 ? -5.316 26.248 -4.665 1.00 91.81 631 LYS A C 1
ATOM 4903 O O . LYS A 1 631 ? -4.344 26.586 -4.000 1.00 91.81 631 LYS A O 1
ATOM 4908 N N . SER A 1 632 ? -6.059 25.185 -4.352 1.00 90.06 632 SER A N 1
ATOM 4909 C CA . SER A 1 632 ? -5.829 24.358 -3.157 1.00 90.06 632 SER A CA 1
ATOM 4910 C C . SER A 1 632 ? -4.477 23.636 -3.144 1.00 90.06 632 SER A C 1
ATOM 4912 O O . SER A 1 632 ? -4.091 23.098 -2.112 1.00 90.06 632 SER A O 1
ATOM 4914 N N . ASN A 1 633 ? -3.759 23.601 -4.271 1.00 92.31 633 ASN A N 1
ATOM 4915 C CA . ASN A 1 633 ? -2.467 22.927 -4.387 1.00 92.31 633 ASN A CA 1
ATOM 4916 C C . ASN A 1 633 ? -1.269 23.849 -4.104 1.00 92.31 633 ASN A C 1
ATOM 4918 O O . ASN A 1 633 ? -0.132 23.377 -4.070 1.00 92.31 633 ASN A O 1
ATOM 4922 N N . PHE A 1 634 ? -1.506 25.149 -3.917 1.00 94.25 634 PHE A N 1
ATOM 4923 C CA . PHE A 1 634 ? -0.465 26.161 -3.746 1.00 94.25 634 PHE A CA 1
ATOM 4924 C C . PHE A 1 634 ? -0.574 26.846 -2.387 1.00 94.25 634 PHE A C 1
ATOM 4926 O O . PHE A 1 634 ? -1.665 26.979 -1.827 1.00 94.25 634 PHE A O 1
ATOM 4933 N N . SER A 1 635 ? 0.566 27.280 -1.853 1.00 95.00 635 SER A N 1
ATOM 4934 C CA . SER A 1 635 ? 0.597 28.103 -0.646 1.00 95.00 635 SER A CA 1
ATOM 4935 C C . SER A 1 635 ? -0.033 29.478 -0.929 1.00 95.00 635 SER A C 1
ATOM 4937 O O . SER A 1 635 ? -0.074 29.917 -2.084 1.00 95.00 635 SER A O 1
ATOM 4939 N N . PRO A 1 636 ? -0.473 30.228 0.097 1.00 93.81 636 PRO A N 1
ATOM 4940 C CA . PRO A 1 636 ? -0.923 31.607 -0.094 1.00 93.81 636 PRO A CA 1
ATOM 4941 C C . PRO A 1 636 ? 0.121 32.510 -0.777 1.00 93.81 636 PRO A C 1
ATOM 4943 O O . PRO A 1 636 ? -0.246 33.368 -1.581 1.00 93.81 636 PRO A O 1
ATOM 4946 N N . ASN A 1 637 ? 1.414 32.294 -0.505 1.00 92.50 637 ASN A N 1
ATOM 4947 C CA . ASN A 1 637 ? 2.511 33.077 -1.081 1.00 92.50 637 ASN A CA 1
ATOM 4948 C C . ASN A 1 637 ? 2.757 32.723 -2.557 1.00 92.50 637 ASN A C 1
ATOM 4950 O O . ASN A 1 637 ? 2.910 33.614 -3.393 1.00 92.50 637 ASN A O 1
ATOM 4954 N N . GLU A 1 638 ? 2.756 31.431 -2.896 1.00 94.69 638 GLU A N 1
ATOM 4955 C CA . GLU A 1 638 ? 2.833 30.949 -4.281 1.00 94.69 638 GLU A CA 1
ATOM 4956 C C . GLU A 1 638 ? 1.622 31.431 -5.086 1.00 94.69 638 GLU A C 1
ATOM 4958 O O . GLU A 1 638 ? 1.764 31.943 -6.197 1.00 94.69 638 GLU A O 1
ATOM 4963 N N . TRP A 1 639 ? 0.431 31.331 -4.490 1.00 94.75 639 TRP A N 1
ATOM 4964 C CA . TRP A 1 639 ? -0.820 31.752 -5.103 1.00 94.75 639 TRP A CA 1
ATOM 4965 C C . TRP A 1 639 ? -0.819 33.245 -5.439 1.00 94.75 639 TRP A C 1
ATOM 4967 O O . TRP A 1 639 ? -1.179 33.633 -6.550 1.00 94.75 639 TRP A O 1
ATOM 4977 N N . ALA A 1 640 ? -0.356 34.087 -4.511 1.00 92.81 640 ALA A N 1
ATOM 4978 C CA . ALA A 1 640 ? -0.238 35.524 -4.735 1.00 92.81 640 ALA A CA 1
ATOM 4979 C C . ALA A 1 640 ? 0.694 35.860 -5.914 1.00 92.81 640 ALA A C 1
ATOM 4981 O O . ALA A 1 640 ? 0.440 36.816 -6.649 1.00 92.81 640 ALA A O 1
ATOM 4982 N N . ARG A 1 641 ? 1.746 35.060 -6.145 1.00 91.31 641 ARG A N 1
ATOM 4983 C CA . ARG A 1 641 ? 2.704 35.293 -7.236 1.00 91.31 641 ARG A CA 1
ATOM 4984 C C . ARG A 1 641 ? 2.104 35.097 -8.628 1.00 91.31 641 ARG A C 1
ATOM 4986 O O . ARG A 1 641 ? 2.508 35.826 -9.531 1.00 91.31 641 ARG A O 1
ATOM 4993 N N . PHE A 1 642 ? 1.116 34.215 -8.817 1.00 92.00 642 PHE A N 1
ATOM 4994 C CA . PHE A 1 642 ? 0.416 34.079 -10.110 1.00 92.00 642 PHE A CA 1
ATOM 4995 C C . PHE A 1 642 ? -0.290 35.364 -10.550 1.00 92.00 642 PHE A C 1
ATOM 4997 O O . PHE A 1 642 ? -0.472 35.610 -11.743 1.00 92.00 642 PHE A O 1
ATOM 5004 N N . TRP A 1 643 ? -0.665 36.205 -9.593 1.00 92.25 643 TRP A N 1
ATOM 5005 C CA . TRP A 1 643 ? -1.422 37.427 -9.838 1.00 92.25 643 TRP A CA 1
ATOM 5006 C C . TRP A 1 643 ? -0.551 38.684 -9.778 1.00 92.25 643 TRP A C 1
ATOM 5008 O O . TRP A 1 643 ? -1.069 39.792 -9.663 1.00 92.25 643 TRP A O 1
ATOM 5018 N N . SER A 1 644 ? 0.773 38.528 -9.894 1.00 88.56 644 SER A N 1
ATOM 5019 C CA . SER A 1 644 ? 1.682 39.663 -10.047 1.00 88.56 644 SER A CA 1
ATOM 5020 C C . SER A 1 644 ? 1.303 40.492 -11.286 1.00 88.56 644 SER A C 1
ATOM 5022 O O . SER A 1 644 ? 1.094 39.914 -12.358 1.00 88.56 644 SER A O 1
ATOM 5024 N N . PRO A 1 645 ? 1.251 41.835 -11.189 1.00 85.56 645 PRO A N 1
ATOM 5025 C CA . PRO A 1 645 ? 0.861 42.700 -12.307 1.00 85.56 645 PRO A CA 1
ATOM 5026 C C . PRO A 1 645 ? 1.822 42.624 -13.504 1.00 85.56 645 PRO A C 1
ATOM 5028 O O . PRO A 1 645 ? 1.449 43.004 -14.608 1.00 85.56 645 PRO A O 1
ATOM 5031 N N . ASN A 1 646 ? 3.033 42.095 -13.302 1.00 84.50 646 ASN A N 1
ATOM 5032 C CA . ASN A 1 646 ? 4.057 41.951 -14.337 1.00 84.50 646 ASN A CA 1
ATOM 5033 C C . ASN A 1 646 ? 3.969 40.619 -15.111 1.00 84.50 646 ASN A C 1
ATOM 5035 O O . ASN A 1 646 ? 4.821 40.360 -15.958 1.00 84.50 646 ASN A O 1
ATOM 5039 N N . LEU A 1 647 ? 2.990 39.754 -14.809 1.00 87.19 647 LEU A N 1
ATOM 5040 C CA . LEU A 1 647 ? 2.817 38.458 -15.471 1.00 87.19 647 LEU A CA 1
ATOM 5041 C C . LEU A 1 647 ? 1.621 38.472 -16.426 1.00 87.19 647 LEU A C 1
ATOM 5043 O O . LEU A 1 647 ? 0.475 38.665 -16.013 1.00 87.19 647 LEU A O 1
ATOM 5047 N N . ASP A 1 648 ? 1.898 38.191 -17.697 1.00 89.31 648 ASP A N 1
ATOM 5048 C CA . ASP A 1 648 ? 0.888 37.826 -18.684 1.00 89.31 648 ASP A CA 1
ATOM 5049 C C . ASP A 1 648 ? 0.452 36.358 -18.509 1.00 89.31 648 ASP A C 1
ATOM 5051 O O . ASP A 1 648 ? 1.034 35.595 -17.737 1.00 89.31 648 ASP A O 1
ATOM 5055 N N . ASP A 1 649 ? -0.577 35.930 -19.237 1.00 87.38 649 ASP A N 1
ATOM 5056 C CA . ASP A 1 649 ? -1.105 34.560 -19.154 1.00 87.38 649 ASP A CA 1
ATOM 5057 C C . ASP A 1 649 ? -0.048 33.486 -19.462 1.00 87.38 649 ASP A C 1
ATOM 5059 O O . ASP A 1 649 ? -0.015 32.425 -18.832 1.00 87.38 649 ASP A O 1
ATOM 5063 N N . SER A 1 650 ? 0.867 33.783 -20.385 1.00 86.56 650 SER A N 1
ATOM 5064 C CA . SER A 1 650 ? 1.992 32.912 -20.720 1.00 86.56 650 SER A CA 1
ATOM 5065 C C . SER A 1 650 ? 2.973 32.780 -19.546 1.00 86.56 650 SER A C 1
ATOM 5067 O O . SER A 1 650 ? 3.393 31.674 -19.200 1.00 86.56 650 SER A O 1
ATOM 5069 N N . GLY A 1 651 ? 3.294 33.893 -18.883 1.00 88.00 651 GLY A N 1
ATOM 5070 C CA . GLY A 1 651 ? 4.111 33.950 -17.676 1.00 88.00 651 GLY A CA 1
ATOM 5071 C C . GLY A 1 651 ? 3.462 33.248 -16.483 1.00 88.00 651 GLY A C 1
ATOM 5072 O O . GLY A 1 651 ? 4.143 32.520 -15.761 1.00 88.00 651 GLY A O 1
ATOM 5073 N N . ARG A 1 652 ? 2.141 33.374 -16.314 1.00 90.44 652 ARG A N 1
ATOM 5074 C CA . ARG A 1 652 ? 1.379 32.642 -15.286 1.00 90.44 652 ARG A CA 1
ATOM 5075 C C . ARG A 1 652 ? 1.458 31.137 -15.487 1.00 90.44 652 ARG A C 1
ATOM 5077 O O . ARG A 1 652 ? 1.705 30.398 -14.537 1.00 90.44 652 ARG A O 1
ATOM 5084 N N . LEU A 1 653 ? 1.292 30.684 -16.728 1.00 88.19 653 LEU A N 1
ATOM 5085 C CA . LEU A 1 653 ? 1.372 29.269 -17.069 1.00 88.19 653 LEU A CA 1
ATOM 5086 C C . LEU A 1 653 ? 2.796 28.718 -16.884 1.00 88.19 653 LEU A C 1
ATOM 5088 O O . LEU A 1 653 ? 2.961 27.631 -16.330 1.00 88.19 653 LEU A O 1
ATOM 5092 N N . ARG A 1 654 ? 3.826 29.485 -17.278 1.00 88.75 654 ARG A N 1
ATOM 5093 C CA . ARG A 1 654 ? 5.241 29.178 -16.989 1.00 88.75 654 ARG A CA 1
ATOM 5094 C C . ARG A 1 654 ? 5.472 28.988 -15.493 1.00 88.75 654 ARG A C 1
ATOM 5096 O O . ARG A 1 654 ? 6.037 27.979 -15.076 1.00 88.75 654 ARG A O 1
ATOM 5103 N N . LEU A 1 655 ? 4.995 29.937 -14.692 1.00 90.75 655 LEU A N 1
ATOM 5104 C CA . LEU A 1 655 ? 5.147 29.908 -13.244 1.00 90.75 655 LEU A CA 1
ATOM 5105 C C . LEU A 1 655 ? 4.397 28.727 -12.612 1.00 90.75 655 LEU A C 1
ATOM 5107 O O . LEU A 1 655 ? 4.902 28.112 -11.676 1.00 90.75 655 LEU A O 1
ATOM 5111 N N . PHE A 1 656 ? 3.225 28.369 -13.145 1.00 92.50 656 PHE A N 1
ATOM 5112 C CA . PHE A 1 656 ? 2.442 27.226 -12.670 1.00 92.50 656 PHE A CA 1
ATOM 5113 C C . PHE A 1 656 ? 3.218 25.924 -12.840 1.00 92.50 656 PHE A C 1
ATOM 5115 O O . PHE A 1 656 ? 3.404 25.190 -11.871 1.00 92.50 656 PHE A O 1
ATOM 5122 N N . TYR A 1 657 ? 3.720 25.661 -14.050 1.00 91.50 657 TYR A N 1
ATOM 5123 C CA . TYR A 1 657 ? 4.476 24.438 -14.317 1.00 91.50 657 TYR A CA 1
ATOM 5124 C C . TYR A 1 657 ? 5.804 24.401 -13.563 1.00 91.50 657 TYR A C 1
ATOM 5126 O O . TYR A 1 657 ? 6.208 23.328 -13.125 1.00 91.50 657 TYR A O 1
ATOM 5134 N N . ARG A 1 658 ? 6.443 25.557 -13.342 1.00 91.94 658 ARG A N 1
ATOM 5135 C CA . ARG A 1 658 ? 7.630 25.672 -12.486 1.00 91.94 658 ARG A CA 1
ATOM 5136 C C . ARG A 1 658 ? 7.334 25.223 -11.052 1.00 91.94 658 ARG A C 1
ATOM 5138 O O . ARG A 1 658 ? 8.003 24.326 -10.547 1.00 91.94 658 ARG A O 1
ATOM 5145 N N . TYR A 1 659 ? 6.297 25.776 -10.418 1.00 94.19 659 TYR A N 1
ATOM 5146 C CA . TYR A 1 659 ? 5.908 25.381 -9.060 1.00 94.19 659 TYR A CA 1
ATOM 5147 C C . TYR A 1 659 ? 5.455 23.925 -8.961 1.00 94.19 659 TYR A C 1
ATOM 5149 O O . TYR A 1 659 ? 5.791 23.233 -8.000 1.00 94.19 659 TYR A O 1
ATOM 5157 N N . TRP A 1 660 ? 4.714 23.448 -9.959 1.00 93.75 660 TRP A N 1
ATOM 5158 C CA . TRP A 1 660 ? 4.273 22.060 -10.006 1.00 93.75 660 TRP A CA 1
ATOM 5159 C C . TRP A 1 660 ? 5.462 21.094 -10.082 1.00 93.75 660 TRP A C 1
ATOM 5161 O O . TRP A 1 660 ? 5.548 20.153 -9.295 1.00 93.75 660 TRP A O 1
ATOM 5171 N N . CYS A 1 661 ? 6.420 21.381 -10.968 1.00 91.81 661 CYS A N 1
ATOM 5172 C CA . CYS A 1 661 ? 7.645 20.605 -11.147 1.00 91.81 661 CYS A CA 1
ATOM 5173 C C . CYS A 1 661 ? 8.506 20.591 -9.866 1.00 91.81 661 CYS A C 1
ATOM 5175 O O . CYS A 1 661 ? 9.011 19.543 -9.461 1.00 91.81 661 CYS A O 1
ATOM 5177 N N . LEU A 1 662 ? 8.610 21.725 -9.161 1.00 94.38 662 LEU A N 1
ATOM 5178 C CA . LEU A 1 662 ? 9.273 21.814 -7.855 1.00 94.38 662 LEU A CA 1
ATOM 5179 C C . LEU A 1 662 ? 8.607 20.918 -6.799 1.00 94.38 662 LEU A C 1
ATOM 5181 O O . LEU A 1 662 ? 9.291 20.098 -6.177 1.00 94.38 662 LEU A O 1
ATOM 5185 N N . LYS A 1 663 ? 7.280 21.019 -6.629 1.00 93.94 663 LYS A N 1
ATOM 5186 C CA . LYS A 1 663 ? 6.520 20.191 -5.676 1.00 93.94 663 LYS A CA 1
ATOM 5187 C C . LYS A 1 663 ? 6.690 18.702 -5.981 1.00 93.94 663 LYS A C 1
ATOM 5189 O O . LYS A 1 663 ? 7.087 17.948 -5.097 1.00 93.94 663 LYS A O 1
ATOM 5194 N N . GLU A 1 664 ? 6.476 18.279 -7.224 1.00 92.06 664 GLU A N 1
ATOM 5195 C CA . GLU A 1 664 ? 6.642 16.880 -7.644 1.00 92.06 664 GLU A CA 1
ATOM 5196 C C . GLU A 1 664 ? 8.074 16.371 -7.427 1.00 92.06 664 GLU A C 1
ATOM 5198 O O . GLU A 1 664 ? 8.263 15.266 -6.911 1.00 92.06 664 GLU A O 1
ATOM 5203 N N . SER A 1 665 ? 9.095 17.183 -7.736 1.00 90.31 665 SER A N 1
ATOM 5204 C CA . SER A 1 665 ? 10.495 16.809 -7.495 1.00 90.31 665 SER A CA 1
ATOM 5205 C C . SER A 1 665 ? 10.762 16.523 -6.011 1.00 90.31 665 SER A C 1
ATOM 5207 O O . SER A 1 665 ? 11.380 15.506 -5.688 1.00 90.31 665 SER A O 1
ATOM 5209 N N . TYR A 1 666 ? 10.220 17.337 -5.096 1.00 92.56 666 TYR A N 1
ATOM 5210 C CA . TYR A 1 666 ? 10.326 17.120 -3.651 1.00 92.56 666 TYR A CA 1
ATOM 5211 C C . TYR A 1 666 ? 9.569 15.869 -3.193 1.00 92.56 666 TYR A C 1
ATOM 5213 O O . TYR A 1 666 ? 10.124 15.035 -2.476 1.00 92.56 666 TYR A O 1
ATOM 5221 N N . LEU A 1 667 ? 8.324 15.684 -3.641 1.00 88.69 667 LEU A N 1
ATOM 5222 C CA . LEU A 1 667 ? 7.496 14.531 -3.264 1.00 88.69 667 LEU A CA 1
ATOM 5223 C C . LEU A 1 667 ? 8.101 13.205 -3.721 1.00 88.69 667 LEU A C 1
ATOM 5225 O O . LEU A 1 667 ? 8.080 12.217 -2.977 1.00 88.69 667 LEU A O 1
ATOM 5229 N N . LYS A 1 668 ? 8.694 13.194 -4.918 1.00 82.94 668 LYS A N 1
ATOM 5230 C CA . LYS A 1 668 ? 9.470 12.064 -5.439 1.00 82.94 668 LYS A CA 1
ATOM 5231 C C . LYS A 1 668 ? 10.748 11.836 -4.643 1.00 82.94 668 LYS A C 1
ATOM 5233 O O . LYS A 1 668 ? 11.147 10.682 -4.464 1.00 82.94 668 LYS A O 1
ATOM 5238 N N . ALA A 1 669 ? 11.373 12.894 -4.132 1.00 83.56 669 ALA A N 1
ATOM 5239 C CA . ALA A 1 669 ? 12.551 12.792 -3.282 1.00 83.56 669 ALA A CA 1
ATOM 5240 C C . ALA A 1 669 ? 12.218 12.072 -1.963 1.00 83.56 669 ALA A C 1
ATOM 5242 O O . ALA A 1 669 ? 12.855 11.060 -1.665 1.00 83.56 669 ALA A O 1
ATOM 5243 N N . VAL A 1 670 ? 11.164 12.503 -1.257 1.00 84.12 670 VAL A N 1
ATOM 5244 C CA . VAL A 1 670 ? 10.738 11.935 0.041 1.00 84.12 670 VAL A CA 1
ATOM 5245 C C . VAL A 1 670 ? 9.918 10.641 -0.062 1.00 84.12 670 VAL A C 1
ATOM 5247 O O . VAL A 1 670 ? 9.657 10.003 0.954 1.00 84.12 670 VAL A O 1
ATOM 5250 N N . GLY A 1 671 ? 9.468 10.260 -1.263 1.00 71.06 671 GLY A N 1
ATOM 5251 C CA . GLY A 1 671 ? 8.717 9.020 -1.497 1.00 71.06 671 GLY A CA 1
ATOM 5252 C C . GLY A 1 671 ? 7.276 9.028 -0.968 1.00 71.06 671 GLY A C 1
ATOM 5253 O O . GLY A 1 671 ? 6.713 7.959 -0.732 1.00 71.06 671 GLY A O 1
ATOM 5254 N N . LYS A 1 672 ? 6.673 10.209 -0.763 1.00 62.22 672 LYS A N 1
ATOM 5255 C CA . LYS A 1 672 ? 5.327 10.363 -0.167 1.00 62.22 672 LYS A CA 1
ATOM 5256 C C . LYS A 1 672 ? 4.179 10.450 -1.184 1.00 62.22 672 LYS A C 1
ATOM 5258 O O . LYS A 1 672 ? 3.017 10.410 -0.784 1.00 62.22 672 LYS A O 1
ATOM 5263 N N . GLY A 1 673 ? 4.482 10.526 -2.484 1.00 58.03 673 GLY A N 1
ATOM 5264 C CA . GLY A 1 673 ? 3.467 10.730 -3.527 1.00 58.03 673 GLY A CA 1
ATOM 5265 C C . GLY A 1 673 ? 2.634 12.001 -3.290 1.00 58.03 673 GLY A C 1
ATOM 5266 O O . GLY A 1 673 ? 3.033 12.868 -2.518 1.00 58.03 673 GLY A O 1
ATOM 5267 N N . ILE A 1 674 ? 1.458 12.103 -3.914 1.00 52.75 674 ILE A N 1
ATOM 5268 C CA . ILE A 1 674 ? 0.564 13.281 -3.818 1.00 52.75 674 ILE A CA 1
ATOM 5269 C C . ILE A 1 674 ? -0.364 13.223 -2.583 1.00 52.75 674 ILE A C 1
ATOM 5271 O O . ILE A 1 674 ? -1.345 13.950 -2.487 1.00 52.75 674 ILE A O 1
ATOM 5275 N N . HIS A 1 675 ? -0.097 12.327 -1.628 1.00 52.31 675 HIS A N 1
ATOM 5276 C CA . HIS A 1 675 ? -0.966 12.086 -0.467 1.00 52.31 675 HIS A CA 1
ATOM 5277 C C . HIS A 1 675 ? -0.806 13.122 0.656 1.00 52.31 675 HIS A C 1
ATOM 5279 O O . HIS A 1 675 ? -1.444 13.000 1.701 1.00 52.31 675 HIS A O 1
ATOM 5285 N N . CYS A 1 676 ? 0.051 14.126 0.468 1.00 64.25 676 CYS A N 1
ATOM 5286 C CA . CYS A 1 676 ? 0.191 15.246 1.385 1.00 64.25 676 CYS A CA 1
ATOM 5287 C C . CYS A 1 676 ? -0.547 16.482 0.867 1.00 64.25 676 CYS A C 1
ATOM 5289 O O . CYS A 1 676 ? -0.632 16.725 -0.334 1.00 64.25 676 CYS A O 1
ATOM 5291 N N . GLU A 1 677 ? -1.015 17.306 1.793 1.00 80.25 677 GLU A N 1
ATOM 5292 C CA . GLU A 1 677 ? -1.625 18.595 1.492 1.00 80.25 677 GLU A CA 1
ATOM 5293 C C . GLU A 1 677 ? -0.594 19.551 0.851 1.00 80.25 677 GLU A C 1
ATOM 5295 O O . GLU A 1 677 ? 0.295 20.075 1.523 1.00 80.25 677 GLU A O 1
ATOM 5300 N N . LEU A 1 678 ? -0.681 19.736 -0.474 1.00 88.69 678 LEU A N 1
ATOM 5301 C CA . LEU A 1 678 ? 0.313 20.457 -1.288 1.00 88.69 678 LEU A CA 1
ATOM 5302 C C . LEU A 1 678 ? 0.423 21.953 -0.963 1.00 88.69 678 LEU A C 1
ATOM 5304 O O . LEU A 1 678 ? 1.480 22.545 -1.187 1.00 88.69 678 LEU A O 1
ATOM 5308 N N . SER A 1 679 ? -0.640 22.556 -0.426 1.00 89.56 679 SER A N 1
ATOM 5309 C CA . SER A 1 679 ? -0.667 23.958 0.012 1.00 89.56 679 SER A CA 1
ATOM 5310 C C . SER A 1 679 ? 0.274 24.245 1.187 1.00 89.56 679 SER A C 1
ATOM 5312 O O . SER A 1 679 ? 0.644 25.398 1.400 1.00 89.56 679 SER A O 1
ATOM 5314 N N . ARG A 1 680 ? 0.705 23.209 1.924 1.00 91.44 680 ARG A N 1
ATOM 5315 C CA . ARG A 1 680 ? 1.696 23.324 3.008 1.00 91.44 680 ARG A CA 1
ATOM 5316 C C . ARG A 1 680 ? 3.124 23.513 2.507 1.00 91.44 680 ARG A C 1
ATOM 5318 O O . ARG A 1 680 ? 3.976 23.947 3.276 1.00 91.44 680 ARG A O 1
ATOM 5325 N N . LEU A 1 681 ? 3.396 23.150 1.252 1.00 94.06 681 LEU A N 1
ATOM 5326 C CA . LEU A 1 681 ? 4.695 23.349 0.615 1.00 94.06 681 LEU A CA 1
ATOM 5327 C C . LEU A 1 681 ? 4.733 24.761 0.035 1.00 94.06 681 LEU A C 1
ATOM 5329 O O . LEU A 1 681 ? 3.960 25.057 -0.871 1.00 94.06 681 LEU A O 1
ATOM 5333 N N . ASP A 1 682 ? 5.621 25.608 0.538 1.00 94.88 682 ASP A N 1
ATOM 5334 C CA . ASP A 1 682 ? 5.780 26.990 0.096 1.00 94.88 682 ASP A CA 1
ATOM 5335 C C . ASP A 1 682 ? 7.165 27.205 -0.526 1.00 94.88 682 ASP A C 1
ATOM 5337 O O . ASP A 1 682 ? 8.173 27.308 0.179 1.00 94.88 682 ASP A O 1
ATOM 5341 N N . PHE A 1 683 ? 7.224 27.244 -1.858 1.00 95.38 683 PHE A N 1
ATOM 5342 C CA . PHE A 1 683 ? 8.460 27.452 -2.605 1.00 95.38 683 PHE A CA 1
ATOM 5343 C C . PHE A 1 683 ? 8.793 28.939 -2.782 1.00 95.38 683 PHE A C 1
ATOM 5345 O O . PHE A 1 683 ? 8.135 29.706 -3.500 1.00 95.38 683 PHE A O 1
ATOM 5352 N N . GLN A 1 684 ? 9.910 29.337 -2.185 1.00 92.62 684 GLN A N 1
ATOM 5353 C CA . GLN A 1 684 ? 10.454 30.683 -2.248 1.00 92.62 684 GLN A CA 1
ATOM 5354 C C . GLN A 1 684 ? 11.474 30.771 -3.383 1.00 92.62 684 GLN A C 1
ATOM 5356 O O . GLN A 1 684 ? 12.668 30.557 -3.200 1.00 92.62 684 GLN A O 1
ATOM 5361 N N . LEU A 1 685 ? 10.963 31.059 -4.583 1.00 89.81 685 LEU A N 1
ATOM 5362 C CA . LEU A 1 685 ? 11.784 31.336 -5.769 1.00 89.81 685 LEU A CA 1
ATOM 5363 C C . LEU A 1 685 ? 12.689 32.562 -5.574 1.00 89.81 685 LEU A C 1
ATOM 5365 O O . LEU A 1 685 ? 12.251 33.557 -4.977 1.00 89.81 685 LEU A O 1
ATOM 5369 N N . GLY A 1 686 ? 13.886 32.484 -6.159 1.00 75.94 686 GLY A N 1
ATOM 5370 C CA . GLY A 1 686 ? 14.910 33.524 -6.209 1.00 75.94 686 GLY A CA 1
ATOM 5371 C C . GLY A 1 686 ? 14.556 34.795 -6.993 1.00 75.94 686 GLY A C 1
ATOM 5372 O O . GLY A 1 686 ? 13.410 35.035 -7.373 1.00 75.94 686 GLY A O 1
ATOM 5373 N N . ARG A 1 687 ? 15.561 35.646 -7.251 1.00 63.28 687 ARG A N 1
ATOM 5374 C CA . ARG A 1 687 ? 15.361 37.006 -7.813 1.00 63.28 687 ARG A CA 1
ATOM 5375 C C . ARG A 1 687 ? 14.882 37.040 -9.271 1.00 63.28 687 ARG A C 1
ATOM 5377 O O . ARG A 1 687 ? 14.379 38.076 -9.698 1.00 63.28 687 ARG A O 1
ATOM 5384 N N . SER A 1 688 ? 15.041 35.956 -10.030 1.00 63.56 688 SER A N 1
ATOM 5385 C CA . SER A 1 688 ? 14.660 35.898 -11.447 1.00 63.56 688 SER A CA 1
ATOM 5386 C C . SER A 1 688 ? 13.381 35.085 -11.655 1.00 63.56 688 SER A C 1
ATOM 5388 O O . SER A 1 688 ? 13.283 33.918 -11.262 1.00 63.56 688 SER A O 1
ATOM 5390 N N . THR A 1 689 ? 12.402 35.698 -12.319 1.00 59.78 689 THR A N 1
ATOM 5391 C CA . THR A 1 689 ? 11.137 35.059 -12.712 1.00 59.78 689 THR A CA 1
ATOM 5392 C C . THR A 1 689 ? 11.333 34.009 -13.806 1.00 59.78 689 THR A C 1
ATOM 5394 O O . THR A 1 689 ? 10.588 33.030 -13.846 1.00 59.78 689 THR A O 1
ATOM 5397 N N . GLU A 1 690 ? 12.364 34.163 -14.640 1.00 65.81 690 GLU A N 1
ATOM 5398 C CA . GLU A 1 690 ? 12.737 33.222 -15.699 1.00 65.81 690 GLU A CA 1
ATOM 5399 C C . GLU A 1 690 ? 13.944 32.370 -15.299 1.00 65.81 690 GLU A C 1
ATOM 5401 O O . GLU A 1 690 ? 14.880 32.864 -14.663 1.00 65.81 690 GLU A O 1
ATOM 5406 N N . ILE A 1 691 ? 13.926 31.093 -15.691 1.00 64.62 691 ILE A N 1
ATOM 5407 C CA . ILE A 1 691 ? 15.029 30.153 -15.470 1.00 64.62 691 ILE A CA 1
ATOM 5408 C C . ILE A 1 691 ? 16.055 30.357 -16.588 1.00 64.62 691 ILE A C 1
ATOM 5410 O O . ILE A 1 691 ? 15.878 29.869 -17.703 1.00 64.62 691 ILE A O 1
ATOM 5414 N N . ILE A 1 692 ? 17.130 31.087 -16.292 1.00 64.12 692 ILE A N 1
ATOM 5415 C CA . ILE A 1 692 ? 18.247 31.299 -17.218 1.00 64.12 692 ILE A CA 1
ATOM 5416 C C . ILE A 1 692 ? 19.314 30.250 -16.901 1.00 64.12 692 ILE A C 1
ATOM 5418 O O . ILE A 1 692 ? 19.961 30.321 -15.858 1.00 64.12 692 ILE A O 1
ATOM 5422 N N . ASN A 1 693 ? 19.497 29.279 -17.797 1.00 66.81 693 ASN A N 1
ATOM 5423 C CA . ASN A 1 693 ? 20.370 28.112 -17.628 1.00 66.81 693 ASN A CA 1
ATOM 5424 C C . ASN A 1 693 ? 19.967 27.213 -16.448 1.00 66.81 693 ASN A C 1
ATOM 5426 O O . ASN A 1 693 ? 19.251 26.233 -16.654 1.00 66.81 693 ASN A O 1
ATOM 5430 N N . ILE A 1 694 ? 20.438 27.522 -15.235 1.00 77.56 694 ILE A N 1
ATOM 5431 C CA . ILE A 1 694 ? 20.189 26.742 -14.017 1.00 77.56 694 ILE A CA 1
ATOM 5432 C C . ILE A 1 694 ? 20.012 27.691 -12.837 1.00 77.56 694 ILE A C 1
ATOM 5434 O O . ILE A 1 694 ? 20.833 28.585 -12.636 1.00 77.56 694 ILE A O 1
ATOM 5438 N N . GLN A 1 695 ? 18.969 27.472 -12.042 1.00 85.56 695 GLN A N 1
ATOM 5439 C CA . GLN A 1 695 ? 18.730 28.195 -10.793 1.00 85.56 695 GLN A CA 1
ATOM 5440 C C . GLN A 1 695 ? 18.861 27.261 -9.599 1.00 85.56 695 GLN A C 1
ATOM 5442 O O . GLN A 1 695 ? 18.359 26.140 -9.632 1.00 85.56 695 GLN A O 1
ATOM 5447 N N . THR A 1 696 ? 19.538 27.734 -8.554 1.00 86.50 696 THR A N 1
ATOM 5448 C CA . THR A 1 696 ? 19.847 26.943 -7.352 1.00 86.50 696 THR A CA 1
ATOM 5449 C C . THR A 1 696 ? 19.512 27.667 -6.048 1.00 86.50 696 THR A C 1
ATOM 5451 O O . THR A 1 696 ? 19.882 27.204 -4.972 1.00 86.50 696 THR A O 1
ATOM 5454 N N . ASP A 1 697 ? 18.862 28.831 -6.130 1.00 88.06 697 ASP A N 1
ATOM 5455 C CA . ASP A 1 697 ? 18.539 29.703 -4.995 1.00 88.06 697 ASP A CA 1
ATOM 5456 C C . ASP A 1 697 ? 17.101 29.530 -4.478 1.00 88.06 697 ASP A C 1
ATOM 5458 O O . ASP A 1 697 ? 16.692 30.223 -3.546 1.00 88.06 697 ASP A O 1
ATOM 5462 N N . THR A 1 698 ? 16.341 28.586 -5.041 1.00 91.81 698 THR A N 1
ATOM 5463 C CA . THR A 1 698 ? 14.988 28.251 -4.584 1.00 91.81 698 THR A CA 1
ATOM 5464 C C . THR A 1 698 ? 15.016 27.505 -3.255 1.00 91.81 698 THR A C 1
ATOM 5466 O O . THR A 1 698 ? 15.719 26.508 -3.091 1.00 91.81 698 THR A O 1
ATOM 5469 N N . GLN A 1 699 ? 14.195 27.971 -2.314 1.00 93.25 699 GLN A N 1
ATOM 5470 C CA . GLN A 1 699 ? 14.051 27.383 -0.982 1.00 93.25 699 GLN A CA 1
ATOM 5471 C C . GLN A 1 699 ? 12.647 26.813 -0.775 1.00 93.25 699 GLN A C 1
ATOM 5473 O O . GLN A 1 699 ? 11.672 27.316 -1.335 1.00 93.25 699 GLN A O 1
ATOM 5478 N N . LEU A 1 700 ? 12.538 25.781 0.063 1.00 94.81 700 LEU A N 1
ATOM 5479 C CA . LEU A 1 700 ? 11.262 25.198 0.470 1.00 94.81 700 LEU A CA 1
ATOM 5480 C C . LEU A 1 700 ? 10.984 25.514 1.940 1.00 94.81 700 LEU A C 1
ATOM 5482 O O . LEU A 1 700 ? 11.776 25.179 2.823 1.00 94.81 700 LEU A O 1
ATOM 5486 N N . CYS A 1 701 ? 9.824 26.107 2.189 1.00 93.88 701 CYS A N 1
ATOM 5487 C CA . CYS A 1 701 ? 9.259 26.319 3.508 1.00 93.88 701 CYS A CA 1
ATOM 5488 C C . CYS A 1 701 ? 8.065 25.376 3.714 1.00 93.88 701 CYS A C 1
ATOM 5490 O O . CYS A 1 701 ? 7.229 25.222 2.826 1.00 93.88 701 CYS A O 1
ATOM 5492 N N . ILE A 1 702 ? 7.988 24.721 4.872 1.00 91.50 702 ILE A N 1
ATOM 5493 C CA . ILE A 1 702 ? 6.855 23.870 5.255 1.00 91.50 702 ILE A CA 1
ATOM 5494 C C . ILE A 1 702 ? 6.316 24.365 6.592 1.00 91.50 702 ILE A C 1
ATOM 5496 O O . ILE A 1 702 ? 7.058 24.435 7.572 1.00 91.50 702 ILE A O 1
ATOM 5500 N N . ASP A 1 703 ? 5.033 24.728 6.624 1.00 86.50 703 ASP A N 1
ATOM 5501 C CA . ASP A 1 703 ? 4.344 25.259 7.812 1.00 86.50 703 ASP A CA 1
ATOM 5502 C C . ASP A 1 703 ? 5.114 26.408 8.506 1.00 86.50 703 ASP A C 1
ATOM 5504 O O . ASP A 1 703 ? 5.211 26.476 9.733 1.00 86.50 703 ASP A O 1
ATOM 5508 N N . GLY A 1 704 ? 5.715 27.302 7.713 1.00 82.06 704 GLY A N 1
ATOM 5509 C CA . GLY A 1 704 ? 6.473 28.456 8.211 1.00 82.06 704 GLY A CA 1
ATOM 5510 C C . GLY A 1 704 ? 7.929 28.169 8.602 1.00 82.06 704 GLY A C 1
ATOM 5511 O O . GLY A 1 704 ? 8.593 29.064 9.122 1.00 82.06 704 GLY A O 1
ATOM 5512 N N . ARG A 1 705 ? 8.446 26.954 8.364 1.00 88.81 705 ARG A N 1
ATOM 5513 C CA . ARG A 1 705 ? 9.852 26.590 8.603 1.00 88.81 705 ARG A CA 1
ATOM 5514 C C . ARG A 1 705 ? 10.584 26.283 7.300 1.00 88.81 705 ARG A C 1
ATOM 5516 O O . ARG A 1 705 ? 10.208 25.352 6.588 1.00 88.81 705 ARG A O 1
ATOM 5523 N N . THR A 1 706 ? 11.659 27.016 7.025 1.00 90.62 706 THR A N 1
ATOM 5524 C CA . THR A 1 706 ? 12.564 26.740 5.898 1.00 90.62 706 THR A CA 1
ATOM 5525 C C . THR A 1 706 ? 13.378 25.470 6.153 1.00 90.62 706 THR A C 1
ATOM 5527 O O . THR A 1 706 ? 13.839 25.233 7.269 1.00 90.62 706 THR A O 1
ATOM 5530 N N . LEU A 1 707 ? 13.527 24.628 5.128 1.00 90.31 707 LEU A N 1
ATOM 5531 C CA . LEU A 1 707 ? 14.348 23.419 5.188 1.00 90.31 707 LEU A CA 1
ATOM 5532 C C . LEU A 1 707 ? 15.777 23.699 4.703 1.00 90.31 707 LEU A C 1
ATOM 5534 O O . LEU A 1 707 ? 16.002 23.849 3.507 1.00 90.31 707 LEU A O 1
ATOM 5538 N N . ASP A 1 708 ? 16.749 23.679 5.618 1.00 82.62 708 ASP A N 1
ATOM 5539 C CA . ASP A 1 708 ? 18.141 24.069 5.318 1.00 82.62 708 ASP A CA 1
ATOM 5540 C C . ASP A 1 708 ? 18.978 22.986 4.603 1.00 82.62 708 ASP A C 1
ATOM 5542 O O . ASP A 1 708 ? 20.014 23.288 4.015 1.00 82.62 708 ASP A O 1
ATOM 5546 N N . ASN A 1 709 ? 18.536 21.722 4.634 1.00 83.94 709 ASN A N 1
ATOM 5547 C CA . ASN A 1 709 ? 19.271 20.560 4.095 1.00 83.94 709 ASN A CA 1
ATOM 5548 C C . ASN A 1 709 ? 18.626 19.965 2.828 1.00 83.94 709 ASN A C 1
ATOM 5550 O O . ASN A 1 709 ? 18.845 18.790 2.504 1.00 83.94 709 ASN A O 1
ATOM 5554 N N . VAL A 1 710 ? 17.768 20.738 2.161 1.00 89.44 710 VAL A N 1
ATOM 5555 C CA . VAL A 1 710 ? 17.082 20.354 0.924 1.00 89.44 710 VAL A CA 1
ATOM 5556 C C . VAL A 1 710 ? 17.352 21.423 -0.122 1.00 89.44 710 VAL A C 1
ATOM 5558 O O . VAL A 1 710 ? 17.101 22.601 0.109 1.00 89.44 710 VAL A O 1
ATOM 5561 N N . TYR A 1 711 ? 17.848 20.993 -1.275 1.00 89.25 711 TYR A N 1
ATOM 5562 C CA . TYR A 1 711 ? 18.284 21.874 -2.349 1.00 89.25 711 TYR A CA 1
ATOM 5563 C C . TYR A 1 711 ? 17.512 21.581 -3.627 1.00 89.25 711 TYR A C 1
ATOM 5565 O O . TYR A 1 711 ? 17.118 20.436 -3.873 1.00 89.25 711 TYR A O 1
ATOM 5573 N N . PHE A 1 712 ? 17.341 22.623 -4.439 1.00 90.50 712 PHE A N 1
ATOM 5574 C CA . PHE A 1 712 ? 16.642 22.562 -5.713 1.00 90.50 712 PHE A CA 1
ATOM 5575 C C . PHE A 1 712 ? 17.541 23.076 -6.830 1.00 90.50 712 PHE A C 1
ATOM 5577 O O . PHE A 1 712 ? 18.141 24.136 -6.697 1.00 90.50 712 PHE A O 1
ATOM 5584 N N . GLU A 1 713 ? 17.606 22.331 -7.928 1.00 87.50 713 GLU A N 1
ATOM 5585 C CA . GLU A 1 713 ? 18.191 22.777 -9.191 1.00 87.50 713 GLU A CA 1
ATOM 5586 C C . GLU A 1 713 ? 17.080 22.838 -10.236 1.00 87.50 713 GLU A C 1
ATOM 5588 O O . GLU A 1 713 ? 16.451 21.828 -10.557 1.00 87.50 713 GLU A O 1
ATOM 5593 N N . GLU A 1 714 ? 16.811 24.029 -10.754 1.00 90.00 714 GLU A N 1
ATOM 5594 C CA . GLU A 1 714 ? 15.788 24.274 -11.767 1.00 90.00 714 GLU A CA 1
ATOM 5595 C C . GLU A 1 714 ? 16.460 24.531 -13.109 1.00 90.00 714 GLU A C 1
ATOM 5597 O O . GLU A 1 714 ? 17.439 25.268 -13.182 1.00 90.00 714 GLU A O 1
ATOM 5602 N N . SER A 1 715 ? 15.951 23.941 -14.185 1.00 85.19 715 SER A N 1
ATOM 5603 C CA . SER A 1 715 ? 16.516 24.086 -15.527 1.00 85.19 715 SER A CA 1
ATOM 5604 C C . SER A 1 715 ? 15.423 24.219 -16.577 1.00 85.19 715 SER A C 1
ATOM 5606 O O . SER A 1 715 ? 14.414 23.513 -16.541 1.00 85.19 715 SER A O 1
ATOM 5608 N N . SER A 1 716 ? 15.658 25.095 -17.552 1.00 84.44 716 SER A N 1
ATOM 5609 C CA . SER A 1 716 ? 14.898 25.116 -18.800 1.00 84.44 716 SER A CA 1
ATOM 5610 C C . SER A 1 716 ? 15.625 24.225 -19.803 1.00 84.44 716 SER A C 1
ATOM 5612 O O . SER A 1 716 ? 16.661 24.612 -20.341 1.00 84.44 716 SER A O 1
ATOM 5614 N N . ILE A 1 717 ? 15.146 22.993 -19.989 1.00 77.38 717 ILE A N 1
ATOM 5615 C CA . ILE A 1 717 ? 15.817 22.015 -20.867 1.00 77.38 717 ILE A CA 1
ATOM 5616 C C . ILE A 1 717 ? 15.445 22.213 -22.343 1.00 77.38 717 ILE A C 1
ATOM 5618 O O . ILE A 1 717 ? 16.140 21.731 -23.230 1.00 77.38 717 ILE A O 1
ATOM 5622 N N . SER A 1 718 ? 14.351 22.929 -22.611 1.00 79.44 718 SER A N 1
ATOM 5623 C CA . SER A 1 718 ? 13.963 23.425 -23.933 1.00 79.44 718 SER A CA 1
ATOM 5624 C C . SER A 1 718 ? 12.971 24.583 -23.778 1.00 79.44 718 SER A C 1
ATOM 5626 O O . SER A 1 718 ? 12.514 24.867 -22.672 1.00 79.44 718 SER A O 1
ATOM 5628 N N . ASN A 1 719 ? 12.591 25.232 -24.882 1.00 79.75 719 ASN A N 1
ATOM 5629 C CA . ASN A 1 719 ? 11.665 26.373 -24.860 1.00 79.75 719 ASN A CA 1
ATOM 5630 C C . ASN A 1 719 ? 10.283 26.049 -24.260 1.00 79.75 719 ASN A C 1
ATOM 5632 O O . ASN A 1 719 ? 9.579 26.960 -23.827 1.00 79.75 719 ASN A O 1
ATOM 5636 N N . ASP A 1 720 ? 9.881 24.777 -24.245 1.00 84.81 720 ASP A N 1
ATOM 5637 C CA . ASP A 1 720 ? 8.588 24.316 -23.741 1.00 84.81 720 ASP A CA 1
ATOM 5638 C C . ASP A 1 720 ? 8.704 23.247 -22.644 1.00 84.81 720 ASP A C 1
ATOM 5640 O O . ASP A 1 720 ? 7.698 22.611 -22.332 1.00 84.81 720 ASP A O 1
ATOM 5644 N N . HIS A 1 721 ? 9.874 23.062 -22.017 1.00 84.62 721 HIS A N 1
ATOM 5645 C CA . HIS A 1 721 ? 10.037 22.122 -20.901 1.00 84.62 721 HIS A CA 1
ATOM 5646 C C . HIS A 1 721 ? 10.844 22.704 -19.736 1.00 84.62 721 HIS A C 1
ATOM 5648 O O . HIS A 1 721 ? 11.966 23.183 -19.907 1.00 84.62 721 HIS A O 1
ATOM 5654 N N . VAL A 1 722 ? 10.296 22.559 -18.529 1.00 88.69 722 VAL A N 1
ATOM 5655 C CA . VAL A 1 722 ? 10.978 22.849 -17.262 1.00 88.69 722 VAL A CA 1
ATOM 5656 C C . VAL A 1 722 ? 11.293 21.546 -16.540 1.00 88.69 722 VAL A C 1
ATOM 5658 O O . VAL A 1 722 ? 10.471 20.631 -16.546 1.00 88.69 722 VAL A O 1
ATOM 5661 N N . ALA A 1 723 ? 12.469 21.457 -15.926 1.00 88.50 723 ALA A N 1
ATOM 5662 C CA . ALA A 1 723 ? 12.867 20.335 -15.088 1.00 88.50 723 ALA A CA 1
ATOM 5663 C C . ALA A 1 723 ? 13.401 20.824 -13.739 1.00 88.50 723 ALA A C 1
ATOM 5665 O O . ALA A 1 723 ? 14.084 21.847 -13.667 1.00 88.50 723 ALA A O 1
ATOM 5666 N N . CYS A 1 724 ? 13.105 20.074 -12.679 1.00 91.50 724 CYS A N 1
ATOM 5667 C CA . CYS A 1 724 ? 13.539 20.377 -11.317 1.00 91.50 724 CYS A CA 1
ATOM 5668 C C . CYS A 1 724 ? 14.145 19.135 -10.670 1.00 91.50 724 CYS A C 1
ATOM 5670 O O . CYS A 1 724 ? 13.540 18.062 -10.702 1.00 91.50 724 CYS A O 1
ATOM 5672 N N . VAL A 1 725 ? 15.309 19.283 -10.045 1.00 89.25 725 VAL A N 1
ATOM 5673 C CA . VAL A 1 725 ? 15.946 18.253 -9.220 1.00 89.25 725 VAL A CA 1
ATOM 5674 C C . VAL A 1 725 ? 15.887 18.694 -7.764 1.00 89.25 725 VAL A C 1
ATOM 5676 O O . VAL A 1 725 ? 16.322 19.789 -7.432 1.00 89.25 725 VAL A O 1
ATOM 5679 N N . CYS A 1 726 ? 15.381 17.828 -6.893 1.00 90.81 726 CYS A N 1
ATOM 5680 C CA . CYS A 1 726 ? 15.403 17.980 -5.445 1.00 90.81 726 CYS A CA 1
ATOM 5681 C C . CYS A 1 726 ? 16.385 16.971 -4.846 1.00 90.81 726 CYS A C 1
ATOM 5683 O O . CYS A 1 726 ? 16.285 15.771 -5.121 1.00 90.81 726 CYS A O 1
ATOM 5685 N N . TYR A 1 727 ? 17.288 17.410 -3.972 1.00 85.56 727 TYR A N 1
ATOM 5686 C CA . TYR A 1 727 ? 18.207 16.500 -3.284 1.00 85.56 727 TYR A CA 1
ATOM 5687 C C . TYR A 1 727 ? 18.610 16.984 -1.888 1.00 85.56 727 TYR A C 1
ATOM 5689 O O . TYR A 1 727 ? 18.413 18.141 -1.526 1.00 85.56 727 TYR A O 1
ATOM 5697 N N . SER A 1 728 ? 19.178 16.070 -1.096 1.00 85.25 728 SER A N 1
ATOM 5698 C CA . SER A 1 728 ? 19.810 16.377 0.192 1.00 85.25 728 SER A CA 1
ATOM 5699 C C . SER A 1 728 ? 21.263 15.911 0.203 1.00 85.25 728 SER A C 1
ATOM 5701 O O . SER A 1 728 ? 21.565 14.769 -0.157 1.00 85.25 728 SER A O 1
ATOM 5703 N N . ASP A 1 729 ? 22.165 16.785 0.640 1.00 71.81 729 ASP A N 1
ATOM 5704 C CA . ASP A 1 729 ? 23.609 16.548 0.674 1.00 71.81 729 ASP A CA 1
ATOM 5705 C C . ASP A 1 729 ? 24.103 15.987 2.025 1.00 71.81 729 ASP A C 1
ATOM 5707 O O . ASP A 1 729 ? 25.308 15.943 2.273 1.00 71.81 729 ASP A O 1
ATOM 5711 N N . ALA A 1 730 ? 23.189 15.506 2.879 1.00 68.94 730 ALA A N 1
ATOM 5712 C CA . ALA A 1 730 ? 23.488 15.008 4.226 1.00 68.94 730 ALA A CA 1
ATOM 5713 C C . ALA A 1 730 ? 24.602 13.938 4.276 1.00 68.94 730 ALA A C 1
ATOM 5715 O O . ALA A 1 730 ? 25.291 13.804 5.286 1.00 68.94 730 ALA A O 1
ATOM 5716 N N . TYR A 1 731 ? 24.804 13.202 3.178 1.00 63.34 731 TYR A N 1
ATOM 5717 C CA . TYR A 1 731 ? 25.820 12.151 3.036 1.00 63.34 731 TYR A CA 1
ATOM 5718 C C . TYR A 1 731 ? 26.900 12.483 1.993 1.00 63.34 731 TYR A C 1
ATOM 5720 O O . TYR A 1 731 ? 27.691 11.616 1.621 1.00 63.34 731 TYR A O 1
ATOM 5728 N N . LEU A 1 732 ? 26.961 13.733 1.523 1.00 64.12 732 LEU A N 1
ATOM 5729 C CA . LEU A 1 732 ? 27.927 14.159 0.517 1.00 64.12 732 LEU A CA 1
ATOM 5730 C C . LEU A 1 732 ? 29.347 14.150 1.101 1.00 64.12 732 LEU A C 1
ATOM 5732 O O . LEU A 1 732 ? 29.646 14.816 2.099 1.00 64.12 732 LEU A O 1
ATOM 5736 N N . LEU A 1 733 ? 30.247 13.411 0.447 1.00 58.00 733 LEU A N 1
ATOM 5737 C CA . LEU A 1 733 ? 31.645 13.321 0.862 1.00 58.00 733 LEU A CA 1
ATOM 5738 C C . LEU A 1 733 ? 32.330 14.700 0.793 1.00 58.00 733 LEU A C 1
ATOM 5740 O O . LEU A 1 733 ? 32.102 15.447 -0.162 1.00 58.00 733 LEU A O 1
ATOM 5744 N N . PRO A 1 734 ? 33.236 15.035 1.733 1.00 62.16 734 PRO A N 1
ATOM 5745 C CA . PRO A 1 734 ? 33.934 16.324 1.736 1.00 62.16 734 PRO A CA 1
ATOM 5746 C C . PRO A 1 734 ? 34.648 16.657 0.417 1.00 62.16 734 PRO A C 1
ATOM 5748 O O . PRO A 1 734 ? 34.643 17.804 -0.018 1.00 62.16 734 PRO A O 1
ATOM 5751 N N . SER A 1 735 ? 35.203 15.652 -0.266 1.00 53.19 735 SER A N 1
ATOM 5752 C CA . SER A 1 735 ? 35.859 15.793 -1.573 1.00 53.19 735 SER A CA 1
ATOM 5753 C C . SER A 1 735 ? 34.905 16.157 -2.720 1.00 53.19 735 SER A C 1
ATOM 5755 O O . SER A 1 735 ? 35.358 16.679 -3.740 1.00 53.19 735 SER A O 1
ATOM 5757 N N . CYS A 1 736 ? 33.604 15.898 -2.560 1.00 57.66 736 CYS A N 1
ATOM 5758 C CA . CYS A 1 736 ? 32.555 16.174 -3.541 1.00 57.66 736 CYS A CA 1
ATOM 5759 C C . CYS A 1 736 ? 31.871 17.532 -3.316 1.00 57.66 736 CYS A C 1
ATOM 5761 O O . CYS A 1 736 ? 31.226 18.034 -4.231 1.00 57.66 736 CYS A O 1
ATOM 5763 N N . ARG A 1 737 ? 32.055 18.173 -2.149 1.00 65.25 737 ARG A N 1
ATOM 5764 C CA . ARG A 1 737 ? 31.447 19.483 -1.830 1.00 65.25 737 ARG A CA 1
ATOM 5765 C C . ARG A 1 737 ? 31.859 20.608 -2.783 1.00 65.25 737 ARG A C 1
ATOM 5767 O O . ARG A 1 737 ? 31.100 21.545 -2.965 1.00 65.25 737 ARG A O 1
ATOM 5774 N N . LYS A 1 738 ? 33.012 20.500 -3.450 1.00 60.25 738 LYS A N 1
ATOM 5775 C CA . LYS A 1 738 ? 33.443 21.460 -4.487 1.00 60.25 738 LYS A CA 1
ATOM 5776 C C . LYS A 1 738 ? 32.564 21.470 -5.749 1.00 60.25 738 LYS A C 1
ATOM 5778 O O . LYS A 1 738 ? 32.703 22.379 -6.555 1.00 60.25 738 LYS A O 1
ATOM 5783 N N . TYR A 1 739 ? 31.708 20.462 -5.925 1.00 57.50 739 TYR A N 1
ATOM 5784 C CA . TYR A 1 739 ? 30.730 20.360 -7.015 1.00 57.50 739 TYR A CA 1
ATOM 5785 C C . TYR A 1 739 ? 29.294 20.640 -6.533 1.00 57.50 739 TYR A C 1
ATOM 5787 O O . TYR A 1 739 ? 28.336 20.446 -7.273 1.00 57.50 739 TYR A O 1
ATOM 5795 N N . HIS A 1 740 ? 29.123 21.048 -5.273 1.00 63.94 740 HIS A N 1
ATOM 5796 C CA . HIS A 1 740 ? 27.820 21.373 -4.701 1.00 63.94 740 HIS A CA 1
ATOM 5797 C C . HIS A 1 740 ? 27.309 22.701 -5.272 1.00 63.94 740 HIS A C 1
ATOM 5799 O O . HIS A 1 740 ? 28.050 23.682 -5.265 1.00 63.94 740 HIS A O 1
ATOM 5805 N N . GLN A 1 741 ? 26.060 22.727 -5.757 1.00 62.53 741 GLN A N 1
ATOM 5806 C CA . GLN A 1 741 ? 25.413 23.915 -6.339 1.00 62.53 741 GLN A CA 1
ATOM 5807 C C . GLN A 1 741 ? 26.213 24.584 -7.472 1.00 62.53 741 GLN A C 1
ATOM 5809 O O . GLN A 1 741 ? 26.017 25.758 -7.773 1.00 62.53 741 GLN A O 1
ATOM 5814 N N . THR A 1 742 ? 27.101 23.852 -8.154 1.00 61.59 742 THR A N 1
ATOM 5815 C CA . THR A 1 742 ? 27.880 24.404 -9.276 1.00 61.59 742 THR A CA 1
ATOM 5816 C C . THR A 1 742 ? 27.067 24.539 -10.567 1.00 61.59 742 THR A C 1
ATOM 5818 O O . THR A 1 742 ? 27.646 24.833 -11.608 1.00 61.59 742 THR A O 1
ATOM 5821 N N . GLY A 1 743 ? 25.751 24.304 -10.517 1.00 56.81 743 GLY A N 1
ATOM 5822 C CA . GLY A 1 743 ? 24.862 24.364 -11.672 1.00 56.81 743 GLY A CA 1
ATOM 5823 C C . GLY A 1 743 ? 25.201 23.285 -12.698 1.00 56.81 743 GLY A C 1
ATOM 5824 O O . GLY A 1 743 ? 25.738 23.580 -13.765 1.00 56.81 743 GLY A O 1
ATOM 5825 N N . LEU A 1 744 ? 24.897 22.022 -12.388 1.00 60.25 744 LEU A N 1
ATOM 5826 C CA . LEU A 1 744 ? 25.071 20.923 -13.339 1.00 60.25 744 LEU A CA 1
ATOM 5827 C C . LEU A 1 744 ? 23.893 20.895 -14.317 1.00 60.25 744 LEU A C 1
ATOM 5829 O O . LEU A 1 744 ? 22.776 20.544 -13.948 1.00 60.25 744 LEU A O 1
ATOM 5833 N N . SER A 1 745 ? 24.130 21.280 -15.571 1.00 62.69 745 SER A N 1
ATOM 5834 C CA . SER A 1 745 ? 23.086 21.247 -16.597 1.00 62.69 745 SER A CA 1
ATOM 5835 C C . SER A 1 745 ? 22.720 19.815 -16.946 1.00 62.69 745 SER A C 1
ATOM 5837 O O . SER A 1 745 ? 23.562 18.912 -16.921 1.00 62.69 745 SER A O 1
ATOM 5839 N N . PHE A 1 746 ? 21.455 19.617 -17.322 1.00 69.50 746 PHE A N 1
ATOM 5840 C CA . PHE A 1 746 ? 21.032 18.367 -17.932 1.00 69.50 746 PHE A CA 1
ATOM 5841 C C . PHE A 1 746 ? 21.894 18.086 -19.160 1.00 69.50 746 PHE A C 1
ATOM 5843 O O . PHE A 1 746 ? 21.906 18.856 -20.121 1.00 69.50 746 PHE A O 1
ATOM 5850 N N . ARG A 1 747 ? 22.609 16.962 -19.137 1.00 71.19 747 ARG A N 1
ATOM 5851 C CA . ARG A 1 747 ? 23.336 16.487 -20.309 1.00 71.19 747 ARG A CA 1
ATOM 5852 C C . ARG A 1 747 ? 22.385 15.719 -21.209 1.00 71.19 747 ARG A C 1
ATOM 5854 O O . ARG A 1 747 ? 21.819 14.712 -20.782 1.00 71.19 747 ARG A O 1
ATOM 5861 N N . GLU A 1 748 ? 22.276 16.150 -22.460 1.00 73.62 748 GLU A N 1
ATOM 5862 C CA . GLU A 1 748 ? 21.548 15.387 -23.465 1.00 73.62 748 GLU A CA 1
ATOM 5863 C C . GLU A 1 748 ? 22.301 14.091 -23.813 1.00 73.62 748 GLU A C 1
ATOM 5865 O O . GLU A 1 748 ? 23.517 14.100 -24.040 1.00 73.62 748 GLU A O 1
ATOM 5870 N N . VAL A 1 749 ? 21.588 12.965 -23.818 1.00 65.06 749 VAL A N 1
ATOM 5871 C CA . VAL A 1 749 ? 22.128 11.644 -24.152 1.00 65.06 749 VAL A CA 1
ATOM 5872 C C . VAL A 1 749 ? 21.304 10.969 -25.239 1.00 65.06 749 VAL A C 1
ATOM 5874 O O . VAL A 1 749 ? 20.072 11.020 -25.234 1.00 65.06 749 VAL A O 1
ATOM 5877 N N . ASP A 1 750 ? 21.995 10.310 -26.167 1.00 66.81 750 ASP A N 1
ATOM 5878 C CA . ASP A 1 750 ? 21.384 9.626 -27.301 1.00 66.81 750 ASP A CA 1
ATOM 5879 C C . ASP A 1 750 ? 21.239 8.113 -27.069 1.00 66.81 750 ASP A C 1
ATOM 5881 O O . ASP A 1 750 ? 21.709 7.540 -26.082 1.00 66.81 750 ASP A O 1
ATOM 5885 N N . TRP A 1 751 ? 20.574 7.438 -28.006 1.00 62.12 751 TRP A N 1
ATOM 5886 C CA . TRP A 1 751 ? 20.353 5.995 -27.929 1.00 62.12 751 TRP A CA 1
ATOM 5887 C C . TRP A 1 751 ? 21.657 5.193 -27.879 1.00 62.12 751 TRP A C 1
ATOM 5889 O O . TRP A 1 751 ? 21.736 4.217 -27.137 1.00 62.12 751 TRP A O 1
ATOM 5899 N N . ASN A 1 752 ? 22.679 5.600 -28.640 1.00 63.69 752 ASN A N 1
ATOM 5900 C CA . ASN A 1 752 ? 23.957 4.890 -28.701 1.00 63.69 752 ASN A CA 1
ATOM 5901 C C . ASN A 1 752 ? 24.648 4.909 -27.342 1.00 63.69 752 ASN A C 1
ATOM 5903 O O . ASN A 1 752 ? 25.082 3.862 -26.864 1.00 63.69 752 ASN A O 1
ATOM 5907 N N . TYR A 1 753 ? 24.659 6.070 -26.688 1.00 66.69 753 TYR A N 1
ATOM 5908 C CA . TYR A 1 753 ? 25.135 6.201 -25.324 1.00 66.69 753 TYR A CA 1
ATOM 5909 C C . TYR A 1 753 ? 24.367 5.266 -24.386 1.00 66.69 753 TYR A C 1
ATOM 5911 O O . TYR A 1 753 ? 24.981 4.541 -23.609 1.00 66.69 753 TYR A O 1
ATOM 5919 N N . LEU A 1 754 ? 23.036 5.205 -24.472 1.00 59.66 754 LEU A N 1
ATOM 5920 C CA . LEU A 1 754 ? 22.230 4.359 -23.583 1.00 59.66 754 LEU A CA 1
ATOM 5921 C C . LEU A 1 754 ? 22.509 2.855 -23.717 1.00 59.66 754 LEU A C 1
ATOM 5923 O O . LEU A 1 754 ? 22.369 2.132 -22.728 1.00 59.66 754 LEU A O 1
ATOM 5927 N N . ILE A 1 755 ? 22.900 2.382 -24.904 1.00 67.00 755 ILE A N 1
ATOM 5928 C CA . ILE A 1 755 ? 23.062 0.947 -25.187 1.00 67.00 755 ILE A CA 1
ATOM 5929 C C . ILE A 1 755 ? 24.514 0.462 -25.235 1.00 67.00 755 ILE A C 1
ATOM 5931 O O . ILE A 1 755 ? 24.729 -0.743 -25.311 1.00 67.00 755 ILE A O 1
ATOM 5935 N N . GLU A 1 756 ? 25.492 1.366 -25.189 1.00 63.03 756 GLU A N 1
ATOM 5936 C CA . GLU A 1 756 ? 26.929 1.067 -25.318 1.00 63.03 756 GLU A CA 1
ATOM 5937 C C . GLU A 1 756 ? 27.401 -0.084 -24.408 1.00 63.03 756 GLU A C 1
ATOM 5939 O O . GLU A 1 756 ? 28.116 -0.978 -24.854 1.00 63.03 756 GLU A O 1
ATOM 5944 N N . ASP A 1 757 ? 26.922 -0.110 -23.161 1.00 62.56 757 ASP A N 1
ATOM 5945 C CA . ASP A 1 757 ? 27.277 -1.112 -22.144 1.00 62.56 757 ASP A CA 1
ATOM 5946 C C . ASP A 1 757 ? 26.149 -2.130 -21.893 1.00 62.56 757 ASP A C 1
ATOM 5948 O O . ASP A 1 757 ? 26.206 -2.941 -20.958 1.00 62.56 757 ASP A O 1
ATOM 5952 N N . ALA A 1 758 ? 25.085 -2.071 -22.700 1.00 59.47 758 ALA A N 1
ATOM 5953 C CA . ALA A 1 758 ? 23.879 -2.845 -22.480 1.00 59.47 758 ALA A CA 1
ATOM 5954 C C . ALA A 1 758 ? 24.080 -4.315 -22.847 1.00 59.47 758 ALA A C 1
ATOM 5956 O O . ALA A 1 758 ? 24.393 -4.670 -23.982 1.00 59.47 758 ALA A O 1
ATOM 5957 N N . GLN A 1 759 ? 23.830 -5.203 -21.885 1.00 66.62 759 GLN A N 1
ATOM 5958 C CA . GLN A 1 759 ? 23.885 -6.645 -22.104 1.00 66.62 759 GLN A CA 1
ATOM 5959 C C . GLN A 1 759 ? 22.482 -7.242 -22.119 1.00 66.62 759 GLN A C 1
ATOM 5961 O O . GLN A 1 759 ? 21.668 -6.975 -21.235 1.00 66.62 759 GLN A O 1
ATOM 5966 N N . ALA A 1 760 ? 22.222 -8.122 -23.086 1.00 60.62 760 ALA A N 1
ATOM 5967 C CA . ALA A 1 760 ? 20.994 -8.902 -23.121 1.00 60.62 760 ALA A CA 1
ATOM 5968 C C . ALA A 1 760 ? 20.884 -9.793 -21.867 1.00 60.62 760 ALA A C 1
ATOM 5970 O O . ALA A 1 760 ? 21.789 -10.589 -21.573 1.00 60.62 760 ALA A O 1
ATOM 5971 N N . LEU A 1 761 ? 19.779 -9.630 -21.134 1.00 58.69 761 LEU A N 1
ATOM 5972 C CA . LEU A 1 761 ? 19.457 -10.368 -19.909 1.00 58.69 761 LEU A CA 1
ATOM 5973 C C . LEU A 1 761 ? 18.623 -11.641 -20.175 1.00 58.69 761 LEU A C 1
ATOM 5975 O O . LEU A 1 761 ? 18.669 -12.570 -19.377 1.00 58.69 761 LEU A O 1
ATOM 5979 N N . HIS A 1 762 ? 17.916 -11.723 -21.308 1.00 54.16 762 HIS A N 1
ATOM 5980 C CA . HIS A 1 762 ? 17.253 -12.932 -21.833 1.00 54.16 762 HIS A CA 1
ATOM 5981 C C . HIS A 1 762 ? 17.318 -12.959 -23.373 1.00 54.16 762 HIS A C 1
ATOM 5983 O O . HIS A 1 762 ? 17.989 -12.131 -23.983 1.00 54.16 762 HIS A O 1
ATOM 5989 N N . ARG A 1 763 ? 16.671 -13.919 -24.038 1.00 44.22 763 ARG A N 1
ATOM 5990 C CA . ARG A 1 763 ? 16.560 -13.956 -25.506 1.00 44.22 763 ARG A CA 1
ATOM 5991 C C . ARG A 1 763 ? 15.093 -13.724 -25.861 1.00 44.22 763 ARG A C 1
ATOM 5993 O O . ARG A 1 763 ? 14.262 -14.506 -25.419 1.00 44.22 763 ARG A O 1
ATOM 6000 N N . LEU A 1 764 ? 14.790 -12.651 -26.591 1.00 42.72 764 LEU A N 1
ATOM 6001 C CA . LEU A 1 764 ? 13.428 -12.373 -27.061 1.00 42.72 764 LEU A CA 1
ATOM 6002 C C . LEU A 1 764 ? 13.051 -13.380 -28.157 1.00 42.72 764 LEU A C 1
ATOM 6004 O O . LEU A 1 764 ? 13.862 -13.667 -29.041 1.00 42.72 764 LEU A O 1
ATOM 6008 N N . SER A 1 765 ? 11.834 -13.905 -28.096 1.00 48.19 765 SER A N 1
ATOM 6009 C CA . SER A 1 765 ? 11.211 -14.700 -29.156 1.00 48.19 765 SER A CA 1
ATOM 6010 C C . SER A 1 765 ? 10.845 -13.829 -30.370 1.00 48.19 765 SER A C 1
ATOM 6012 O O . SER A 1 765 ? 10.696 -12.606 -30.270 1.00 48.19 765 SER A O 1
ATOM 6014 N N . GLU A 1 766 ? 10.682 -14.449 -31.543 1.00 43.59 766 GLU A N 1
ATOM 6015 C CA . GLU A 1 766 ? 10.282 -13.754 -32.781 1.00 43.59 766 GLU A CA 1
ATOM 6016 C C . GLU A 1 766 ? 8.919 -13.051 -32.647 1.00 43.59 766 GLU A C 1
ATOM 6018 O O . GLU A 1 766 ? 8.747 -11.935 -33.141 1.00 43.59 766 GLU A O 1
ATOM 6023 N N . SER A 1 767 ? 7.985 -13.640 -31.894 1.00 45.28 767 SER A N 1
ATOM 6024 C CA . SER A 1 767 ? 6.677 -13.060 -31.564 1.00 45.28 767 SER A CA 1
ATOM 6025 C C . SER A 1 767 ? 6.766 -11.800 -30.692 1.00 45.28 767 SER A C 1
ATOM 6027 O O . SER A 1 767 ? 6.015 -10.849 -30.909 1.00 45.28 767 SER A O 1
ATOM 6029 N N . GLU A 1 768 ? 7.709 -11.741 -29.746 1.00 44.09 768 GLU A N 1
ATOM 6030 C CA . GLU A 1 768 ? 7.933 -10.556 -28.898 1.00 44.09 768 GLU A CA 1
ATOM 6031 C C . GLU A 1 768 ? 8.587 -9.406 -29.681 1.00 44.09 768 GLU A C 1
ATOM 6033 O O . GLU A 1 768 ? 8.303 -8.234 -29.438 1.00 44.09 768 GLU A O 1
ATOM 6038 N N . CYS A 1 769 ? 9.423 -9.726 -30.673 1.00 40.78 769 CYS A N 1
ATOM 6039 C CA . CYS A 1 769 ? 10.004 -8.730 -31.575 1.00 40.78 769 CYS A CA 1
ATOM 6040 C C . CYS A 1 769 ? 8.969 -8.129 -32.543 1.00 40.78 769 CYS A C 1
ATOM 6042 O O . CYS A 1 769 ? 9.094 -6.963 -32.927 1.00 40.78 769 CYS A O 1
ATOM 6044 N N . LEU A 1 770 ? 7.960 -8.908 -32.944 1.00 39.53 770 LEU A N 1
ATOM 6045 C CA . LEU A 1 770 ? 6.879 -8.471 -33.834 1.00 39.53 770 LEU A CA 1
ATOM 6046 C C . LEU A 1 770 ? 5.886 -7.534 -33.126 1.00 39.53 770 LEU A C 1
ATOM 6048 O O . LEU A 1 770 ? 5.526 -6.508 -33.698 1.00 39.53 770 LEU A O 1
ATOM 6052 N N . SER A 1 771 ? 5.533 -7.788 -31.859 1.00 45.56 771 SER A N 1
ATOM 6053 C CA . SER A 1 771 ? 4.590 -6.937 -31.103 1.00 45.56 771 SER A CA 1
ATOM 6054 C C . SER A 1 771 ? 5.094 -5.501 -30.877 1.00 45.56 771 SER A C 1
ATOM 6056 O O . SER A 1 771 ? 4.303 -4.556 -30.838 1.00 45.56 771 SER A O 1
ATOM 6058 N N . LEU A 1 772 ? 6.417 -5.313 -30.785 1.00 45.88 772 LEU A N 1
ATOM 6059 C CA . LEU A 1 772 ? 7.059 -3.996 -30.701 1.00 45.88 772 LEU A CA 1
ATOM 6060 C C . LEU A 1 772 ? 7.131 -3.284 -32.064 1.00 45.88 772 LEU A C 1
ATOM 6062 O O . LEU A 1 772 ? 7.133 -2.053 -32.108 1.00 45.88 772 LEU A O 1
ATOM 6066 N N . LYS A 1 773 ? 7.171 -4.041 -33.171 1.00 42.47 773 LYS A N 1
ATOM 6067 C CA . LYS A 1 773 ? 7.190 -3.514 -34.548 1.00 42.47 773 LYS A CA 1
ATOM 6068 C C . LYS A 1 773 ? 5.795 -3.132 -35.062 1.00 42.47 773 LYS A C 1
ATOM 6070 O O . LYS A 1 773 ? 5.690 -2.162 -35.808 1.00 42.47 773 LYS A O 1
ATOM 6075 N N . ASP A 1 774 ? 4.745 -3.840 -34.642 1.00 42.47 774 ASP A N 1
ATOM 6076 C CA . ASP A 1 774 ? 3.376 -3.707 -35.176 1.00 42.47 774 ASP A CA 1
ATOM 6077 C C . ASP A 1 774 ? 2.509 -2.614 -34.526 1.00 42.47 774 ASP A C 1
ATOM 6079 O O . ASP A 1 774 ? 1.358 -2.402 -34.925 1.00 42.47 774 ASP A O 1
ATOM 6083 N N . LYS A 1 775 ? 3.039 -1.860 -33.552 1.00 42.62 775 LYS A N 1
ATOM 6084 C CA . LYS A 1 775 ? 2.338 -0.695 -32.991 1.00 42.62 775 LYS A CA 1
ATOM 6085 C C . LYS A 1 775 ? 2.284 0.424 -34.035 1.00 42.62 775 LYS A C 1
ATOM 6087 O O . LYS A 1 775 ? 3.164 1.285 -34.107 1.00 42.62 775 LYS A O 1
ATOM 6092 N N . ARG A 1 776 ? 1.237 0.373 -34.870 1.00 35.25 776 ARG A N 1
ATOM 6093 C CA . ARG A 1 776 ? 0.906 1.365 -35.900 1.00 35.25 776 ARG A CA 1
ATOM 6094 C C . ARG A 1 776 ? 0.995 2.762 -35.300 1.00 35.25 776 ARG A C 1
ATOM 6096 O O . ARG A 1 776 ? 0.330 3.075 -34.315 1.00 35.25 776 ARG A O 1
ATOM 6103 N N . ILE A 1 777 ? 1.808 3.595 -35.936 1.00 33.03 777 ILE A N 1
ATOM 6104 C CA . ILE A 1 777 ? 1.861 5.032 -35.705 1.00 33.03 777 ILE A CA 1
ATOM 6105 C C . ILE A 1 777 ? 0.484 5.577 -36.103 1.00 33.03 777 ILE A C 1
ATOM 6107 O O . ILE A 1 777 ? 0.226 5.813 -37.279 1.00 33.03 777 ILE A O 1
ATOM 6111 N N . ARG A 1 778 ? -0.436 5.725 -35.145 1.00 27.83 778 ARG A N 1
ATOM 6112 C CA . ARG A 1 778 ? -1.533 6.679 -35.310 1.00 27.83 778 ARG A CA 1
ATOM 6113 C C . ARG A 1 778 ? -0.924 8.041 -35.020 1.00 27.83 778 ARG A C 1
ATOM 6115 O O . ARG A 1 778 ? -0.696 8.375 -33.862 1.00 27.83 778 ARG A O 1
ATOM 6122 N N . GLY A 1 779 ? -0.553 8.738 -36.091 1.00 26.69 779 GLY A N 1
ATOM 6123 C CA . GLY A 1 779 ? -0.184 10.142 -36.016 1.00 26.69 779 GLY A CA 1
ATOM 6124 C C . GLY A 1 779 ? -1.379 10.933 -35.498 1.00 26.69 779 GLY A C 1
ATOM 6125 O O . GLY A 1 779 ? -2.486 10.779 -36.015 1.00 26.69 779 GLY A O 1
ATOM 6126 N N . TYR A 1 780 ? -1.134 11.717 -34.459 1.00 25.34 780 TYR A N 1
ATOM 6127 C CA . TYR A 1 780 ? -1.824 12.977 -34.246 1.00 25.34 780 TYR A CA 1
ATOM 6128 C C . TYR A 1 780 ? -0.816 14.080 -34.515 1.00 25.34 780 TYR A C 1
ATOM 6130 O O . TYR A 1 780 ? 0.345 13.902 -34.074 1.00 25.34 780 TYR A O 1
#